Protein AF-0000000079571324 (afdb_homodimer)

Foldseek 3Di:
DLLLCVVLVNLLALAAEAEEEADPLRVLLLLLLLLLCVLVVWWEWEADDDDQADNQVRTDTSNHRDDPVLVVVLCVSSVVSQVCLQVVHSPDPPDDRDHQDPQLSVLSSNSVVCSVVVTNYYYYYFHQFAQPTSNLVHQHLEYEYAEHDDDPCVPQNGDRLSRLLRNLNNDAANHEYEYEDYDPSNVVNNVVSCVVRVYHYDYEPPQWYWPDWDADVQEIFTWIGENQGIAGRADANAFFPSSRSSNGSSLNRSVVVVVPSDHRDNVSSNVSRVPGDDQQHQDFLDVQVTEGGHADAALVSLLRSLVRCVRHADAPAEEEEEWAFQRYPLLSNLLSCQVRHQAYEQEFFPDPRTDDSVVSQVSNCVRNNPVRYHYDHDRVVSVVVRSCVQCPPPCSDHGYYYFYHHSRSSSRVCVVSVNPDDDPVVPDD/DLLLCVVLVNLLALAAEAEEEADPLRVLLLQLLLLLCVLVVWWEWEADDDDQADNQVRTDTSNHRDDPVLVVVLCVSSVVSQVCLQVVHSPDPPDDRDHQDPQLSVLSSNSVVCSVVVTNYYYYYFHQFAQPTSNLVHQHLEYEYAEHDDDPCVPQNGDRLSRLLRRLNNQAANHEYEYEDYDPSSVVNNVVSCVVRVYHYDYEPPQWYWPDWDADVQEIFTWIGENQGIAGGADANAFFPSSRSSNGSSLNRSVVVVVPSDHRDNVSSNVSRVPGDDQQHQDFLDVQVTEGGHADAALVSLLRSLVRCVRHADAPAEEEEEWAFPRYPLLSNLLSCQVRHQAYEFEHFPDPRTDDRVVSQVSNCVRNNPVRYHYDHDRVVSVVVRSCVQCPDPCSDGGYYYFYHHSRSSSRVCVVSVNPDDDPVVPDD

Solvent-accessible surface area (backbone atoms only — not comparable to full-atom values): 43738 Å² total; per-residue (Å²): 102,67,46,50,33,58,76,67,66,39,39,52,74,73,41,52,28,40,32,30,26,44,64,45,58,42,64,63,23,48,51,49,35,52,35,38,43,43,50,72,70,44,45,36,21,39,36,43,57,82,51,53,80,47,72,44,61,20,36,20,52,68,89,34,53,51,51,62,66,56,51,52,50,38,47,58,66,45,44,65,52,46,49,36,35,51,72,36,52,72,53,58,87,93,55,82,72,61,34,54,32,65,66,45,51,52,48,51,37,41,31,46,52,33,45,72,73,53,31,65,32,34,37,39,42,38,78,76,39,15,54,83,28,68,63,49,80,39,77,22,54,26,21,36,37,35,38,69,58,88,60,61,39,94,80,43,40,90,43,53,47,51,38,27,50,36,34,40,47,43,60,33,69,72,10,38,34,38,33,44,64,56,53,68,59,32,43,52,44,39,51,50,47,27,61,73,46,57,23,48,76,38,38,44,80,73,52,26,26,68,76,41,77,44,82,42,94,75,21,25,36,31,21,30,35,31,73,67,41,74,45,68,83,29,45,34,57,44,61,34,70,68,51,50,49,30,49,27,52,21,50,31,44,55,37,55,67,67,62,49,96,45,58,74,60,62,69,34,50,38,50,24,36,56,68,48,81,50,84,36,49,67,29,76,79,40,76,81,56,32,28,29,26,20,33,33,54,38,40,72,44,37,50,51,52,51,53,22,46,63,69,75,44,81,57,77,34,32,19,31,33,36,20,42,45,62,90,44,55,58,65,57,36,48,63,66,43,45,86,69,35,69,30,39,28,39,22,33,42,88,46,93,51,34,32,63,53,67,63,54,44,52,54,45,28,72,72,57,34,66,92,29,49,44,81,27,73,48,45,73,57,23,53,53,49,32,52,50,61,26,51,67,45,95,43,71,74,40,20,23,33,41,36,26,35,14,46,50,30,17,19,53,50,38,47,75,72,63,69,69,66,74,57,78,78,68,59,76,126,101,67,48,52,34,58,76,67,67,40,39,53,74,72,42,51,29,40,33,31,25,44,64,45,58,39,64,61,23,48,49,48,36,50,36,39,42,43,50,72,72,44,46,35,22,39,35,43,57,82,49,53,82,45,71,43,61,21,37,20,53,67,89,35,53,51,52,63,66,55,49,52,50,38,46,57,66,44,44,65,52,47,50,37,36,51,72,35,52,72,54,58,87,92,55,82,72,61,34,54,34,65,66,45,50,52,48,50,36,40,31,47,52,33,45,73,73,54,33,66,32,34,38,39,42,39,79,75,39,16,53,82,29,67,64,49,81,39,75,22,52,25,22,37,37,35,37,68,57,87,60,62,39,93,79,43,38,89,42,54,48,50,38,28,50,36,32,40,47,43,60,34,68,74,10,38,35,38,33,43,65,55,53,67,60,33,43,51,45,40,52,49,49,26,60,73,47,57,23,47,78,39,37,44,79,72,52,26,26,69,77,40,76,45,84,42,93,75,20,26,37,31,21,31,34,29,74,65,40,73,45,70,81,28,46,34,55,45,62,35,72,66,51,49,48,32,49,27,51,21,51,30,45,56,37,55,66,68,62,49,96,45,60,76,61,63,67,34,52,39,51,24,36,57,67,48,82,48,87,36,48,68,28,75,77,40,78,83,56,31,27,30,25,20,32,35,54,37,42,71,44,36,49,51,52,52,53,20,46,63,69,76,44,79,58,77,33,33,19,30,33,36,18,42,46,62,90,44,57,59,67,59,35,48,64,65,44,46,86,68,34,69,31,39,29,40,20,33,43,90,46,91,50,36,32,63,52,68,62,52,45,52,54,45,27,72,73,56,35,66,92,30,48,45,83,26,72,48,44,73,59,25,52,52,49,34,52,50,62,25,50,66,46,95,43,72,74,41,19,23,34,42,33,26,35,12,46,51,30,16,20,53,50,37,48,76,72,63,69,70,66,75,58,77,80,67,62,74,127

Secondary structure (DSSP, 8-state):
-HHHHHHTT-GGGSS-EEEEE-SSSHHHHHHHHHHHHHHTT--EEEE-SS-SS-GGGGEEETTEEPPHHHHHHHHHHHHHHHHHHHTTTTPPTTS---PPPHHHHHHHHHHHHHHHTT-SEEEEE-SS-STT-GGGGS--SEEEE----S--HHHH-SSHHHHHHHHGGG--TTPEEEE----HHHHHHHHHHHHHHTPEEEEBTTTBEEEEEEEETTEEEEEEE-SS-EEEEEEESS-SHHHHHHHHHHHHHHHHHH-SS-PPPHHHHHHHHHT---TTSSEEEEETTEEEE----SHHHHHHHHHHHHHH---SEEEEEE--BTTS-HHHHHHHHTTT-SEEEE---SSTTBPPHHHHHHHHHHHH-GGGEEE-SSHHHHHHHHHHHHHHSS--TTEEEEEESSHHHHHHHHHHTT--S--GGGS--/-HHHHHHTT-GGGSS-EEEEE-SSSHHHHHHHHHHHHHHTT--EEEE-SS-SS-GGGGEEETTEEPPHHHHHHHHHHHHHHHHHHHTTTTPPTTS---PPPHHHHHHHHHHHHHHHTT-SEEEEE-SS-STT-GGGGS--SEEEE----S--HHHH-SSHHHHHHHHGGG--TTPEEEE----HHHHHHHHHHHHHHTPEEEEBTTTBEEEEEEEETTEEEEEEE-SS-EEEEEEESS-SHHHHHHHHHHHHHHHHHH-SS-PPPHHHHHHHHHT---TTSSEEEEETTEEEE----SHHHHHHHHHHHHHH---SEEEEEE--BTTS-HHHHHHHHTTT-SEEEE---SSTTBPPHHHHHHHHHHHH-GGGEEE-SSHHHHHHHHHHHHHHSS--TTEEEEEESSHHHHHHHHHHTT--S--GGGS--

Sequence (858 aa):
MRALMDLMGEPQTTFPVVHITGTNGKSSTARMIDDLFRAMGLRTGRFTSPHLQNVRERICLDGKPIREERFVELYEEVAPYLQLVDDGIGIPEGQQVVPVSFFEALTAMAYAAFADAPVDVAIIEVGMGGAWDATNVADGTVAVVTPIAIDHASYLGDNIAAIAAEKAGIIKAGSTAILAAQEQEAAEVLLARCAEVGAVAAREGVEFGVVGRHVAVGGQQLSIQGLHARYDDLMLPAFGVHQAANAACAVAAVEAFFGEDRSLPEDAVREAFADMATPGRLEIVRTSPTTLIDSAHNPAGMRASLEAVQEAFDFSRLVGVVAFSTDKDIEGMIELLEPVLDEIVVSTNNSPRSRDIDRVARIAVEYFGPDRVTVEPVLPDAIETAVTLAEDQEHFSGAGVLITGSVYTAGDARLLFGLDKPKPWERDDMRALMDLMGEPQTTFPVVHITGTNGKSSTARMIDDLFRAMGLRTGRFTSPHLQNVRERICLDGKPIREERFVELYEEVAPYLQLVDDGIGIPEGQQVVPVSFFEALTAMAYAAFADAPVDVAIIEVGMGGAWDATNVADGTVAVVTPIAIDHASYLGDNIAAIAAEKAGIIKAGSTAILAAQEQEAAEVLLARCAEVGAVAAREGVEFGVVGRHVAVGGQQLSIQGLHARYDDLMLPAFGVHQAANAACAVAAVEAFFGEDRSLPEDAVREAFADMATPGRLEIVRTSPTTLIDSAHNPAGMRASLEAVQEAFDFSRLVGVVAFSTDKDIEGMIELLEPVLDEIVVSTNNSPRSRDIDRVARIAVEYFGPDRVTVEPVLPDAIETAVTLAEDQEHFSGAGVLITGSVYTAGDARLLFGLDKPKPWERDD

Structure (mmCIF, N/CA/C/O backbone):
data_AF-0000000079571324-model_v1
#
loop_
_entity.id
_entity.type
_entity.pdbx_description
1 polymer 'tetrahydrofolate synthase'
#
loop_
_atom_site.group_PDB
_atom_site.id
_atom_site.type_symbol
_atom_site.label_atom_id
_atom_site.label_alt_id
_atom_site.label_comp_id
_atom_site.label_asym_id
_atom_site.label_entity_id
_atom_site.label_seq_id
_atom_site.pdbx_PDB_ins_code
_atom_site.Cartn_x
_atom_site.Cartn_y
_atom_site.Cartn_z
_atom_site.occupancy
_atom_site.B_iso_or_equiv
_atom_site.auth_seq_id
_atom_site.auth_comp_id
_atom_site.auth_asym_id
_atom_site.auth_atom_id
_atom_site.pdbx_PDB_model_num
ATOM 1 N N . MET A 1 1 ? 9.039 2.248 -12.766 1 91.62 1 MET A N 1
ATOM 2 C CA . MET A 1 1 ? 9.672 1.255 -11.898 1 91.62 1 MET A CA 1
ATOM 3 C C . MET A 1 1 ? 11.172 1.497 -11.797 1 91.62 1 MET A C 1
ATOM 5 O O . MET A 1 1 ? 11.742 1.423 -10.703 1 91.62 1 MET A O 1
ATOM 9 N N . ARG A 1 2 ? 11.844 1.851 -12.906 1 91.62 2 ARG A N 1
ATOM 10 C CA . ARG A 1 2 ? 13.273 2.123 -12.875 1 91.62 2 ARG A CA 1
ATOM 11 C C . ARG A 1 2 ? 13.578 3.336 -12 1 91.62 2 ARG A C 1
ATOM 13 O O . ARG A 1 2 ? 14.539 3.324 -11.227 1 91.62 2 ARG A O 1
ATOM 20 N N . ALA A 1 3 ? 12.766 4.395 -12.172 1 91.94 3 ALA A N 1
ATOM 21 C CA . ALA A 1 3 ? 12.922 5.582 -11.336 1 91.94 3 ALA A CA 1
ATOM 22 C C . ALA A 1 3 ? 12.789 5.23 -9.859 1 91.94 3 ALA A C 1
ATOM 24 O O . ALA A 1 3 ? 13.547 5.719 -9.023 1 91.94 3 ALA A O 1
ATOM 25 N N . LEU A 1 4 ? 11.82 4.395 -9.578 1 94.19 4 LEU A N 1
ATOM 26 C CA . LEU A 1 4 ? 11.594 3.965 -8.203 1 94.19 4 LEU A CA 1
ATOM 27 C C . LEU A 1 4 ? 12.805 3.207 -7.668 1 94.19 4 LEU A C 1
ATOM 29 O O . LEU A 1 4 ? 13.266 3.473 -6.555 1 94.19 4 LEU A O 1
ATOM 33 N N . MET A 1 5 ? 13.383 2.279 -8.453 1 96.19 5 MET A N 1
ATOM 34 C CA . MET A 1 5 ? 14.547 1.504 -8.039 1 96.19 5 MET A CA 1
ATOM 35 C C . MET A 1 5 ? 15.758 2.41 -7.824 1 96.19 5 MET A C 1
ATOM 37 O O . MET A 1 5 ? 16.516 2.225 -6.871 1 96.19 5 MET A O 1
ATOM 41 N N . ASP A 1 6 ? 15.922 3.357 -8.734 1 94.44 6 ASP A N 1
ATOM 42 C CA . ASP A 1 6 ? 17.016 4.305 -8.609 1 94.44 6 ASP A CA 1
ATOM 43 C C . ASP A 1 6 ? 16.938 5.082 -7.297 1 94.44 6 ASP A C 1
ATOM 45 O O . ASP A 1 6 ? 17.922 5.211 -6.578 1 94.44 6 ASP A O 1
ATOM 49 N N . LEU A 1 7 ? 15.797 5.566 -7.035 1 91.94 7 LEU A N 1
ATOM 50 C CA . LEU A 1 7 ? 15.594 6.348 -5.824 1 91.94 7 LEU A CA 1
ATOM 51 C C . LEU A 1 7 ? 15.828 5.5 -4.578 1 91.94 7 LEU A C 1
ATOM 53 O O . LEU A 1 7 ? 16.281 6.004 -3.555 1 91.94 7 LEU A O 1
ATOM 57 N N . MET A 1 8 ? 15.562 4.176 -4.656 1 94.81 8 MET A N 1
ATOM 58 C CA . MET A 1 8 ? 15.656 3.279 -3.508 1 94.81 8 MET A CA 1
ATOM 59 C C . MET A 1 8 ? 17.047 2.688 -3.393 1 94.81 8 MET A C 1
ATOM 61 O O . MET A 1 8 ? 17.312 1.871 -2.508 1 94.81 8 MET A O 1
ATOM 65 N N . GLY A 1 9 ? 17.984 3.02 -4.266 1 95.31 9 GLY A N 1
ATOM 66 C CA . GLY A 1 9 ? 19.344 2.52 -4.219 1 95.31 9 GLY A CA 1
ATOM 67 C C . GLY A 1 9 ? 19.5 1.16 -4.871 1 95.31 9 GLY A C 1
ATOM 68 O O . GLY A 1 9 ? 20.344 0.362 -4.461 1 95.31 9 GLY A O 1
ATOM 69 N N . GLU A 1 10 ? 18.625 0.798 -5.738 1 97.31 10 GLU A N 1
ATOM 70 C CA . GLU A 1 10 ? 18.672 -0.39 -6.586 1 97.31 10 GLU A CA 1
ATOM 71 C C . GLU A 1 10 ? 18.781 -1.661 -5.746 1 97.31 10 GLU A C 1
ATOM 73 O O . GLU A 1 10 ? 19.672 -2.482 -5.973 1 97.31 10 GLU A O 1
ATOM 78 N N . PRO A 1 11 ? 17.828 -1.843 -4.871 1 97.69 11 PRO A N 1
ATOM 79 C CA . PRO A 1 11 ? 17.891 -3.025 -4.012 1 97.69 11 PRO A CA 1
ATOM 80 C C . PRO A 1 11 ? 17.891 -4.332 -4.805 1 97.69 11 PRO A C 1
ATOM 82 O O . PRO A 1 11 ? 18.453 -5.332 -4.359 1 97.69 11 PRO A O 1
ATOM 85 N N . GLN A 1 12 ? 17.312 -4.387 -5.98 1 97.5 12 GLN A N 1
ATOM 86 C CA . GLN A 1 12 ? 17.156 -5.602 -6.773 1 97.5 12 GLN A CA 1
ATOM 87 C C . GLN A 1 12 ? 18.5 -6.09 -7.297 1 97.5 12 GLN A C 1
ATOM 89 O O . GLN A 1 12 ? 18.609 -7.195 -7.832 1 97.5 12 GLN A O 1
ATOM 94 N N . THR A 1 13 ? 19.594 -5.277 -7.137 1 97.5 13 THR A N 1
ATOM 95 C CA . THR A 1 13 ? 20.906 -5.645 -7.676 1 97.5 13 THR A CA 1
ATOM 96 C C . THR A 1 13 ? 21.766 -6.301 -6.602 1 97.5 13 THR A C 1
ATOM 98 O O . THR A 1 13 ? 22.906 -6.676 -6.859 1 97.5 13 THR A O 1
ATOM 101 N N . THR A 1 14 ? 21.25 -6.5 -5.363 1 97.25 14 THR A N 1
ATOM 102 C CA . THR A 1 14 ? 22.078 -6.902 -4.234 1 97.25 14 THR A CA 1
ATOM 103 C C . THR A 1 14 ? 22.016 -8.414 -4.027 1 97.25 14 THR A C 1
ATOM 105 O O . THR A 1 14 ? 22.672 -8.945 -3.133 1 97.25 14 THR A O 1
ATOM 108 N N . PHE A 1 15 ? 21.297 -9.148 -4.797 1 97.94 15 PHE A N 1
ATOM 109 C CA . PHE A 1 15 ? 21.172 -10.602 -4.734 1 97.94 15 PHE A CA 1
ATOM 110 C C . PHE A 1 15 ? 20.953 -11.18 -6.125 1 97.94 15 PHE A C 1
ATOM 112 O O . PHE A 1 15 ? 20.406 -10.523 -7.004 1 97.94 15 PHE A O 1
ATOM 119 N N . PRO A 1 16 ? 21.406 -12.438 -6.312 1 97.94 16 PRO A N 1
ATOM 120 C CA . PRO A 1 16 ? 21.078 -13.094 -7.586 1 97.94 16 PRO A CA 1
ATOM 121 C C . PRO A 1 16 ? 19.609 -13.438 -7.719 1 97.94 16 PRO A C 1
ATOM 123 O O . PRO A 1 16 ? 18.922 -13.648 -6.711 1 97.94 16 PRO A O 1
ATOM 126 N N . VAL A 1 17 ? 19.141 -13.531 -8.992 1 98.69 17 VAL A N 1
ATOM 127 C CA . VAL A 1 17 ? 17.703 -13.68 -9.227 1 98.69 17 VAL A CA 1
ATOM 128 C C . VAL A 1 17 ? 17.453 -14.867 -10.148 1 98.69 17 VAL A C 1
ATOM 130 O O . VAL A 1 17 ? 18.156 -15.062 -11.133 1 98.69 17 VAL A O 1
ATOM 133 N N . VAL A 1 18 ? 16.562 -15.742 -9.75 1 98.88 18 VAL A N 1
ATOM 134 C CA . VAL A 1 18 ? 15.875 -16.656 -10.656 1 98.88 18 VAL A CA 1
ATOM 135 C C . VAL A 1 18 ? 14.523 -16.062 -11.055 1 98.88 18 VAL A C 1
ATOM 137 O O . VAL A 1 18 ? 13.641 -15.898 -10.203 1 98.88 18 VAL A O 1
ATOM 140 N N . HIS A 1 19 ? 14.391 -15.719 -12.289 1 98.88 19 HIS A N 1
ATOM 141 C CA . HIS A 1 19 ? 13.211 -15.023 -12.789 1 98.88 19 HIS A CA 1
ATOM 142 C C . HIS A 1 19 ? 12.289 -15.977 -13.547 1 98.88 19 HIS A C 1
ATOM 144 O O . HIS A 1 19 ? 12.75 -16.781 -14.367 1 98.88 19 HIS A O 1
ATOM 150 N N . ILE A 1 20 ? 10.977 -15.953 -13.234 1 98.88 20 ILE A N 1
ATOM 151 C CA . ILE A 1 20 ? 10.047 -16.953 -13.766 1 98.88 20 ILE A CA 1
ATOM 152 C C . ILE A 1 20 ? 8.898 -16.25 -14.484 1 98.88 20 ILE A C 1
ATOM 154 O O . ILE A 1 20 ? 8.281 -15.336 -13.938 1 98.88 20 ILE A O 1
ATOM 158 N N . THR A 1 21 ? 8.617 -16.625 -15.688 1 98.44 21 THR A N 1
ATOM 159 C CA . THR A 1 21 ? 7.449 -16.172 -16.438 1 98.44 21 THR A CA 1
ATOM 160 C C . THR A 1 21 ? 6.734 -17.344 -17.094 1 98.44 21 THR A C 1
ATOM 162 O O . THR A 1 21 ? 7.008 -18.5 -16.766 1 98.44 21 THR A O 1
ATOM 165 N N . GLY A 1 22 ? 5.727 -17.125 -17.906 1 97.12 22 GLY A N 1
ATOM 166 C CA . GLY A 1 22 ? 4.859 -18.125 -18.5 1 97.12 22 GLY A CA 1
ATOM 167 C C . GLY A 1 22 ? 3.383 -17.844 -18.297 1 97.12 22 GLY A C 1
ATOM 168 O O . GLY A 1 22 ? 3.023 -16.844 -17.641 1 97.12 22 GLY A O 1
ATOM 169 N N . THR A 1 23 ? 2.537 -18.641 -18.875 1 93.88 23 THR A N 1
ATOM 170 C CA . THR A 1 23 ? 1.099 -18.5 -18.688 1 93.88 23 THR A CA 1
ATOM 171 C C . THR A 1 23 ? 0.619 -19.312 -17.5 1 93.88 23 THR A C 1
ATOM 173 O O . THR A 1 23 ? -0.103 -18.812 -16.625 1 93.88 23 THR A O 1
ATOM 176 N N . ASN A 1 24 ? 0.998 -20.578 -17.406 1 93.5 24 ASN A N 1
ATOM 177 C CA . ASN A 1 24 ? 0.61 -21.469 -16.312 1 93.5 24 ASN A CA 1
ATOM 178 C C . ASN A 1 24 ? 1.828 -22.094 -15.656 1 93.5 24 ASN A C 1
ATOM 180 O O . ASN A 1 24 ? 2.854 -22.312 -16.297 1 93.5 24 ASN A O 1
ATOM 184 N N . GLY A 1 25 ? 1.757 -22.328 -14.375 1 96.19 25 GLY A N 1
ATOM 185 C CA . GLY A 1 25 ? 2.775 -23.094 -13.672 1 96.19 25 GLY A CA 1
ATOM 186 C C . GLY A 1 25 ? 3.814 -22.219 -13 1 96.19 25 GLY A C 1
ATOM 187 O O . GLY A 1 25 ? 4.703 -22.719 -12.305 1 96.19 25 GLY A O 1
ATOM 188 N N . LYS A 1 26 ? 3.73 -20.906 -13.133 1 97.12 26 LYS A N 1
ATOM 189 C CA . LYS A 1 26 ? 4.738 -19.984 -12.617 1 97.12 26 LYS A CA 1
ATOM 190 C C . LYS A 1 26 ? 4.867 -20.109 -11.102 1 97.12 26 LYS A C 1
ATOM 192 O O . LYS A 1 26 ? 5.961 -20.344 -10.578 1 97.12 26 LYS A O 1
ATOM 197 N N . SER A 1 27 ? 3.74 -19.984 -10.398 1 96.12 27 SER A N 1
ATOM 198 C CA . SER A 1 27 ? 3.764 -19.969 -8.945 1 96.12 27 SER A CA 1
ATOM 199 C C . SER A 1 27 ? 4.211 -21.328 -8.391 1 96.12 27 SER A C 1
ATOM 201 O O . SER A 1 27 ? 4.965 -21.391 -7.418 1 96.12 27 SER A O 1
ATOM 203 N N . SER A 1 28 ? 3.73 -22.469 -8.984 1 97 28 SER A N 1
ATOM 204 C CA . SER A 1 28 ? 4.148 -23.797 -8.562 1 97 28 SER A CA 1
ATOM 205 C C . SER A 1 28 ? 5.648 -24 -8.75 1 97 28 SER A C 1
ATOM 207 O O . SER A 1 28 ? 6.332 -24.484 -7.848 1 97 28 SER A O 1
ATOM 209 N N . THR A 1 29 ? 6.121 -23.578 -9.891 1 98.38 29 THR A N 1
ATOM 210 C CA . THR A 1 29 ? 7.551 -23.703 -10.164 1 98.38 29 THR A CA 1
ATOM 211 C C . THR A 1 29 ? 8.367 -22.844 -9.195 1 98.38 29 THR A C 1
ATOM 213 O O . THR A 1 29 ? 9.406 -23.281 -8.703 1 98.38 29 THR A O 1
ATOM 216 N N . ALA A 1 30 ? 7.914 -21.641 -8.953 1 98.44 30 ALA A N 1
ATOM 217 C CA . ALA A 1 30 ? 8.594 -20.75 -8.016 1 98.44 30 ALA A CA 1
ATOM 218 C C . ALA A 1 30 ? 8.703 -21.391 -6.637 1 98.44 30 ALA A C 1
ATOM 220 O O . ALA A 1 30 ? 9.758 -21.328 -6 1 98.44 30 ALA A O 1
ATOM 221 N N . ARG A 1 31 ? 7.641 -22.016 -6.164 1 97.56 31 ARG A N 1
ATOM 222 C CA . ARG A 1 31 ? 7.629 -22.656 -4.852 1 97.56 31 ARG A CA 1
ATOM 223 C C . ARG A 1 31 ? 8.586 -23.844 -4.812 1 97.56 31 ARG A C 1
ATOM 225 O O . ARG A 1 31 ? 9.273 -24.062 -3.814 1 97.56 31 ARG A O 1
ATOM 232 N N . MET A 1 32 ? 8.578 -24.594 -5.883 1 98.19 32 MET A N 1
ATOM 233 C CA . MET A 1 32 ? 9.469 -25.75 -5.945 1 98.19 32 MET A CA 1
ATOM 234 C C . MET A 1 32 ? 10.93 -25.312 -5.926 1 98.19 32 MET A C 1
ATOM 236 O O . MET A 1 32 ? 11.75 -25.906 -5.234 1 98.19 32 MET A O 1
ATOM 240 N N . ILE A 1 33 ? 11.227 -24.266 -6.68 1 98.62 33 ILE A N 1
ATOM 241 C CA . ILE A 1 33 ? 12.586 -23.734 -6.703 1 98.62 33 ILE A CA 1
ATOM 242 C C . ILE A 1 33 ? 12.969 -23.234 -5.309 1 98.62 33 ILE A C 1
ATOM 244 O O . ILE A 1 33 ? 14.078 -23.5 -4.836 1 98.62 33 ILE A O 1
ATOM 248 N N . ASP A 1 34 ? 12.039 -22.531 -4.66 1 98.5 34 ASP A N 1
ATOM 249 C CA . ASP A 1 34 ? 12.25 -22.031 -3.301 1 98.5 34 ASP A CA 1
ATOM 250 C C . ASP A 1 34 ? 12.578 -23.172 -2.346 1 98.5 34 ASP A C 1
ATOM 252 O O . ASP A 1 34 ? 13.555 -23.109 -1.598 1 98.5 34 ASP A O 1
ATOM 256 N N . ASP A 1 35 ? 11.828 -24.266 -2.398 1 98.19 35 ASP A N 1
ATOM 257 C CA . ASP A 1 35 ? 12.023 -25.422 -1.54 1 98.19 35 ASP A CA 1
ATOM 258 C C . ASP A 1 35 ? 13.383 -26.078 -1.799 1 98.19 35 ASP A C 1
ATOM 260 O O . ASP A 1 35 ? 14.078 -26.469 -0.86 1 98.19 35 ASP A O 1
ATOM 264 N N . LEU A 1 36 ? 13.727 -26.203 -3.02 1 98.12 36 LEU A N 1
ATOM 265 C CA . LEU A 1 36 ? 14.992 -26.828 -3.385 1 98.12 36 LEU A CA 1
ATOM 266 C C . LEU A 1 36 ? 16.172 -26.016 -2.848 1 98.12 36 LEU A C 1
ATOM 268 O O . LEU A 1 36 ? 17.078 -26.562 -2.234 1 98.12 36 LEU A O 1
ATOM 272 N N . PHE A 1 37 ? 16.141 -24.688 -3.076 1 98.31 37 PHE A N 1
ATOM 273 C CA . PHE A 1 37 ? 17.219 -23.844 -2.586 1 98.31 37 PHE A CA 1
ATOM 274 C C . PHE A 1 37 ? 17.344 -23.938 -1.07 1 98.31 37 PHE A C 1
ATOM 276 O O . PHE A 1 37 ? 18.453 -24.016 -0.537 1 98.31 37 PHE A O 1
ATOM 283 N N . ARG A 1 38 ? 16.234 -23.922 -0.374 1 97.81 38 ARG A N 1
ATOM 284 C CA . ARG A 1 38 ? 16.266 -24 1.083 1 97.81 38 ARG A CA 1
ATOM 285 C C . ARG A 1 38 ? 16.828 -25.328 1.549 1 97.81 38 ARG A C 1
ATOM 287 O O . ARG A 1 38 ? 17.578 -25.391 2.527 1 97.81 38 ARG A O 1
ATOM 294 N N . ALA A 1 39 ? 16.453 -26.375 0.853 1 97 39 ALA A N 1
ATOM 295 C CA . ALA A 1 39 ? 16.984 -27.688 1.177 1 97 39 ALA A CA 1
ATOM 296 C C . ALA A 1 39 ? 18.5 -27.734 0.979 1 97 39 ALA A C 1
ATOM 298 O O . ALA A 1 39 ? 19.188 -28.562 1.572 1 97 39 ALA A O 1
ATOM 299 N N . MET A 1 40 ? 19.016 -26.891 0.146 1 94.69 40 MET A N 1
ATOM 300 C CA . MET A 1 40 ? 20.453 -26.781 -0.089 1 94.69 40 MET A CA 1
ATOM 301 C C . MET A 1 40 ? 21.109 -25.844 0.916 1 94.69 40 MET A C 1
ATOM 303 O O . MET A 1 40 ? 22.312 -25.594 0.851 1 94.69 40 MET A O 1
ATOM 307 N N . GLY A 1 41 ? 20.375 -25.25 1.8 1 96 41 GLY A N 1
ATOM 308 C CA . GLY A 1 41 ? 20.906 -24.438 2.877 1 96 41 GLY A CA 1
ATOM 309 C C . GLY A 1 41 ? 20.984 -22.953 2.531 1 96 41 GLY A C 1
ATOM 310 O O . GLY A 1 41 ? 21.656 -22.188 3.223 1 96 41 GLY A O 1
ATOM 311 N N . LEU A 1 42 ? 20.297 -22.562 1.444 1 97.5 42 LEU A N 1
ATOM 312 C CA . LEU A 1 42 ? 20.344 -21.156 1.05 1 97.5 42 LEU A CA 1
ATOM 313 C C . LEU A 1 42 ? 19.188 -20.375 1.661 1 97.5 42 LEU A C 1
ATOM 315 O O . LEU A 1 42 ? 18.094 -20.922 1.851 1 97.5 42 LEU A O 1
ATOM 319 N N . ARG A 1 43 ? 19.406 -19.109 1.993 1 98.44 43 ARG A N 1
ATOM 320 C CA . ARG A 1 43 ? 18.359 -18.156 2.336 1 98.44 43 ARG A CA 1
ATOM 321 C C . ARG A 1 43 ? 17.641 -17.656 1.086 1 98.44 43 ARG A C 1
ATOM 323 O O . ARG A 1 43 ? 18.281 -17.203 0.137 1 98.44 43 ARG A O 1
ATOM 330 N N . THR A 1 44 ? 16.344 -17.766 1.119 1 98.69 44 THR A N 1
ATOM 331 C CA . THR A 1 44 ? 15.602 -17.469 -0.103 1 98.69 44 THR A CA 1
ATOM 332 C C . THR A 1 44 ? 14.633 -16.312 0.124 1 98.69 44 THR A C 1
ATOM 334 O O . THR A 1 44 ? 14.141 -16.109 1.238 1 98.69 44 THR A O 1
ATOM 337 N N . GLY A 1 45 ? 14.414 -15.453 -0.896 1 98.81 45 GLY A N 1
ATOM 338 C CA . GLY A 1 45 ? 13.281 -14.562 -1.066 1 98.81 45 GLY A CA 1
ATOM 339 C C . GLY A 1 45 ? 12.406 -14.922 -2.254 1 98.81 45 GLY A C 1
ATOM 340 O O . GLY A 1 45 ? 12.906 -15.07 -3.371 1 98.81 45 GLY A O 1
ATOM 341 N N . ARG A 1 46 ? 11.141 -15.086 -2.023 1 98.69 46 ARG A N 1
ATOM 342 C CA . ARG A 1 46 ? 10.242 -15.445 -3.117 1 98.69 46 ARG A CA 1
ATOM 343 C C . ARG A 1 46 ? 9.141 -14.406 -3.275 1 98.69 46 ARG A C 1
ATOM 345 O O . ARG A 1 46 ? 8.531 -13.984 -2.289 1 98.69 46 ARG A O 1
ATOM 352 N N . PHE A 1 47 ? 8.93 -13.938 -4.484 1 98.69 47 PHE A N 1
ATOM 353 C CA . PHE A 1 47 ? 7.836 -13.047 -4.848 1 98.69 47 PHE A CA 1
ATOM 354 C C . PHE A 1 47 ? 6.918 -13.703 -5.871 1 98.69 47 PHE A C 1
ATOM 356 O O . PHE A 1 47 ? 7.363 -14.094 -6.957 1 98.69 47 PHE A O 1
ATOM 363 N N . THR A 1 48 ? 5.645 -13.898 -5.52 1 97.06 48 THR A N 1
ATOM 364 C CA . THR A 1 48 ? 4.656 -14.492 -6.414 1 97.06 48 THR A CA 1
ATOM 365 C C . THR A 1 48 ? 3.398 -13.633 -6.48 1 97.06 48 THR A C 1
ATOM 367 O O . THR A 1 48 ? 3.207 -12.742 -5.652 1 97.06 48 THR A O 1
ATOM 370 N N . SER A 1 49 ? 2.623 -13.859 -7.535 1 92.75 49 SER A N 1
ATOM 371 C CA . SER A 1 49 ? 1.363 -13.148 -7.711 1 92.75 49 SER A CA 1
ATOM 372 C C . SER A 1 49 ? 0.426 -13.898 -8.648 1 92.75 49 SER A C 1
ATOM 374 O O . SER A 1 49 ? 0.878 -14.641 -9.523 1 92.75 49 SER A O 1
ATOM 376 N N . PRO A 1 50 ? -0.916 -13.805 -8.477 1 89.12 50 PRO A N 1
ATOM 377 C CA . PRO A 1 50 ? -1.562 -13.18 -7.324 1 89.12 50 PRO A CA 1
ATOM 378 C C . PRO A 1 50 ? -1.55 -14.07 -6.086 1 89.12 50 PRO A C 1
ATOM 380 O O . PRO A 1 50 ? -1.005 -15.18 -6.121 1 89.12 50 PRO A O 1
ATOM 383 N N . HIS A 1 51 ? -1.935 -13.57 -4.949 1 88.94 51 HIS A N 1
ATOM 384 C CA . HIS A 1 51 ? -2.041 -14.367 -3.73 1 88.94 51 HIS A CA 1
ATOM 385 C C . HIS A 1 51 ? -3.383 -15.086 -3.656 1 88.94 51 HIS A C 1
ATOM 387 O O . HIS A 1 51 ? -4.32 -14.742 -4.383 1 88.94 51 HIS A O 1
ATOM 393 N N . LEU A 1 52 ? -3.43 -16.109 -2.834 1 89.12 52 LEU A N 1
ATOM 394 C CA . LEU A 1 52 ? -4.656 -16.891 -2.652 1 89.12 52 LEU A CA 1
ATOM 395 C C . LEU A 1 52 ? -5.57 -16.219 -1.627 1 89.12 52 LEU A C 1
ATOM 397 O O . LEU A 1 52 ? -6.73 -15.93 -1.918 1 89.12 52 LEU A O 1
ATOM 401 N N . GLN A 1 53 ? -5.051 -15.898 -0.455 1 85.69 53 GLN A N 1
ATOM 402 C CA . GLN A 1 53 ? -5.902 -15.469 0.651 1 85.69 53 GLN A CA 1
ATOM 403 C C . GLN A 1 53 ? -5.418 -14.148 1.242 1 85.69 53 GLN A C 1
ATOM 405 O O . GLN A 1 53 ? -6.223 -13.328 1.687 1 85.69 53 GLN A O 1
ATOM 410 N N . ASN A 1 54 ? -4.09 -14.008 1.266 1 86.94 54 ASN A N 1
ATOM 411 C CA . ASN A 1 54 ? -3.482 -12.859 1.939 1 86.94 54 ASN A CA 1
ATOM 412 C C . ASN A 1 54 ? -2.33 -12.273 1.127 1 86.94 54 ASN A C 1
ATOM 414 O O . ASN A 1 54 ? -1.521 -13.023 0.57 1 86.94 54 ASN A O 1
ATOM 418 N N . VAL A 1 55 ? -2.256 -10.953 1.099 1 88.44 55 VAL A N 1
ATOM 419 C CA . VAL A 1 55 ? -1.278 -10.242 0.278 1 88.44 55 VAL A CA 1
ATOM 420 C C . VAL A 1 55 ? 0.135 -10.609 0.723 1 88.44 55 VAL A C 1
ATOM 422 O O . VAL A 1 55 ? 1.065 -10.617 -0.085 1 88.44 55 VAL A O 1
ATOM 425 N N . ARG A 1 56 ? 0.349 -10.984 1.978 1 91.56 56 ARG A N 1
ATOM 426 C CA . ARG A 1 56 ? 1.669 -11.305 2.51 1 91.56 56 ARG A CA 1
ATOM 427 C C . ARG A 1 56 ? 2.24 -12.555 1.842 1 91.56 56 ARG A C 1
ATOM 429 O O . ARG A 1 56 ? 3.455 -12.758 1.841 1 91.56 56 ARG A O 1
ATOM 436 N N . GLU A 1 57 ? 1.32 -13.375 1.207 1 93.31 57 GLU A N 1
ATOM 437 C CA . GLU A 1 57 ? 1.755 -14.578 0.505 1 93.31 57 GLU A CA 1
ATOM 438 C C . GLU A 1 57 ? 2.646 -14.234 -0.684 1 93.31 57 GLU A C 1
ATOM 440 O O . GLU A 1 57 ? 3.398 -15.078 -1.171 1 93.31 57 GLU A O 1
ATOM 445 N N . ARG A 1 58 ? 2.574 -12.961 -1.087 1 96 58 ARG A N 1
ATOM 446 C CA . ARG A 1 58 ? 3.314 -12.555 -2.277 1 96 58 ARG A CA 1
ATOM 447 C C . ARG A 1 58 ? 4.793 -12.352 -1.96 1 96 58 ARG A C 1
ATOM 449 O O . ARG A 1 58 ? 5.641 -12.414 -2.854 1 96 58 ARG A O 1
ATOM 456 N N . ILE A 1 59 ? 5.086 -12.016 -0.723 1 98.06 59 ILE A N 1
ATOM 457 C CA . ILE A 1 59 ? 6.457 -11.781 -0.298 1 98.06 59 ILE A CA 1
ATOM 458 C C . ILE A 1 59 ? 6.844 -12.781 0.791 1 98.06 59 ILE A C 1
ATOM 460 O O . ILE A 1 59 ? 6.414 -12.656 1.938 1 98.06 59 ILE A O 1
ATOM 464 N N . CYS A 1 60 ? 7.727 -13.742 0.472 1 98 60 CYS A N 1
ATOM 465 C CA . CYS A 1 60 ? 8.133 -14.789 1.401 1 98 60 CYS A CA 1
ATOM 466 C C . CYS A 1 60 ? 9.633 -14.75 1.647 1 98 60 CYS A C 1
ATOM 468 O O . CYS A 1 60 ? 10.414 -14.484 0.727 1 98 60 CYS A O 1
ATOM 470 N N . LEU A 1 61 ? 10.039 -14.883 2.881 1 98.25 61 LEU A N 1
ATOM 471 C CA . LEU A 1 61 ? 11.422 -15.109 3.285 1 98.25 61 LEU A CA 1
ATOM 472 C C . LEU A 1 61 ? 11.609 -16.516 3.854 1 98.25 61 LEU A C 1
ATOM 474 O O . LEU A 1 61 ? 10.891 -16.906 4.777 1 98.25 61 LEU A O 1
ATOM 478 N N . ASP A 1 62 ? 12.492 -17.266 3.277 1 97.75 62 ASP A N 1
ATOM 479 C CA . ASP A 1 62 ? 12.789 -18.641 3.699 1 97.75 62 ASP A CA 1
ATOM 480 C C . ASP A 1 62 ? 11.523 -19.484 3.734 1 97.75 62 ASP A C 1
ATOM 482 O O . ASP A 1 62 ? 11.281 -20.219 4.699 1 97.75 62 ASP A O 1
ATOM 486 N N . GLY A 1 63 ? 10.711 -19.297 2.709 1 96 63 GLY A N 1
ATOM 487 C CA . GLY A 1 63 ? 9.555 -20.156 2.492 1 96 63 GLY A CA 1
ATOM 488 C C . GLY A 1 63 ? 8.328 -19.719 3.258 1 96 63 GLY A C 1
ATOM 489 O O . GLY A 1 63 ? 7.246 -20.281 3.094 1 96 63 GLY A O 1
ATOM 490 N N . LYS A 1 64 ? 8.43 -18.625 4.02 1 95.81 64 LYS A N 1
ATOM 491 C CA . LYS A 1 64 ? 7.305 -18.172 4.84 1 95.81 64 LYS A CA 1
ATOM 492 C C . LYS A 1 64 ? 6.902 -16.75 4.48 1 95.81 64 LYS A C 1
ATOM 494 O O . LYS A 1 64 ? 7.762 -15.891 4.277 1 95.81 64 LYS A O 1
ATOM 499 N N . PRO A 1 65 ? 5.57 -16.516 4.359 1 95.56 65 PRO A N 1
ATOM 500 C CA . PRO A 1 65 ? 5.145 -15.133 4.16 1 95.56 65 PRO A CA 1
ATOM 501 C C . PRO A 1 65 ? 5.648 -14.195 5.254 1 95.56 65 PRO A C 1
ATOM 503 O O . PRO A 1 65 ? 5.715 -14.586 6.422 1 95.56 65 PRO A O 1
ATOM 506 N N . ILE A 1 66 ? 5.977 -13.008 4.887 1 95.25 66 ILE A N 1
ATOM 507 C CA . ILE A 1 66 ? 6.406 -12.039 5.887 1 95.25 66 ILE A CA 1
ATOM 508 C C . ILE A 1 66 ? 5.266 -11.766 6.863 1 95.25 66 ILE A C 1
ATOM 510 O O . ILE A 1 66 ? 4.094 -11.93 6.523 1 95.25 66 ILE A O 1
ATOM 514 N N . ARG A 1 67 ? 5.609 -11.305 8.148 1 92.5 67 ARG A N 1
ATOM 515 C CA . ARG A 1 67 ? 4.621 -10.969 9.164 1 92.5 67 ARG A CA 1
ATOM 516 C C . ARG A 1 67 ? 3.973 -9.617 8.875 1 92.5 67 ARG A C 1
ATOM 518 O O . ARG A 1 67 ? 4.504 -8.828 8.086 1 92.5 67 ARG A O 1
ATOM 525 N N . GLU A 1 68 ? 2.82 -9.43 9.484 1 88.31 68 GLU A N 1
ATOM 526 C CA . GLU A 1 68 ? 2.078 -8.188 9.281 1 88.31 68 GLU A CA 1
ATOM 527 C C . GLU A 1 68 ? 2.928 -6.973 9.641 1 88.31 68 GLU A C 1
ATOM 529 O O . GLU A 1 68 ? 2.939 -5.98 8.906 1 88.31 68 GLU A O 1
ATOM 534 N N . GLU A 1 69 ? 3.609 -7.004 10.781 1 88.94 69 GLU A N 1
ATOM 535 C CA . GLU A 1 69 ? 4.453 -5.898 11.219 1 88.94 69 GLU A CA 1
ATOM 536 C C . GLU A 1 69 ? 5.512 -5.562 10.172 1 88.94 69 GLU A C 1
ATOM 538 O O . GLU A 1 69 ? 5.762 -4.391 9.891 1 88.94 69 GLU A O 1
ATOM 543 N N . ARG A 1 70 ? 6.133 -6.664 9.609 1 92.69 70 ARG A N 1
ATOM 544 C CA . ARG A 1 70 ? 7.16 -6.453 8.594 1 92.69 70 ARG A CA 1
ATOM 545 C C . ARG A 1 70 ? 6.555 -5.871 7.32 1 92.69 70 ARG A C 1
ATOM 547 O O . ARG A 1 70 ? 7.188 -5.059 6.645 1 92.69 70 ARG A O 1
ATOM 554 N N . PHE A 1 71 ? 5.391 -6.297 7.027 1 92.75 71 PHE A N 1
ATOM 555 C CA . PHE A 1 71 ? 4.699 -5.742 5.871 1 92.75 71 PHE A CA 1
ATOM 556 C C . PHE A 1 71 ? 4.516 -4.234 6.023 1 92.75 71 PHE A C 1
ATOM 558 O O . PHE A 1 71 ? 4.797 -3.475 5.094 1 92.75 71 PHE A O 1
ATOM 565 N N . VAL A 1 72 ? 4.043 -3.766 7.156 1 89 72 VAL A N 1
ATOM 566 C CA . VAL A 1 72 ? 3.816 -2.352 7.426 1 89 72 VAL A CA 1
ATOM 567 C C . VAL A 1 72 ? 5.145 -1.598 7.395 1 89 72 VAL A C 1
ATOM 569 O O . VAL A 1 72 ? 5.23 -0.504 6.828 1 89 72 VAL A O 1
ATOM 572 N N . GLU A 1 73 ? 6.129 -2.199 7.977 1 90.56 73 GLU A N 1
ATOM 573 C CA . GLU A 1 73 ? 7.453 -1.594 7.969 1 90.56 73 GLU A CA 1
ATOM 574 C C . GLU A 1 73 ? 7.949 -1.374 6.539 1 90.56 73 GLU A C 1
ATOM 576 O O . GLU A 1 73 ? 8.516 -0.325 6.23 1 90.56 73 GLU A O 1
ATOM 581 N N . LEU A 1 74 ? 7.758 -2.434 5.754 1 93.44 74 LEU A N 1
ATOM 582 C CA . LEU A 1 74 ? 8.188 -2.344 4.359 1 93.44 74 LEU A CA 1
ATOM 583 C C . LEU A 1 74 ? 7.422 -1.251 3.625 1 93.44 74 LEU A C 1
ATOM 585 O O . LEU A 1 74 ? 8 -0.498 2.84 1 93.44 74 LEU A O 1
ATOM 589 N N . TYR A 1 75 ? 6.176 -1.222 3.875 1 90.94 75 TYR A N 1
ATOM 590 C CA . TYR A 1 75 ? 5.359 -0.18 3.262 1 90.94 75 TYR A CA 1
ATOM 591 C C . TYR A 1 75 ? 5.863 1.205 3.652 1 90.94 75 TYR A C 1
ATOM 593 O O . TYR A 1 75 ? 5.992 2.088 2.801 1 90.94 75 TYR A O 1
ATOM 601 N N . GLU A 1 76 ? 6.156 1.429 4.91 1 88.25 76 GLU A N 1
ATOM 602 C CA . GLU A 1 76 ? 6.664 2.697 5.422 1 88.25 76 GLU A CA 1
ATOM 603 C C . GLU A 1 76 ? 8.008 3.047 4.797 1 88.25 76 GLU A C 1
ATOM 605 O O . GLU A 1 76 ? 8.305 4.219 4.562 1 88.25 76 GLU A O 1
ATOM 610 N N . GLU A 1 77 ? 8.727 1.991 4.617 1 89.62 77 GLU A N 1
ATOM 611 C CA . GLU A 1 77 ? 10.047 2.172 4.016 1 89.62 77 GLU A CA 1
ATOM 612 C C . GLU A 1 77 ? 9.938 2.627 2.564 1 89.62 77 GLU A C 1
ATOM 614 O O . GLU A 1 77 ? 10.711 3.477 2.113 1 89.62 77 GLU A O 1
ATOM 619 N N . VAL A 1 78 ? 8.992 2.074 1.835 1 93.38 78 VAL A N 1
ATOM 620 C CA . VAL A 1 78 ? 8.891 2.293 0.396 1 93.38 78 VAL A CA 1
ATOM 621 C C . VAL A 1 78 ? 8.031 3.523 0.117 1 93.38 78 VAL A C 1
ATOM 623 O O . VAL A 1 78 ? 8.234 4.215 -0.884 1 93.38 78 VAL A O 1
ATOM 626 N N . ALA A 1 79 ? 7.18 3.883 1.008 1 89.44 79 ALA A N 1
ATOM 627 C CA . ALA A 1 79 ? 6.141 4.895 0.842 1 89.44 79 ALA A CA 1
ATOM 628 C C . ALA A 1 79 ? 6.738 6.23 0.409 1 89.44 79 ALA A C 1
ATOM 630 O O . ALA A 1 79 ? 6.254 6.855 -0.539 1 89.44 79 ALA A O 1
ATOM 631 N N . PRO A 1 80 ? 7.859 6.766 1.071 1 86.88 80 PRO A N 1
ATOM 632 C CA . PRO A 1 80 ? 8.406 8.062 0.661 1 86.88 80 PRO A CA 1
ATOM 633 C C . PRO A 1 80 ? 8.867 8.07 -0.793 1 86.88 80 PRO A C 1
ATOM 635 O O . PRO A 1 80 ? 8.773 9.102 -1.468 1 86.88 80 PRO A O 1
ATOM 638 N N . TYR A 1 81 ? 9.328 6.938 -1.266 1 91.62 81 TYR A N 1
ATOM 639 C CA . TYR A 1 81 ? 9.82 6.848 -2.637 1 91.62 81 TYR A CA 1
ATOM 640 C C . TYR A 1 81 ? 8.656 6.785 -3.625 1 91.62 81 TYR A C 1
ATOM 642 O O . TYR A 1 81 ? 8.758 7.312 -4.738 1 91.62 81 TYR A O 1
ATOM 650 N N . LEU A 1 82 ? 7.555 6.059 -3.229 1 90.88 82 LEU A N 1
ATOM 651 C CA . LEU A 1 82 ? 6.352 6.074 -4.051 1 90.88 82 LEU A CA 1
ATOM 652 C C . LEU A 1 82 ? 5.859 7.5 -4.27 1 90.88 82 LEU A C 1
ATOM 654 O O . LEU A 1 82 ? 5.531 7.883 -5.398 1 90.88 82 LEU A O 1
ATOM 658 N N . GLN A 1 83 ? 5.867 8.242 -3.189 1 84.69 83 GLN A N 1
ATOM 659 C CA . GLN A 1 83 ? 5.406 9.625 -3.248 1 84.69 83 GLN A CA 1
ATOM 660 C C . GLN A 1 83 ? 6.316 10.469 -4.141 1 84.69 83 GLN A C 1
ATOM 662 O O . GLN A 1 83 ? 5.84 11.328 -4.879 1 84.69 83 GLN A O 1
ATOM 667 N N . LEU A 1 84 ? 7.609 10.281 -4.098 1 86.5 84 LEU A N 1
ATOM 668 C CA . LEU A 1 84 ? 8.555 11.016 -4.926 1 86.5 84 LEU A CA 1
ATOM 669 C C . LEU A 1 84 ? 8.281 10.773 -6.406 1 86.5 84 LEU A C 1
ATOM 671 O O . LEU A 1 84 ? 8.242 11.727 -7.195 1 86.5 84 LEU A O 1
ATOM 675 N N . VAL A 1 85 ? 8.078 9.5 -6.715 1 88.81 85 VAL A N 1
ATOM 676 C CA . VAL A 1 85 ? 7.812 9.172 -8.109 1 88.81 85 VAL A CA 1
ATOM 677 C C . VAL A 1 85 ? 6.484 9.781 -8.547 1 88.81 85 VAL A C 1
ATOM 679 O O . VAL A 1 85 ? 6.375 10.32 -9.648 1 88.81 85 VAL A O 1
ATOM 682 N N . ASP A 1 86 ? 5.523 9.656 -7.684 1 85.06 86 ASP A N 1
ATOM 683 C CA . ASP A 1 86 ? 4.215 10.234 -7.98 1 85.06 86 ASP A CA 1
ATOM 684 C C . ASP A 1 86 ? 4.32 11.734 -8.227 1 85.06 86 ASP A C 1
ATOM 686 O O . ASP A 1 86 ? 3.541 12.305 -8.992 1 85.06 86 ASP A O 1
ATOM 690 N N . ASP A 1 87 ? 5.312 12.391 -7.535 1 80.81 87 ASP A N 1
ATOM 691 C CA . ASP A 1 87 ? 5.516 13.828 -7.668 1 80.81 87 ASP A CA 1
ATOM 692 C C . ASP A 1 87 ? 6.398 14.148 -8.867 1 80.81 87 ASP A C 1
ATOM 694 O O . ASP A 1 87 ? 6.707 15.312 -9.125 1 80.81 87 ASP A O 1
ATOM 698 N N . GLY A 1 88 ? 6.855 13.148 -9.523 1 83.56 88 GLY A N 1
ATOM 699 C CA . GLY A 1 88 ? 7.617 13.32 -10.75 1 83.56 88 GLY A CA 1
ATOM 700 C C . GLY A 1 88 ? 9.117 13.352 -10.523 1 83.56 88 GLY A C 1
ATOM 701 O O . GLY A 1 88 ? 9.883 13.586 -11.461 1 83.56 88 GLY A O 1
ATOM 702 N N . ILE A 1 89 ? 9.477 13.172 -9.281 1 80.94 89 ILE A N 1
ATOM 703 C CA . ILE A 1 89 ? 10.898 13.172 -8.984 1 80.94 89 ILE A CA 1
ATOM 704 C C . ILE A 1 89 ? 11.547 11.914 -9.547 1 80.94 89 ILE A C 1
ATOM 706 O O . ILE A 1 89 ? 11.055 10.805 -9.328 1 80.94 89 ILE A O 1
ATOM 710 N N . GLY A 1 90 ? 12.656 12.07 -10.234 1 80.88 90 GLY A N 1
ATOM 711 C CA . GLY A 1 90 ? 13.352 10.953 -10.852 1 80.88 90 GLY A CA 1
ATOM 712 C C . GLY A 1 90 ? 12.852 10.641 -12.25 1 80.88 90 GLY A C 1
ATOM 713 O O . GLY A 1 90 ? 13.414 9.781 -12.938 1 80.88 90 GLY A O 1
ATOM 714 N N . ILE A 1 91 ? 11.766 11.266 -12.617 1 85.69 91 ILE A N 1
ATOM 715 C CA . ILE A 1 91 ? 11.234 11.07 -13.961 1 85.69 91 ILE A CA 1
ATOM 716 C C . ILE A 1 91 ? 11.875 12.062 -14.922 1 85.69 91 ILE A C 1
ATOM 718 O O . ILE A 1 91 ? 11.859 13.273 -14.672 1 85.69 91 ILE A O 1
ATOM 722 N N . PRO A 1 92 ? 12.5 11.516 -15.953 1 81.12 92 PRO A N 1
ATOM 723 C CA . PRO A 1 92 ? 13.156 12.414 -16.906 1 81.12 92 PRO A CA 1
ATOM 724 C C . PRO A 1 92 ? 12.219 13.492 -17.453 1 81.12 92 PRO A C 1
ATOM 726 O O . PRO A 1 92 ? 11.016 13.25 -17.609 1 81.12 92 PRO A O 1
ATOM 729 N N . GLU A 1 93 ? 12.797 14.578 -17.766 1 81.25 93 GLU A N 1
ATOM 730 C CA . GLU A 1 93 ? 12.031 15.688 -18.328 1 81.25 93 GLU A CA 1
ATOM 731 C C . GLU A 1 93 ? 11.344 15.281 -19.625 1 81.25 93 GLU A C 1
ATOM 733 O O . GLU A 1 93 ? 11.93 14.586 -20.453 1 81.25 93 GLU A O 1
ATOM 738 N N . GLY A 1 94 ? 10.094 15.648 -19.797 1 79 94 GLY A N 1
ATOM 739 C CA . GLY A 1 94 ? 9.352 15.344 -21.016 1 79 94 GLY A CA 1
ATOM 740 C C . GLY A 1 94 ? 8.539 14.07 -20.906 1 79 94 GLY A C 1
ATOM 741 O O . GLY A 1 94 ? 7.648 13.82 -21.719 1 79 94 GLY A O 1
ATOM 742 N N . GLN A 1 95 ? 8.883 13.336 -19.859 1 81.75 95 GLN A N 1
ATOM 743 C CA . GLN A 1 95 ? 8.125 12.102 -19.703 1 81.75 95 GLN A CA 1
ATOM 744 C C . GLN A 1 95 ? 6.914 12.312 -18.797 1 81.75 95 GLN A C 1
ATOM 746 O O . GLN A 1 95 ? 6.965 13.109 -17.859 1 81.75 95 GLN A O 1
ATOM 751 N N . GLN A 1 96 ? 5.898 11.641 -19.172 1 81.56 96 GLN A N 1
ATOM 752 C CA . GLN A 1 96 ? 4.676 11.727 -18.375 1 81.56 96 GLN A CA 1
ATOM 753 C C . GLN A 1 96 ? 4.863 11.07 -17.016 1 81.56 96 GLN A C 1
ATOM 755 O O . GLN A 1 96 ? 5.438 9.992 -16.906 1 81.56 96 GLN A O 1
ATOM 760 N N . VAL A 1 97 ? 4.453 11.812 -16.016 1 83.69 97 VAL A N 1
ATOM 761 C CA . VAL A 1 97 ? 4.477 11.258 -14.664 1 83.69 97 VAL A CA 1
ATOM 762 C C . VAL A 1 97 ? 3.281 10.328 -14.469 1 83.69 97 VAL A C 1
ATOM 764 O O . VAL A 1 97 ? 2.131 10.742 -14.625 1 83.69 97 VAL A O 1
ATOM 767 N N . VAL A 1 98 ? 3.602 9.055 -14.281 1 86.12 98 VAL A N 1
ATOM 768 C CA . VAL A 1 98 ? 2.588 8.055 -13.992 1 86.12 98 VAL A CA 1
ATOM 769 C C . VAL A 1 98 ? 2.801 7.5 -12.578 1 86.12 98 VAL A C 1
ATOM 771 O O . VAL A 1 98 ? 3.918 7.121 -12.219 1 86.12 98 VAL A O 1
ATOM 774 N N . PRO A 1 99 ? 1.734 7.531 -11.812 1 89.38 99 PRO A N 1
ATOM 775 C CA . PRO A 1 99 ? 1.889 6.977 -10.469 1 89.38 99 PRO A CA 1
ATOM 776 C C . PRO A 1 99 ? 2.334 5.516 -10.477 1 89.38 99 PRO A C 1
ATOM 778 O O . PRO A 1 99 ? 2.123 4.809 -11.469 1 89.38 99 PRO A O 1
ATOM 781 N N . VAL A 1 100 ? 2.959 5.16 -9.383 1 91.06 100 VAL A N 1
ATOM 782 C CA . VAL A 1 100 ? 3.4 3.779 -9.219 1 91.06 100 VAL A CA 1
ATOM 783 C C . VAL A 1 100 ? 2.193 2.875 -8.977 1 91.06 100 VAL A C 1
ATOM 785 O O . VAL A 1 100 ? 1.362 3.154 -8.109 1 91.06 100 VAL A O 1
ATOM 788 N N . SER A 1 101 ? 2.074 1.821 -9.773 1 90 101 SER A N 1
ATOM 789 C CA . SER A 1 101 ? 0.934 0.919 -9.641 1 90 101 SER A CA 1
ATOM 790 C C . SER A 1 101 ? 1.044 0.066 -8.383 1 90 101 SER A C 1
ATOM 792 O O . SER A 1 101 ? 2.107 -0 -7.766 1 90 101 SER A O 1
ATOM 794 N N . PHE A 1 102 ? -0.071 -0.594 -8.055 1 87.75 102 PHE A N 1
ATOM 795 C CA . PHE A 1 102 ? -0.135 -1.521 -6.934 1 87.75 102 PHE A CA 1
ATOM 796 C C . PHE A 1 102 ? 0.913 -2.619 -7.078 1 87.75 102 PHE A C 1
ATOM 798 O O . PHE A 1 102 ? 1.63 -2.928 -6.125 1 87.75 102 PHE A O 1
ATOM 805 N N . PHE A 1 103 ? 1.016 -3.186 -8.219 1 92.56 103 PHE A N 1
ATOM 806 C CA . PHE A 1 103 ? 1.954 -4.273 -8.461 1 92.56 103 PHE A CA 1
ATOM 807 C C . PHE A 1 103 ? 3.393 -3.783 -8.352 1 92.56 103 PHE A C 1
ATOM 809 O O . PHE A 1 103 ? 4.25 -4.473 -7.801 1 92.56 103 PHE A O 1
ATOM 816 N N . GLU A 1 104 ? 3.645 -2.607 -8.875 1 94.81 104 GLU A N 1
ATOM 817 C CA . GLU A 1 104 ? 4.98 -2.023 -8.781 1 94.81 104 GLU A CA 1
ATOM 818 C C . GLU A 1 104 ? 5.375 -1.781 -7.328 1 94.81 104 GLU A C 1
ATOM 820 O O . GLU A 1 104 ? 6.52 -2.023 -6.941 1 94.81 104 GLU A O 1
ATOM 825 N N . ALA A 1 105 ? 4.395 -1.261 -6.594 1 94.31 105 ALA A N 1
ATOM 826 C CA . ALA A 1 105 ? 4.672 -1 -5.184 1 94.31 105 ALA A CA 1
ATOM 827 C C . ALA A 1 105 ? 5.016 -2.289 -4.445 1 94.31 105 ALA A C 1
ATOM 829 O O . ALA A 1 105 ? 5.973 -2.328 -3.668 1 94.31 105 ALA A O 1
ATOM 830 N N . LEU A 1 106 ? 4.258 -3.383 -4.672 1 95.69 106 LEU A N 1
ATOM 831 C CA . LEU A 1 106 ? 4.523 -4.664 -4.023 1 95.69 106 LEU A CA 1
ATOM 832 C C . LEU A 1 106 ? 5.863 -5.234 -4.48 1 95.69 106 LEU A C 1
ATOM 834 O O . LEU A 1 106 ? 6.586 -5.836 -3.686 1 95.69 106 LEU A O 1
ATOM 838 N N . THR A 1 107 ? 6.148 -5.07 -5.742 1 97.88 107 THR A N 1
ATOM 839 C CA . THR A 1 107 ? 7.43 -5.523 -6.277 1 97.88 107 THR A CA 1
ATOM 840 C C . THR A 1 107 ? 8.586 -4.812 -5.582 1 97.88 107 THR A C 1
ATOM 842 O O . THR A 1 107 ? 9.562 -5.449 -5.18 1 97.88 107 THR A O 1
ATOM 845 N N . ALA A 1 108 ? 8.43 -3.494 -5.41 1 97.94 108 ALA A N 1
ATOM 846 C CA . ALA A 1 108 ? 9.453 -2.715 -4.711 1 97.94 108 ALA A CA 1
ATOM 847 C C . ALA A 1 108 ? 9.609 -3.18 -3.268 1 97.94 108 ALA A C 1
ATOM 849 O O . ALA A 1 108 ? 10.727 -3.285 -2.76 1 97.94 108 ALA A O 1
ATOM 850 N N . MET A 1 109 ? 8.492 -3.408 -2.617 1 97.56 109 MET A N 1
ATOM 851 C CA . MET A 1 109 ? 8.523 -3.91 -1.247 1 97.56 109 MET A CA 1
ATOM 852 C C . MET A 1 109 ? 9.266 -5.242 -1.176 1 97.56 109 MET A C 1
ATOM 854 O O . MET A 1 109 ? 10.047 -5.473 -0.252 1 97.56 109 MET A O 1
ATOM 858 N N . ALA A 1 110 ? 9.016 -6.133 -2.123 1 98.62 110 ALA A N 1
ATOM 859 C CA . ALA A 1 110 ? 9.688 -7.43 -2.15 1 98.62 110 ALA A CA 1
ATOM 860 C C . ALA A 1 110 ? 11.195 -7.266 -2.295 1 98.62 110 ALA A C 1
ATOM 862 O O . ALA A 1 110 ? 11.969 -7.875 -1.548 1 98.62 110 ALA A O 1
ATOM 863 N N . TYR A 1 111 ? 11.641 -6.461 -3.246 1 98.62 111 TYR A N 1
ATOM 864 C CA . TYR A 1 111 ? 13.062 -6.25 -3.457 1 98.62 111 TYR A CA 1
ATOM 865 C C . TYR A 1 111 ? 13.719 -5.645 -2.219 1 98.62 111 TYR A C 1
ATOM 867 O O . TYR A 1 111 ? 14.836 -6.02 -1.852 1 98.62 111 TYR A O 1
ATOM 875 N N . ALA A 1 112 ? 12.984 -4.695 -1.551 1 98.12 112 ALA A N 1
ATOM 876 C CA . ALA A 1 112 ? 13.492 -4.125 -0.308 1 98.12 112 ALA A CA 1
ATOM 877 C C . ALA A 1 112 ? 13.625 -5.195 0.772 1 98.12 112 ALA A C 1
ATOM 879 O O . ALA A 1 112 ? 14.641 -5.25 1.477 1 98.12 112 ALA A O 1
ATOM 880 N N . ALA A 1 113 ? 12.602 -6.031 0.941 1 98.44 113 ALA A N 1
ATOM 881 C CA . ALA A 1 113 ? 12.609 -7.094 1.94 1 98.44 113 ALA A CA 1
ATOM 882 C C . ALA A 1 113 ? 13.797 -8.031 1.733 1 98.44 113 ALA A C 1
ATOM 884 O O . ALA A 1 113 ? 14.461 -8.43 2.697 1 98.44 113 ALA A O 1
ATOM 885 N N . PHE A 1 114 ? 14.055 -8.398 0.501 1 98.69 114 PHE A N 1
ATOM 886 C CA . PHE A 1 114 ? 15.094 -9.367 0.184 1 98.69 114 PHE A CA 1
ATOM 887 C C . PHE A 1 114 ? 16.484 -8.766 0.397 1 98.69 114 PHE A C 1
ATOM 889 O O . PHE A 1 114 ? 17.422 -9.461 0.792 1 98.69 114 PHE A O 1
ATOM 896 N N . ALA A 1 115 ? 16.625 -7.504 0.106 1 97.75 115 ALA A N 1
ATOM 897 C CA . ALA A 1 115 ? 17.891 -6.809 0.333 1 97.75 115 ALA A CA 1
ATOM 898 C C . ALA A 1 115 ? 18.172 -6.652 1.825 1 97.75 115 ALA A C 1
ATOM 900 O O . ALA A 1 115 ? 19.312 -6.797 2.268 1 97.75 115 ALA A O 1
ATOM 901 N N . ASP A 1 116 ? 17.141 -6.328 2.639 1 95.81 116 ASP A N 1
ATOM 902 C CA . ASP A 1 116 ? 17.266 -6.125 4.078 1 95.81 116 ASP A CA 1
ATOM 903 C C . ASP A 1 116 ? 17.703 -7.414 4.777 1 95.81 116 ASP A C 1
ATOM 905 O O . ASP A 1 116 ? 18.484 -7.383 5.723 1 95.81 116 ASP A O 1
ATOM 909 N N . ALA A 1 117 ? 17.141 -8.539 4.531 1 91.06 117 ALA A N 1
ATOM 910 C CA . ALA A 1 117 ? 17.391 -9.852 5.117 1 91.06 117 ALA A CA 1
ATOM 911 C C . ALA A 1 117 ? 18.609 -10.516 4.477 1 91.06 117 ALA A C 1
ATOM 913 O O . ALA A 1 117 ? 19.219 -11.398 5.07 1 91.06 117 ALA A O 1
ATOM 914 N N . PRO A 1 118 ? 19.297 -9.977 3.814 1 91.44 118 PRO A N 1
ATOM 915 C CA . PRO A 1 118 ? 19.922 -10.297 2.531 1 91.44 118 PRO A CA 1
ATOM 916 C C . PRO A 1 118 ? 19.781 -11.766 2.154 1 91.44 118 PRO A C 1
ATOM 918 O O . PRO A 1 118 ? 20.328 -12.641 2.832 1 91.44 118 PRO A O 1
ATOM 921 N N . VAL A 1 119 ? 19.094 -12.117 1.248 1 98 119 VAL A N 1
ATOM 922 C CA . VAL A 1 119 ? 18.859 -13.477 0.772 1 98 119 VAL A CA 1
ATOM 923 C C . VAL A 1 119 ? 20.016 -13.906 -0.14 1 98 119 VAL A C 1
ATOM 925 O O . VAL A 1 119 ? 20.688 -13.062 -0.723 1 98 119 VAL A O 1
ATOM 928 N N . ASP A 1 120 ? 20.25 -15.219 -0.193 1 98.38 120 ASP A N 1
ATOM 929 C CA . ASP A 1 120 ? 21.25 -15.773 -1.098 1 98.38 120 ASP A CA 1
ATOM 930 C C . ASP A 1 120 ? 20.734 -15.805 -2.535 1 98.38 120 ASP A C 1
ATOM 932 O O . ASP A 1 120 ? 21.516 -15.781 -3.482 1 98.38 120 ASP A O 1
ATOM 936 N N . VAL A 1 121 ? 19.438 -15.859 -2.68 1 98.69 121 VAL A N 1
ATOM 937 C CA . VAL A 1 121 ? 18.812 -15.914 -3.996 1 98.69 121 VAL A CA 1
ATOM 938 C C . VAL A 1 121 ? 17.359 -15.445 -3.902 1 98.69 121 VAL A C 1
ATOM 940 O O . VAL A 1 121 ? 16.672 -15.766 -2.939 1 98.69 121 VAL A O 1
ATOM 943 N N . ALA A 1 122 ? 16.922 -14.633 -4.848 1 98.88 122 ALA A N 1
ATOM 944 C CA . ALA A 1 122 ? 15.523 -14.227 -4.977 1 98.88 122 ALA A CA 1
ATOM 945 C C . ALA A 1 122 ? 14.844 -14.969 -6.121 1 98.88 122 ALA A C 1
ATOM 947 O O . ALA A 1 122 ? 15.391 -15.062 -7.227 1 98.88 122 ALA A O 1
ATOM 948 N N . ILE A 1 123 ? 13.734 -15.602 -5.832 1 98.94 123 ILE A N 1
ATOM 949 C CA . ILE A 1 123 ? 12.883 -16.25 -6.828 1 98.94 123 ILE A CA 1
ATOM 950 C C . ILE A 1 123 ? 11.703 -15.344 -7.168 1 98.94 123 ILE A C 1
ATOM 952 O O . ILE A 1 123 ? 10.797 -15.156 -6.352 1 98.94 123 ILE A O 1
ATOM 956 N N . ILE A 1 124 ? 11.664 -14.812 -8.406 1 98.88 124 ILE A N 1
ATOM 957 C CA . ILE A 1 124 ? 10.75 -13.727 -8.742 1 98.88 124 ILE A CA 1
ATOM 958 C C . ILE A 1 124 ? 9.812 -14.172 -9.859 1 98.88 124 ILE A C 1
ATOM 960 O O . ILE A 1 124 ? 10.25 -14.453 -10.977 1 98.88 124 ILE A O 1
ATOM 964 N N . GLU A 1 125 ? 8.562 -14.227 -9.562 1 98.56 125 GLU A N 1
ATOM 965 C CA . GLU A 1 125 ? 7.531 -14.477 -10.57 1 98.56 125 GLU A CA 1
ATOM 966 C C . GLU A 1 125 ? 7.047 -13.172 -11.195 1 98.56 125 GLU A C 1
ATOM 968 O O . GLU A 1 125 ? 6.703 -12.227 -10.484 1 98.56 125 GLU A O 1
ATOM 973 N N . VAL A 1 126 ? 7.031 -13.188 -12.492 1 97.5 126 VAL A N 1
ATOM 974 C CA . VAL A 1 126 ? 6.453 -12.031 -13.18 1 97.5 126 VAL A CA 1
ATOM 975 C C . VAL A 1 126 ? 4.965 -11.938 -12.859 1 97.5 126 VAL A C 1
ATOM 977 O O . VAL A 1 126 ? 4.32 -12.945 -12.555 1 97.5 126 VAL A O 1
ATOM 980 N N . GLY A 1 127 ? 4.414 -10.789 -12.945 1 92.38 127 GLY A N 1
ATOM 981 C CA . GLY A 1 127 ? 2.975 -10.617 -12.82 1 92.38 127 GLY A CA 1
ATOM 982 C C . GLY A 1 127 ? 2.215 -11.047 -14.062 1 92.38 127 GLY A C 1
ATOM 983 O O . GLY A 1 127 ? 1.365 -11.938 -14 1 92.38 127 GLY A O 1
ATOM 984 N N . MET A 1 128 ? 2.412 -10.586 -15.219 1 85.81 128 MET A N 1
ATOM 985 C CA . MET A 1 128 ? 1.685 -10.938 -16.438 1 85.81 128 MET A CA 1
ATOM 986 C C . MET A 1 128 ? 2.637 -11.07 -17.625 1 85.81 128 MET A C 1
ATOM 988 O O . MET A 1 128 ? 2.547 -12.031 -18.391 1 85.81 128 MET A O 1
ATOM 992 N N . GLY A 1 129 ? 3.553 -10.32 -17.781 1 88.5 129 GLY A N 1
ATOM 993 C CA . GLY A 1 129 ? 4.391 -10.273 -18.969 1 88.5 129 GLY A CA 1
ATOM 994 C C . GLY A 1 129 ? 5.82 -10.695 -18.703 1 88.5 129 GLY A C 1
ATOM 995 O O . GLY A 1 129 ? 6.066 -11.773 -18.172 1 88.5 129 GLY A O 1
ATOM 996 N N . GLY A 1 130 ? 6.637 -9.922 -19.25 1 93.75 130 GLY A N 1
ATOM 997 C CA . GLY A 1 130 ? 8.062 -10.172 -19.156 1 93.75 130 GLY A CA 1
ATOM 998 C C . GLY A 1 130 ? 8.906 -8.938 -19.422 1 93.75 130 GLY A C 1
ATOM 999 O O . GLY A 1 130 ? 9.312 -8.25 -18.484 1 93.75 130 GLY A O 1
ATOM 1000 N N . ALA A 1 131 ? 8.836 -8.438 -20.625 1 93.56 131 ALA A N 1
ATOM 1001 C CA . ALA A 1 131 ? 9.688 -7.324 -21.031 1 93.56 131 ALA A CA 1
ATOM 1002 C C . ALA A 1 131 ? 9.32 -6.051 -20.281 1 93.56 131 ALA A C 1
ATOM 1004 O O . ALA A 1 131 ? 10.203 -5.328 -19.812 1 93.56 131 ALA A O 1
ATOM 1005 N N . TRP A 1 132 ? 8.078 -5.766 -20.078 1 90 132 TRP A N 1
ATOM 1006 C CA . TRP A 1 132 ? 7.66 -4.516 -19.453 1 90 132 TRP A CA 1
ATOM 1007 C C . TRP A 1 132 ? 7.156 -4.766 -18.031 1 90 132 TRP A C 1
ATOM 1009 O O . TRP A 1 132 ? 6.629 -3.855 -17.391 1 90 132 TRP A O 1
ATOM 1019 N N . ASP A 1 133 ? 7.27 -5.98 -17.641 1 94.69 133 ASP A N 1
ATOM 1020 C CA . ASP A 1 133 ? 6.816 -6.305 -16.297 1 94.69 133 ASP A CA 1
ATOM 1021 C C . ASP A 1 133 ? 7.641 -5.562 -15.242 1 94.69 133 ASP A C 1
ATOM 1023 O O . ASP A 1 133 ? 8.859 -5.434 -15.375 1 94.69 133 ASP A O 1
ATOM 1027 N N . ALA A 1 134 ? 6.988 -5.125 -14.18 1 95.69 134 ALA A N 1
ATOM 1028 C CA . ALA A 1 134 ? 7.641 -4.371 -13.109 1 95.69 134 ALA A CA 1
ATOM 1029 C C . ALA A 1 134 ? 8.812 -5.156 -12.516 1 95.69 134 ALA A C 1
ATOM 1031 O O . ALA A 1 134 ? 9.789 -4.566 -12.047 1 95.69 134 ALA A O 1
ATOM 1032 N N . THR A 1 135 ? 8.773 -6.504 -12.508 1 98.12 135 THR A N 1
ATOM 1033 C CA . THR A 1 135 ? 9.805 -7.336 -11.906 1 98.12 135 THR A CA 1
ATOM 1034 C C . THR A 1 135 ? 11.062 -7.348 -12.766 1 98.12 135 THR A C 1
ATOM 1036 O O . THR A 1 135 ? 12.141 -7.727 -12.297 1 98.12 135 THR A O 1
ATOM 1039 N N . ASN A 1 136 ? 10.953 -6.949 -13.984 1 98.19 136 ASN A N 1
ATOM 1040 C CA . ASN A 1 136 ? 12.031 -7.117 -14.961 1 98.19 136 ASN A CA 1
ATOM 1041 C C . ASN A 1 136 ? 13.078 -6.02 -14.828 1 98.19 136 ASN A C 1
ATOM 1043 O O . ASN A 1 136 ? 13.961 -5.895 -15.688 1 98.19 136 ASN A O 1
ATOM 1047 N N . VAL A 1 137 ? 12.992 -5.246 -13.812 1 97.25 137 VAL A N 1
ATOM 1048 C CA . VAL A 1 137 ? 14.07 -4.324 -13.469 1 97.25 137 VAL A CA 1
ATOM 1049 C C . VAL A 1 137 ? 15.234 -5.098 -12.859 1 97.25 137 VAL A C 1
ATOM 1051 O O . VAL A 1 137 ? 16.344 -4.57 -12.734 1 97.25 137 VAL A O 1
ATOM 1054 N N . ALA A 1 138 ? 15.016 -6.32 -12.398 1 97.19 138 ALA A N 1
ATOM 1055 C CA . ALA A 1 138 ? 16.078 -7.223 -11.953 1 97.19 138 ALA A CA 1
ATOM 1056 C C . ALA A 1 138 ? 16.594 -8.07 -13.109 1 97.19 138 ALA A C 1
ATOM 1058 O O . ALA A 1 138 ? 15.828 -8.445 -14.008 1 97.19 138 ALA A O 1
ATOM 1059 N N . ASP A 1 139 ? 17.828 -8.367 -13.039 1 96.62 139 ASP A N 1
ATOM 1060 C CA . ASP A 1 139 ? 18.438 -9.227 -14.055 1 96.62 139 ASP A CA 1
ATOM 1061 C C . ASP A 1 139 ? 18.672 -10.641 -13.516 1 96.62 139 ASP A C 1
ATOM 1063 O O . ASP A 1 139 ? 19.609 -10.859 -12.75 1 96.62 139 ASP A O 1
ATOM 1067 N N . GLY A 1 140 ? 17.875 -11.539 -14.039 1 97.69 140 GLY A N 1
ATOM 1068 C CA . GLY A 1 140 ? 18 -12.922 -13.594 1 97.69 140 GLY A CA 1
ATOM 1069 C C . GLY A 1 140 ? 19.203 -13.633 -14.195 1 97.69 140 GLY A C 1
ATOM 1070 O O . GLY A 1 140 ? 19.5 -13.469 -15.383 1 97.69 140 GLY A O 1
ATOM 1071 N N . THR A 1 141 ? 19.922 -14.398 -13.359 1 97.88 141 THR A N 1
ATOM 1072 C CA . THR A 1 141 ? 20.969 -15.266 -13.875 1 97.88 141 THR A CA 1
ATOM 1073 C C . THR A 1 141 ? 20.375 -16.531 -14.5 1 97.88 141 THR A C 1
ATOM 1075 O O . THR A 1 141 ? 21.016 -17.172 -15.328 1 97.88 141 THR A O 1
ATOM 1078 N N . VAL A 1 142 ? 19.25 -16.875 -14.016 1 98.75 142 VAL A N 1
ATOM 1079 C CA . VAL A 1 142 ? 18.453 -17.953 -14.586 1 98.75 142 VAL A CA 1
ATOM 1080 C C . VAL A 1 142 ? 17.047 -17.453 -14.922 1 98.75 142 VAL A C 1
ATOM 1082 O O . VAL A 1 142 ? 16.406 -16.781 -14.109 1 98.75 142 VAL A O 1
ATOM 1085 N N . ALA A 1 143 ? 16.578 -17.688 -16.109 1 98.88 143 ALA A N 1
ATOM 1086 C CA . ALA A 1 143 ? 15.227 -17.375 -16.531 1 98.88 143 ALA A CA 1
ATOM 1087 C C . ALA A 1 143 ? 14.43 -18.641 -16.812 1 98.88 143 ALA A C 1
ATOM 1089 O O . ALA A 1 143 ? 14.836 -19.484 -17.625 1 98.88 143 ALA A O 1
ATOM 1090 N N . VAL A 1 144 ? 13.328 -18.797 -16.109 1 98.94 144 VAL A N 1
ATOM 1091 C CA . VAL A 1 144 ? 12.469 -19.953 -16.312 1 98.94 144 VAL A CA 1
ATOM 1092 C C . VAL A 1 144 ? 11.203 -19.531 -17.062 1 98.94 144 VAL A C 1
ATOM 1094 O O . VAL A 1 144 ? 10.508 -18.609 -16.641 1 98.94 144 VAL A O 1
ATOM 1097 N N . VAL A 1 145 ? 10.945 -20.172 -18.172 1 98.88 145 VAL A N 1
ATOM 1098 C CA . VAL A 1 145 ? 9.727 -19.891 -18.922 1 98.88 145 VAL A CA 1
ATOM 1099 C C . VAL A 1 145 ? 8.828 -21.141 -18.938 1 98.88 145 VAL A C 1
ATOM 1101 O O . VAL A 1 145 ? 9.094 -22.094 -19.672 1 98.88 145 VAL A O 1
ATOM 1104 N N . THR A 1 146 ? 7.793 -21.094 -18.125 1 98.56 146 THR A N 1
ATOM 1105 C CA . THR A 1 146 ? 6.805 -22.172 -18.109 1 98.56 146 THR A CA 1
ATOM 1106 C C . THR A 1 146 ? 5.93 -22.125 -19.359 1 98.56 146 THR A C 1
ATOM 1108 O O . THR A 1 146 ? 6.074 -21.219 -20.188 1 98.56 146 THR A O 1
ATOM 1111 N N . PRO A 1 147 ? 5.039 -23.078 -19.531 1 97.12 147 PRO A N 1
ATOM 1112 C CA . PRO A 1 147 ? 4.281 -23.141 -20.781 1 97.12 147 PRO A CA 1
ATOM 1113 C C . PRO A 1 147 ? 3.523 -21.844 -21.078 1 97.12 147 PRO A C 1
ATOM 1115 O O . PRO A 1 147 ? 2.943 -21.25 -20.172 1 97.12 147 PRO A O 1
ATOM 1118 N N . ILE A 1 148 ? 3.59 -21.438 -22.391 1 96.38 148 ILE A N 1
ATOM 1119 C CA . ILE A 1 148 ? 2.938 -20.219 -22.844 1 96.38 148 ILE A CA 1
ATOM 1120 C C . ILE A 1 148 ? 1.653 -20.578 -23.594 1 96.38 148 ILE A C 1
ATOM 1122 O O . ILE A 1 148 ? 1.659 -21.438 -24.469 1 96.38 148 ILE A O 1
ATOM 1126 N N . ALA A 1 149 ? 0.574 -20.016 -23.172 1 93.44 149 ALA A N 1
ATOM 1127 C CA . ALA A 1 149 ? -0.744 -20.125 -23.781 1 93.44 149 ALA A CA 1
ATOM 1128 C C . ALA A 1 149 ? -1.435 -18.766 -23.859 1 93.44 149 ALA A C 1
ATOM 1130 O O . ALA A 1 149 ? -0.88 -17.766 -23.406 1 93.44 149 ALA A O 1
ATOM 1131 N N . ILE A 1 150 ? -2.57 -18.781 -24.531 1 88 150 ILE A N 1
ATOM 1132 C CA . ILE A 1 150 ? -3.316 -17.531 -24.641 1 88 150 ILE A CA 1
ATOM 1133 C C . ILE A 1 150 ? -3.951 -17.188 -23.297 1 88 150 ILE A C 1
ATOM 1135 O O . ILE A 1 150 ? -4.645 -18.016 -22.703 1 88 150 ILE A O 1
ATOM 1139 N N . ASP A 1 151 ? -3.633 -16.078 -22.781 1 84.88 151 ASP A N 1
ATOM 1140 C CA . ASP A 1 151 ? -4.176 -15.445 -21.594 1 84.88 151 ASP A CA 1
ATOM 1141 C C . ASP A 1 151 ? -3.887 -13.945 -21.578 1 84.88 151 ASP A C 1
ATOM 1143 O O . ASP A 1 151 ? -2.957 -13.484 -22.25 1 84.88 151 ASP A O 1
ATOM 1147 N N . HIS A 1 152 ? -4.672 -13.172 -20.984 1 76.25 152 HIS A N 1
ATOM 1148 C CA . HIS A 1 152 ? -4.496 -11.727 -20.906 1 76.25 152 HIS A CA 1
ATOM 1149 C C . HIS A 1 152 ? -4.352 -11.102 -22.281 1 76.25 152 HIS A C 1
ATOM 1151 O O . HIS A 1 152 ? -3.436 -10.312 -22.531 1 76.25 152 HIS A O 1
ATOM 1157 N N . ALA A 1 153 ? -5.164 -11.5 -23.109 1 75.62 153 ALA A N 1
ATOM 1158 C CA . ALA A 1 153 ? -5.031 -11.141 -24.531 1 75.62 153 ALA A CA 1
ATOM 1159 C C . ALA A 1 153 ? -5.109 -9.625 -24.703 1 75.62 153 ALA A C 1
ATOM 1161 O O . ALA A 1 153 ? -4.457 -9.07 -25.594 1 75.62 153 ALA A O 1
ATOM 1162 N N . SER A 1 154 ? -5.848 -8.953 -23.875 1 75.88 154 SER A N 1
ATOM 1163 C CA . SER A 1 154 ? -5.996 -7.508 -23.984 1 75.88 154 SER A CA 1
ATOM 1164 C C . SER A 1 154 ? -4.684 -6.789 -23.703 1 75.88 154 SER A C 1
ATOM 1166 O O . SER A 1 154 ? -4.461 -5.676 -24.188 1 75.88 154 SER A O 1
ATOM 1168 N N . TYR A 1 155 ? -3.797 -7.453 -23.016 1 75.88 155 TYR A N 1
ATOM 1169 C CA . TYR A 1 155 ? -2.525 -6.844 -22.641 1 75.88 155 TYR A CA 1
ATOM 1170 C C . TYR A 1 155 ? -1.391 -7.379 -23.5 1 75.88 155 TYR A C 1
ATOM 1172 O O . TYR A 1 155 ? -0.506 -6.621 -23.906 1 75.88 155 TYR A O 1
ATOM 1180 N N . LEU A 1 156 ? -1.461 -8.68 -23.781 1 82.06 156 LEU A N 1
ATOM 1181 C CA . LEU A 1 156 ? -0.276 -9.344 -24.297 1 82.06 156 LEU A CA 1
ATOM 1182 C C . LEU A 1 156 ? -0.446 -9.664 -25.781 1 82.06 156 LEU A C 1
ATOM 1184 O O . LEU A 1 156 ? 0.527 -9.984 -26.469 1 82.06 156 LEU A O 1
ATOM 1188 N N . GLY A 1 157 ? -1.607 -9.484 -26.266 1 79.94 157 GLY A N 1
ATOM 1189 C CA . GLY A 1 157 ? -1.901 -9.875 -27.641 1 79.94 157 GLY A CA 1
ATOM 1190 C C . GLY A 1 157 ? -2.723 -11.148 -27.719 1 79.94 157 GLY A C 1
ATOM 1191 O O . GLY A 1 157 ? -2.916 -11.844 -26.719 1 79.94 157 GLY A O 1
ATOM 1192 N N . ASP A 1 158 ? -3.117 -11.445 -28.969 1 85.69 158 ASP A N 1
ATOM 1193 C CA . ASP A 1 158 ? -4.094 -12.516 -29.141 1 85.69 158 ASP A CA 1
ATOM 1194 C C 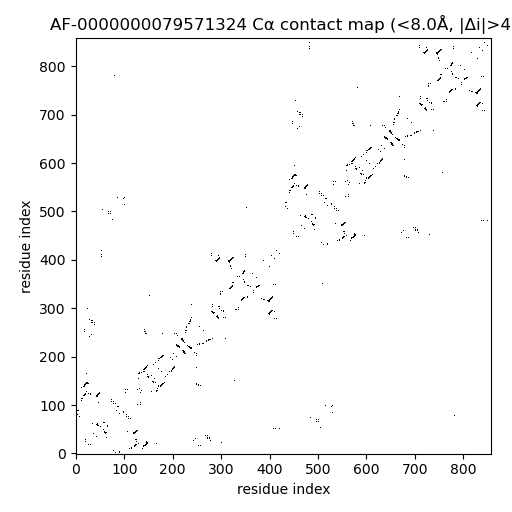. ASP A 1 158 ? -3.473 -13.719 -29.844 1 85.69 158 ASP A C 1
ATOM 1196 O O . ASP A 1 158 ? -4.188 -14.539 -30.422 1 85.69 158 ASP A O 1
ATOM 1200 N N . ASN A 1 159 ? -2.143 -13.688 -29.797 1 91.62 159 ASN A N 1
ATOM 1201 C CA . ASN A 1 159 ? -1.495 -14.867 -30.375 1 91.62 159 ASN A CA 1
ATOM 1202 C C . ASN A 1 159 ? -0.278 -15.281 -29.547 1 91.62 159 ASN A C 1
ATOM 1204 O O . ASN A 1 159 ? 0.324 -14.461 -28.859 1 91.62 159 ASN A O 1
ATOM 1208 N N . ILE A 1 160 ? 0.084 -16.531 -29.766 1 94.25 160 ILE A N 1
ATOM 1209 C CA . ILE A 1 160 ? 1.087 -17.188 -28.938 1 94.25 160 ILE A CA 1
ATOM 1210 C C . ILE A 1 160 ? 2.449 -16.547 -29.156 1 94.25 160 ILE A C 1
ATOM 1212 O O . ILE A 1 160 ? 3.207 -16.344 -28.203 1 94.25 160 ILE A O 1
ATOM 1216 N N . ALA A 1 161 ? 2.785 -16.188 -30.375 1 94.88 161 ALA A N 1
ATOM 1217 C CA . ALA A 1 161 ? 4.086 -15.602 -30.688 1 94.88 161 ALA A CA 1
ATOM 1218 C C . ALA A 1 161 ? 4.262 -14.25 -30 1 94.88 161 ALA A C 1
ATOM 1220 O O . ALA A 1 161 ? 5.34 -13.953 -29.484 1 94.88 161 ALA A O 1
ATOM 1221 N N . ALA A 1 162 ? 3.195 -13.438 -30.047 1 93.81 162 ALA A N 1
ATOM 1222 C CA . ALA A 1 162 ? 3.24 -12.125 -29.406 1 93.81 162 ALA A CA 1
ATOM 1223 C C . ALA A 1 162 ? 3.406 -12.266 -27.891 1 93.81 162 ALA A C 1
ATOM 1225 O O . ALA A 1 162 ? 4.176 -11.523 -27.281 1 93.81 162 ALA A O 1
ATOM 1226 N N . ILE A 1 163 ? 2.688 -13.18 -27.328 1 95 163 ILE A N 1
ATOM 1227 C CA . ILE A 1 163 ? 2.773 -13.422 -25.891 1 95 163 ILE A CA 1
ATOM 1228 C C . ILE A 1 163 ? 4.172 -13.922 -25.547 1 95 163 ILE A C 1
ATOM 1230 O O . ILE A 1 163 ? 4.773 -13.461 -24.562 1 95 163 ILE A O 1
ATOM 1234 N N . ALA A 1 164 ? 4.707 -14.828 -26.375 1 97.12 164 ALA A N 1
ATOM 1235 C CA . ALA A 1 164 ? 6.047 -15.367 -26.141 1 97.12 164 ALA A CA 1
ATOM 1236 C C . ALA A 1 164 ? 7.102 -14.266 -26.234 1 97.12 164 ALA A C 1
ATOM 1238 O O . ALA A 1 164 ? 8.07 -14.266 -25.469 1 97.12 164 ALA A O 1
ATOM 1239 N N . ALA A 1 165 ? 6.938 -13.359 -27.141 1 96.5 165 ALA A N 1
ATOM 1240 C CA . ALA A 1 165 ? 7.891 -12.266 -27.312 1 96.5 165 ALA A CA 1
ATOM 1241 C C . ALA A 1 165 ? 7.945 -11.391 -26.062 1 96.5 165 ALA A C 1
ATOM 1243 O O . ALA A 1 165 ? 9.023 -10.977 -25.625 1 96.5 165 ALA A O 1
ATOM 1244 N N . GLU A 1 166 ? 6.773 -11.07 -25.578 1 96.25 166 GLU A N 1
ATOM 1245 C CA . GLU A 1 166 ? 6.711 -10.289 -24.344 1 96.25 166 GLU A CA 1
ATOM 1246 C C . GLU A 1 166 ? 7.379 -11.031 -23.188 1 96.25 166 GLU A C 1
ATOM 1248 O O . GLU A 1 166 ? 8.188 -10.453 -22.469 1 96.25 166 GLU A O 1
ATOM 1253 N N . LYS A 1 167 ? 7.07 -12.312 -23.031 1 97.75 167 LYS A N 1
ATOM 1254 C CA . LYS A 1 167 ? 7.586 -13.109 -21.922 1 97.75 167 LYS A CA 1
ATOM 1255 C C . LYS A 1 167 ? 9.078 -13.367 -22.062 1 97.75 167 LYS A C 1
ATOM 1257 O O . LYS A 1 167 ? 9.789 -13.523 -21.078 1 97.75 167 LYS A O 1
ATOM 1262 N N . ALA A 1 168 ? 9.609 -13.359 -23.266 1 98.31 168 ALA A N 1
ATOM 1263 C CA . ALA A 1 168 ? 11.023 -13.602 -23.547 1 98.31 168 ALA A CA 1
ATOM 1264 C C . ALA A 1 168 ? 11.898 -12.484 -22.984 1 98.31 168 ALA A C 1
ATOM 1266 O O . ALA A 1 168 ? 13.109 -12.656 -22.844 1 98.31 168 ALA A O 1
ATOM 1267 N N . GLY A 1 169 ? 11.297 -11.406 -22.656 1 97.81 169 GLY A N 1
ATOM 1268 C CA . GLY A 1 169 ? 12.016 -10.234 -22.188 1 97.81 169 GLY A CA 1
ATOM 1269 C C . GLY A 1 169 ? 12.773 -10.484 -20.891 1 97.81 169 GLY A C 1
ATOM 1270 O O . GLY A 1 169 ? 13.68 -9.727 -20.547 1 97.81 169 GLY A O 1
ATOM 1271 N N . ILE A 1 170 ? 12.453 -11.562 -20.141 1 98.5 170 ILE A N 1
ATOM 1272 C CA . ILE A 1 170 ? 13.133 -11.781 -18.875 1 98.5 170 ILE A CA 1
ATOM 1273 C C . ILE A 1 170 ? 14.461 -12.5 -19.109 1 98.5 170 ILE A C 1
ATOM 1275 O O . ILE A 1 170 ? 15.289 -12.609 -18.203 1 98.5 170 ILE A O 1
ATOM 1279 N N . ILE A 1 171 ? 14.664 -13.039 -20.344 1 98.75 171 ILE A N 1
ATOM 1280 C CA . ILE A 1 171 ? 15.922 -13.695 -20.688 1 98.75 171 ILE A CA 1
ATOM 1281 C C . ILE A 1 171 ? 17 -12.648 -20.922 1 98.75 171 ILE A C 1
ATOM 1283 O O . ILE A 1 171 ? 16.938 -11.875 -21.891 1 98.75 171 ILE A O 1
ATOM 1287 N N . LYS A 1 172 ? 17.953 -12.672 -20.062 1 98.31 172 LYS A N 1
ATOM 1288 C CA . LYS A 1 172 ? 18.984 -11.641 -20.062 1 98.31 172 LYS A CA 1
ATOM 1289 C C . LYS A 1 172 ? 20.297 -12.172 -20.656 1 98.31 172 LYS A C 1
ATOM 1291 O O . LYS A 1 172 ? 20.469 -13.383 -20.812 1 98.31 172 LYS A O 1
ATOM 1296 N N . ALA A 1 173 ? 21.219 -11.203 -20.969 1 97.31 173 ALA A N 1
ATOM 1297 C CA . ALA A 1 173 ? 22.531 -11.555 -21.484 1 97.31 173 ALA A CA 1
ATOM 1298 C C . ALA A 1 173 ? 23.312 -12.375 -20.469 1 97.31 173 ALA A C 1
ATOM 1300 O O . ALA A 1 173 ? 23.422 -12 -19.297 1 97.31 173 ALA A O 1
ATOM 1301 N N . GLY A 1 174 ? 23.828 -13.516 -20.938 1 93.62 174 GLY A N 1
ATOM 1302 C CA . GLY A 1 174 ? 24.688 -14.336 -20.094 1 93.62 174 GLY A CA 1
ATOM 1303 C C . GLY A 1 174 ? 23.906 -15.242 -19.156 1 93.62 174 GLY A C 1
ATOM 1304 O O . GLY A 1 174 ? 24.484 -16 -18.375 1 93.62 174 GLY A O 1
ATOM 1305 N N . SER A 1 175 ? 22.578 -15.188 -19.219 1 97.62 175 SER A N 1
ATOM 1306 C CA . SER A 1 175 ? 21.766 -16.016 -18.328 1 97.62 175 SER A CA 1
ATOM 1307 C C . SER A 1 175 ? 21.547 -17.406 -18.922 1 97.62 175 SER A C 1
ATOM 1309 O O . SER A 1 175 ? 21.953 -17.672 -20.062 1 97.62 175 SER A O 1
ATOM 1311 N N . THR A 1 176 ? 21.062 -18.312 -18.141 1 98.31 176 THR A N 1
ATOM 1312 C CA . THR A 1 176 ? 20.562 -19.594 -18.609 1 98.31 176 THR A CA 1
ATOM 1313 C C . THR A 1 176 ? 19.031 -19.609 -18.641 1 98.31 176 THR A C 1
ATOM 1315 O O . THR A 1 176 ? 18.391 -19.312 -17.625 1 98.31 176 THR A O 1
ATOM 1318 N N . ALA A 1 177 ? 18.531 -19.906 -19.797 1 98.81 177 ALA A N 1
ATOM 1319 C CA . ALA A 1 177 ? 17.078 -20 -19.938 1 98.81 177 ALA A CA 1
ATOM 1320 C C . ALA A 1 177 ? 16.594 -21.438 -19.828 1 98.81 177 ALA A C 1
ATOM 1322 O O . ALA A 1 177 ? 17.031 -22.312 -20.609 1 98.81 177 ALA A O 1
ATOM 1323 N N . ILE A 1 178 ? 15.812 -21.719 -18.828 1 98.94 178 ILE A N 1
ATOM 1324 C CA . ILE A 1 178 ? 15.148 -23 -18.656 1 98.94 178 ILE A CA 1
ATOM 1325 C C . ILE A 1 178 ? 13.766 -22.953 -19.297 1 98.94 178 ILE A C 1
ATOM 1327 O O . ILE A 1 178 ? 12.867 -22.281 -18.797 1 98.94 178 ILE A O 1
ATOM 1331 N N . LEU A 1 179 ? 13.594 -23.641 -20.406 1 98.88 179 LEU A N 1
ATOM 1332 C CA . LEU A 1 179 ? 12.375 -23.547 -21.203 1 98.88 179 LEU A CA 1
ATOM 1333 C C . LEU A 1 179 ? 11.547 -24.828 -21.094 1 98.88 179 LEU A C 1
ATOM 1335 O O . LEU A 1 179 ? 11.977 -25.891 -21.547 1 98.88 179 LEU A O 1
ATOM 1339 N N . ALA A 1 180 ? 10.383 -24.734 -20.484 1 98.75 180 ALA A N 1
ATOM 1340 C CA . ALA A 1 180 ? 9.445 -25.859 -20.484 1 98.75 180 ALA A CA 1
ATOM 1341 C C . ALA A 1 180 ? 9.023 -26.219 -21.891 1 98.75 180 ALA A C 1
ATOM 1343 O O . ALA A 1 180 ? 9.328 -25.5 -22.844 1 98.75 180 ALA A O 1
ATOM 1344 N N . ALA A 1 181 ? 8.375 -27.359 -22.016 1 97.5 181 ALA A N 1
ATOM 1345 C CA . ALA A 1 181 ? 7.816 -27.719 -23.312 1 97.5 181 ALA A CA 1
ATOM 1346 C C . ALA A 1 181 ? 6.859 -26.641 -23.828 1 97.5 181 ALA A C 1
ATOM 1348 O O . ALA A 1 181 ? 5.984 -26.188 -23.094 1 97.5 181 ALA A O 1
ATOM 1349 N N . GLN A 1 182 ? 7.121 -26.219 -25.094 1 97.56 182 GLN A N 1
ATOM 1350 C CA . GLN A 1 182 ? 6.363 -25.125 -25.688 1 97.56 182 GLN A CA 1
ATOM 1351 C C . GLN A 1 182 ? 5.742 -25.547 -27.016 1 97.56 182 GLN A C 1
ATOM 1353 O O . GLN A 1 182 ? 6.246 -26.453 -27.688 1 97.56 182 GLN A O 1
ATOM 1358 N N . GLU A 1 183 ? 4.652 -24.844 -27.312 1 95.12 183 GLU A N 1
ATOM 1359 C CA . GLU A 1 183 ? 4.262 -24.891 -28.719 1 95.12 183 GLU A CA 1
ATOM 1360 C C . GLU A 1 183 ? 5.355 -24.328 -29.625 1 95.12 183 GLU A C 1
ATOM 1362 O O . GLU A 1 183 ? 6.156 -23.5 -29.188 1 95.12 183 GLU A O 1
ATOM 1367 N N . GLN A 1 184 ? 5.281 -24.75 -30.844 1 96.44 184 GLN A N 1
ATOM 1368 C CA . GLN A 1 184 ? 6.352 -24.422 -31.781 1 96.44 184 GLN A CA 1
ATOM 1369 C C . GLN A 1 184 ? 6.527 -22.922 -31.906 1 96.44 184 GLN A C 1
ATOM 1371 O O . GLN A 1 184 ? 7.652 -22.406 -31.906 1 96.44 184 GLN A O 1
ATOM 1376 N N . GLU A 1 185 ? 5.43 -22.203 -32 1 96.75 185 GLU A N 1
ATOM 1377 C CA . GLU A 1 185 ? 5.48 -20.75 -32.188 1 96.75 185 GLU A CA 1
ATOM 1378 C C . GLU A 1 185 ? 6.18 -20.078 -31.016 1 96.75 185 GLU A C 1
ATOM 1380 O O . GLU A 1 185 ? 6.961 -19.141 -31.203 1 96.75 185 GLU A O 1
ATOM 1385 N N . ALA A 1 186 ? 5.918 -20.531 -29.859 1 97.69 186 ALA A N 1
ATOM 1386 C CA . ALA A 1 186 ? 6.531 -19.969 -28.672 1 97.69 186 ALA A CA 1
ATOM 1387 C C . ALA A 1 186 ? 8 -20.359 -28.562 1 97.69 186 ALA A C 1
ATOM 1389 O O . ALA A 1 186 ? 8.852 -19.531 -28.234 1 97.69 186 ALA A O 1
ATOM 1390 N N . ALA A 1 187 ? 8.305 -21.625 -28.875 1 98.12 187 ALA A N 1
ATOM 1391 C CA . ALA A 1 187 ? 9.672 -22.141 -28.781 1 98.12 187 ALA A CA 1
ATOM 1392 C C . ALA A 1 187 ? 10.609 -21.344 -29.703 1 98.12 187 ALA A C 1
ATOM 1394 O O . ALA A 1 187 ? 11.734 -21.031 -29.312 1 98.12 187 ALA A O 1
ATOM 1395 N N . GLU A 1 188 ? 10.117 -21.062 -30.828 1 98.19 188 GLU A N 1
ATOM 1396 C CA . GLU A 1 188 ? 10.93 -20.344 -31.812 1 98.19 188 GLU A CA 1
ATOM 1397 C C . GLU A 1 188 ? 11.289 -18.953 -31.312 1 98.19 188 GLU A C 1
ATOM 1399 O O . GLU A 1 188 ? 12.438 -18.516 -31.438 1 98.19 188 GLU A O 1
ATOM 1404 N N . VAL A 1 189 ? 10.266 -18.297 -30.797 1 98.25 189 VAL A N 1
ATOM 1405 C CA . VAL A 1 189 ? 10.469 -16.938 -30.297 1 98.25 189 VAL A CA 1
ATOM 1406 C C . VAL A 1 189 ? 11.461 -16.953 -29.141 1 98.25 189 VAL A C 1
ATOM 1408 O O . VAL A 1 189 ? 12.359 -16.125 -29.062 1 98.25 189 VAL A O 1
ATOM 1411 N N . LEU A 1 190 ? 11.312 -17.906 -28.234 1 98.69 190 LEU A N 1
ATOM 1412 C CA . LEU A 1 190 ? 12.148 -17.984 -27.047 1 98.69 190 LEU A CA 1
ATOM 1413 C C . LEU A 1 190 ? 13.594 -18.312 -27.422 1 98.69 190 LEU A C 1
ATOM 1415 O O . LEU A 1 190 ? 14.531 -17.719 -26.891 1 98.69 190 LEU A O 1
ATOM 1419 N N . LEU A 1 191 ? 13.781 -19.219 -28.328 1 98.56 191 LEU A N 1
ATOM 1420 C CA . LEU A 1 191 ? 15.117 -19.609 -28.766 1 98.56 191 LEU A CA 1
ATOM 1421 C C . LEU A 1 191 ? 15.797 -18.484 -29.516 1 98.56 191 LEU A C 1
ATOM 1423 O O . LEU A 1 191 ? 17.016 -18.281 -29.391 1 98.56 191 LEU A O 1
ATOM 1427 N N . ALA A 1 192 ? 15.016 -17.797 -30.312 1 98.56 192 ALA A N 1
ATOM 1428 C CA . ALA A 1 192 ? 15.562 -16.625 -31 1 98.56 192 ALA A CA 1
ATOM 1429 C C . ALA A 1 192 ? 16.078 -15.594 -30.016 1 98.56 192 ALA A C 1
ATOM 1431 O O . ALA A 1 192 ? 17.109 -14.969 -30.234 1 98.56 192 ALA A O 1
ATOM 1432 N N . ARG A 1 193 ? 15.305 -15.367 -28.984 1 98.44 193 ARG A N 1
ATOM 1433 C CA . ARG A 1 193 ? 15.719 -14.438 -27.953 1 98.44 193 ARG A CA 1
ATOM 1434 C C . ARG A 1 193 ? 17.016 -14.891 -27.281 1 98.44 193 ARG A C 1
ATOM 1436 O O . ARG A 1 193 ? 17.906 -14.078 -27.031 1 98.44 193 ARG A O 1
ATOM 1443 N N . CYS A 1 194 ? 17.141 -16.172 -26.922 1 98.56 194 CYS A N 1
ATOM 1444 C CA . CYS A 1 194 ? 18.359 -16.719 -26.328 1 98.56 194 CYS A CA 1
ATOM 1445 C C . CYS A 1 194 ? 19.562 -16.438 -27.234 1 98.56 194 CYS A C 1
ATOM 1447 O O . CYS A 1 194 ? 20.609 -16 -26.75 1 98.56 194 CYS A O 1
ATOM 1449 N N . ALA A 1 195 ? 19.375 -16.656 -28.453 1 98 195 ALA A N 1
ATOM 1450 C CA . ALA A 1 195 ? 20.453 -16.438 -29.406 1 98 195 ALA A CA 1
ATOM 1451 C C . ALA A 1 195 ? 20.828 -14.953 -29.484 1 98 195 ALA A C 1
ATOM 1453 O O . ALA A 1 195 ? 22.016 -14.602 -29.547 1 98 195 ALA A O 1
ATOM 1454 N N . GLU A 1 196 ? 19.844 -14.156 -29.547 1 98 196 GLU A N 1
ATOM 1455 C CA . GLU A 1 196 ? 20.016 -12.711 -29.656 1 98 196 GLU A CA 1
ATOM 1456 C C . GLU A 1 196 ? 20.859 -12.164 -28.5 1 98 196 GLU A C 1
ATOM 1458 O O . GLU A 1 196 ? 21.734 -11.312 -28.719 1 98 196 GLU A O 1
ATOM 1463 N N . VAL A 1 197 ? 20.656 -12.648 -27.281 1 97.69 197 VAL A N 1
ATOM 1464 C CA . VAL A 1 197 ? 21.281 -12.023 -26.125 1 97.69 197 VAL A CA 1
ATOM 1465 C C . VAL A 1 197 ? 22.469 -12.875 -25.656 1 97.69 197 VAL A C 1
ATOM 1467 O O . VAL A 1 197 ? 23.203 -12.492 -24.75 1 97.69 197 VAL A O 1
ATOM 1470 N N . GLY A 1 198 ? 22.672 -14.047 -26.219 1 97.69 198 GLY A N 1
ATOM 1471 C CA . GLY A 1 198 ? 23.766 -14.93 -25.859 1 97.69 198 GLY A CA 1
ATOM 1472 C C . GLY A 1 198 ? 23.484 -15.75 -24.625 1 97.69 198 GLY A C 1
ATOM 1473 O O . GLY A 1 198 ? 24.406 -16.062 -23.859 1 97.69 198 GLY A O 1
ATOM 1474 N N . ALA A 1 199 ? 22.234 -16.031 -24.344 1 98.12 199 ALA A N 1
ATOM 1475 C CA . ALA A 1 199 ? 21.859 -16.891 -23.219 1 98.12 199 ALA A CA 1
ATOM 1476 C C . ALA A 1 199 ? 21.922 -18.359 -23.609 1 98.12 199 ALA A C 1
ATOM 1478 O O . ALA A 1 199 ? 21.75 -18.703 -24.781 1 98.12 199 ALA A O 1
ATOM 1479 N N . VAL A 1 200 ? 22.203 -19.172 -22.672 1 97.5 200 VAL A N 1
ATOM 1480 C CA . VAL A 1 200 ? 22.172 -20.625 -22.875 1 97.5 200 VAL A CA 1
ATOM 1481 C C . VAL A 1 200 ? 20.766 -21.156 -22.688 1 97.5 200 VAL A C 1
ATOM 1483 O O . VAL A 1 200 ? 20.109 -20.844 -21.688 1 97.5 200 VAL A O 1
ATOM 1486 N N . ALA A 1 201 ? 20.297 -21.922 -23.656 1 98.56 201 ALA A N 1
ATOM 1487 C CA . ALA A 1 201 ? 18.953 -22.484 -23.562 1 98.56 201 ALA A CA 1
ATOM 1488 C C . ALA A 1 201 ? 18.984 -23.953 -23.141 1 98.56 201 ALA A C 1
ATOM 1490 O O . ALA A 1 201 ? 19.797 -24.734 -23.672 1 98.56 201 ALA A O 1
ATOM 1491 N N . ALA A 1 202 ? 18.25 -24.312 -22.172 1 98.56 202 ALA A N 1
ATOM 1492 C CA . ALA A 1 202 ? 17.953 -25.703 -21.812 1 98.56 202 ALA A CA 1
ATOM 1493 C C . ALA A 1 202 ? 16.469 -26.016 -21.984 1 98.56 202 ALA A C 1
ATOM 1495 O O . ALA A 1 202 ? 15.633 -25.438 -21.297 1 98.56 202 ALA A O 1
ATOM 1496 N N . ARG A 1 203 ? 16.203 -26.906 -22.828 1 98.5 203 ARG A N 1
ATOM 1497 C CA . ARG A 1 203 ? 14.82 -27.203 -23.203 1 98.5 203 ARG A CA 1
ATOM 1498 C C . ARG A 1 203 ? 14.344 -28.5 -22.562 1 98.5 203 ARG A C 1
ATOM 1500 O O . ARG A 1 203 ? 15.078 -29.5 -22.516 1 98.5 203 ARG A O 1
ATOM 1507 N N . GLU A 1 204 ? 13.148 -28.375 -22.062 1 98.69 204 GLU A N 1
ATOM 1508 C CA . GLU A 1 204 ? 12.516 -29.594 -21.562 1 98.69 204 GLU A CA 1
ATOM 1509 C C . GLU A 1 204 ? 12.367 -30.625 -22.688 1 98.69 204 GLU A C 1
ATOM 1511 O O . GLU A 1 204 ? 11.93 -30.297 -23.781 1 98.69 204 GLU A O 1
ATOM 1516 N N . GLY A 1 205 ? 12.664 -31.906 -22.375 1 97.69 205 GLY A N 1
ATOM 1517 C CA . GLY A 1 205 ? 12.594 -32.969 -23.344 1 97.69 205 GLY A CA 1
ATOM 1518 C C . GLY A 1 205 ? 13.883 -33.156 -24.141 1 97.69 205 GLY A C 1
ATOM 1519 O O . GLY A 1 205 ? 14.047 -34.156 -24.844 1 97.69 205 GLY A O 1
ATOM 1520 N N . VAL A 1 206 ? 14.797 -32.188 -24.047 1 97.62 206 VAL A N 1
ATOM 1521 C CA . VAL A 1 206 ? 16.078 -32.25 -24.734 1 97.62 206 VAL A CA 1
ATOM 1522 C C . VAL A 1 206 ? 17.219 -32.281 -23.703 1 97.62 206 VAL A C 1
ATOM 1524 O O . VAL A 1 206 ? 17.766 -33.375 -23.406 1 97.62 206 VAL A O 1
ATOM 1527 N N . GLU A 1 207 ? 17.422 -31.172 -23.016 1 97.5 207 GLU A N 1
ATOM 1528 C CA . GLU A 1 207 ? 18.516 -31.094 -22.062 1 97.5 207 GLU A CA 1
ATOM 1529 C C . GLU A 1 207 ? 18.094 -31.609 -20.688 1 97.5 207 GLU A C 1
ATOM 1531 O O . GLU A 1 207 ? 18.938 -32.031 -19.891 1 97.5 207 GLU A O 1
ATOM 1536 N N . PHE A 1 208 ? 16.844 -31.531 -20.359 1 98.44 208 PHE A N 1
ATOM 1537 C CA . PHE A 1 208 ? 16.312 -32 -19.094 1 98.44 208 PHE A CA 1
ATOM 1538 C C . PHE A 1 208 ? 14.875 -32.469 -19.234 1 98.44 208 PHE A C 1
ATOM 1540 O O . PHE A 1 208 ? 14.273 -32.281 -20.297 1 98.44 208 PHE A O 1
ATOM 1547 N N . GLY A 1 209 ? 14.305 -33.125 -18.156 1 98.69 209 GLY A N 1
ATOM 1548 C CA . GLY A 1 209 ? 12.898 -33.5 -18.234 1 98.69 209 GLY A CA 1
ATOM 1549 C C . GLY A 1 209 ? 12.531 -34.625 -17.297 1 98.69 209 GLY A C 1
ATOM 1550 O O . GLY A 1 209 ? 13.391 -35.156 -16.594 1 98.69 209 GLY A O 1
ATOM 1551 N N . VAL A 1 210 ? 11.234 -34.938 -17.312 1 98.75 210 VAL A N 1
ATOM 1552 C CA . VAL A 1 210 ? 10.719 -36.094 -16.578 1 98.75 210 VAL A CA 1
ATOM 1553 C C . VAL A 1 210 ? 10.992 -37.375 -17.375 1 98.75 210 VAL A C 1
ATOM 1555 O O . VAL A 1 210 ? 10.602 -37.469 -18.531 1 98.75 210 VAL A O 1
ATOM 1558 N N . VAL A 1 211 ? 11.633 -38.344 -16.734 1 98.5 211 VAL A N 1
ATOM 1559 C CA . VAL A 1 211 ? 11.984 -39.531 -17.469 1 98.5 211 VAL A CA 1
ATOM 1560 C C . VAL A 1 211 ? 11.203 -40.719 -16.906 1 98.5 211 VAL A C 1
ATOM 1562 O O . VAL A 1 211 ? 11.195 -41.812 -17.5 1 98.5 211 VAL A O 1
ATOM 1565 N N . GLY A 1 212 ? 10.555 -40.562 -15.789 1 98.38 212 GLY A N 1
ATOM 1566 C CA . GLY A 1 212 ? 9.664 -41.531 -15.172 1 98.38 212 GLY A CA 1
ATOM 1567 C C . GLY A 1 212 ? 8.594 -40.875 -14.312 1 98.38 212 GLY A C 1
ATOM 1568 O O . GLY A 1 212 ? 8.867 -39.906 -13.594 1 98.38 212 GLY A O 1
ATOM 1569 N N . ARG A 1 213 ? 7.418 -41.375 -14.438 1 98 213 ARG A N 1
ATOM 1570 C CA . ARG A 1 213 ? 6.309 -40.844 -13.656 1 98 213 ARG A CA 1
ATOM 1571 C C . ARG A 1 213 ? 5.223 -41.875 -13.438 1 98 213 ARG A C 1
ATOM 1573 O O . ARG A 1 213 ? 4.812 -42.562 -14.383 1 98 213 ARG A O 1
ATOM 1580 N N . HIS A 1 214 ? 4.809 -42.031 -12.258 1 96.88 214 HIS A N 1
ATOM 1581 C CA . HIS A 1 214 ? 3.627 -42.844 -11.969 1 96.88 214 HIS A CA 1
ATOM 1582 C C . HIS A 1 214 ? 2.785 -42.188 -10.867 1 96.88 214 HIS A C 1
ATOM 1584 O O . HIS A 1 214 ? 3.326 -41.594 -9.938 1 96.88 214 HIS A O 1
ATOM 1590 N N . VAL A 1 215 ? 1.522 -42.312 -11.023 1 95.94 215 VAL A N 1
ATOM 1591 C CA . VAL A 1 215 ? 0.598 -41.812 -10.016 1 95.94 215 VAL A CA 1
ATOM 1592 C C . VAL A 1 215 ? 0.747 -42.594 -8.719 1 95.94 215 VAL A C 1
ATOM 1594 O O . VAL A 1 215 ? 0.887 -43.844 -8.75 1 95.94 215 VAL A O 1
ATOM 1597 N N . ALA A 1 216 ? 0.866 -41.938 -7.656 1 93.06 216 ALA A N 1
ATOM 1598 C CA . ALA A 1 216 ? 0.959 -42.562 -6.336 1 93.06 216 ALA A CA 1
ATOM 1599 C C . ALA A 1 216 ? -0.076 -41.969 -5.383 1 93.06 216 ALA A C 1
ATOM 1601 O O . ALA A 1 216 ? -0.754 -41 -5.715 1 93.06 216 ALA A O 1
ATOM 1602 N N . VAL A 1 217 ? -0.182 -42.625 -4.207 1 88.88 217 VAL A N 1
ATOM 1603 C CA . VAL A 1 217 ? -1.112 -42.125 -3.191 1 88.88 217 VAL A CA 1
ATOM 1604 C C . VAL A 1 217 ? -0.688 -40.75 -2.719 1 88.88 217 VAL A C 1
ATOM 1606 O O . VAL A 1 217 ? 0.449 -40.562 -2.283 1 88.88 217 VAL A O 1
ATOM 1609 N N . GLY A 1 218 ? -1.538 -39.875 -2.949 1 90.62 218 GLY A N 1
ATOM 1610 C CA . GLY A 1 218 ? -1.275 -38.531 -2.443 1 90.62 218 GLY A CA 1
ATOM 1611 C C . GLY A 1 218 ? -0.492 -37.688 -3.414 1 90.62 218 GLY A C 1
ATOM 1612 O O . GLY A 1 218 ? -0.143 -36.531 -3.1 1 90.62 218 GLY A O 1
ATOM 1613 N N . GLY A 1 219 ? -0.191 -38.281 -4.57 1 96 219 GLY A N 1
ATOM 1614 C CA . GLY A 1 219 ? 0.552 -37.531 -5.555 1 96 219 GLY A CA 1
ATOM 1615 C C . GLY A 1 219 ? 1.122 -38.375 -6.672 1 96 219 GLY A C 1
ATOM 1616 O O . GLY A 1 219 ? 0.386 -39.094 -7.344 1 96 219 GLY A O 1
ATOM 1617 N N . GLN A 1 220 ? 2.453 -38.219 -6.801 1 97.62 220 GLN A N 1
ATOM 1618 C CA . GLN A 1 220 ? 3.102 -38.969 -7.871 1 97.62 220 GLN A CA 1
ATOM 1619 C C . GLN A 1 220 ? 4.578 -39.188 -7.566 1 97.62 220 GLN A C 1
ATOM 1621 O O . GLN A 1 220 ? 5.18 -38.469 -6.781 1 97.62 220 GLN A O 1
ATOM 1626 N N . GLN A 1 221 ? 5.098 -40.25 -8.078 1 98.12 221 GLN A N 1
ATOM 1627 C CA . GLN A 1 221 ? 6.516 -40.594 -8.008 1 98.12 221 GLN A CA 1
ATOM 1628 C C . GLN A 1 221 ? 7.219 -40.281 -9.328 1 98.12 221 GLN A C 1
ATOM 1630 O O . GLN A 1 221 ? 6.754 -40.688 -10.398 1 98.12 221 GLN A O 1
ATOM 1635 N N . LEU A 1 222 ? 8.32 -39.594 -9.188 1 98.5 222 LEU A N 1
ATOM 1636 C CA . LEU A 1 222 ? 8.953 -39.094 -10.398 1 98.5 222 LEU A CA 1
ATOM 1637 C C . LEU A 1 222 ? 10.414 -39.531 -10.484 1 98.5 222 LEU A C 1
ATOM 1639 O O . LEU A 1 222 ? 11.047 -39.781 -9.461 1 98.5 222 LEU A O 1
ATOM 1643 N N . SER A 1 223 ? 10.891 -39.688 -11.641 1 98.69 223 SER A N 1
ATOM 1644 C CA . SER A 1 223 ? 12.305 -39.656 -12.016 1 98.69 223 SER A CA 1
ATOM 1645 C C . SER A 1 223 ? 12.578 -38.5 -12.977 1 98.69 223 SER A C 1
ATOM 1647 O O . SER A 1 223 ? 11.914 -38.375 -14.008 1 98.69 223 SER A O 1
ATOM 1649 N N . ILE A 1 224 ? 13.539 -37.625 -12.562 1 98.69 224 ILE A N 1
ATOM 1650 C CA . ILE A 1 224 ? 13.805 -36.406 -13.32 1 98.69 224 ILE A CA 1
ATOM 1651 C C . ILE A 1 224 ? 15.258 -36.406 -13.797 1 98.69 224 ILE A C 1
ATOM 1653 O O . ILE A 1 224 ? 16.172 -36.656 -13.008 1 98.69 224 ILE A O 1
ATOM 1657 N N . GLN A 1 225 ? 15.438 -36.281 -15.109 1 98.5 225 GLN A N 1
ATOM 1658 C CA . GLN A 1 225 ? 16.75 -35.938 -15.641 1 98.5 225 GLN A CA 1
ATOM 1659 C C . GLN A 1 225 ? 17 -34.438 -15.539 1 98.5 225 GLN A C 1
ATOM 1661 O O . GLN A 1 225 ? 16.344 -33.656 -16.219 1 98.5 225 GLN A O 1
ATOM 1666 N N . GLY A 1 226 ? 17.922 -34.094 -14.641 1 97.62 226 GLY A N 1
ATOM 1667 C CA . GLY A 1 226 ? 18.344 -32.719 -14.594 1 97.62 226 GLY A CA 1
ATOM 1668 C C . GLY A 1 226 ? 19.375 -32.375 -15.648 1 97.62 226 GLY A C 1
ATOM 1669 O O . GLY A 1 226 ? 19.547 -33.094 -16.625 1 97.62 226 GLY A O 1
ATOM 1670 N N . LEU A 1 227 ? 19.922 -31.125 -15.508 1 97.38 227 LEU A N 1
ATOM 1671 C CA . LEU A 1 227 ? 20.953 -30.719 -16.453 1 97.38 227 LEU A CA 1
ATOM 1672 C C . LEU A 1 227 ? 22.219 -31.531 -16.281 1 97.38 227 LEU A C 1
ATOM 1674 O O . LEU A 1 227 ? 22.953 -31.781 -17.234 1 97.38 227 LEU A O 1
ATOM 1678 N N . HIS A 1 228 ? 22.422 -31.938 -14.977 1 95.62 228 HIS A N 1
ATOM 1679 C CA . HIS A 1 228 ? 23.719 -32.5 -14.68 1 95.62 228 HIS A CA 1
ATOM 1680 C C . HIS A 1 228 ? 23.594 -33.938 -14.141 1 95.62 228 HIS A C 1
ATOM 1682 O O . HIS A 1 228 ? 24.547 -34.719 -14.164 1 95.62 228 HIS A O 1
ATOM 1688 N N . ALA A 1 229 ? 22.453 -34.219 -13.633 1 96.12 229 ALA A N 1
ATOM 1689 C CA . ALA A 1 229 ? 22.281 -35.531 -13.031 1 96.12 229 ALA A CA 1
ATOM 1690 C C . ALA A 1 229 ? 20.828 -36 -13.133 1 96.12 229 ALA A C 1
ATOM 1692 O O . ALA A 1 229 ? 19.938 -35.188 -13.43 1 96.12 229 ALA A O 1
ATOM 1693 N N . ARG A 1 230 ? 20.688 -37.25 -12.891 1 97.38 230 ARG A N 1
ATOM 1694 C CA . ARG A 1 230 ? 19.359 -37.844 -12.797 1 97.38 230 ARG A CA 1
ATOM 1695 C C . ARG A 1 230 ? 18.953 -38.062 -11.344 1 97.38 230 ARG A C 1
ATOM 1697 O O . ARG A 1 230 ? 19.781 -38.438 -10.516 1 97.38 230 ARG A O 1
ATOM 1704 N N . TYR A 1 231 ? 17.75 -37.781 -11.016 1 98.25 231 TYR A N 1
ATOM 1705 C CA . TYR A 1 231 ? 17.188 -37.969 -9.68 1 98.25 231 TYR A CA 1
ATOM 1706 C C . TYR A 1 231 ? 16 -38.906 -9.711 1 98.25 231 TYR A C 1
ATOM 1708 O O . TYR A 1 231 ? 14.977 -38.625 -10.32 1 98.25 231 TYR A O 1
ATOM 1716 N N . ASP A 1 232 ? 16.156 -39.969 -8.977 1 97.44 232 ASP A N 1
ATOM 1717 C CA . ASP A 1 232 ? 15.133 -41 -9.023 1 97.44 232 ASP A CA 1
ATOM 1718 C C . ASP A 1 232 ? 14.336 -41.062 -7.727 1 97.44 232 ASP A C 1
ATOM 1720 O O . ASP A 1 232 ? 14.766 -40.5 -6.703 1 97.44 232 ASP A O 1
ATOM 1724 N N . ASP A 1 233 ? 13.094 -41.656 -7.852 1 96.06 233 ASP A N 1
ATOM 1725 C CA . ASP A 1 233 ? 12.242 -41.969 -6.707 1 96.06 233 ASP A CA 1
ATOM 1726 C C . ASP A 1 233 ? 11.906 -40.688 -5.91 1 96.06 233 ASP A C 1
ATOM 1728 O O . ASP A 1 233 ? 12.086 -40.656 -4.691 1 96.06 233 ASP A O 1
ATOM 1732 N N . LEU A 1 234 ? 11.547 -39.688 -6.664 1 98 234 LEU A N 1
ATOM 1733 C CA . LEU A 1 234 ? 11.125 -38.438 -6.031 1 98 234 LEU A CA 1
ATOM 1734 C C . LEU A 1 234 ? 9.617 -38.438 -5.793 1 98 234 LEU A C 1
ATOM 1736 O O . LEU A 1 234 ? 8.836 -38.5 -6.742 1 98 234 LEU A O 1
ATOM 1740 N N . MET A 1 235 ? 9.211 -38.406 -4.543 1 97.75 235 MET A N 1
ATOM 1741 C CA . MET A 1 235 ? 7.793 -38.219 -4.227 1 97.75 235 MET A CA 1
ATOM 1742 C C . MET A 1 235 ? 7.383 -36.75 -4.348 1 97.75 235 MET A C 1
ATOM 1744 O O . MET A 1 235 ? 8.023 -35.875 -3.762 1 97.75 235 MET A O 1
ATOM 1748 N N . LEU A 1 236 ? 6.422 -36.438 -5.172 1 97.62 236 LEU A N 1
ATOM 1749 C CA . LEU A 1 236 ? 5.832 -35.125 -5.309 1 97.62 236 LEU A CA 1
ATOM 1750 C C . LEU A 1 236 ? 4.367 -35.125 -4.883 1 97.62 236 LEU A C 1
ATOM 1752 O O . LEU A 1 236 ? 3.525 -35.719 -5.551 1 97.62 236 LEU A O 1
ATOM 1756 N N . PRO A 1 237 ? 4.035 -34.469 -3.775 1 97.19 237 PRO A N 1
ATOM 1757 C CA . PRO A 1 237 ? 2.641 -34.406 -3.326 1 97.19 237 PRO A CA 1
ATOM 1758 C C . PRO A 1 237 ? 1.794 -33.438 -4.137 1 97.19 237 PRO A C 1
ATOM 1760 O O . PRO A 1 237 ? 1.187 -32.531 -3.57 1 97.19 237 PRO A O 1
ATOM 1763 N N . ALA A 1 238 ? 1.737 -33.625 -5.375 1 97.12 238 ALA A N 1
ATOM 1764 C CA . ALA A 1 238 ? 0.962 -32.875 -6.363 1 97.12 238 ALA A CA 1
ATOM 1765 C C . ALA A 1 238 ? 0.523 -33.781 -7.512 1 97.12 238 ALA A C 1
ATOM 1767 O O . ALA A 1 238 ? 1.172 -34.781 -7.797 1 97.12 238 ALA A O 1
ATOM 1768 N N . PHE A 1 239 ? -0.556 -33.438 -8.102 1 97.06 239 PHE A N 1
ATOM 1769 C CA . PHE A 1 239 ? -1.14 -34.281 -9.125 1 97.06 239 PHE A CA 1
ATOM 1770 C C . PHE A 1 239 ? -0.936 -33.688 -10.508 1 97.06 239 PHE A C 1
ATOM 1772 O O . PHE A 1 239 ? -0.982 -32.469 -10.68 1 97.06 239 PHE A O 1
ATOM 1779 N N . GLY A 1 240 ? -0.787 -34.594 -11.492 1 97.31 240 GLY A N 1
ATOM 1780 C CA . GLY A 1 240 ? -0.859 -34.219 -12.891 1 97.31 240 GLY A CA 1
ATOM 1781 C C . GLY A 1 240 ? 0.5 -34.125 -13.555 1 97.31 240 GLY A C 1
ATOM 1782 O O . GLY A 1 240 ? 1.499 -33.812 -12.906 1 97.31 240 GLY A O 1
ATOM 1783 N N . VAL A 1 241 ? 0.516 -34.344 -14.836 1 97.69 241 VAL A N 1
ATOM 1784 C CA . VAL A 1 241 ? 1.714 -34.281 -15.664 1 97.69 241 VAL A CA 1
ATOM 1785 C C . VAL A 1 241 ? 2.322 -32.875 -15.609 1 97.69 241 VAL A C 1
ATOM 1787 O O . VAL A 1 241 ? 3.547 -32.75 -15.648 1 97.69 241 VAL A O 1
ATOM 1790 N N . HIS A 1 242 ? 1.446 -31.875 -15.531 1 97.38 242 HIS A N 1
ATOM 1791 C CA . HIS A 1 242 ? 1.936 -30.5 -15.539 1 97.38 242 HIS A CA 1
ATOM 1792 C C . HIS A 1 242 ? 2.771 -30.203 -14.297 1 97.38 242 HIS A C 1
ATOM 1794 O O . HIS A 1 242 ? 3.756 -29.469 -14.359 1 97.38 242 HIS A O 1
ATOM 1800 N N . GLN A 1 243 ? 2.416 -30.766 -13.148 1 98.12 243 GLN A N 1
ATOM 1801 C CA . GLN A 1 243 ? 3.195 -30.547 -11.93 1 98.12 243 GLN A CA 1
ATOM 1802 C C . GLN A 1 243 ? 4.535 -31.266 -12 1 98.12 243 GLN A C 1
ATOM 1804 O O . GLN A 1 243 ? 5.531 -30.797 -11.445 1 98.12 243 GLN A O 1
ATOM 1809 N N . ALA A 1 244 ? 4.562 -32.438 -12.625 1 98.44 244 ALA A N 1
ATOM 1810 C CA . ALA A 1 244 ? 5.828 -33.125 -12.883 1 98.44 244 ALA A CA 1
ATOM 1811 C C . ALA A 1 244 ? 6.746 -32.281 -13.75 1 98.44 244 ALA A C 1
ATOM 1813 O O . ALA A 1 244 ? 7.949 -32.188 -13.5 1 98.44 244 ALA A O 1
ATOM 1814 N N . ALA A 1 245 ? 6.176 -31.703 -14.758 1 98.44 245 ALA A N 1
ATOM 1815 C CA . ALA A 1 245 ? 6.934 -30.812 -15.641 1 98.44 245 ALA A CA 1
ATOM 1816 C C . ALA A 1 245 ? 7.477 -29.609 -14.875 1 98.44 245 ALA A C 1
ATOM 1818 O O . ALA A 1 245 ? 8.617 -29.188 -15.094 1 98.44 245 ALA A O 1
ATOM 1819 N N . ASN A 1 246 ? 6.621 -29 -14.016 1 98.5 246 ASN A N 1
ATOM 1820 C CA . ASN A 1 246 ? 7.074 -27.906 -13.164 1 98.5 246 ASN A CA 1
ATOM 1821 C C . ASN A 1 246 ? 8.266 -28.312 -12.305 1 98.5 246 ASN A C 1
ATOM 1823 O O . ASN A 1 246 ? 9.211 -27.547 -12.125 1 98.5 246 ASN A O 1
ATOM 1827 N N . ALA A 1 247 ? 8.18 -29.516 -11.773 1 98.62 247 ALA A N 1
ATOM 1828 C CA . ALA A 1 247 ? 9.258 -30.031 -10.945 1 98.62 247 ALA A CA 1
ATOM 1829 C C . ALA A 1 247 ? 10.555 -30.172 -11.734 1 98.62 247 ALA A C 1
ATOM 1831 O O . ALA A 1 247 ? 11.633 -29.844 -11.234 1 98.62 247 ALA A O 1
ATOM 1832 N N . ALA A 1 248 ? 10.461 -30.703 -12.914 1 98.81 248 ALA A N 1
ATOM 1833 C CA . ALA A 1 248 ? 11.641 -30.844 -13.773 1 98.81 248 ALA A CA 1
ATOM 1834 C C . ALA A 1 248 ? 12.258 -29.469 -14.055 1 98.81 248 ALA A C 1
ATOM 1836 O O . ALA A 1 248 ? 13.484 -29.328 -14.016 1 98.81 248 ALA A O 1
ATOM 1837 N N . CYS A 1 249 ? 11.43 -28.484 -14.383 1 98.81 249 CYS A N 1
ATOM 1838 C CA . CYS A 1 249 ? 11.906 -27.125 -14.594 1 98.81 249 CYS A CA 1
ATOM 1839 C C . CYS A 1 249 ? 12.617 -26.594 -13.359 1 98.81 249 CYS A C 1
ATOM 1841 O O . CYS A 1 249 ? 13.648 -25.922 -13.469 1 98.81 249 CYS A O 1
ATOM 1843 N N . ALA A 1 250 ? 12.047 -26.891 -12.203 1 98.81 250 ALA A N 1
ATOM 1844 C CA . ALA A 1 250 ? 12.617 -26.406 -10.945 1 98.81 250 ALA A CA 1
ATOM 1845 C C . ALA A 1 250 ? 14.008 -27 -10.719 1 98.81 250 ALA A C 1
ATOM 1847 O O . ALA A 1 250 ? 14.945 -26.281 -10.375 1 98.81 250 ALA A O 1
ATOM 1848 N N . VAL A 1 251 ? 14.156 -28.281 -10.93 1 98.5 251 VAL A N 1
ATOM 1849 C CA . VAL A 1 251 ? 15.438 -28.953 -10.75 1 98.5 251 VAL A CA 1
ATOM 1850 C C . VAL A 1 251 ? 16.469 -28.359 -11.703 1 98.5 251 VAL A C 1
ATOM 1852 O O . VAL A 1 251 ? 17.578 -28.016 -11.289 1 98.5 251 VAL A O 1
ATOM 1855 N N . ALA A 1 252 ? 16.078 -28.219 -12.938 1 98.5 252 ALA A N 1
ATOM 1856 C CA . ALA A 1 252 ? 16.984 -27.672 -13.945 1 98.5 252 ALA A CA 1
ATOM 1857 C C . ALA A 1 252 ? 17.406 -26.25 -13.586 1 98.5 252 ALA A C 1
ATOM 1859 O O . ALA A 1 252 ? 18.562 -25.875 -13.766 1 98.5 252 ALA A O 1
ATOM 1860 N N . ALA A 1 253 ? 16.469 -25.438 -13.148 1 98.69 253 ALA A N 1
ATOM 1861 C CA . ALA A 1 253 ? 16.75 -24.047 -12.789 1 98.69 253 ALA A CA 1
ATOM 1862 C C . ALA A 1 253 ? 17.766 -23.969 -11.656 1 98.69 253 ALA A C 1
ATOM 1864 O O . ALA A 1 253 ? 18.688 -23.156 -11.703 1 98.69 253 ALA A O 1
ATOM 1865 N N . VAL A 1 254 ? 17.547 -24.797 -10.633 1 98.25 254 VAL A N 1
ATOM 1866 C CA . VAL A 1 254 ? 18.438 -24.766 -9.477 1 98.25 254 VAL A CA 1
ATOM 1867 C C . VAL A 1 254 ? 19.828 -25.266 -9.875 1 98.25 254 VAL A C 1
ATOM 1869 O O . VAL A 1 254 ? 20.844 -24.703 -9.445 1 98.25 254 VAL A O 1
ATOM 1872 N N . GLU A 1 255 ? 19.922 -26.281 -10.703 1 98 255 GLU A N 1
ATOM 1873 C CA . GLU A 1 255 ? 21.219 -26.75 -11.219 1 98 255 GLU A CA 1
ATOM 1874 C C . GLU A 1 255 ? 21.922 -25.641 -12 1 98 255 GLU A C 1
ATOM 1876 O O . GLU A 1 255 ? 23.125 -25.406 -11.82 1 98 255 GLU A O 1
ATOM 1881 N N . ALA A 1 256 ? 21.125 -25 -12.852 1 97.69 256 ALA A N 1
ATOM 1882 C CA . ALA A 1 256 ? 21.688 -23.922 -13.664 1 97.69 256 ALA A CA 1
ATOM 1883 C C . ALA A 1 256 ? 22.234 -22.797 -12.781 1 97.69 256 ALA A C 1
ATOM 1885 O O . ALA A 1 256 ? 23.25 -22.188 -13.109 1 97.69 256 ALA A O 1
ATOM 1886 N N . PHE A 1 257 ? 21.578 -22.516 -11.742 1 97.31 257 PHE A N 1
ATOM 1887 C CA . PHE A 1 257 ? 21.969 -21.453 -10.82 1 97.31 257 PHE A CA 1
ATOM 1888 C C . PHE A 1 257 ? 23.344 -21.734 -10.234 1 97.31 257 PHE A C 1
ATOM 1890 O O . PHE A 1 257 ? 24.172 -20.828 -10.117 1 97.31 257 PHE A O 1
ATOM 1897 N N . PHE A 1 258 ? 23.562 -22.953 -9.891 1 94.44 258 PHE A N 1
ATOM 1898 C CA . PHE A 1 258 ? 24.844 -23.328 -9.281 1 94.44 258 PHE A CA 1
ATOM 1899 C C . PHE A 1 258 ? 25.938 -23.438 -10.336 1 94.44 258 PHE A C 1
ATOM 1901 O O . PHE A 1 258 ? 27.125 -23.312 -10.031 1 94.44 258 PHE A O 1
ATOM 1908 N N . GLY A 1 259 ? 25.547 -2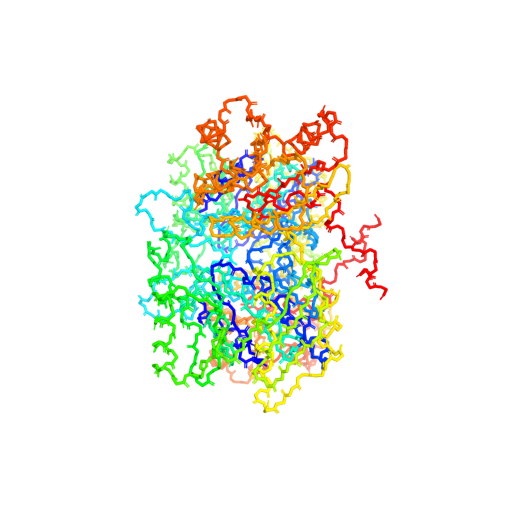3.406 -11.742 1 85.31 259 GLY A N 1
ATOM 1909 C CA . GLY A 1 259 ? 26.438 -23.328 -12.883 1 85.31 259 GLY A CA 1
ATOM 1910 C C . GLY A 1 259 ? 27.359 -24.531 -13.016 1 85.31 259 GLY A C 1
ATOM 1911 O O . GLY A 1 259 ? 27.641 -24.969 -14.133 1 85.31 259 GLY A O 1
ATOM 1912 N N . GLU A 1 260 ? 27.984 -24.891 -11.891 1 74.75 260 GLU A N 1
ATOM 1913 C CA . GLU A 1 260 ? 29.031 -25.906 -11.961 1 74.75 260 GLU A CA 1
ATOM 1914 C C . GLU A 1 260 ? 28.438 -27.281 -12.281 1 74.75 260 GLU A C 1
ATOM 1916 O O . GLU A 1 260 ? 27.234 -27.484 -12.172 1 74.75 260 GLU A O 1
ATOM 1921 N N . ASP A 1 261 ? 29.094 -27.969 -13.305 1 73.75 261 ASP A N 1
ATOM 1922 C CA . ASP A 1 261 ? 28.719 -29.359 -13.562 1 73.75 261 ASP A CA 1
ATOM 1923 C C . ASP A 1 261 ? 28.531 -30.125 -12.258 1 73.75 261 ASP A C 1
ATOM 1925 O O . ASP A 1 261 ? 29.141 -31.188 -12.062 1 73.75 261 ASP A O 1
ATOM 1929 N N . ARG A 1 262 ? 27.75 -29.312 -11.406 1 79.25 262 ARG A N 1
ATOM 1930 C CA . ARG A 1 262 ? 27.516 -29.938 -10.109 1 79.25 262 ARG A CA 1
ATOM 1931 C C . ARG A 1 262 ? 26.078 -30.422 -9.984 1 79.25 262 ARG A C 1
ATOM 1933 O O . ARG A 1 262 ? 25.141 -29.672 -10.289 1 79.25 262 ARG A O 1
ATOM 1940 N N . SER A 1 263 ? 26 -31.641 -9.688 1 88.06 263 SER A N 1
ATOM 1941 C CA . SER A 1 263 ? 24.688 -32.219 -9.352 1 88.06 263 SER A CA 1
ATOM 1942 C C . SER A 1 263 ? 24.234 -31.766 -7.969 1 88.06 263 SER A C 1
ATOM 1944 O O . SER A 1 263 ? 25.047 -31.328 -7.148 1 88.06 263 SER A O 1
ATOM 1946 N N . LEU A 1 264 ? 22.922 -31.688 -7.828 1 95.94 264 LEU A N 1
ATOM 1947 C CA . LEU A 1 264 ? 22.359 -31.391 -6.516 1 95.94 264 LEU A CA 1
ATOM 1948 C C . LEU A 1 264 ? 22.406 -32.625 -5.609 1 95.94 264 LEU A C 1
ATOM 1950 O O . LEU A 1 264 ? 22.359 -33.75 -6.09 1 95.94 264 LEU A O 1
ATOM 1954 N N . PRO A 1 265 ? 22.656 -32.406 -4.324 1 95.69 265 PRO A N 1
ATOM 1955 C CA . PRO A 1 265 ? 22.562 -33.562 -3.428 1 95.69 265 PRO A CA 1
ATOM 1956 C C . PRO A 1 265 ? 21.219 -34.281 -3.496 1 95.69 265 PRO A C 1
ATOM 1958 O O . PRO A 1 265 ? 20.188 -33.656 -3.215 1 95.69 265 PRO A O 1
ATOM 1961 N N . GLU A 1 266 ? 21.203 -35.5 -3.807 1 96.12 266 GLU A N 1
ATOM 1962 C CA . GLU A 1 266 ? 19.984 -36.25 -4.047 1 96.12 266 GLU A CA 1
ATOM 1963 C C . GLU A 1 266 ? 19.062 -36.219 -2.832 1 96.12 266 GLU A C 1
ATOM 1965 O O . GLU A 1 266 ? 17.844 -36.094 -2.977 1 96.12 266 GLU A O 1
ATOM 1970 N N . ASP A 1 267 ? 19.625 -36.344 -1.679 1 96.19 267 ASP A N 1
ATOM 1971 C CA . ASP A 1 267 ? 18.828 -36.344 -0.457 1 96.19 267 ASP A CA 1
ATOM 1972 C C . ASP A 1 267 ? 18.109 -35 -0.263 1 96.19 267 ASP A C 1
ATOM 1974 O O . ASP A 1 267 ? 16.969 -34.969 0.195 1 96.19 267 ASP A O 1
ATOM 1978 N N . ALA A 1 268 ? 18.812 -33.969 -0.624 1 95.69 268 ALA A N 1
ATOM 1979 C CA . ALA A 1 268 ? 18.219 -32.656 -0.499 1 95.69 268 ALA A CA 1
ATOM 1980 C C . ALA A 1 268 ? 17.078 -32.469 -1.492 1 95.69 268 ALA A C 1
ATOM 1982 O O . ALA A 1 268 ? 16.062 -31.859 -1.163 1 95.69 268 ALA A O 1
ATOM 1983 N N . VAL A 1 269 ? 17.25 -32.969 -2.666 1 97.81 269 VAL A N 1
ATOM 1984 C CA . VAL A 1 269 ? 16.203 -32.906 -3.678 1 97.81 269 VAL A CA 1
ATOM 1985 C C . VAL A 1 269 ? 14.984 -33.688 -3.213 1 97.81 269 VAL A C 1
ATOM 1987 O O . VAL A 1 269 ? 13.852 -33.188 -3.303 1 97.81 269 VAL A O 1
ATOM 1990 N N . ARG A 1 270 ? 15.188 -34.875 -2.723 1 97.31 270 ARG A N 1
ATOM 1991 C CA . ARG A 1 270 ? 14.109 -35.719 -2.24 1 97.31 270 ARG A CA 1
ATOM 1992 C C . ARG A 1 270 ? 13.352 -35.062 -1.096 1 97.31 270 ARG A C 1
ATOM 1994 O O . ARG A 1 270 ? 12.117 -35.062 -1.072 1 97.31 270 ARG A O 1
ATOM 2001 N N . GLU A 1 271 ? 14.086 -34.531 -0.24 1 95.81 271 GLU A N 1
ATOM 2002 C CA . GLU A 1 271 ? 13.484 -33.844 0.909 1 95.81 271 GLU A CA 1
ATOM 2003 C C . GLU A 1 271 ? 12.664 -32.656 0.474 1 95.81 271 GLU A C 1
ATOM 2005 O O . GLU A 1 271 ? 11.547 -32.438 0.954 1 95.81 271 GLU A O 1
ATOM 2010 N N . ALA A 1 272 ? 13.219 -31.859 -0.384 1 97.31 272 ALA A N 1
ATOM 2011 C CA . ALA A 1 272 ? 12.547 -30.656 -0.864 1 97.31 272 ALA A CA 1
ATOM 2012 C C . ALA A 1 272 ? 11.195 -31 -1.494 1 97.31 272 ALA A C 1
ATOM 2014 O O . ALA A 1 272 ? 10.188 -30.344 -1.207 1 97.31 272 ALA A O 1
ATOM 2015 N N . PHE A 1 273 ? 11.18 -31.984 -2.312 1 97.25 273 PHE A N 1
ATOM 2016 C CA . PHE A 1 273 ? 9.953 -32.312 -3.029 1 97.25 273 PHE A CA 1
ATOM 2017 C C . PHE A 1 273 ? 8.945 -33 -2.096 1 97.25 273 PHE A C 1
ATOM 2019 O O . PHE A 1 273 ? 7.75 -32.719 -2.178 1 97.25 273 PHE A O 1
ATOM 2026 N N . ALA A 1 274 ? 9.414 -33.781 -1.179 1 94.88 274 ALA A N 1
ATOM 2027 C CA . ALA A 1 274 ? 8.523 -34.5 -0.273 1 94.88 274 ALA A CA 1
ATOM 2028 C C . ALA A 1 274 ? 7.758 -33.531 0.622 1 94.88 274 ALA A C 1
ATOM 2030 O O . ALA A 1 274 ? 6.609 -33.812 0.99 1 94.88 274 ALA A O 1
ATOM 2031 N N . ASP A 1 275 ? 8.32 -32.406 0.873 1 91.38 275 ASP A N 1
ATOM 2032 C CA . ASP A 1 275 ? 7.75 -31.469 1.829 1 91.38 275 ASP A CA 1
ATOM 2033 C C . ASP A 1 275 ? 7.012 -30.344 1.114 1 91.38 275 ASP A C 1
ATOM 2035 O O . ASP A 1 275 ? 6.488 -29.422 1.757 1 91.38 275 ASP A O 1
ATOM 2039 N N . MET A 1 276 ? 6.852 -30.453 -0.133 1 93 276 MET A N 1
ATOM 2040 C CA . MET A 1 276 ? 6.305 -29.359 -0.917 1 93 276 MET A CA 1
ATOM 2041 C C . MET A 1 276 ? 4.812 -29.188 -0.654 1 93 276 MET A C 1
ATOM 2043 O O . MET A 1 276 ? 4.082 -30.172 -0.546 1 93 276 MET A O 1
ATOM 2047 N N . ALA A 1 277 ? 4.406 -27.891 -0.497 1 88.62 277 ALA A N 1
ATOM 2048 C CA . ALA A 1 277 ? 2.99 -27.547 -0.38 1 88.62 277 ALA A CA 1
ATOM 2049 C C . ALA A 1 277 ? 2.457 -26.969 -1.685 1 88.62 277 ALA A C 1
ATOM 2051 O O . ALA A 1 277 ? 3.146 -26.188 -2.35 1 88.62 277 ALA A O 1
ATOM 2052 N N . THR A 1 278 ? 1.309 -27.406 -2.041 1 88.62 278 THR A N 1
ATOM 2053 C CA . THR A 1 278 ? 0.7 -26.922 -3.275 1 88.62 278 THR A CA 1
ATOM 2054 C C . THR A 1 278 ? -0.695 -26.375 -3.008 1 88.62 278 THR A C 1
ATOM 2056 O O . THR A 1 278 ? -1.684 -26.875 -3.547 1 88.62 278 THR A O 1
ATOM 2059 N N . PRO A 1 279 ? -0.809 -25.281 -2.287 1 93.56 279 PRO A N 1
ATOM 2060 C CA . PRO A 1 279 ? -2.133 -24.719 -2.014 1 93.56 279 PRO A CA 1
ATOM 2061 C C . PRO A 1 279 ? -2.873 -24.312 -3.285 1 93.56 279 PRO A C 1
ATOM 2063 O O . PRO A 1 279 ? -2.299 -23.656 -4.156 1 93.56 279 PRO A O 1
ATOM 2066 N N . GLY A 1 280 ? -4.086 -24.781 -3.355 1 95.94 280 GLY A N 1
ATOM 2067 C CA . GLY A 1 280 ? -4.953 -24.391 -4.457 1 95.94 280 GLY A CA 1
ATOM 2068 C C . GLY A 1 280 ? -4.621 -25.109 -5.754 1 95.94 280 GLY A C 1
ATOM 2069 O O . GLY A 1 280 ? -5.043 -24.672 -6.828 1 95.94 280 GLY A O 1
ATOM 2070 N N . ARG A 1 281 ? -3.777 -26.094 -5.711 1 96.94 281 ARG A N 1
ATOM 2071 C CA . ARG A 1 281 ? -3.473 -26.922 -6.863 1 96.94 281 ARG A CA 1
ATOM 2072 C C . ARG A 1 281 ? -3.969 -28.359 -6.652 1 96.94 281 ARG A C 1
ATOM 2074 O O . ARG A 1 281 ? -3.211 -29.219 -6.211 1 96.94 281 ARG A O 1
ATOM 2081 N N . LEU A 1 282 ? -5.191 -28.562 -7.09 1 97.38 282 LEU A N 1
ATOM 2082 C CA . LEU A 1 282 ? -5.883 -29.828 -6.801 1 97.38 282 LEU A CA 1
ATOM 2083 C C . LEU A 1 282 ? -5.637 -30.266 -5.359 1 97.38 282 LEU A C 1
ATOM 2085 O O . LEU A 1 282 ? -5.234 -31.391 -5.113 1 97.38 282 LEU A O 1
ATOM 2089 N N . GLU A 1 283 ? -5.789 -29.328 -4.5 1 96.31 283 GLU A N 1
ATOM 2090 C CA . GLU A 1 283 ? -5.598 -29.531 -3.068 1 96.31 283 GLU A CA 1
ATOM 2091 C C . GLU A 1 283 ? -6.773 -30.297 -2.455 1 96.31 283 GLU A C 1
ATOM 2093 O O . GLU A 1 283 ? -7.918 -29.844 -2.533 1 96.31 283 GLU A O 1
ATOM 2098 N N . ILE A 1 284 ? -6.516 -31.453 -1.87 1 95.75 284 ILE A N 1
ATOM 2099 C CA . ILE A 1 284 ? -7.562 -32.219 -1.199 1 95.75 284 ILE A CA 1
ATOM 2100 C C . ILE A 1 284 ? -7.883 -31.578 0.148 1 95.75 284 ILE A C 1
ATOM 2102 O O . ILE A 1 284 ? -7.016 -31.469 1.015 1 95.75 284 ILE A O 1
ATOM 2106 N N . VAL A 1 285 ? -9.133 -31.156 0.294 1 96.06 285 VAL A N 1
ATOM 2107 C CA . VAL A 1 285 ? -9.461 -30.438 1.523 1 96.06 285 VAL A CA 1
ATOM 2108 C C . VAL A 1 285 ? -10.484 -31.25 2.33 1 96.06 285 VAL A C 1
ATOM 2110 O O . VAL A 1 285 ? -10.773 -30.922 3.48 1 96.06 285 VAL A O 1
ATOM 2113 N N . ARG A 1 286 ? -11.039 -32.219 1.763 1 93.81 286 ARG A N 1
ATOM 2114 C CA . ARG A 1 286 ? -11.984 -33.156 2.393 1 93.81 286 ARG A CA 1
ATOM 2115 C C . ARG A 1 286 ? -11.898 -34.531 1.755 1 93.81 286 ARG A C 1
ATOM 2117 O O . ARG A 1 286 ? -11.695 -34.656 0.546 1 93.81 286 ARG A O 1
ATOM 2124 N N . THR A 1 287 ? -12.133 -35.625 2.537 1 91.38 287 THR A N 1
ATOM 2125 C CA . THR A 1 287 ? -11.969 -36.969 2.012 1 91.38 287 THR A CA 1
ATOM 2126 C C . THR A 1 287 ? -13.32 -37.562 1.646 1 91.38 287 THR A C 1
ATOM 2128 O O . THR A 1 287 ? -13.391 -38.469 0.814 1 91.38 287 THR A O 1
ATOM 2131 N N . SER A 1 288 ? -14.406 -37.156 2.234 1 89.94 288 SER A N 1
ATOM 2132 C CA . SER A 1 288 ? -15.719 -37.719 1.932 1 89.94 288 SER A CA 1
ATOM 2133 C C . SER A 1 288 ? -16.797 -36.625 1.926 1 89.94 288 SER A C 1
ATOM 2135 O O . SER A 1 288 ? -17.203 -36.156 2.982 1 89.94 288 SER A O 1
ATOM 2137 N N . PRO A 1 289 ? -17.328 -36.531 0.829 1 93.88 289 PRO A N 1
ATOM 2138 C CA . PRO A 1 289 ? -16.734 -36.812 -0.476 1 93.88 289 PRO A CA 1
ATOM 2139 C C . PRO A 1 289 ? -15.391 -36.125 -0.681 1 93.88 289 PRO A C 1
ATOM 2141 O O . PRO A 1 289 ? -15.125 -35.094 -0.063 1 93.88 289 PRO A O 1
ATOM 2144 N N . THR A 1 290 ? -14.57 -36.719 -1.5 1 94.94 290 THR A N 1
ATOM 2145 C CA . THR A 1 290 ? -13.297 -36.094 -1.814 1 94.94 290 THR A CA 1
ATOM 2146 C C . THR A 1 290 ? -13.516 -34.719 -2.424 1 94.94 290 THR A C 1
ATOM 2148 O O . THR A 1 290 ? -14.234 -34.562 -3.418 1 94.94 290 THR A O 1
ATOM 2151 N N . THR A 1 291 ? -13.055 -33.656 -1.815 1 97.31 291 THR A N 1
ATOM 2152 C CA . THR A 1 291 ? -13.211 -32.281 -2.273 1 97.31 291 THR A CA 1
ATOM 2153 C C . THR A 1 291 ? -11.859 -31.672 -2.656 1 97.31 291 THR A C 1
ATOM 2155 O O . THR A 1 291 ? -10.938 -31.656 -1.847 1 97.31 291 THR A O 1
ATOM 2158 N N . LEU A 1 292 ? -11.789 -31.219 -3.906 1 98.06 292 LEU A N 1
ATOM 2159 C CA . LEU A 1 292 ? -10.562 -30.656 -4.457 1 98.06 292 LEU A CA 1
ATOM 2160 C C . LEU A 1 292 ? -10.719 -29.156 -4.711 1 98.06 292 LEU A C 1
ATOM 2162 O O . LEU A 1 292 ? -11.781 -28.703 -5.156 1 98.06 292 LEU A O 1
ATOM 2166 N N . ILE A 1 293 ? -9.711 -28.406 -4.383 1 98.31 293 ILE A N 1
ATOM 2167 C CA . ILE A 1 293 ? -9.617 -27 -4.723 1 98.31 293 ILE A CA 1
ATOM 2168 C C . ILE A 1 293 ? -8.523 -26.781 -5.766 1 98.31 293 ILE A C 1
ATOM 2170 O O . ILE A 1 293 ? -7.395 -27.25 -5.594 1 98.31 293 ILE A O 1
ATOM 2174 N N . ASP A 1 294 ? -8.852 -26.125 -6.836 1 98.38 294 ASP A N 1
ATOM 2175 C CA . ASP A 1 294 ? -7.871 -25.844 -7.883 1 98.38 294 ASP A CA 1
ATOM 2176 C C . ASP A 1 294 ? -8.016 -24.406 -8.391 1 98.38 294 ASP A C 1
ATOM 2178 O O . ASP A 1 294 ? -9.133 -23.906 -8.555 1 98.38 294 ASP A O 1
ATOM 2182 N N . SER A 1 295 ? -6.895 -23.75 -8.758 1 96.88 295 SER A N 1
ATOM 2183 C CA . SER A 1 295 ? -6.879 -22.328 -9.094 1 96.88 295 SER A CA 1
ATOM 2184 C C . SER A 1 295 ? -6.891 -22.125 -10.602 1 96.88 295 SER A C 1
ATOM 2186 O O . SER A 1 295 ? -6.648 -21 -11.078 1 96.88 295 SER A O 1
ATOM 2188 N N . ALA A 1 296 ? -7.125 -23.125 -11.359 1 96.75 296 ALA A N 1
ATOM 2189 C CA . ALA A 1 296 ? -7.172 -22.953 -12.812 1 96.75 296 ALA A CA 1
ATOM 2190 C C . ALA A 1 296 ? -8.094 -21.797 -13.195 1 96.75 296 ALA A C 1
ATOM 2192 O O . ALA A 1 296 ? -9.203 -21.688 -12.664 1 96.75 296 ALA A O 1
ATOM 2193 N N . HIS A 1 297 ? -7.586 -20.953 -14.125 1 93.69 297 HIS A N 1
ATOM 2194 C CA . HIS A 1 297 ? -8.359 -19.75 -14.43 1 93.69 297 HIS A CA 1
ATOM 2195 C C . HIS A 1 297 ? -8.258 -19.391 -15.906 1 93.69 297 HIS A C 1
ATOM 2197 O O . HIS A 1 297 ? -8.555 -18.25 -16.297 1 93.69 297 HIS A O 1
ATOM 2203 N N . ASN A 1 298 ? -7.789 -20.203 -16.734 1 93.31 298 ASN A N 1
ATOM 2204 C CA . ASN A 1 298 ? -7.824 -20.156 -18.203 1 93.31 298 ASN A CA 1
ATOM 2205 C C . ASN A 1 298 ? -7.973 -21.547 -18.812 1 93.31 298 ASN A C 1
ATOM 2207 O O . ASN A 1 298 ? -7.793 -22.547 -18.125 1 93.31 298 ASN A O 1
ATOM 2211 N N . PRO A 1 299 ? -8.273 -21.641 -20.031 1 95.31 299 PRO A N 1
ATOM 2212 C CA . PRO A 1 299 ? -8.57 -22.953 -20.625 1 95.31 299 PRO A CA 1
ATOM 2213 C C . PRO A 1 299 ? -7.379 -23.906 -20.562 1 95.31 299 PRO A C 1
ATOM 2215 O O . PRO A 1 299 ? -7.551 -25.094 -20.266 1 95.31 299 PRO A O 1
ATOM 2218 N N . ALA A 1 300 ? -6.203 -23.391 -20.812 1 94.56 300 ALA A N 1
ATOM 2219 C CA . ALA A 1 300 ? -5.027 -24.266 -20.781 1 94.56 300 ALA A CA 1
ATOM 2220 C C . ALA A 1 300 ? -4.816 -24.828 -19.375 1 94.56 300 ALA A C 1
ATOM 2222 O O . ALA A 1 300 ? -4.555 -26.031 -19.219 1 94.56 300 ALA A O 1
ATOM 2223 N N . GLY A 1 301 ? -4.895 -24 -18.375 1 95.88 301 GLY A N 1
ATOM 2224 C CA . GLY A 1 301 ? -4.781 -24.453 -17 1 95.88 301 GLY A CA 1
ATOM 2225 C C . GLY A 1 301 ? -5.891 -25.406 -16.594 1 95.88 301 GLY A C 1
ATOM 2226 O O . GLY A 1 301 ? -5.645 -26.391 -15.891 1 95.88 301 GLY A O 1
ATOM 2227 N N . MET A 1 302 ? -7.105 -25.109 -17.047 1 97.56 302 MET A N 1
ATOM 2228 C CA . MET A 1 302 ? -8.25 -25.969 -16.75 1 97.56 302 MET A CA 1
ATOM 2229 C C . MET A 1 302 ? -8.078 -27.344 -17.359 1 97.56 302 MET A C 1
ATOM 2231 O O . MET A 1 302 ? -8.359 -28.359 -16.703 1 97.56 302 MET A O 1
ATOM 2235 N N . ARG A 1 303 ? -7.625 -27.391 -18.547 1 97.69 303 ARG A N 1
ATOM 2236 C CA . ARG A 1 303 ? -7.375 -28.656 -19.203 1 97.69 303 ARG A CA 1
ATOM 2237 C C . ARG A 1 303 ? -6.379 -29.5 -18.422 1 97.69 303 ARG A C 1
ATOM 2239 O O . ARG A 1 303 ? -6.605 -30.688 -18.188 1 97.69 303 ARG A O 1
ATOM 2246 N N . ALA A 1 304 ? -5.305 -28.844 -18.047 1 96.81 304 ALA A N 1
ATOM 2247 C CA . ALA A 1 304 ? -4.277 -29.547 -17.281 1 96.81 304 ALA A CA 1
ATOM 2248 C C . ALA A 1 304 ? -4.852 -30.094 -15.969 1 96.81 304 ALA A C 1
ATOM 2250 O O . ALA A 1 304 ? -4.562 -31.234 -15.586 1 96.81 304 ALA A O 1
ATOM 2251 N N . SER A 1 305 ? -5.656 -29.312 -15.281 1 97.62 305 SER A N 1
ATOM 2252 C CA . SER A 1 305 ? -6.262 -29.719 -14.023 1 97.62 305 SER A CA 1
ATOM 2253 C C . SER A 1 305 ? -7.223 -30.891 -14.211 1 97.62 305 SER A C 1
ATOM 2255 O O . SER A 1 305 ? -7.207 -31.844 -13.438 1 97.62 305 SER A O 1
ATOM 2257 N N . LEU A 1 306 ? -8.023 -30.828 -15.234 1 98.31 306 LEU A N 1
ATOM 2258 C CA . LEU A 1 306 ? -9.016 -31.859 -15.484 1 98.31 306 LEU A CA 1
ATOM 2259 C C . LEU A 1 306 ? -8.352 -33.188 -15.891 1 98.31 306 LEU A C 1
ATOM 2261 O O . LEU A 1 306 ? -8.781 -34.25 -15.477 1 98.31 306 LEU A O 1
ATOM 2265 N N . GLU A 1 307 ? -7.332 -33.094 -16.688 1 98 307 GLU A N 1
ATOM 2266 C CA . GLU A 1 307 ? -6.566 -34.281 -17.031 1 98 307 GLU A CA 1
ATOM 2267 C C . GLU A 1 307 ? -5.969 -34.938 -15.789 1 98 307 GLU A C 1
ATOM 2269 O O . GLU A 1 307 ? -5.969 -36.156 -15.664 1 98 307 GLU A O 1
ATOM 2274 N N . ALA A 1 308 ? -5.496 -34.094 -14.922 1 97.75 308 ALA A N 1
ATOM 2275 C CA . ALA A 1 308 ? -4.914 -34.594 -13.68 1 97.75 308 ALA A CA 1
ATOM 2276 C C . ALA A 1 308 ? -5.973 -35.281 -12.812 1 97.75 308 ALA A C 1
ATOM 2278 O O . ALA A 1 308 ? -5.711 -36.312 -12.203 1 97.75 308 ALA A O 1
ATOM 2279 N N . VAL A 1 309 ? -7.148 -34.688 -12.727 1 97.56 309 VAL A N 1
ATOM 2280 C CA . VAL A 1 309 ? -8.25 -35.25 -11.953 1 97.56 309 VAL A CA 1
ATOM 2281 C C . VAL A 1 309 ? -8.625 -36.625 -12.508 1 97.56 309 VAL A C 1
ATOM 2283 O O . VAL A 1 309 ? -8.758 -37.562 -11.758 1 97.56 309 VAL A O 1
ATOM 2286 N N . GLN A 1 310 ? -8.727 -36.719 -13.789 1 96.88 310 GLN A N 1
ATOM 2287 C CA . GLN A 1 310 ? -9.141 -37.969 -14.438 1 96.88 310 GLN A CA 1
ATOM 2288 C C . GLN A 1 310 ? -8.078 -39.062 -14.289 1 96.88 310 GLN A C 1
ATOM 2290 O O . GLN A 1 310 ? -8.406 -40.25 -14.227 1 96.88 310 GLN A O 1
ATOM 2295 N N . GLU A 1 311 ? -6.902 -38.625 -14.195 1 96.62 311 GLU A N 1
ATOM 2296 C CA . GLU A 1 311 ? -5.797 -39.562 -14.062 1 96.62 311 GLU A CA 1
ATOM 2297 C C . GLU A 1 311 ? -5.68 -40.062 -12.625 1 96.62 311 GLU A C 1
ATOM 2299 O O . GLU A 1 311 ? -5.457 -41.25 -12.406 1 96.62 311 GLU A O 1
ATOM 2304 N N . ALA A 1 312 ? -5.852 -39.219 -11.688 1 95.81 312 ALA A N 1
ATOM 2305 C CA . ALA A 1 312 ? -5.465 -39.5 -10.305 1 95.81 312 ALA A CA 1
ATOM 2306 C C . ALA A 1 312 ? -6.656 -40 -9.492 1 95.81 312 ALA A C 1
ATOM 2308 O O . ALA A 1 312 ? -6.484 -40.656 -8.453 1 95.81 312 ALA A O 1
ATOM 2309 N N . PHE A 1 313 ? -7.848 -39.719 -9.977 1 94.12 313 PHE A N 1
ATOM 2310 C CA . PHE A 1 313 ? -9.039 -40.062 -9.211 1 94.12 313 PHE A CA 1
ATOM 2311 C C . PHE A 1 313 ? -10.023 -40.844 -10.055 1 94.12 313 PHE A C 1
ATOM 2313 O O . PHE A 1 313 ? -10.117 -40.656 -11.266 1 94.12 313 PHE A O 1
ATOM 2320 N N . ASP A 1 314 ? -10.648 -41.781 -9.422 1 92.38 314 ASP A N 1
ATOM 2321 C CA . ASP A 1 314 ? -11.695 -42.562 -10.062 1 92.38 314 ASP A CA 1
ATOM 2322 C C . ASP A 1 314 ? -13.062 -42.219 -9.484 1 92.38 314 ASP A C 1
ATOM 2324 O O . ASP A 1 314 ? -13.727 -43.094 -8.898 1 92.38 314 ASP A O 1
ATOM 2328 N N . PHE A 1 315 ? -13.5 -41.094 -9.836 1 93.56 315 PHE A N 1
ATOM 2329 C CA . PHE A 1 315 ? -14.781 -40.625 -9.305 1 93.56 315 PHE A CA 1
ATOM 2330 C C . PHE A 1 315 ? -15.938 -41.281 -10.062 1 93.56 315 PHE A C 1
ATOM 2332 O O . PHE A 1 315 ? -15.969 -41.25 -11.297 1 93.56 315 PHE A O 1
ATOM 2339 N N . SER A 1 316 ? -16.828 -41.844 -9.336 1 92.38 316 SER A N 1
ATOM 2340 C CA . SER A 1 316 ? -18.078 -42.312 -9.938 1 92.38 316 SER A CA 1
ATOM 2341 C C . SER A 1 316 ? -19 -41.156 -10.273 1 92.38 316 SER A C 1
ATOM 2343 O O . SER A 1 316 ? -19.812 -41.25 -11.188 1 92.38 316 SER A O 1
ATOM 2345 N N . ARG A 1 317 ? -18.844 -40.125 -9.523 1 94.81 317 ARG A N 1
ATOM 2346 C CA . ARG A 1 317 ? -19.594 -38.875 -9.703 1 94.81 317 ARG A CA 1
ATOM 2347 C C . ARG A 1 317 ? -18.75 -37.656 -9.297 1 94.81 317 ARG A C 1
ATOM 2349 O O . ARG A 1 317 ? -18.094 -37.688 -8.25 1 94.81 317 ARG A O 1
ATOM 2356 N N . LEU A 1 318 ? -18.703 -36.688 -10.148 1 97.25 318 LEU A N 1
ATOM 2357 C CA . LEU A 1 318 ? -17.938 -35.5 -9.859 1 97.25 318 LEU A CA 1
ATOM 2358 C C . LEU A 1 318 ? -18.781 -34.25 -10.07 1 97.25 318 LEU A C 1
ATOM 2360 O O . LEU A 1 318 ? -19.328 -34.031 -11.156 1 97.25 318 LEU A O 1
ATOM 2364 N N . VAL A 1 319 ? -18.969 -33.438 -9.008 1 98.25 319 VAL A N 1
ATOM 2365 C CA . VAL A 1 319 ? -19.719 -32.188 -9.078 1 98.25 319 VAL A CA 1
ATOM 2366 C C . VAL A 1 319 ? -18.75 -31 -9.023 1 98.25 319 VAL A C 1
ATOM 2368 O O . VAL A 1 319 ? -17.844 -30.969 -8.195 1 98.25 319 VAL A O 1
ATOM 2371 N N . GLY A 1 320 ? -18.938 -30.062 -9.922 1 98.69 320 GLY A N 1
ATOM 2372 C CA . GLY A 1 320 ? -18.094 -28.875 -9.945 1 98.69 320 GLY A CA 1
ATOM 2373 C C . GLY A 1 320 ? -18.734 -27.672 -9.289 1 98.69 320 GLY A C 1
ATOM 2374 O O . GLY A 1 320 ? -19.938 -27.453 -9.43 1 98.69 320 GLY A O 1
ATOM 2375 N N . VAL A 1 321 ? -17.984 -26.938 -8.523 1 98.75 321 VAL A N 1
ATOM 2376 C CA . VAL A 1 321 ? -18.328 -25.594 -8.062 1 98.75 321 VAL A CA 1
ATOM 2377 C C . VAL A 1 321 ? -17.438 -24.562 -8.742 1 98.75 321 VAL A C 1
ATOM 2379 O O . VAL A 1 321 ? -16.219 -24.594 -8.594 1 98.75 321 VAL A O 1
ATOM 2382 N N . VAL A 1 322 ? -18.094 -23.609 -9.469 1 98.38 322 VAL A N 1
ATOM 2383 C CA . VAL A 1 322 ? -17.266 -22.703 -10.25 1 98.38 322 VAL A CA 1
ATOM 2384 C C . VAL A 1 322 ? -17.656 -21.25 -9.961 1 98.38 322 VAL A C 1
ATOM 2386 O O . VAL A 1 322 ? -18.828 -20.953 -9.766 1 98.38 322 VAL A O 1
ATOM 2389 N N . ALA A 1 323 ? -16.688 -20.391 -9.828 1 96.81 323 ALA A N 1
ATOM 2390 C CA . ALA A 1 323 ? -16.781 -18.938 -9.844 1 96.81 323 ALA A CA 1
ATOM 2391 C C . ALA A 1 323 ? -15.609 -18.328 -10.617 1 96.81 323 ALA A C 1
ATOM 2393 O O . ALA A 1 323 ? -14.445 -18.578 -10.297 1 96.81 323 ALA A O 1
ATOM 2394 N N . PHE A 1 324 ? -15.914 -17.578 -11.68 1 95.25 324 PHE A N 1
ATOM 2395 C CA . PHE A 1 324 ? -14.898 -17.094 -12.609 1 95.25 324 PHE A CA 1
ATOM 2396 C C . PHE A 1 324 ? -14.68 -15.594 -12.461 1 95.25 324 PHE A C 1
ATOM 2398 O O . PHE A 1 324 ? -15.516 -14.898 -11.883 1 95.25 324 PHE A O 1
ATOM 2405 N N . SER A 1 325 ? -13.562 -15.195 -12.953 1 88.62 325 SER A N 1
ATOM 2406 C CA . SER A 1 325 ? -13.297 -13.766 -13.062 1 88.62 325 SER A CA 1
ATOM 2407 C C . SER A 1 325 ? -13.781 -13.219 -14.406 1 88.62 325 SER A C 1
ATOM 2409 O O . SER A 1 325 ? -13.734 -13.922 -15.422 1 88.62 325 SER A O 1
ATOM 2411 N N . THR A 1 326 ? -14.219 -11.953 -14.445 1 79.31 326 THR A N 1
ATOM 2412 C CA . THR A 1 326 ? -14.883 -11.336 -15.586 1 79.31 326 THR A CA 1
ATOM 2413 C C . THR A 1 326 ? -13.93 -11.227 -16.781 1 79.31 326 THR A C 1
ATOM 2415 O O . THR A 1 326 ? -14.367 -11.227 -17.922 1 79.31 326 THR A O 1
ATOM 2418 N N . ASP A 1 327 ? -12.695 -11.234 -16.609 1 78.62 327 ASP A N 1
ATOM 2419 C CA . ASP A 1 327 ? -11.742 -10.938 -17.672 1 78.62 327 ASP A CA 1
ATOM 2420 C C . ASP A 1 327 ? -11.148 -12.219 -18.266 1 78.62 327 ASP A C 1
ATOM 2422 O O . ASP A 1 327 ? -10.18 -12.164 -19.016 1 78.62 327 ASP A O 1
ATOM 2426 N N . LYS A 1 328 ? -11.82 -13.383 -18.016 1 87.69 328 LYS A N 1
ATOM 2427 C CA . LYS A 1 328 ? -11.25 -14.648 -18.453 1 87.69 328 LYS A CA 1
ATOM 2428 C C . LYS A 1 328 ? -12.148 -15.32 -19.484 1 87.69 328 LYS A C 1
ATOM 2430 O O . LYS A 1 328 ? -13.25 -14.844 -19.766 1 87.69 328 LYS A O 1
ATOM 2435 N N . ASP A 1 329 ? -11.609 -16.328 -20.188 1 90.75 329 ASP A N 1
ATOM 2436 C CA . ASP A 1 329 ? -12.352 -17.125 -21.172 1 90.75 329 ASP A CA 1
ATOM 2437 C C . ASP A 1 329 ? -13.242 -18.156 -20.469 1 90.75 329 ASP A C 1
ATOM 2439 O O . ASP A 1 329 ? -12.945 -19.344 -20.484 1 90.75 329 ASP A O 1
ATOM 2443 N N . ILE A 1 330 ? -14.375 -17.656 -20.031 1 94.75 330 ILE A N 1
ATOM 2444 C CA . ILE A 1 330 ? -15.289 -18.453 -19.219 1 94.75 330 ILE A CA 1
ATOM 2445 C C . ILE A 1 330 ? -15.875 -19.594 -20.062 1 94.75 330 ILE A C 1
ATOM 2447 O O . ILE A 1 330 ? -15.945 -20.734 -19.609 1 94.75 330 ILE A O 1
ATOM 2451 N N . GLU A 1 331 ? -16.281 -19.297 -21.266 1 95.81 331 GLU A N 1
ATOM 2452 C CA . GLU A 1 331 ? -16.859 -20.297 -22.156 1 95.81 331 GLU A CA 1
ATOM 2453 C C . GLU A 1 331 ? -15.875 -21.422 -22.438 1 95.81 331 GLU A C 1
ATOM 2455 O O . GLU A 1 331 ? -16.234 -22.594 -22.391 1 95.81 331 GLU A O 1
ATOM 2460 N N . GLY A 1 332 ? -14.609 -21.031 -22.734 1 96.38 332 GLY A N 1
ATOM 2461 C CA . GLY A 1 332 ? -13.586 -22.031 -22.984 1 96.38 332 GLY A CA 1
ATOM 2462 C C . GLY A 1 332 ? -13.359 -22.953 -21.797 1 96.38 332 GLY A C 1
ATOM 2463 O O . GLY A 1 332 ? -13.125 -24.156 -21.969 1 96.38 332 GLY A O 1
ATOM 2464 N N . MET A 1 333 ? -13.484 -22.484 -20.609 1 97.25 333 MET A N 1
ATOM 2465 C CA . MET A 1 333 ? -13.273 -23.281 -19.406 1 97.25 333 MET A CA 1
ATOM 2466 C C . MET A 1 333 ? -14.477 -24.188 -19.141 1 97.25 333 MET A C 1
ATOM 2468 O O . MET A 1 333 ? -14.32 -25.359 -18.828 1 97.25 333 MET A O 1
ATOM 2472 N N . ILE A 1 334 ? -15.664 -23.672 -19.359 1 98 334 ILE A N 1
ATOM 2473 C CA . ILE A 1 334 ? -16.875 -24.438 -19.125 1 98 334 ILE A CA 1
ATOM 2474 C C . ILE A 1 334 ? -16.969 -25.578 -20.141 1 98 334 ILE A C 1
ATOM 2476 O O . ILE A 1 334 ? -17.375 -26.703 -19.797 1 98 334 ILE A O 1
ATOM 2480 N N . GLU A 1 335 ? -16.609 -25.328 -21.359 1 98.19 335 GLU A N 1
ATOM 2481 C CA . GLU A 1 335 ? -16.594 -26.344 -22.391 1 98.19 335 GLU A CA 1
ATOM 2482 C C . GLU A 1 335 ? -15.719 -27.531 -21.969 1 98.19 335 GLU A C 1
ATOM 2484 O O . GLU A 1 335 ? -16.062 -28.688 -22.25 1 98.19 335 GLU A O 1
ATOM 2489 N N . LEU A 1 336 ? -14.586 -27.25 -21.344 1 98.25 336 LEU A N 1
ATOM 2490 C CA . LEU A 1 336 ? -13.664 -28.297 -20.906 1 98.25 336 LEU A CA 1
ATOM 2491 C C . LEU A 1 336 ? -14.219 -29.031 -19.703 1 98.25 336 LEU A C 1
ATOM 2493 O O . LEU A 1 336 ? -13.953 -30.234 -19.516 1 98.25 336 LEU A O 1
ATOM 2497 N N . LEU A 1 337 ? -15 -28.359 -18.859 1 98.56 337 LEU A N 1
ATOM 2498 C CA . LEU A 1 337 ? -15.539 -28.938 -17.625 1 98.56 337 LEU A CA 1
ATOM 2499 C C . LEU A 1 337 ? -16.688 -29.891 -17.938 1 98.56 337 LEU A C 1
ATOM 2501 O O . LEU A 1 337 ? -16.891 -30.875 -17.203 1 98.56 337 LEU A O 1
ATOM 2505 N N . GLU A 1 338 ? -17.438 -29.703 -18.953 1 98.38 338 GLU A N 1
ATOM 2506 C CA . GLU A 1 338 ? -18.703 -30.359 -19.219 1 98.38 338 GLU A CA 1
ATOM 2507 C C . GLU A 1 338 ? -18.547 -31.875 -19.344 1 98.38 338 GLU A C 1
ATOM 2509 O O . GLU A 1 338 ? -19.281 -32.625 -18.719 1 98.38 338 GLU A O 1
ATOM 2514 N N . PRO A 1 339 ? -17.562 -32.344 -20.094 1 97.81 339 PRO A N 1
ATOM 2515 C CA . PRO A 1 339 ? -17.469 -33.812 -20.266 1 97.81 339 PRO A CA 1
ATOM 2516 C C . PRO A 1 339 ? -16.969 -34.5 -19 1 97.81 339 PRO A C 1
ATOM 2518 O O . PRO A 1 339 ? -17.062 -35.75 -18.891 1 97.81 339 PRO A O 1
ATOM 2521 N N . VAL A 1 340 ? -16.438 -33.781 -18.047 1 97.81 340 VAL A N 1
ATOM 2522 C CA . VAL A 1 340 ? -15.789 -34.375 -16.891 1 97.81 340 VAL A CA 1
ATOM 2523 C C . VAL A 1 340 ? -16.734 -34.344 -15.695 1 97.81 340 VAL A C 1
ATOM 2525 O O . VAL A 1 340 ? -16.781 -35.281 -14.898 1 97.81 340 VAL A O 1
ATOM 2528 N N . LEU A 1 341 ? -17.547 -33.312 -15.578 1 98.19 341 LEU A N 1
ATOM 2529 C CA . LEU A 1 341 ? -18.422 -33.125 -14.43 1 98.19 341 LEU A CA 1
ATOM 2530 C C . LEU A 1 341 ? -19.812 -33.719 -14.703 1 98.19 341 LEU A C 1
ATOM 2532 O O . LEU A 1 341 ? -20.328 -33.562 -15.812 1 98.19 341 LEU A O 1
ATOM 2536 N N . ASP A 1 342 ? -20.344 -34.312 -13.711 1 97.25 342 ASP A N 1
ATOM 2537 C CA . ASP A 1 342 ? -21.734 -34.75 -13.805 1 97.25 342 ASP A CA 1
ATOM 2538 C C . ASP A 1 342 ? -22.703 -33.594 -13.648 1 97.25 342 ASP A C 1
ATOM 2540 O O . ASP A 1 342 ? -23.75 -33.562 -14.297 1 97.25 342 ASP A O 1
ATOM 2544 N N . GLU A 1 343 ? -22.375 -32.719 -12.766 1 97.94 343 GLU A N 1
ATOM 2545 C CA . GLU A 1 343 ? -23.125 -31.484 -12.508 1 97.94 343 GLU A CA 1
ATOM 2546 C C . GLU A 1 343 ? -22.203 -30.312 -12.164 1 97.94 343 GLU A C 1
ATOM 2548 O O . GLU A 1 343 ? -21.047 -30.531 -11.789 1 97.94 343 GLU A O 1
ATOM 2553 N N . ILE A 1 344 ? -22.781 -29.156 -12.367 1 98.69 344 ILE A N 1
ATOM 2554 C CA . ILE A 1 344 ? -22 -27.953 -12.094 1 98.69 344 ILE A CA 1
ATOM 2555 C C . ILE A 1 344 ? -22.828 -26.969 -11.258 1 98.69 344 ILE A C 1
ATOM 2557 O O . ILE A 1 344 ? -24.016 -26.797 -11.5 1 98.69 344 ILE A O 1
ATOM 2561 N N . VAL A 1 345 ? -22.234 -26.484 -10.203 1 98.75 345 VAL A N 1
ATOM 2562 C CA . VAL A 1 345 ? -22.828 -25.422 -9.391 1 98.75 345 VAL A CA 1
ATOM 2563 C C . VAL A 1 345 ? -22.141 -24.094 -9.68 1 98.75 345 VAL A C 1
ATOM 2565 O O . VAL A 1 345 ? -20.938 -23.953 -9.422 1 98.75 345 VAL A O 1
ATOM 2568 N N . VAL A 1 346 ? -22.859 -23.125 -10.219 1 98.25 346 VAL A N 1
ATOM 2569 C CA . VAL A 1 346 ? -22.344 -21.812 -10.555 1 98.25 346 VAL A CA 1
ATOM 2570 C C . VAL A 1 346 ? -22.5 -20.875 -9.359 1 98.25 346 VAL A C 1
ATOM 2572 O O . VAL A 1 346 ? -23.594 -20.781 -8.789 1 98.25 346 VAL A O 1
ATOM 2575 N N . SER A 1 347 ? -21.406 -20.25 -8.984 1 97.81 347 SER A N 1
ATOM 2576 C CA . SER A 1 347 ? -21.422 -19.375 -7.82 1 97.81 347 SER A CA 1
ATOM 2577 C C . SER A 1 347 ? -20.609 -18.109 -8.078 1 97.81 347 SER A C 1
ATOM 2579 O O . SER A 1 347 ? -20.328 -17.766 -9.234 1 97.81 347 SER A O 1
ATOM 2581 N N . THR A 1 348 ? -20.406 -17.281 -7.059 1 94.44 348 THR A N 1
ATOM 2582 C CA . THR A 1 348 ? -19.531 -16.109 -7.07 1 94.44 348 THR A CA 1
ATOM 2583 C C . THR A 1 348 ? -18.469 -16.219 -5.977 1 94.44 348 THR A C 1
ATOM 2585 O O . THR A 1 348 ? -18.594 -17.031 -5.062 1 94.44 348 THR A O 1
ATOM 2588 N N . ASN A 1 349 ? -17.359 -15.602 -6.258 1 91.62 349 ASN A N 1
ATOM 2589 C CA . ASN A 1 349 ? -16.359 -15.477 -5.199 1 91.62 349 ASN A CA 1
ATOM 2590 C C . ASN A 1 349 ? -16.328 -14.07 -4.617 1 91.62 349 ASN A C 1
ATOM 2592 O O . ASN A 1 349 ? -17.172 -13.234 -4.953 1 91.62 349 ASN A O 1
ATOM 2596 N N . ASN A 1 350 ? -15.406 -13.828 -3.67 1 82.12 350 ASN A N 1
ATOM 2597 C CA . ASN A 1 350 ? -15.406 -12.57 -2.936 1 82.12 350 ASN A CA 1
ATOM 2598 C C . ASN A 1 350 ? -14.594 -11.5 -3.664 1 82.12 350 ASN A C 1
ATOM 2600 O O . ASN A 1 350 ? -14.477 -10.367 -3.184 1 82.12 350 ASN A O 1
ATOM 2604 N N . SER A 1 351 ? -14.172 -11.812 -4.789 1 82 351 SER A N 1
ATOM 2605 C CA . SER A 1 351 ? -13.406 -10.836 -5.555 1 82 351 SER A CA 1
ATOM 2606 C C . SER A 1 351 ? -14.328 -9.891 -6.316 1 82 351 SER A C 1
ATOM 2608 O O . SER A 1 351 ? -15.359 -10.305 -6.852 1 82 351 SER A O 1
ATOM 2610 N N . PRO A 1 352 ? -13.938 -8.578 -6.328 1 77.5 352 PRO A N 1
ATOM 2611 C CA . PRO A 1 352 ? -14.719 -7.668 -7.168 1 77.5 352 PRO A CA 1
ATOM 2612 C C . PRO A 1 352 ? -14.648 -8.023 -8.648 1 77.5 352 PRO A C 1
ATOM 2614 O O . PRO A 1 352 ? -15.422 -7.504 -9.453 1 77.5 352 PRO A O 1
ATOM 2617 N N . ARG A 1 353 ? -13.789 -8.945 -8.953 1 71.94 353 ARG A N 1
ATOM 2618 C CA . ARG A 1 353 ? -13.648 -9.406 -10.328 1 71.94 353 ARG A CA 1
ATOM 2619 C C . ARG A 1 353 ? -14.648 -10.523 -10.633 1 71.94 353 ARG A C 1
ATOM 2621 O O . ARG A 1 353 ? -14.766 -10.953 -11.781 1 71.94 353 ARG A O 1
ATOM 2628 N N . SER A 1 354 ? -15.289 -10.883 -9.531 1 75.62 354 SER A N 1
ATOM 2629 C CA . SER A 1 354 ? -16.188 -12.008 -9.758 1 75.62 354 SER A CA 1
ATOM 2630 C C . SER A 1 354 ? -17.266 -11.656 -10.789 1 75.62 354 SER A C 1
ATOM 2632 O O . SER A 1 354 ? -17.891 -10.594 -10.703 1 75.62 354 SER A O 1
ATOM 2634 N N . ARG A 1 355 ? -17.328 -12.414 -11.82 1 69.56 355 ARG A N 1
ATOM 2635 C CA . ARG A 1 355 ? -18.25 -12.219 -12.938 1 69.56 355 ARG A CA 1
ATOM 2636 C C . ARG A 1 355 ? -19.688 -12.312 -12.469 1 69.56 355 ARG A C 1
ATOM 2638 O O . ARG A 1 355 ? -19.984 -12.922 -11.438 1 69.56 355 ARG A O 1
ATOM 2645 N N . ASP A 1 356 ? -20.344 -11.742 -13.344 1 81.5 356 ASP A N 1
ATOM 2646 C CA . ASP A 1 356 ? -21.797 -11.789 -13.172 1 81.5 356 ASP A CA 1
ATOM 2647 C C . ASP A 1 356 ? -22.312 -13.219 -13.219 1 81.5 356 ASP A C 1
ATOM 2649 O O . ASP A 1 356 ? -22.172 -13.906 -14.242 1 81.5 356 ASP A O 1
ATOM 2653 N N . ILE A 1 357 ? -22.938 -13.695 -12.305 1 91.5 357 ILE A N 1
ATOM 2654 C CA . ILE A 1 357 ? -23.359 -15.07 -12.078 1 91.5 357 ILE A CA 1
ATOM 2655 C C . ILE A 1 357 ? -24.391 -15.477 -13.133 1 91.5 357 ILE A C 1
ATOM 2657 O O . ILE A 1 357 ? -24.422 -16.625 -13.578 1 91.5 357 ILE A O 1
ATOM 2661 N N . ASP A 1 358 ? -25.172 -14.539 -13.633 1 92.94 358 ASP A N 1
ATOM 2662 C CA . ASP A 1 358 ? -26.203 -14.852 -14.625 1 92.94 358 ASP A CA 1
ATOM 2663 C C . ASP A 1 358 ? -25.578 -15.219 -15.969 1 92.94 358 ASP A C 1
ATOM 2665 O O . ASP A 1 358 ? -26.047 -16.141 -16.641 1 92.94 358 ASP A O 1
ATOM 2669 N N . ARG A 1 359 ? -24.578 -14.5 -16.312 1 92.5 359 ARG A N 1
ATOM 2670 C CA . ARG A 1 359 ? -23.859 -14.797 -17.562 1 92.5 359 ARG A CA 1
ATOM 2671 C C . ARG A 1 359 ? -23.203 -16.172 -17.5 1 92.5 359 ARG A C 1
ATOM 2673 O O . ARG A 1 359 ? -23.281 -16.938 -18.453 1 92.5 359 ARG A O 1
ATOM 2680 N N . VAL A 1 360 ? -22.578 -16.484 -16.422 1 95.69 360 VAL A N 1
ATOM 2681 C CA . VAL A 1 360 ? -21.906 -17.766 -16.266 1 95.69 360 VAL A CA 1
ATOM 2682 C C . VAL A 1 360 ? -22.922 -18.891 -16.312 1 95.69 360 VAL A C 1
ATOM 2684 O O . VAL A 1 360 ? -22.688 -19.922 -16.938 1 95.69 360 VAL A O 1
ATOM 2687 N N . ALA A 1 361 ? -24.062 -18.672 -15.656 1 96.94 361 ALA A N 1
ATOM 2688 C CA . ALA A 1 361 ? -25.125 -19.672 -15.625 1 96.94 361 ALA A CA 1
ATOM 2689 C C . ALA A 1 361 ? -25.656 -19.953 -17.031 1 96.94 361 ALA A C 1
ATOM 2691 O O . ALA A 1 361 ? -25.922 -21.109 -17.375 1 96.94 361 ALA A O 1
ATOM 2692 N N . ARG A 1 362 ? -25.828 -18.922 -17.797 1 97 362 ARG A N 1
ATOM 2693 C CA . ARG A 1 362 ? -26.328 -19.078 -19.156 1 97 362 ARG A CA 1
ATOM 2694 C C . ARG A 1 362 ? -25.375 -19.938 -19.984 1 97 362 ARG A C 1
ATOM 2696 O O . ARG A 1 362 ? -25.812 -20.844 -20.703 1 97 362 ARG A O 1
ATOM 2703 N N . ILE A 1 363 ? -24.109 -19.656 -19.906 1 97.06 363 ILE A N 1
ATOM 2704 C CA . ILE A 1 363 ? -23.094 -20.422 -20.641 1 97.06 363 ILE A CA 1
ATOM 2705 C C . ILE A 1 363 ? -23.109 -21.875 -20.156 1 97.06 363 ILE A C 1
ATOM 2707 O O . ILE A 1 363 ? -23.062 -22.797 -20.984 1 97.06 363 ILE A O 1
ATOM 2711 N N . ALA A 1 364 ? -23.188 -22.047 -18.828 1 98.12 364 ALA A N 1
ATOM 2712 C CA . ALA A 1 364 ? -23.188 -23.391 -18.266 1 98.12 364 ALA A CA 1
ATOM 2713 C C . ALA A 1 364 ? -24.391 -24.188 -18.781 1 98.12 364 ALA A C 1
ATOM 2715 O O . ALA A 1 364 ? -24.25 -25.375 -19.109 1 98.12 364 ALA A O 1
ATOM 2716 N N . VAL A 1 365 ? -25.547 -23.594 -18.828 1 98.44 365 VAL A N 1
ATOM 2717 C CA . VAL A 1 365 ? -26.766 -24.266 -19.281 1 98.44 365 VAL A CA 1
ATOM 2718 C C . VAL A 1 365 ? -26.609 -24.672 -20.75 1 98.44 365 VAL A C 1
ATOM 2720 O O . VAL A 1 365 ? -27.094 -25.734 -21.156 1 98.44 365 VAL A O 1
ATOM 2723 N N . GLU A 1 366 ? -26.016 -23.828 -21.484 1 98.19 366 GLU A N 1
ATOM 2724 C CA . GLU A 1 366 ? -25.812 -24.109 -22.891 1 98.19 366 GLU A CA 1
ATOM 2725 C C . GLU A 1 366 ? -25 -25.391 -23.078 1 98.19 366 GLU A C 1
ATOM 2727 O O . GLU A 1 366 ? -25.234 -26.156 -24.016 1 98.19 366 GLU A O 1
ATOM 2732 N N . TYR A 1 367 ? -24.062 -25.609 -22.25 1 98 367 TYR A N 1
ATOM 2733 C CA . TYR A 1 367 ? -23.172 -26.75 -22.422 1 98 367 TYR A CA 1
ATOM 2734 C C . TYR A 1 367 ? -23.672 -27.969 -21.641 1 98 367 TYR A C 1
ATOM 2736 O O . TYR A 1 367 ? -23.641 -29.094 -22.141 1 98 367 TYR A O 1
ATOM 2744 N N . PHE A 1 368 ? -24.156 -27.781 -20.422 1 98.12 368 PHE A N 1
ATOM 2745 C CA . PHE A 1 368 ? -24.516 -28.859 -19.516 1 98.12 368 PHE A CA 1
ATOM 2746 C C . PHE A 1 368 ? -25.984 -29.234 -19.672 1 98.12 368 PHE A C 1
ATOM 2748 O O . PHE A 1 368 ? -26.391 -30.344 -19.297 1 98.12 368 PHE A O 1
ATOM 2755 N N . GLY A 1 369 ? -26.844 -28.375 -20.203 1 97.62 369 GLY A N 1
ATOM 2756 C CA . GLY A 1 369 ? -28.281 -28.5 -20.062 1 97.62 369 GLY A CA 1
ATOM 2757 C C . GLY A 1 369 ? -28.797 -28.031 -18.703 1 97.62 369 GLY A C 1
ATOM 2758 O O . GLY A 1 369 ? -28.062 -28.062 -17.719 1 97.62 369 GLY A O 1
ATOM 2759 N N . PRO A 1 370 ? -29.969 -27.547 -18.625 1 97.25 370 PRO A N 1
ATOM 2760 C CA . PRO A 1 370 ? -30.516 -26.938 -17.406 1 97.25 370 PRO A CA 1
ATOM 2761 C C . PRO A 1 370 ? -30.578 -27.922 -16.234 1 97.25 370 PRO A C 1
ATOM 2763 O O . PRO A 1 370 ? -30.469 -27.5 -15.07 1 97.25 370 PRO A O 1
ATOM 2766 N N . ASP A 1 371 ? -30.688 -29.219 -16.469 1 97.06 371 ASP A N 1
ATOM 2767 C CA . ASP A 1 371 ? -30.891 -30.219 -15.422 1 97.06 371 ASP A CA 1
ATOM 2768 C C . ASP A 1 371 ? -29.594 -30.484 -14.672 1 97.06 371 ASP A C 1
ATOM 2770 O O . ASP A 1 371 ? -29.594 -31.047 -13.578 1 97.06 371 ASP A O 1
ATOM 2774 N N . ARG A 1 372 ? -28.422 -30.094 -15.195 1 98.12 372 ARG A N 1
ATOM 2775 C CA . ARG A 1 372 ? -27.125 -30.375 -14.594 1 98.12 372 ARG A CA 1
ATOM 2776 C C . ARG A 1 372 ? -26.484 -29.109 -14.031 1 98.12 372 ARG A C 1
ATOM 2778 O O . ARG A 1 372 ? -25.312 -29.125 -13.641 1 98.12 372 ARG A O 1
ATOM 2785 N N . VAL A 1 373 ? -27.281 -27.984 -14.078 1 98.62 373 VAL A N 1
ATOM 2786 C CA . VAL A 1 373 ? -26.75 -26.703 -13.625 1 98.62 373 VAL A CA 1
ATOM 2787 C C . VAL A 1 373 ? -27.547 -26.219 -12.414 1 98.62 373 VAL A C 1
ATOM 2789 O O . VAL A 1 373 ? -28.781 -26.172 -12.453 1 98.62 373 VAL A O 1
ATOM 2792 N N . THR A 1 374 ? -26.891 -25.953 -11.352 1 98.44 374 THR A N 1
ATOM 2793 C CA . THR A 1 374 ? -27.453 -25.297 -10.18 1 98.44 374 THR A CA 1
ATOM 2794 C C . THR A 1 374 ? -26.766 -23.953 -9.93 1 98.44 374 THR A C 1
ATOM 2796 O O . THR A 1 374 ? -25.547 -23.844 -10.07 1 98.44 374 THR A O 1
ATOM 2799 N N . VAL A 1 375 ? -27.547 -22.953 -9.609 1 98.12 375 VAL A N 1
ATOM 2800 C CA . VAL A 1 375 ? -27 -21.625 -9.344 1 98.12 375 VAL A CA 1
ATOM 2801 C C . VAL A 1 37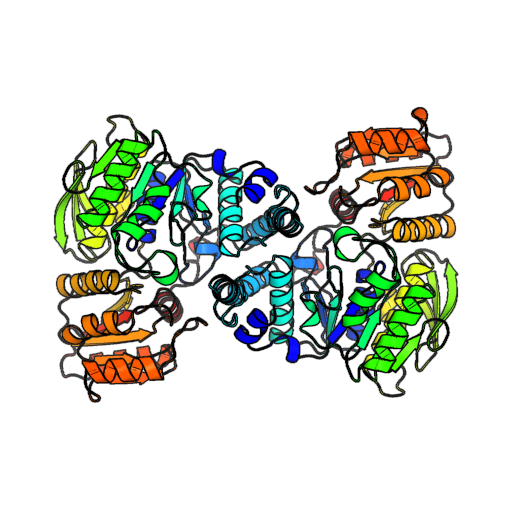5 ? -27.125 -21.312 -7.848 1 98.12 375 VAL A C 1
ATOM 2803 O O . VAL A 1 375 ? -28.203 -21.391 -7.273 1 98.12 375 VAL A O 1
ATOM 2806 N N . GLU A 1 376 ? -26.016 -21.141 -7.211 1 97.75 376 GLU A N 1
ATOM 2807 C CA . GLU A 1 376 ? -25.922 -20.719 -5.816 1 97.75 376 GLU A CA 1
ATOM 2808 C C . GLU A 1 376 ? -25 -19.516 -5.664 1 97.75 376 GLU A C 1
ATOM 2810 O O . GLU A 1 376 ? -23.781 -19.656 -5.609 1 97.75 376 GLU A O 1
ATOM 2815 N N . PRO A 1 377 ? -25.547 -18.328 -5.414 1 94.94 377 PRO A N 1
ATOM 2816 C CA . PRO A 1 377 ? -24.75 -17.094 -5.434 1 94.94 377 PRO A CA 1
ATOM 2817 C C . PRO A 1 377 ? -23.734 -17.031 -4.293 1 94.94 377 PRO A C 1
ATOM 2819 O O . PRO A 1 377 ? -22.734 -16.328 -4.391 1 94.94 377 PRO A O 1
ATOM 2822 N N . VAL A 1 378 ? -24.016 -17.719 -3.219 1 95.12 378 VAL A N 1
ATOM 2823 C CA . VAL A 1 378 ? -23.141 -17.688 -2.051 1 95.12 378 VAL A CA 1
ATOM 2824 C C . VAL A 1 378 ? -22.266 -18.953 -2.035 1 95.12 378 VAL A C 1
ATOM 2826 O O . VAL A 1 378 ? -22.781 -20.062 -1.968 1 95.12 378 VAL A O 1
ATOM 2829 N N . LEU A 1 379 ? -20.953 -18.766 -2.041 1 96.25 379 LEU A N 1
ATOM 2830 C CA . LEU A 1 379 ? -20 -19.844 -2.273 1 96.25 379 LEU A CA 1
ATOM 2831 C C . LEU A 1 379 ? -20.156 -20.938 -1.217 1 96.25 379 LEU A C 1
ATOM 2833 O O . LEU A 1 379 ? -20.141 -22.125 -1.54 1 96.25 379 LEU A O 1
ATOM 2837 N N . PRO A 1 380 ? -20.266 -20.562 0.093 1 96.25 380 PRO A N 1
ATOM 2838 C CA . PRO A 1 380 ? -20.453 -21.641 1.076 1 96.25 380 PRO A CA 1
ATOM 2839 C C . PRO A 1 380 ? -21.688 -22.5 0.77 1 96.25 380 PRO A C 1
ATOM 2841 O O . PRO A 1 380 ? -21.625 -23.734 0.902 1 96.25 380 PRO A O 1
ATOM 2844 N N . ASP A 1 381 ? -22.75 -21.875 0.349 1 97.44 381 ASP A N 1
ATOM 2845 C CA . ASP A 1 381 ? -23.953 -22.609 -0.013 1 97.44 381 ASP A CA 1
ATOM 2846 C C . ASP A 1 381 ? -23.734 -23.469 -1.259 1 97.44 381 ASP A C 1
ATOM 2848 O O . ASP A 1 381 ? -24.25 -24.562 -1.365 1 97.44 381 ASP A O 1
ATOM 2852 N N . ALA A 1 382 ? -22.984 -22.891 -2.189 1 98.38 382 ALA A N 1
ATOM 2853 C CA . ALA A 1 382 ? -22.656 -23.625 -3.412 1 98.38 382 ALA A CA 1
ATOM 2854 C C . ALA A 1 382 ? -21.891 -24.891 -3.098 1 98.38 382 ALA A C 1
ATOM 2856 O O . ALA A 1 382 ? -22.141 -25.953 -3.691 1 98.38 382 ALA A O 1
ATOM 2857 N N . ILE A 1 383 ? -20.938 -24.812 -2.223 1 98.06 383 ILE A N 1
ATOM 2858 C CA . ILE A 1 383 ? -20.109 -25.953 -1.838 1 98.06 383 ILE A CA 1
ATOM 2859 C C . ILE A 1 383 ? -20.984 -27 -1.145 1 98.06 383 ILE A C 1
ATOM 2861 O O . ILE A 1 383 ? -20.875 -28.188 -1.432 1 98.06 383 ILE A O 1
ATOM 2865 N N . GLU A 1 384 ? -21.891 -26.531 -0.227 1 97.38 384 GLU A N 1
ATOM 2866 C CA . GLU A 1 384 ? -22.797 -27.453 0.447 1 97.38 384 GLU A CA 1
ATOM 2867 C C . GLU A 1 384 ? -23.719 -28.156 -0.552 1 97.38 384 GLU A C 1
ATOM 2869 O O . GLU A 1 384 ? -23.953 -29.359 -0.44 1 97.38 384 GLU A O 1
ATOM 2874 N N . THR A 1 385 ? -24.219 -27.391 -1.451 1 97.94 385 THR A N 1
ATOM 2875 C CA . THR A 1 385 ? -25.078 -27.953 -2.498 1 97.94 385 THR A CA 1
ATOM 2876 C C . THR A 1 385 ? -24.312 -29.016 -3.297 1 97.94 385 THR A C 1
ATOM 2878 O O . THR A 1 385 ? -24.859 -30.078 -3.584 1 97.94 385 THR A O 1
ATOM 2881 N N . ALA A 1 386 ? -23.094 -28.734 -3.682 1 98.06 386 ALA A N 1
ATOM 2882 C CA . ALA A 1 386 ? -22.281 -29.672 -4.465 1 98.06 386 ALA A CA 1
ATOM 2883 C C . ALA A 1 386 ? -22.031 -30.969 -3.693 1 98.06 386 ALA A C 1
ATOM 2885 O O . ALA A 1 386 ? -22.062 -32.062 -4.27 1 98.06 386 ALA A O 1
ATOM 2886 N N . VAL A 1 387 ? -21.781 -30.812 -2.42 1 95.5 387 VAL A N 1
ATOM 2887 C CA . VAL A 1 387 ? -21.547 -31.969 -1.569 1 95.5 387 VAL A CA 1
ATOM 2888 C C . VAL A 1 387 ? -22.797 -32.844 -1.529 1 95.5 387 VAL A C 1
ATOM 2890 O O . VAL A 1 387 ? -22.719 -34.062 -1.631 1 95.5 387 VAL A O 1
ATOM 2893 N N . THR A 1 388 ? -23.953 -32.188 -1.369 1 95.06 388 THR A N 1
ATOM 2894 C CA . THR A 1 388 ? -25.219 -32.906 -1.342 1 95.06 388 THR A CA 1
ATOM 2895 C C . THR A 1 388 ? -25.469 -33.625 -2.668 1 95.06 388 THR A C 1
ATOM 2897 O O . THR A 1 388 ? -25.875 -34.781 -2.686 1 95.06 388 THR A O 1
ATOM 2900 N N . LEU A 1 389 ? -25.188 -32.969 -3.74 1 94.94 389 LEU A N 1
ATOM 2901 C CA . LEU A 1 389 ? -25.375 -33.531 -5.074 1 94.94 389 LEU A CA 1
ATOM 2902 C C . LEU A 1 389 ? -24.453 -34.719 -5.293 1 94.94 389 LEU A C 1
ATOM 2904 O O . LEU A 1 389 ? -24.828 -35.688 -5.953 1 94.94 389 LEU A O 1
ATOM 2908 N N . ALA A 1 390 ? -23.234 -34.594 -4.797 1 93.62 390 ALA A N 1
ATOM 2909 C CA . ALA A 1 390 ? -22.25 -35.656 -4.957 1 93.62 390 ALA A CA 1
ATOM 2910 C C . ALA A 1 390 ? -22.656 -36.906 -4.191 1 93.62 390 ALA A C 1
ATOM 2912 O O . ALA A 1 390 ? -22.406 -38.031 -4.645 1 93.62 390 ALA A O 1
ATOM 2913 N N . GLU A 1 391 ? -23.328 -36.75 -3.029 1 87.69 391 GLU A N 1
ATOM 2914 C CA . GLU A 1 391 ? -23.688 -37.875 -2.162 1 87.69 391 GLU A CA 1
ATOM 2915 C C . GLU A 1 391 ? -25.016 -38.5 -2.578 1 87.69 391 GLU A C 1
ATOM 2917 O O . GLU A 1 391 ? -25.359 -39.594 -2.141 1 87.69 391 GLU A O 1
ATOM 2922 N N . ASP A 1 392 ? -25.953 -37.781 -3.074 1 74.44 392 ASP A N 1
ATOM 2923 C CA . ASP A 1 392 ? -27.312 -38.219 -3.383 1 74.44 392 ASP A CA 1
ATOM 2924 C C . ASP A 1 392 ? -27.297 -39.5 -4.211 1 74.44 392 ASP A C 1
ATOM 2926 O O . ASP A 1 392 ? -28.219 -40.312 -4.141 1 74.44 392 ASP A O 1
ATOM 2930 N N . GLN A 1 393 ? -26.406 -39.594 -4.957 1 59.72 393 GLN A N 1
ATOM 2931 C CA . GLN A 1 393 ? -26.562 -40.812 -5.75 1 59.72 393 GLN A CA 1
ATOM 2932 C C . GLN A 1 393 ? -26 -42.031 -5.027 1 59.72 393 GLN A C 1
ATOM 2934 O O . GLN A 1 393 ? -25.172 -41.906 -4.125 1 59.72 393 GLN A O 1
ATOM 2939 N N . GLU A 1 394 ? -26.781 -43.188 -5.031 1 54.69 394 GLU A N 1
ATOM 2940 C CA . GLU A 1 394 ? -26.516 -44.5 -4.473 1 54.69 394 GLU A CA 1
ATOM 2941 C C . GLU A 1 394 ? -25.016 -44.812 -4.422 1 54.69 394 GLU A C 1
ATOM 2943 O O . GLU A 1 394 ? -24.609 -45.844 -3.943 1 54.69 394 GLU A O 1
ATOM 2948 N N . HIS A 1 395 ? -24.266 -43.844 -4.926 1 52.78 395 HIS A N 1
ATOM 2949 C CA . HIS A 1 395 ? -22.859 -44.188 -5.082 1 52.78 395 HIS A CA 1
ATOM 2950 C C . HIS A 1 395 ? -22.031 -43.594 -3.941 1 52.78 395 HIS A C 1
ATOM 2952 O O . HIS A 1 395 ? -21.438 -42.531 -4.086 1 52.78 395 HIS A O 1
ATOM 2958 N N . PHE A 1 396 ? -22.359 -44.062 -2.781 1 53.31 396 PHE A N 1
ATOM 2959 C CA . PHE A 1 396 ? -21.656 -43.531 -1.611 1 53.31 396 PHE A CA 1
ATOM 2960 C C . PHE A 1 396 ? -20.156 -43.594 -1.817 1 53.31 396 PHE A C 1
ATOM 2962 O O . PHE A 1 396 ? -19.422 -42.719 -1.319 1 53.31 396 PHE A O 1
ATOM 2969 N N . SER A 1 397 ? -19.719 -44.625 -2.549 1 62.66 397 SER A N 1
ATOM 2970 C CA . SER A 1 397 ? -18.281 -44.812 -2.662 1 62.66 397 SER A CA 1
ATOM 2971 C C . SER A 1 397 ? -17.734 -44.188 -3.932 1 62.66 397 SER A C 1
ATOM 2973 O O . SER A 1 397 ? -18.375 -44.219 -4.984 1 62.66 397 SER A O 1
ATOM 2975 N N . GLY A 1 398 ? -16.953 -42.938 -3.895 1 85.25 398 GLY A N 1
ATOM 2976 C CA . GLY A 1 398 ? -16.188 -42.469 -5.039 1 85.25 398 GLY A CA 1
ATOM 2977 C C . GLY A 1 398 ? -16.656 -41.125 -5.555 1 85.25 398 GLY A C 1
ATOM 2978 O O . GLY A 1 398 ? -16.359 -40.75 -6.695 1 85.25 398 GLY A O 1
ATOM 2979 N N . ALA A 1 399 ? -17.531 -40.469 -4.816 1 91.88 399 ALA A N 1
ATOM 2980 C CA . ALA A 1 399 ? -17.984 -39.156 -5.25 1 91.88 399 ALA A CA 1
ATOM 2981 C C . ALA A 1 399 ? -16.953 -38.062 -4.934 1 91.88 399 ALA A C 1
ATOM 2983 O O . ALA A 1 399 ? -16.172 -38.219 -3.992 1 91.88 399 ALA A O 1
ATOM 2984 N N . GLY A 1 400 ? -16.938 -37.062 -5.781 1 96.19 400 GLY A N 1
ATOM 2985 C CA . GLY A 1 400 ? -15.992 -35.969 -5.59 1 96.19 400 GLY A CA 1
ATOM 2986 C C . GLY A 1 400 ? -16.594 -34.594 -5.875 1 96.19 400 GLY A C 1
ATOM 2987 O O . GLY A 1 400 ? -17.656 -34.5 -6.492 1 96.19 400 GLY A O 1
ATOM 2988 N N . VAL A 1 401 ? -16.047 -33.562 -5.324 1 98.19 401 VAL A N 1
ATOM 2989 C CA . VAL A 1 401 ? -16.359 -32.156 -5.594 1 98.19 401 VAL A CA 1
ATOM 2990 C C . VAL A 1 401 ? -15.102 -31.422 -6.051 1 98.19 401 VAL A C 1
ATOM 2992 O O . VAL A 1 401 ? -14.031 -31.562 -5.457 1 98.19 401 VAL A O 1
ATOM 2995 N N . LEU A 1 402 ? -15.156 -30.719 -7.145 1 98.75 402 LEU A N 1
ATOM 2996 C CA . LEU A 1 402 ? -14.062 -29.891 -7.641 1 98.75 402 LEU A CA 1
ATOM 2997 C C . LEU A 1 402 ? -14.43 -28.406 -7.574 1 98.75 402 LEU A C 1
ATOM 2999 O O . LEU A 1 402 ? -15.367 -27.969 -8.25 1 98.75 402 LEU A O 1
ATOM 3003 N N . ILE A 1 403 ? -13.789 -27.656 -6.727 1 98.75 403 ILE A N 1
ATOM 3004 C CA . ILE A 1 403 ? -13.969 -26.203 -6.625 1 98.75 403 ILE A CA 1
ATOM 3005 C C . ILE A 1 403 ? -12.891 -25.5 -7.438 1 98.75 403 ILE A C 1
ATOM 3007 O O . ILE A 1 403 ? -11.695 -25.641 -7.156 1 98.75 403 ILE A O 1
ATOM 3011 N N . THR A 1 404 ? -13.266 -24.734 -8.461 1 98.44 404 THR A N 1
ATOM 3012 C CA . THR A 1 404 ? -12.281 -24.156 -9.367 1 98.44 404 THR A CA 1
ATOM 3013 C C . THR A 1 404 ? -12.859 -22.938 -10.094 1 98.44 404 THR A C 1
ATOM 3015 O O . THR A 1 404 ? -13.953 -22.469 -9.758 1 98.44 404 THR A O 1
ATOM 3018 N N . GLY A 1 405 ? -12.078 -22.312 -10.953 1 96.62 405 GLY A N 1
ATOM 3019 C CA . GLY A 1 405 ? -12.57 -21.219 -11.789 1 96.62 405 GLY A CA 1
ATOM 3020 C C . GLY A 1 405 ? -11.711 -19.969 -11.711 1 96.62 405 GLY A C 1
ATOM 3021 O O . GLY A 1 405 ? -11.68 -19.172 -12.648 1 96.62 405 GLY A O 1
ATOM 3022 N N . SER A 1 406 ? -11.133 -19.734 -10.594 1 94.56 406 SER A N 1
ATOM 3023 C CA . SER A 1 406 ? -10.219 -18.609 -10.43 1 94.56 406 SER A CA 1
ATOM 3024 C C . SER A 1 406 ? -9.336 -18.797 -9.195 1 94.56 406 SER A C 1
ATOM 3026 O O . SER A 1 406 ? -9.641 -19.625 -8.328 1 94.56 406 SER A O 1
ATOM 3028 N N . VAL A 1 407 ? -8.219 -18.016 -9.172 1 92.88 407 VAL A N 1
ATOM 3029 C CA . VAL A 1 407 ? -7.363 -18 -7.992 1 92.88 407 VAL A CA 1
ATOM 3030 C C . VAL A 1 407 ? -8.156 -17.516 -6.785 1 92.88 407 VAL A C 1
ATOM 3032 O O . VAL A 1 407 ? -7.98 -18.016 -5.672 1 92.88 407 VAL A O 1
ATOM 3035 N N . TYR A 1 408 ? -9.133 -16.641 -7.016 1 92.19 408 TYR A N 1
ATOM 3036 C CA . TYR A 1 408 ? -9.953 -16.078 -5.945 1 92.19 408 TYR A CA 1
ATOM 3037 C C . TYR A 1 408 ? -10.938 -17.125 -5.422 1 92.19 408 TYR A C 1
ATOM 3039 O O . TYR A 1 408 ? -11.195 -17.188 -4.219 1 92.19 408 TYR A O 1
ATOM 3047 N N . THR A 1 409 ? -11.477 -17.891 -6.312 1 96 409 THR A N 1
ATOM 3048 C CA . THR A 1 409 ? -12.367 -18.984 -5.918 1 96 409 THR A CA 1
ATOM 3049 C C . THR A 1 409 ? -11.625 -19.984 -5.039 1 96 409 THR A C 1
ATOM 3051 O O . THR A 1 409 ? -12.148 -20.422 -4.012 1 96 409 THR A O 1
ATOM 3054 N N . ALA A 1 410 ? -10.422 -20.297 -5.48 1 96.75 410 ALA A N 1
ATOM 3055 C CA . ALA A 1 410 ? -9.602 -21.219 -4.703 1 96.75 410 ALA A CA 1
ATOM 3056 C C . ALA A 1 410 ? -9.305 -20.656 -3.316 1 96.75 410 ALA A C 1
ATOM 3058 O O . ALA A 1 410 ? -9.398 -21.359 -2.312 1 96.75 410 ALA A O 1
ATOM 3059 N N . GLY A 1 411 ? -8.93 -19.406 -3.283 1 94.38 411 GLY A N 1
ATOM 3060 C CA . GLY A 1 411 ? -8.648 -18.766 -2.008 1 94.38 411 GLY A CA 1
ATOM 3061 C C . GLY A 1 411 ? -9.844 -18.75 -1.075 1 94.38 411 GLY A C 1
ATOM 3062 O O . GLY A 1 411 ? -9.727 -19.094 0.101 1 94.38 411 GLY A O 1
ATOM 3063 N N . ASP A 1 412 ? -10.984 -18.344 -1.579 1 94.12 412 ASP A N 1
ATOM 3064 C CA . ASP A 1 412 ? -12.211 -18.297 -0.783 1 94.12 412 ASP A CA 1
ATOM 3065 C C . ASP A 1 412 ? -12.57 -19.688 -0.254 1 94.12 412 ASP A C 1
ATOM 3067 O O . ASP A 1 412 ? -12.961 -19.844 0.906 1 94.12 412 ASP A O 1
ATOM 3071 N N . ALA A 1 413 ? -12.453 -20.641 -1.104 1 96.94 413 ALA A N 1
ATOM 3072 C CA . ALA A 1 413 ? -12.766 -22.016 -0.704 1 96.94 413 ALA A CA 1
ATOM 3073 C C . ALA A 1 413 ? -11.836 -22.484 0.412 1 96.94 413 ALA A C 1
ATOM 3075 O O . ALA A 1 413 ? -12.281 -23.109 1.375 1 96.94 413 ALA A O 1
ATOM 3076 N N . ARG A 1 414 ? -10.562 -22.234 0.303 1 95.75 414 ARG A N 1
ATOM 3077 C CA . ARG A 1 414 ? -9.602 -22.609 1.332 1 95.75 414 ARG A CA 1
ATOM 3078 C C . ARG A 1 414 ? -9.984 -22.016 2.686 1 95.75 414 ARG A C 1
ATOM 3080 O O . ARG A 1 414 ? -9.898 -22.703 3.711 1 95.75 414 ARG A O 1
ATOM 3087 N N . LEU A 1 415 ? -10.367 -20.75 2.613 1 91.31 415 LEU A N 1
ATOM 3088 C CA . LEU A 1 415 ? -10.805 -20.094 3.844 1 91.31 415 LEU A CA 1
ATOM 3089 C C . LEU A 1 415 ? -11.984 -20.844 4.465 1 91.31 415 LEU A C 1
ATOM 3091 O O . LEU A 1 415 ? -12.047 -21 5.684 1 91.31 415 LEU A O 1
ATOM 3095 N N . LEU A 1 416 ? -12.906 -21.234 3.668 1 92.44 416 LEU A N 1
ATOM 3096 C CA . LEU A 1 416 ? -14.125 -21.891 4.121 1 92.44 416 LEU A CA 1
ATOM 3097 C C . LEU A 1 416 ? -13.812 -23.266 4.707 1 92.44 416 LEU A C 1
ATOM 3099 O O . LEU A 1 416 ? -14.547 -23.766 5.559 1 92.44 416 LEU A O 1
ATOM 3103 N N . PHE A 1 417 ? -12.727 -23.844 4.32 1 94.5 417 PHE A N 1
ATOM 3104 C CA . PHE A 1 417 ? -12.336 -25.156 4.84 1 94.5 417 PHE A CA 1
ATOM 3105 C C . PHE A 1 417 ? -11.328 -25 5.973 1 94.5 417 PHE A C 1
ATOM 3107 O O . PHE A 1 417 ? -10.727 -25.984 6.406 1 94.5 417 PHE A O 1
ATOM 3114 N N . GLY A 1 418 ? -11.023 -23.719 6.422 1 88.38 418 GLY A N 1
ATOM 3115 C CA . GLY A 1 418 ? -10.219 -23.453 7.598 1 88.38 418 GLY A CA 1
ATOM 3116 C C . GLY A 1 418 ? -8.727 -23.484 7.32 1 88.38 418 GLY A C 1
ATOM 3117 O O . GLY A 1 418 ? -7.926 -23.734 8.227 1 88.38 418 GLY A O 1
ATOM 3118 N N . LEU A 1 419 ? -8.312 -23.375 6.109 1 82 419 LEU A N 1
ATOM 3119 C CA . LEU A 1 419 ? -6.906 -23.516 5.734 1 82 419 LEU A CA 1
ATOM 3120 C C . LEU A 1 419 ? -6.207 -22.156 5.73 1 82 419 LEU A C 1
ATOM 3122 O O . LEU A 1 419 ? -5.105 -22.016 5.195 1 82 419 LEU A O 1
ATOM 3126 N N . ASP A 1 420 ? -6.719 -20.969 6.199 1 65.31 420 ASP A N 1
ATOM 3127 C CA . ASP A 1 420 ? -6.09 -19.656 6.273 1 65.31 420 ASP A CA 1
ATOM 3128 C C . ASP A 1 420 ? -5.176 -19.547 7.496 1 65.31 420 ASP A C 1
ATOM 3130 O O . ASP A 1 420 ? -4.395 -18.594 7.613 1 65.31 420 ASP A O 1
ATOM 3134 N N . LYS A 1 421 ? -5.57 -20.172 8.75 1 52.25 421 LYS A N 1
ATOM 3135 C CA . LYS A 1 421 ? -4.93 -19.906 10.039 1 52.25 421 LYS A CA 1
ATOM 3136 C C . LYS A 1 421 ? -3.471 -20.344 10.031 1 52.25 421 LYS A C 1
ATOM 3138 O O . LYS A 1 421 ? -3.162 -21.469 9.617 1 52.25 421 LYS A O 1
ATOM 3143 N N . PRO A 1 422 ? -2.535 -19.25 10.273 1 46.22 422 PRO A N 1
ATOM 3144 C CA . PRO A 1 422 ? -1.188 -19.75 10.562 1 46.22 422 PRO A CA 1
ATOM 3145 C C . PRO A 1 422 ? -1.194 -20.984 11.469 1 46.22 422 PRO A C 1
ATOM 3147 O O . PRO A 1 422 ? -2.068 -21.109 12.328 1 46.22 422 PRO A O 1
ATOM 3150 N N . LYS A 1 423 ? -0.621 -21.953 11.055 1 39.81 423 LYS A N 1
ATOM 3151 C CA . LYS A 1 423 ? -0.455 -23.031 12.031 1 39.81 423 LYS A CA 1
ATOM 3152 C C . LYS A 1 423 ? 0.093 -22.484 13.352 1 39.81 423 LYS A C 1
ATOM 3154 O O . LYS A 1 423 ? 0.87 -21.516 13.359 1 39.81 423 LYS A O 1
ATOM 3159 N N . PRO A 1 424 ? -0.503 -22.891 14.555 1 35.44 424 PRO A N 1
ATOM 3160 C CA . PRO A 1 424 ? 0.041 -22.562 15.875 1 35.44 424 PRO A CA 1
ATOM 3161 C C . PRO A 1 424 ? 1.566 -22.5 15.891 1 35.44 424 PRO A C 1
ATOM 3163 O O . PRO A 1 424 ? 2.156 -21.797 16.703 1 35.44 424 PRO A O 1
ATOM 3166 N N . TRP A 1 425 ? 2.215 -23.344 15.172 1 36.78 425 TRP A N 1
ATOM 3167 C CA . TRP A 1 425 ? 3.654 -23.469 15.375 1 36.78 425 TRP A CA 1
ATOM 3168 C C . TRP A 1 425 ? 4.398 -22.281 14.766 1 36.78 425 TRP A C 1
ATOM 3170 O O . TRP A 1 425 ? 5.625 -22.203 14.859 1 36.78 425 TRP A O 1
ATOM 3180 N N . GLU A 1 426 ? 3.783 -21.578 13.93 1 34.84 426 GLU A N 1
ATOM 3181 C CA . GLU A 1 426 ? 4.57 -20.469 13.383 1 34.84 426 GLU A CA 1
ATOM 3182 C C . GLU A 1 426 ? 4.469 -19.234 14.273 1 34.84 426 GLU A C 1
ATOM 3184 O O . GLU A 1 426 ? 4.969 -18.172 13.914 1 34.84 426 GLU A O 1
ATOM 3189 N N . ARG A 1 427 ? 3.648 -19.125 15.18 1 36.91 427 ARG A N 1
ATOM 3190 C CA . ARG A 1 427 ? 3.809 -18.141 16.234 1 36.91 427 ARG A CA 1
ATOM 3191 C C . ARG A 1 427 ? 5.16 -18.281 16.922 1 36.91 427 ARG A C 1
ATOM 3193 O O . ARG A 1 427 ? 5.438 -19.312 17.531 1 36.91 427 ARG A O 1
ATOM 3200 N N . ASP A 1 428 ? 6.262 -17.875 16.297 1 31.22 428 ASP A N 1
ATOM 3201 C CA . ASP A 1 428 ? 7.535 -17.922 17 1 31.22 428 ASP A CA 1
ATOM 3202 C C . ASP A 1 428 ? 7.348 -17.609 18.484 1 31.22 428 ASP A C 1
ATOM 3204 O O . ASP A 1 428 ? 6.691 -16.625 18.844 1 31.22 428 ASP A O 1
ATOM 3208 N N . ASP A 1 429 ? 7.523 -18.547 19.375 1 28.77 429 ASP A N 1
ATOM 3209 C CA . ASP A 1 429 ? 8.125 -18.297 20.688 1 28.77 429 ASP A CA 1
ATOM 3210 C C . ASP A 1 429 ? 9.305 -17.328 20.578 1 28.77 429 ASP A C 1
ATOM 3212 O O . ASP A 1 429 ? 10.109 -17.438 19.656 1 28.77 429 ASP A O 1
ATOM 3216 N N . MET B 1 1 ? -9.766 8.18 -8.938 1 91.56 1 MET B N 1
ATOM 3217 C CA . MET B 1 1 ? -10.281 8.086 -7.57 1 91.56 1 MET B CA 1
ATOM 3218 C C . MET B 1 1 ? -11.781 7.789 -7.578 1 91.56 1 MET B C 1
ATOM 3220 O O . MET B 1 1 ? -12.258 6.957 -6.805 1 91.56 1 MET B O 1
ATOM 3224 N N . ARG B 1 2 ? -12.555 8.422 -8.477 1 91.62 2 ARG B N 1
ATOM 3225 C CA . ARG B 1 2 ? -13.984 8.164 -8.555 1 91.62 2 ARG B CA 1
ATOM 3226 C C . ARG B 1 2 ? -14.258 6.715 -8.938 1 91.62 2 ARG B C 1
ATOM 3228 O O . ARG B 1 2 ? -15.148 6.074 -8.375 1 91.62 2 ARG B O 1
ATOM 3235 N N . ALA B 1 3 ? -13.508 6.234 -9.945 1 92 3 ALA B N 1
ATOM 3236 C CA . ALA B 1 3 ? -13.641 4.84 -10.352 1 92 3 ALA B CA 1
ATOM 3237 C C . ALA B 1 3 ? -13.375 3.902 -9.172 1 92 3 ALA B C 1
ATOM 3239 O O . ALA B 1 3 ? -14.086 2.912 -8.984 1 92 3 ALA B O 1
ATOM 3240 N N . LEU B 1 4 ? -12.352 4.227 -8.43 1 94.25 4 LEU B N 1
ATOM 3241 C CA . LEU B 1 4 ? -12 3.422 -7.266 1 94.25 4 LEU B CA 1
ATOM 3242 C C . LEU B 1 4 ? -13.133 3.422 -6.242 1 94.25 4 LEU B C 1
ATOM 3244 O O . LEU B 1 4 ? -13.508 2.367 -5.727 1 94.25 4 LEU B O 1
ATOM 3248 N N . MET B 1 5 ? -13.734 4.594 -5.949 1 96.19 5 MET B N 1
ATOM 3249 C CA . MET B 1 5 ? -14.836 4.707 -4.996 1 96.19 5 MET B CA 1
ATOM 3250 C C . MET B 1 5 ? -16.062 3.93 -5.477 1 96.19 5 MET B C 1
ATOM 3252 O O . MET B 1 5 ? -16.719 3.264 -4.684 1 96.19 5 MET B O 1
ATOM 3256 N N . ASP B 1 6 ? -16.328 4.043 -6.766 1 94.44 6 ASP B N 1
ATOM 3257 C CA . ASP B 1 6 ? -17.453 3.318 -7.34 1 94.44 6 ASP B CA 1
ATOM 3258 C C . ASP B 1 6 ? -17.297 1.812 -7.152 1 94.44 6 ASP B C 1
ATOM 3260 O O . ASP B 1 6 ? -18.219 1.126 -6.734 1 94.44 6 ASP B O 1
ATOM 3264 N N . LEU B 1 7 ? -16.156 1.354 -7.465 1 92 7 LEU B N 1
ATOM 3265 C CA . LEU B 1 7 ? -15.883 -0.075 -7.355 1 92 7 LEU B CA 1
ATOM 3266 C C . LEU B 1 7 ? -15.984 -0.537 -5.906 1 92 7 LEU B C 1
ATOM 3268 O O . LEU B 1 7 ? -16.375 -1.674 -5.637 1 92 7 LEU B O 1
ATOM 3272 N N . MET B 1 8 ? -15.672 0.351 -4.938 1 94.88 8 MET B N 1
ATOM 3273 C CA . MET B 1 8 ? -15.633 -0.003 -3.521 1 94.88 8 MET B CA 1
ATOM 3274 C C . MET B 1 8 ? -17 0.217 -2.873 1 94.88 8 MET B C 1
ATOM 3276 O O . MET B 1 8 ? -17.156 0.014 -1.668 1 94.88 8 MET B O 1
ATOM 3280 N N . GLY B 1 9 ? -18 0.667 -3.598 1 95.38 9 GLY B N 1
ATOM 3281 C CA . GLY B 1 9 ? -19.344 0.888 -3.064 1 95.38 9 GLY B CA 1
ATOM 3282 C C . GLY B 1 9 ? -19.5 2.236 -2.387 1 95.38 9 GLY B C 1
ATOM 3283 O O . GLY B 1 9 ? -20.281 2.375 -1.439 1 95.38 9 GLY B O 1
ATOM 3284 N N . GLU B 1 10 ? -18.672 3.172 -2.695 1 97.31 10 GLU B N 1
ATOM 3285 C CA . GLU B 1 10 ? -18.734 4.57 -2.279 1 97.31 10 GLU B CA 1
ATOM 3286 C C . GLU B 1 10 ? -18.734 4.695 -0.759 1 97.31 10 GLU B C 1
ATOM 3288 O O . GLU B 1 10 ? -19.594 5.348 -0.179 1 97.31 10 GLU B O 1
ATOM 3293 N N . PRO B 1 11 ? -17.703 4.152 -0.158 1 97.62 11 PRO B N 1
ATOM 3294 C CA . PRO B 1 11 ? -17.656 4.207 1.306 1 97.62 11 PRO B CA 1
ATOM 3295 C C . PRO B 1 11 ? -17.656 5.633 1.845 1 97.62 11 PRO B C 1
ATOM 3297 O O . PRO B 1 11 ? -18.141 5.879 2.951 1 97.62 11 PRO B O 1
ATOM 3300 N N . GLN B 1 12 ? -17.188 6.613 1.114 1 97.56 12 GLN B N 1
ATOM 3301 C CA . GLN B 1 12 ? -17.047 7.992 1.57 1 97.56 12 GLN B CA 1
ATOM 3302 C C . GLN B 1 12 ? -18.406 8.648 1.744 1 97.56 12 GLN B C 1
ATOM 3304 O O . GLN B 1 12 ? -18.516 9.75 2.291 1 97.56 12 GLN B O 1
ATOM 3309 N N . THR B 1 13 ? -19.516 7.984 1.295 1 97.44 13 THR B N 1
ATOM 3310 C CA . THR B 1 13 ? -20.844 8.578 1.36 1 97.44 13 THR B CA 1
ATOM 3311 C C . THR B 1 13 ? -21.578 8.109 2.607 1 97.44 13 THR B C 1
ATOM 3313 O O . THR B 1 13 ? -22.734 8.5 2.838 1 97.44 13 THR B O 1
ATOM 3316 N N . THR B 1 14 ? -20.953 7.285 3.475 1 97.19 14 THR B N 1
ATOM 3317 C CA . THR B 1 14 ? -21.672 6.613 4.551 1 97.19 14 THR B CA 1
ATOM 3318 C C . THR B 1 14 ? -21.531 7.387 5.859 1 97.19 14 THR B C 1
ATOM 3320 O O . THR B 1 14 ? -22.094 6.992 6.883 1 97.19 14 THR B O 1
ATOM 3323 N N . PHE B 1 15 ? -20.859 8.469 5.906 1 97.94 15 PHE B N 1
ATOM 3324 C CA . PHE B 1 15 ? -20.672 9.328 7.074 1 97.94 15 PHE B CA 1
ATOM 3325 C C . PHE B 1 15 ? -20.547 10.789 6.66 1 97.94 15 PHE B C 1
ATOM 3327 O O . PHE B 1 15 ? -20.094 11.086 5.555 1 97.94 15 PHE B O 1
ATOM 3334 N N . PRO B 1 16 ? -20.953 11.695 7.574 1 97.88 16 PRO B N 1
ATOM 3335 C CA . PRO B 1 16 ? -20.719 13.109 7.277 1 97.88 16 PRO B CA 1
ATOM 3336 C C . PRO B 1 16 ? -19.234 13.477 7.344 1 97.88 16 PRO B C 1
ATOM 3338 O O . PRO B 1 16 ? -18.469 12.844 8.062 1 97.88 16 PRO B O 1
ATOM 3341 N N . VAL B 1 17 ? -18.875 14.555 6.602 1 98.69 17 VAL B N 1
ATOM 3342 C CA . VAL B 1 17 ? -17.453 14.883 6.453 1 98.69 17 VAL B CA 1
ATOM 3343 C C . VAL B 1 17 ? -17.234 16.359 6.805 1 98.69 17 VAL B C 1
ATOM 3345 O O . VAL B 1 17 ? -18.016 17.219 6.41 1 98.69 17 VAL B O 1
ATOM 3348 N N . VAL B 1 18 ? -16.281 16.625 7.664 1 98.88 18 VAL B N 1
ATOM 3349 C CA . VAL B 1 18 ? -15.633 17.922 7.77 1 98.88 18 VAL B CA 1
ATOM 3350 C C . VAL B 1 18 ? -14.344 17.922 6.957 1 98.88 18 VAL B C 1
ATOM 3352 O O . VAL B 1 18 ? -13.398 17.188 7.27 1 98.88 18 VAL B O 1
ATOM 3355 N N . HIS B 1 19 ? -14.328 18.688 5.91 1 98.88 19 HIS B N 1
ATOM 3356 C CA . HIS B 1 19 ? -13.219 18.688 4.961 1 98.88 19 HIS B CA 1
ATOM 3357 C C . HIS B 1 19 ? -12.328 19.906 5.168 1 98.88 19 HIS B C 1
ATOM 3359 O O . HIS B 1 19 ? -12.828 21.031 5.336 1 98.88 19 HIS B O 1
ATOM 3365 N N . ILE B 1 20 ? -10.992 19.719 5.227 1 98.81 20 ILE B N 1
ATOM 3366 C CA . ILE B 1 20 ? -10.078 20.781 5.605 1 98.81 20 ILE B CA 1
ATOM 3367 C C . ILE B 1 20 ? -9.016 20.969 4.523 1 98.81 20 ILE B C 1
ATOM 3369 O O . ILE B 1 20 ? -8.391 20 4.09 1 98.81 20 ILE B O 1
ATOM 3373 N N . THR B 1 21 ? -8.82 22.141 4.059 1 98.44 21 THR B N 1
ATOM 3374 C CA . THR B 1 21 ? -7.734 22.484 3.152 1 98.44 21 THR B CA 1
ATOM 3375 C C . THR B 1 21 ? -7.027 23.766 3.617 1 98.44 21 THR B C 1
ATOM 3377 O O . THR B 1 21 ? -7.234 24.219 4.746 1 98.44 21 THR B O 1
ATOM 3380 N N . GLY B 1 22 ? -6.102 24.312 2.854 1 97.12 22 GLY B N 1
ATOM 3381 C CA . GLY B 1 22 ? -5.246 25.438 3.203 1 97.12 22 GLY B CA 1
ATOM 3382 C C . GLY B 1 22 ? -3.77 25.156 2.994 1 97.12 22 GLY B C 1
ATOM 3383 O O . GLY B 1 22 ? -3.396 24.047 2.586 1 97.12 22 GLY B O 1
ATOM 3384 N N . THR B 1 23 ? -2.945 26.141 3.201 1 93.88 23 THR B N 1
ATOM 3385 C CA . THR B 1 23 ? -1.503 25.953 3.078 1 93.88 23 THR B CA 1
ATOM 3386 C C . THR B 1 23 ? -0.893 25.547 4.414 1 93.88 23 THR B C 1
ATOM 3388 O O . THR B 1 23 ? -0.124 24.594 4.484 1 93.88 23 THR B O 1
ATOM 3391 N N . ASN B 1 24 ? -1.21 26.234 5.488 1 93.31 24 ASN B N 1
ATOM 3392 C CA . ASN B 1 24 ? -0.702 25.938 6.824 1 93.31 24 ASN B CA 1
ATOM 3393 C C . ASN B 1 24 ? -1.837 25.766 7.828 1 93.31 24 ASN B C 1
ATOM 3395 O O . ASN B 1 24 ? -2.906 26.359 7.672 1 93.31 24 ASN B O 1
ATOM 3399 N N . GLY B 1 25 ? -1.651 24.922 8.789 1 96.12 25 GLY B N 1
ATOM 3400 C CA . GLY B 1 25 ? -2.58 24.797 9.906 1 96.12 25 GLY B CA 1
ATOM 3401 C C . GLY B 1 25 ? -3.592 23.688 9.719 1 96.12 25 GLY B C 1
ATOM 3402 O O . GLY B 1 25 ? -4.398 23.406 10.609 1 96.12 25 GLY B O 1
ATOM 3403 N N . LYS B 1 26 ? -3.578 22.969 8.594 1 97.06 26 LYS B N 1
ATOM 3404 C CA . LYS B 1 26 ? -4.578 21.953 8.266 1 97.06 26 LYS B CA 1
ATOM 3405 C C . LYS B 1 26 ? -4.578 20.844 9.305 1 97.06 26 LYS B C 1
ATOM 3407 O O . LYS B 1 26 ? -5.613 20.531 9.898 1 97.06 26 LYS B O 1
ATOM 3412 N N . SER B 1 27 ? -3.4 20.25 9.547 1 96.19 27 SER B N 1
ATOM 3413 C CA . SER B 1 27 ? -3.305 19.109 10.438 1 96.19 27 SER B CA 1
ATOM 3414 C C . SER B 1 27 ? -3.65 19.484 11.875 1 96.19 27 SER B C 1
ATOM 3416 O O . SER B 1 27 ? -4.324 18.734 12.578 1 96.19 27 SER B O 1
ATOM 3418 N N . SER B 1 28 ? -3.17 20.688 12.367 1 97.06 28 SER B N 1
ATOM 3419 C CA . SER B 1 28 ? -3.498 21.156 13.711 1 97.06 28 SER B CA 1
ATOM 3420 C C . SER B 1 28 ? -5 21.375 13.867 1 97.06 28 SER B C 1
ATOM 3422 O O . SER B 1 28 ? -5.59 20.938 14.867 1 97.06 28 SER B O 1
ATOM 3424 N N . THR B 1 29 ? -5.594 22 12.883 1 98.44 29 THR B N 1
ATOM 3425 C CA . THR B 1 29 ? -7.035 22.234 12.922 1 98.44 29 THR B CA 1
ATOM 3426 C C . THR B 1 29 ? -7.801 20.906 12.914 1 98.44 29 THR B C 1
ATOM 3428 O O . THR B 1 29 ? -8.781 20.75 13.641 1 98.44 29 THR B O 1
ATOM 3431 N N . ALA B 1 30 ? -7.371 19.969 12.07 1 98.44 30 ALA B N 1
ATOM 3432 C CA . ALA B 1 30 ? -8.008 18.656 12.008 1 98.44 30 ALA B CA 1
ATOM 3433 C C . ALA B 1 30 ? -7.977 17.969 13.367 1 98.44 30 ALA B C 1
ATOM 3435 O O . ALA B 1 30 ? -8.977 17.391 13.797 1 98.44 30 ALA B O 1
ATOM 3436 N N . ARG B 1 31 ? -6.867 18.031 14.055 1 97.56 31 ARG B N 1
ATOM 3437 C CA . ARG B 1 31 ? -6.723 17.406 15.359 1 97.56 31 ARG B CA 1
ATOM 3438 C C . ARG B 1 31 ? -7.621 18.062 16.391 1 97.56 31 ARG B C 1
ATOM 3440 O O . ARG B 1 31 ? -8.219 17.391 17.234 1 97.56 31 ARG B O 1
ATOM 3447 N N . MET B 1 32 ? -7.66 19.375 16.344 1 98.19 32 MET B N 1
ATOM 3448 C CA . MET B 1 32 ? -8.508 20.094 17.281 1 98.19 32 MET B CA 1
ATOM 3449 C C . MET B 1 32 ? -9.977 19.75 17.062 1 98.19 32 MET B C 1
ATOM 3451 O O . MET B 1 32 ? -10.719 19.547 18.031 1 98.19 32 MET B O 1
ATOM 3455 N N . ILE B 1 33 ? -10.383 19.688 15.812 1 98.62 33 ILE B N 1
ATOM 3456 C CA . ILE B 1 33 ? -11.758 19.328 15.484 1 98.62 33 ILE B CA 1
ATOM 3457 C C . ILE B 1 33 ? -12.047 17.906 15.984 1 98.62 33 ILE B C 1
ATOM 3459 O O . ILE B 1 33 ? -13.102 17.656 16.578 1 98.62 33 ILE B O 1
ATOM 3463 N N . ASP B 1 34 ? -11.094 17 15.742 1 98.5 34 ASP B N 1
ATOM 3464 C CA . ASP B 1 34 ? -11.211 15.617 16.203 1 98.5 34 ASP B CA 1
ATOM 3465 C C . ASP B 1 34 ? -11.414 15.562 17.719 1 98.5 34 ASP B C 1
ATOM 3467 O O . ASP B 1 34 ? -12.328 14.891 18.203 1 98.5 34 ASP B O 1
ATOM 3471 N N . ASP B 1 35 ? -10.633 16.297 18.469 1 98.19 35 ASP B N 1
ATOM 3472 C CA . ASP B 1 35 ? -10.711 16.344 19.938 1 98.19 35 ASP B CA 1
ATOM 3473 C C . ASP B 1 35 ? -12.062 16.891 20.391 1 98.19 35 ASP B C 1
ATOM 3475 O O . ASP B 1 35 ? -12.656 16.375 21.344 1 98.19 35 ASP B O 1
ATOM 3479 N N . LEU B 1 36 ? -12.492 17.922 19.781 1 98.12 36 LEU B N 1
ATOM 3480 C CA . LEU B 1 36 ? -13.766 18.531 20.141 1 98.12 36 LEU B CA 1
ATOM 3481 C C . LEU B 1 36 ? -14.922 17.562 19.922 1 98.12 36 LEU B C 1
ATOM 3483 O O . LEU B 1 36 ? -15.766 17.391 20.812 1 98.12 36 LEU B O 1
ATOM 3487 N N . PHE B 1 37 ? -14.969 16.922 18.734 1 98.25 37 PHE B N 1
ATOM 3488 C CA . PHE B 1 37 ? -16.047 15.969 18.469 1 98.25 37 PHE B CA 1
ATOM 3489 C C . PHE B 1 37 ? -16.031 14.836 19.484 1 98.25 37 PHE B C 1
ATOM 3491 O O . PHE B 1 37 ? -17.094 14.422 19.969 1 98.25 37 PHE B O 1
ATOM 3498 N N . ARG B 1 38 ? -14.867 14.328 19.812 1 97.81 38 ARG B N 1
ATOM 3499 C CA . ARG B 1 38 ? -14.773 13.227 20.766 1 97.81 38 ARG B CA 1
ATOM 3500 C C . ARG B 1 38 ? -15.25 13.664 22.141 1 97.81 38 ARG B C 1
ATOM 3502 O O . ARG B 1 38 ? -15.914 12.898 22.844 1 97.81 38 ARG B O 1
ATOM 3509 N N . ALA B 1 39 ? -14.891 14.875 22.5 1 97 39 ALA B N 1
ATOM 3510 C CA . ALA B 1 39 ? -15.344 15.406 23.781 1 97 39 ALA B CA 1
ATOM 3511 C C . ALA B 1 39 ? -16.875 15.531 23.812 1 97 39 ALA B C 1
ATOM 3513 O O . ALA B 1 39 ? -17.469 15.547 24.891 1 97 39 ALA B O 1
ATOM 3514 N N . MET B 1 40 ? -17.484 15.633 22.672 1 94.69 40 MET B N 1
ATOM 3515 C CA . MET B 1 40 ? -18.938 15.703 22.578 1 94.69 40 MET B CA 1
ATOM 3516 C C . MET B 1 40 ? -19.547 14.305 22.5 1 94.69 40 MET B C 1
ATOM 3518 O O . MET B 1 40 ? -20.75 14.156 22.375 1 94.69 40 MET B O 1
ATOM 3522 N N . GLY B 1 41 ? -18.766 13.273 22.516 1 95.94 41 GLY B N 1
ATOM 3523 C CA . GLY B 1 41 ? -19.25 11.906 22.578 1 95.94 41 GLY B CA 1
ATOM 3524 C C . GLY B 1 41 ? -19.406 11.258 21.219 1 95.94 41 GLY B C 1
ATOM 3525 O O . GLY B 1 41 ? -20.047 10.211 21.094 1 95.94 41 GLY B O 1
ATOM 3526 N N . LEU B 1 42 ? -18.812 11.883 20.188 1 97.5 42 LEU B N 1
ATOM 3527 C CA . LEU B 1 42 ? -18.953 11.328 18.844 1 97.5 42 LEU B CA 1
ATOM 3528 C C . LEU B 1 42 ? -17.781 10.406 18.516 1 97.5 42 LEU B C 1
ATOM 3530 O O . LEU B 1 42 ? -16.656 10.633 18.969 1 97.5 42 LEU B O 1
ATOM 3534 N N . ARG B 1 43 ? -18.031 9.367 17.75 1 98.44 43 ARG B N 1
ATOM 3535 C CA . ARG B 1 43 ? -16.984 8.555 17.125 1 98.44 43 ARG B CA 1
ATOM 3536 C C . ARG B 1 43 ? -16.406 9.258 15.906 1 98.44 43 ARG B C 1
ATOM 3538 O O . ARG B 1 43 ? -17.141 9.695 15.023 1 98.44 43 ARG B O 1
ATOM 3545 N N . THR B 1 44 ? -15.102 9.344 15.906 1 98.75 44 THR B N 1
ATOM 3546 C CA . THR B 1 44 ? -14.477 10.148 14.852 1 98.75 44 THR B CA 1
ATOM 3547 C C . THR B 1 44 ? -13.539 9.289 14.008 1 98.75 44 THR B C 1
ATOM 3549 O O . THR B 1 44 ? -12.977 8.312 14.5 1 98.75 44 THR B O 1
ATOM 3552 N N . GLY B 1 45 ? -13.438 9.562 12.695 1 98.81 45 GLY B N 1
ATOM 3553 C CA . GLY B 1 45 ? -12.359 9.188 11.797 1 98.81 45 GLY B CA 1
ATOM 3554 C C . GLY B 1 45 ? -11.57 10.383 11.281 1 98.81 45 GLY B C 1
ATOM 3555 O O . GLY B 1 45 ? -12.148 11.336 10.758 1 98.81 45 GLY B O 1
ATOM 3556 N N . ARG B 1 46 ? -10.289 10.367 11.453 1 98.69 46 ARG B N 1
ATOM 3557 C CA . ARG B 1 46 ? -9.469 11.477 10.984 1 98.69 46 ARG B CA 1
ATOM 3558 C C . ARG B 1 46 ? -8.422 11.008 9.984 1 98.69 46 ARG B C 1
ATOM 3560 O O . ARG B 1 46 ? -7.754 9.992 10.211 1 98.69 46 ARG B O 1
ATOM 3567 N N . PHE B 1 47 ? -8.328 11.672 8.852 1 98.69 47 PHE B N 1
ATOM 3568 C CA . PHE B 1 47 ? -7.301 11.453 7.836 1 98.69 47 PHE B CA 1
ATOM 3569 C C . PHE B 1 47 ? -6.441 12.695 7.652 1 98.69 47 PHE B C 1
ATOM 3571 O O . PHE B 1 47 ? -6.957 13.766 7.328 1 98.69 47 PHE B O 1
ATOM 3578 N N . THR B 1 48 ? -5.141 12.594 7.914 1 97.06 48 THR B N 1
ATOM 3579 C CA . THR B 1 48 ? -4.207 13.703 7.75 1 97.06 48 THR B CA 1
ATOM 3580 C C . THR B 1 48 ? -2.992 13.273 6.93 1 97.06 48 THR B C 1
ATOM 3582 O O . THR B 1 48 ? -2.777 12.078 6.711 1 97.06 48 THR B O 1
ATOM 3585 N N . SER B 1 49 ? -2.285 14.273 6.398 1 92.75 49 SER B N 1
ATOM 3586 C CA . SER B 1 49 ? -1.075 14.016 5.625 1 92.75 49 SER B CA 1
ATOM 3587 C C . SER B 1 49 ? -0.183 15.25 5.57 1 92.75 49 SER B C 1
ATOM 3589 O O . SER B 1 49 ? -0.672 16.375 5.648 1 92.75 49 SER B O 1
ATOM 3591 N N . PRO B 1 50 ? 1.17 15.117 5.5 1 89.12 50 PRO B N 1
ATOM 3592 C CA . PRO B 1 50 ? 1.875 13.844 5.664 1 89.12 50 PRO B CA 1
ATOM 3593 C C . PRO B 1 50 ? 1.999 13.422 7.125 1 89.12 50 PRO B C 1
ATOM 3595 O O . PRO B 1 50 ? 1.495 14.109 8.016 1 89.12 50 PRO B O 1
ATOM 3598 N N . HIS B 1 51 ? 2.469 12.25 7.402 1 89 51 HIS B N 1
ATOM 3599 C CA . HIS B 1 51 ? 2.703 11.789 8.766 1 89 51 HIS B CA 1
ATOM 3600 C C . HIS B 1 51 ? 4.074 12.227 9.266 1 89 51 HIS B C 1
ATOM 3602 O O . HIS B 1 51 ? 4.934 12.625 8.477 1 89 51 HIS B O 1
ATOM 3608 N N . LEU B 1 52 ? 4.227 12.203 10.578 1 89.31 52 LEU B N 1
ATOM 3609 C CA . LEU B 1 52 ? 5.492 12.586 11.195 1 89.31 52 LEU B CA 1
ATOM 3610 C C . LEU B 1 52 ? 6.453 11.406 11.234 1 89.31 52 LEU B C 1
ATOM 3612 O O . LEU B 1 52 ? 7.582 11.508 10.742 1 89.31 52 LEU B O 1
ATOM 3616 N N . GLN B 1 53 ? 6.02 10.273 11.742 1 85.94 53 GLN B N 1
ATOM 3617 C CA . GLN B 1 53 ? 6.938 9.172 12.023 1 85.94 53 GLN B CA 1
ATOM 3618 C C . GLN B 1 53 ? 6.453 7.871 11.383 1 85.94 53 GLN B C 1
ATOM 3620 O O . GLN B 1 53 ? 7.258 7.047 10.953 1 85.94 53 GLN B O 1
ATOM 3625 N N . ASN B 1 54 ? 5.117 7.715 11.391 1 87 54 ASN B N 1
ATOM 3626 C CA . ASN B 1 54 ? 4.523 6.453 10.953 1 87 54 ASN B CA 1
ATOM 3627 C C . ASN B 1 54 ? 3.285 6.688 10.094 1 87 54 ASN B C 1
ATOM 3629 O O . ASN B 1 54 ? 2.465 7.555 10.391 1 87 54 ASN B O 1
ATOM 3633 N N . VAL B 1 55 ? 3.158 5.887 9.039 1 88.5 55 VAL B N 1
ATOM 3634 C CA . VAL B 1 55 ? 2.092 6.055 8.055 1 88.5 55 VAL B CA 1
ATOM 3635 C C . VAL B 1 55 ? 0.734 5.879 8.734 1 88.5 55 VAL B C 1
ATOM 3637 O O . VAL B 1 55 ? -0.259 6.477 8.312 1 88.5 55 VAL B O 1
ATOM 3640 N N . ARG B 1 56 ? 0.632 5.113 9.805 1 91.69 56 ARG B N 1
ATOM 3641 C CA . ARG B 1 56 ? -0.625 4.844 10.5 1 91.69 56 ARG B CA 1
ATOM 3642 C C . ARG B 1 56 ? -1.196 6.117 11.109 1 91.69 56 ARG B C 1
ATOM 3644 O O . ARG B 1 56 ? -2.398 6.203 11.375 1 91.69 56 ARG B O 1
ATOM 3651 N N . GLU B 1 57 ? -0.303 7.16 11.297 1 93.38 57 GLU B N 1
ATOM 3652 C CA . GLU B 1 57 ? -0.743 8.438 11.844 1 93.38 57 GLU B CA 1
ATOM 3653 C C . GLU B 1 57 ? -1.741 9.125 10.914 1 93.38 57 GLU B C 1
ATOM 3655 O O . GLU B 1 57 ? -2.494 10 11.344 1 93.38 57 GLU B O 1
ATOM 3660 N N . ARG B 1 58 ? -1.746 8.656 9.664 1 96.06 58 ARG B N 1
ATOM 3661 C CA . ARG B 1 58 ? -2.592 9.312 8.68 1 96.06 58 ARG B CA 1
ATOM 3662 C C . ARG B 1 58 ? -4.047 8.883 8.828 1 96.06 58 ARG B C 1
ATOM 3664 O O . ARG B 1 58 ? -4.957 9.586 8.391 1 96.06 58 ARG B O 1
ATOM 3671 N N . ILE B 1 59 ? -4.258 7.688 9.344 1 98.06 59 ILE B N 1
ATOM 3672 C CA . ILE B 1 59 ? -5.602 7.152 9.531 1 98.06 59 ILE B CA 1
ATOM 3673 C C . ILE B 1 59 ? -5.859 6.898 11.016 1 98.06 59 ILE B C 1
ATOM 3675 O O . ILE B 1 59 ? -5.348 5.934 11.586 1 98.06 59 ILE B O 1
ATOM 3679 N N . CYS B 1 60 ? -6.73 7.711 11.641 1 98 60 CYS B N 1
ATOM 3680 C CA . CYS B 1 60 ? -7.016 7.609 13.07 1 98 60 CYS B CA 1
ATOM 3681 C C . CYS B 1 60 ? -8.492 7.332 13.312 1 98 60 CYS B C 1
ATOM 3683 O O . CYS B 1 60 ? -9.352 7.863 12.602 1 98 60 CYS B O 1
ATOM 3685 N N . LEU B 1 61 ? -8.805 6.438 14.211 1 98.31 61 LEU B N 1
ATOM 3686 C CA . LEU B 1 61 ? -10.133 6.199 14.742 1 98.31 61 LEU B CA 1
ATOM 3687 C C . LEU B 1 61 ? -10.219 6.613 16.203 1 98.31 61 LEU B C 1
ATOM 3689 O O . LEU B 1 61 ? -9.406 6.168 17.031 1 98.31 61 LEU B O 1
ATOM 3693 N N . ASP B 1 62 ? -11.109 7.508 16.531 1 97.81 62 ASP B N 1
ATOM 3694 C CA . ASP B 1 62 ? -11.32 8.016 17.875 1 97.81 62 ASP B CA 1
ATOM 3695 C C . ASP B 1 62 ? -10.016 8.562 18.469 1 97.81 62 ASP B C 1
ATOM 3697 O O . ASP B 1 62 ? -9.672 8.266 19.609 1 97.81 62 ASP B O 1
ATOM 3701 N N . GLY B 1 63 ? -9.289 9.273 17.609 1 96.06 63 GLY B N 1
ATOM 3702 C CA . GLY B 1 63 ? -8.125 10.023 18.062 1 96.06 63 GLY B CA 1
ATOM 3703 C C . GLY B 1 63 ? -6.859 9.195 18.078 1 96.06 63 GLY B C 1
ATOM 3704 O O . GLY B 1 63 ? -5.773 9.719 18.344 1 96.06 63 GLY B O 1
ATOM 3705 N N . LYS B 1 64 ? -6.941 7.914 17.703 1 95.88 64 LYS B N 1
ATOM 3706 C CA . LYS B 1 64 ? -5.773 7.039 17.766 1 95.88 64 LYS B CA 1
ATOM 3707 C C . LYS B 1 64 ? -5.457 6.449 16.391 1 95.88 64 LYS B C 1
ATOM 3709 O O . LYS B 1 64 ? -6.363 6.047 15.664 1 95.88 64 LYS B O 1
ATOM 3714 N N . PRO B 1 65 ? -4.148 6.449 16.031 1 95.62 65 PRO B N 1
ATOM 3715 C CA . PRO B 1 65 ? -3.795 5.766 14.789 1 95.62 65 PRO B CA 1
ATOM 3716 C C . PRO B 1 65 ? -4.25 4.305 14.766 1 95.62 65 PRO B C 1
ATOM 3718 O O . PRO B 1 65 ? -4.207 3.627 15.797 1 95.62 65 PRO B O 1
ATOM 3721 N N . ILE B 1 66 ? -4.656 3.857 13.641 1 95.25 66 ILE B N 1
ATOM 3722 C CA . ILE B 1 66 ? -5.043 2.457 13.523 1 95.25 66 ILE B CA 1
ATOM 3723 C C . ILE B 1 66 ? -3.838 1.562 13.812 1 95.25 66 ILE B C 1
ATOM 3725 O O . ILE B 1 66 ? -2.691 1.979 13.641 1 95.25 66 ILE B O 1
ATOM 3729 N N . ARG B 1 67 ? -4.09 0.269 14.258 1 92.5 67 ARG B N 1
ATOM 3730 C CA . ARG B 1 67 ? -3.039 -0.702 14.539 1 92.5 67 ARG B CA 1
ATOM 3731 C C . ARG B 1 67 ? -2.469 -1.278 13.25 1 92.5 67 ARG B C 1
ATOM 3733 O O . ARG B 1 67 ? -3.09 -1.175 12.188 1 92.5 67 ARG B O 1
ATOM 3740 N N . GLU B 1 68 ? -1.288 -1.839 13.391 1 88.31 68 GLU B N 1
ATOM 3741 C CA . GLU B 1 68 ? -0.611 -2.418 12.234 1 88.31 68 GLU B CA 1
ATOM 3742 C C . GLU B 1 68 ? -1.476 -3.484 11.562 1 88.31 68 GLU B C 1
ATOM 3744 O O . GLU B 1 68 ? -1.587 -3.521 10.336 1 88.31 68 GLU B O 1
ATOM 3749 N N . GLU B 1 69 ? -2.059 -4.387 12.344 1 88.94 69 GLU B N 1
ATOM 3750 C CA . GLU B 1 69 ? -2.904 -5.449 11.805 1 88.94 69 GLU B CA 1
ATOM 3751 C C . GLU B 1 69 ? -4.059 -4.879 10.992 1 88.94 69 GLU B C 1
ATOM 3753 O O . GLU B 1 69 ? -4.371 -5.383 9.914 1 88.94 69 GLU B O 1
ATOM 3758 N N . ARG B 1 70 ? -4.676 -3.785 11.562 1 92.69 70 ARG B N 1
ATOM 3759 C CA . ARG B 1 70 ? -5.789 -3.16 10.852 1 92.69 70 ARG B CA 1
ATOM 3760 C C . ARG B 1 70 ? -5.316 -2.492 9.57 1 92.69 70 ARG B C 1
ATOM 3762 O O . ARG B 1 70 ? -6.035 -2.488 8.562 1 92.69 70 ARG B O 1
ATOM 3769 N N . PHE B 1 71 ? -4.164 -1.945 9.625 1 92.75 71 PHE B N 1
ATOM 3770 C CA . PHE B 1 71 ? -3.592 -1.353 8.422 1 92.75 71 PHE B CA 1
ATOM 3771 C C . PHE B 1 71 ? -3.459 -2.393 7.32 1 92.75 71 PHE B C 1
ATOM 3773 O O . PHE B 1 71 ? -3.844 -2.143 6.176 1 92.75 71 PHE B O 1
ATOM 3780 N N . VAL B 1 72 ? -2.914 -3.549 7.617 1 89 72 VAL B N 1
ATOM 3781 C CA . VAL B 1 72 ? -2.721 -4.625 6.648 1 89 72 VAL B CA 1
ATOM 3782 C C . VAL B 1 72 ? -4.074 -5.121 6.148 1 89 72 VAL B C 1
ATOM 3784 O O . VAL B 1 72 ? -4.25 -5.355 4.949 1 89 72 VAL B O 1
ATOM 3787 N N . GLU B 1 73 ? -4.984 -5.246 7.055 1 90.75 73 GLU B N 1
ATOM 3788 C CA . GLU B 1 73 ? -6.332 -5.664 6.676 1 90.75 73 GLU B CA 1
ATOM 3789 C C . GLU B 1 73 ? -6.949 -4.699 5.668 1 90.75 73 GLU B C 1
ATOM 3791 O O . GLU B 1 73 ? -7.578 -5.125 4.699 1 90.75 73 GLU B O 1
ATOM 3796 N N . LEU B 1 74 ? -6.781 -3.426 6 1 93.5 74 LEU B N 1
ATOM 3797 C CA . LEU B 1 74 ? -7.328 -2.406 5.113 1 93.5 74 LEU B CA 1
ATOM 3798 C C . LEU B 1 74 ? -6.668 -2.473 3.738 1 93.5 74 LEU B C 1
ATOM 3800 O O . LEU B 1 74 ? -7.344 -2.346 2.715 1 93.5 74 LEU B O 1
ATOM 3804 N N . TYR B 1 75 ? -5.402 -2.637 3.77 1 91 75 TYR B N 1
ATOM 3805 C CA . TYR B 1 75 ? -4.68 -2.764 2.506 1 91 75 TYR B CA 1
ATOM 3806 C C . TYR B 1 75 ? -5.203 -3.947 1.7 1 91 75 TYR B C 1
ATOM 3808 O O . TYR B 1 75 ? -5.434 -3.83 0.494 1 91 75 TYR B O 1
ATOM 3816 N N . GLU B 1 76 ? -5.398 -5.082 2.324 1 88.38 76 GLU B N 1
ATOM 3817 C CA . GLU B 1 76 ? -5.914 -6.289 1.685 1 88.38 76 GLU B CA 1
ATOM 3818 C C . GLU B 1 76 ? -7.32 -6.066 1.137 1 88.38 76 GLU B C 1
ATOM 3820 O O . GLU B 1 76 ? -7.68 -6.617 0.093 1 88.38 76 GLU B O 1
ATOM 3825 N N . GLU B 1 77 ? -8.016 -5.305 1.91 1 89.69 77 GLU B N 1
ATOM 3826 C CA . GLU B 1 77 ? -9.383 -5.004 1.508 1 89.69 77 GLU B CA 1
ATOM 3827 C C . GLU B 1 77 ? -9.414 -4.141 0.25 1 89.69 77 GLU B C 1
ATOM 3829 O O . GLU B 1 77 ? -10.25 -4.34 -0.629 1 89.69 77 GLU B O 1
ATOM 3834 N N . VAL B 1 78 ? -8.516 -3.186 0.165 1 93.38 78 VAL B N 1
ATOM 3835 C CA . VAL B 1 78 ? -8.539 -2.188 -0.899 1 93.38 78 VAL B CA 1
ATOM 3836 C C . VAL B 1 78 ? -7.758 -2.699 -2.107 1 93.38 78 VAL B C 1
ATOM 3838 O O . VAL B 1 78 ? -8.07 -2.346 -3.248 1 93.38 78 VAL B O 1
ATOM 3841 N N . ALA B 1 79 ? -6.855 -3.596 -1.92 1 89.56 79 ALA B N 1
ATOM 3842 C CA . ALA B 1 79 ? -5.875 -4.055 -2.9 1 89.56 79 ALA B CA 1
ATOM 3843 C C . ALA B 1 79 ? -6.562 -4.559 -4.168 1 89.56 79 ALA B C 1
ATOM 3845 O O . ALA B 1 79 ? -6.184 -4.184 -5.277 1 89.56 79 ALA B O 1
ATOM 3846 N N . PRO B 1 80 ? -7.645 -5.445 -4.094 1 86.88 80 PRO B N 1
ATOM 3847 C CA . PRO B 1 80 ? -8.273 -5.945 -5.316 1 86.88 80 PRO B CA 1
ATOM 3848 C C . PRO B 1 80 ? -8.852 -4.828 -6.18 1 86.88 80 PRO B C 1
ATOM 3850 O O . PRO B 1 80 ? -8.859 -4.934 -7.41 1 86.88 80 PRO B O 1
ATOM 3853 N N . TYR B 1 81 ? -9.297 -3.777 -5.535 1 91.62 81 TYR B N 1
ATOM 3854 C CA . TYR B 1 81 ? -9.891 -2.664 -6.266 1 91.62 81 TYR B CA 1
ATOM 3855 C C . TYR B 1 81 ? -8.812 -1.808 -6.922 1 91.62 81 TYR B C 1
ATOM 3857 O O . TYR B 1 81 ? -9.023 -1.264 -8.008 1 91.62 81 TYR B O 1
ATOM 3865 N N . LEU B 1 82 ? -7.656 -1.628 -6.199 1 90.94 82 LEU B N 1
ATOM 3866 C CA . LEU B 1 82 ? -6.523 -0.947 -6.816 1 90.94 82 LEU B CA 1
ATOM 3867 C C . LEU B 1 82 ? -6.113 -1.639 -8.109 1 90.94 82 LEU B C 1
ATOM 3869 O O . LEU B 1 82 ? -5.895 -0.978 -9.133 1 90.94 82 LEU B O 1
ATOM 3873 N N . GLN B 1 83 ? -6.062 -2.941 -8.023 1 84.75 83 GLN B N 1
ATOM 3874 C CA . GLN B 1 83 ? -5.672 -3.734 -9.188 1 84.75 83 GLN B CA 1
ATOM 3875 C C . GLN B 1 83 ? -6.684 -3.588 -10.32 1 84.75 83 GLN B C 1
ATOM 3877 O O . GLN B 1 83 ? -6.305 -3.52 -11.492 1 84.75 83 GLN B O 1
ATOM 3882 N N . LEU B 1 84 ? -7.961 -3.553 -10.039 1 86.56 84 LEU B N 1
ATOM 3883 C CA . LEU B 1 84 ? -9 -3.387 -11.047 1 86.56 84 LEU B CA 1
ATOM 3884 C C . LEU B 1 84 ? -8.836 -2.068 -11.797 1 86.56 84 LEU B C 1
ATOM 3886 O O . LEU B 1 84 ? -8.898 -2.033 -13.023 1 86.56 84 LEU B O 1
ATOM 3890 N N . VAL B 1 85 ? -8.602 -1.032 -10.992 1 88.88 85 VAL B N 1
ATOM 3891 C CA . VAL B 1 85 ? -8.438 0.279 -11.617 1 88.88 85 VAL B CA 1
ATOM 3892 C C . VAL B 1 85 ? -7.176 0.291 -12.477 1 88.88 85 VAL B C 1
ATOM 3894 O O . VAL B 1 85 ? -7.18 0.827 -13.586 1 88.88 85 VAL B O 1
ATOM 3897 N N . ASP B 1 86 ? -6.141 -0.275 -11.93 1 85.19 86 ASP B N 1
ATOM 3898 C CA . ASP B 1 86 ? -4.887 -0.348 -12.672 1 85.19 86 ASP B CA 1
ATOM 3899 C C . ASP B 1 86 ? -5.074 -1.094 -13.992 1 85.19 86 ASP B C 1
ATOM 3901 O O . ASP B 1 86 ? -4.383 -0.813 -14.969 1 85.19 86 ASP B O 1
ATOM 3905 N N . ASP B 1 87 ? -6.031 -2.066 -13.992 1 80.88 87 ASP B N 1
ATOM 3906 C CA . ASP B 1 87 ? -6.301 -2.865 -15.18 1 80.88 87 ASP B CA 1
ATOM 3907 C C . ASP B 1 87 ? -7.293 -2.156 -16.109 1 80.88 87 ASP B C 1
ATOM 3909 O O . ASP B 1 87 ? -7.672 -2.693 -17.141 1 80.88 87 ASP B O 1
ATOM 3913 N N . GLY B 1 88 ? -7.766 -1.042 -15.688 1 83.88 88 GLY B N 1
ATOM 3914 C CA . GLY B 1 88 ? -8.633 -0.214 -16.516 1 83.88 88 GLY B CA 1
ATOM 3915 C C . GLY B 1 88 ? -10.109 -0.471 -16.281 1 83.88 88 GLY B C 1
ATOM 3916 O O . GLY B 1 88 ? -10.961 0.085 -16.969 1 83.88 88 GLY B O 1
ATOM 3917 N N . ILE B 1 89 ? -10.352 -1.344 -15.344 1 81 89 ILE B N 1
ATOM 3918 C CA . ILE B 1 89 ? -11.75 -1.634 -15.047 1 81 89 ILE B CA 1
ATOM 3919 C C . ILE B 1 89 ? -12.383 -0.437 -14.344 1 81 89 ILE B C 1
ATOM 3921 O O . ILE B 1 89 ? -11.828 0.093 -13.383 1 81 89 ILE B O 1
ATOM 3925 N N . GLY B 1 90 ? -13.547 -0.034 -14.805 1 81.06 90 GLY B N 1
ATOM 3926 C CA . GLY B 1 90 ? -14.25 1.113 -14.242 1 81.06 90 GLY B CA 1
ATOM 3927 C C . GLY B 1 90 ? -13.852 2.426 -14.891 1 81.06 90 GLY B C 1
ATOM 3928 O O . GLY B 1 90 ? -14.43 3.473 -14.594 1 81.06 90 GLY B O 1
ATOM 3929 N N . ILE B 1 91 ? -12.828 2.367 -15.703 1 85.69 91 ILE B N 1
ATOM 3930 C CA . ILE B 1 91 ? -12.391 3.564 -16.422 1 85.69 91 ILE B CA 1
ATOM 3931 C C . ILE B 1 91 ? -13.156 3.682 -17.734 1 85.69 91 ILE B C 1
ATOM 3933 O O . ILE B 1 91 ? -13.172 2.742 -18.531 1 85.69 91 ILE B O 1
ATOM 3937 N N . PRO B 1 92 ? -13.836 4.82 -17.875 1 81 92 PRO B N 1
ATOM 3938 C CA . PRO B 1 92 ? -14.602 4.992 -19.109 1 81 92 PRO B CA 1
ATOM 3939 C C . PRO B 1 92 ? -13.758 4.781 -20.359 1 81 92 PRO B C 1
ATOM 3941 O O . PRO B 1 92 ? -12.57 5.102 -20.375 1 81 92 PRO B O 1
ATOM 3944 N N . GLU B 1 93 ? -14.414 4.32 -21.375 1 81.25 93 GLU B N 1
ATOM 3945 C CA . GLU B 1 93 ? -13.742 4.102 -22.641 1 81.25 93 GLU B CA 1
ATOM 3946 C C . GLU B 1 93 ? -13.141 5.398 -23.188 1 81.25 93 GLU B C 1
ATOM 3948 O O . GLU B 1 93 ? -13.766 6.457 -23.094 1 81.25 93 GLU B O 1
ATOM 3953 N N . GLY B 1 94 ? -11.938 5.367 -23.688 1 79.06 94 GLY B N 1
ATOM 3954 C CA . GLY B 1 94 ? -11.281 6.531 -24.25 1 79.06 94 GLY B CA 1
ATOM 3955 C C . GLY B 1 94 ? -10.406 7.27 -23.266 1 79.06 94 GLY B C 1
ATOM 3956 O O . GLY B 1 94 ? -9.578 8.102 -23.641 1 79.06 94 GLY B O 1
ATOM 3957 N N . GLN B 1 95 ? -10.633 6.891 -22.016 1 81.69 95 GLN B N 1
ATOM 3958 C CA . GLN B 1 95 ? -9.812 7.555 -21.016 1 81.69 95 GLN B CA 1
ATOM 3959 C C . GLN B 1 95 ? -8.539 6.758 -20.734 1 81.69 95 GLN B C 1
ATOM 3961 O O . GLN B 1 95 ? -8.547 5.527 -20.766 1 81.69 95 GLN B O 1
ATOM 3966 N N . GLN B 1 96 ? -7.531 7.504 -20.516 1 81.62 96 GLN B N 1
ATOM 3967 C CA . GLN B 1 96 ? -6.258 6.871 -20.203 1 81.62 96 GLN B CA 1
ATOM 3968 C C . GLN B 1 96 ? -6.305 6.199 -18.828 1 81.62 96 GLN B C 1
ATOM 3970 O O . GLN B 1 96 ? -6.82 6.773 -17.875 1 81.62 96 GLN B O 1
ATOM 3975 N N . VAL B 1 97 ? -5.848 4.969 -18.828 1 83.81 97 VAL B N 1
ATOM 3976 C CA . VAL B 1 97 ? -5.738 4.254 -17.562 1 83.81 97 VAL B CA 1
ATOM 3977 C C . VAL B 1 97 ? -4.492 4.723 -16.812 1 83.81 97 VAL B C 1
ATOM 3979 O O . VAL B 1 97 ? -3.377 4.637 -17.328 1 83.81 97 VAL B O 1
ATOM 3982 N N . VAL B 1 98 ? -4.742 5.348 -15.664 1 86.25 98 VAL B N 1
ATOM 3983 C CA . VAL B 1 98 ? -3.664 5.777 -14.781 1 86.25 98 VAL B CA 1
ATOM 3984 C C . VAL B 1 98 ? -3.74 5.008 -13.461 1 86.25 98 VAL B C 1
ATOM 3986 O O . VAL B 1 98 ? -4.809 4.906 -12.852 1 86.25 98 VAL B O 1
ATOM 3989 N N . PRO B 1 99 ? -2.613 4.434 -13.102 1 89.44 99 PRO B N 1
ATOM 3990 C CA . PRO B 1 99 ? -2.635 3.713 -11.828 1 89.44 99 PRO B CA 1
ATOM 3991 C C . PRO B 1 99 ? -3.025 4.605 -10.656 1 89.44 99 PRO B C 1
ATOM 3993 O O . PRO B 1 99 ? -2.867 5.828 -10.727 1 89.44 99 PRO B O 1
ATOM 3996 N N . VAL B 1 100 ? -3.543 3.943 -9.656 1 91.12 100 VAL B N 1
ATOM 3997 C CA . VAL B 1 100 ? -3.916 4.648 -8.438 1 91.12 100 VAL B CA 1
ATOM 3998 C C . VAL B 1 100 ? -2.66 5.07 -7.676 1 91.12 100 VAL B C 1
ATOM 4000 O O . VAL B 1 100 ? -1.775 4.25 -7.422 1 91.12 100 VAL B O 1
ATOM 4003 N N . SER B 1 101 ? -2.561 6.348 -7.336 1 90 101 SER B N 1
ATOM 4004 C CA . SER B 1 101 ? -1.38 6.848 -6.641 1 90 101 SER B CA 1
ATOM 4005 C C . SER B 1 101 ? -1.355 6.379 -5.188 1 90 101 SER B C 1
ATOM 4007 O O . SER B 1 101 ? -2.361 5.891 -4.672 1 90 101 SER B O 1
ATOM 4009 N N . PHE B 1 102 ? -0.195 6.574 -4.559 1 87.44 102 PHE B N 1
ATOM 4010 C CA . PHE B 1 102 ? -0.006 6.27 -3.146 1 87.44 102 PHE B CA 1
ATOM 4011 C C . PHE B 1 102 ? -1.018 7.02 -2.291 1 87.44 102 PHE B C 1
ATOM 4013 O O . PHE B 1 102 ? -1.643 6.438 -1.403 1 87.44 102 PHE B O 1
ATOM 4020 N N . PHE B 1 103 ? -1.186 8.258 -2.537 1 92.5 103 PHE B N 1
ATOM 4021 C CA . PHE B 1 103 ? -2.096 9.086 -1.755 1 92.5 103 PHE B CA 1
ATOM 4022 C C . PHE B 1 103 ? -3.539 8.648 -1.961 1 92.5 103 PHE B C 1
ATOM 4024 O O . PHE B 1 103 ? -4.324 8.609 -1.01 1 92.5 103 PHE B O 1
ATOM 4031 N N . GLU B 1 104 ? -3.879 8.32 -3.182 1 94.81 104 GLU B N 1
ATOM 4032 C CA . GLU B 1 104 ? -5.223 7.836 -3.473 1 94.81 104 GLU B CA 1
ATOM 4033 C C . GLU B 1 104 ? -5.508 6.527 -2.738 1 94.81 104 GLU B C 1
ATOM 4035 O O . GLU B 1 104 ? -6.605 6.332 -2.215 1 94.81 104 GLU B O 1
ATOM 4040 N N . ALA B 1 105 ? -4.496 5.668 -2.773 1 94.38 105 ALA B N 1
ATOM 4041 C CA . ALA B 1 105 ? -4.664 4.387 -2.088 1 94.38 105 ALA B CA 1
ATOM 4042 C C . ALA B 1 105 ? -4.895 4.594 -0.594 1 94.38 105 ALA B C 1
ATOM 4044 O O . ALA B 1 105 ? -5.781 3.967 -0.006 1 94.38 105 ALA B O 1
ATOM 4045 N N . LEU B 1 106 ? -4.113 5.473 0.061 1 95.69 106 LEU B N 1
ATOM 4046 C CA . LEU B 1 106 ? -4.273 5.746 1.485 1 95.69 106 LEU B CA 1
ATOM 4047 C C . LEU B 1 106 ? -5.617 6.406 1.766 1 95.69 106 LEU B C 1
ATOM 4049 O O . LEU B 1 106 ? -6.25 6.129 2.787 1 95.69 106 LEU B O 1
ATOM 4053 N N . THR B 1 107 ? -6.02 7.285 0.885 1 97.88 107 THR B N 1
ATOM 4054 C CA . THR B 1 107 ? -7.316 7.934 1.019 1 97.88 107 THR B CA 1
ATOM 4055 C C . THR B 1 107 ? -8.445 6.902 0.985 1 97.88 107 THR B C 1
ATOM 4057 O O . THR B 1 107 ? -9.359 6.945 1.81 1 97.88 107 THR B O 1
ATOM 4060 N N . ALA B 1 108 ? -8.32 5.957 0.042 1 97.94 108 ALA B N 1
ATOM 4061 C CA . ALA B 1 108 ? -9.312 4.891 -0.058 1 97.94 108 ALA B CA 1
ATOM 4062 C C . ALA B 1 108 ? -9.336 4.039 1.207 1 97.94 108 ALA B C 1
ATOM 4064 O O . ALA B 1 108 ? -10.398 3.656 1.692 1 97.94 108 ALA B O 1
ATOM 4065 N N . MET B 1 109 ? -8.156 3.709 1.691 1 97.56 109 MET B N 1
ATOM 4066 C CA . MET B 1 109 ? -8.062 2.943 2.932 1 97.56 109 MET B CA 1
ATOM 4067 C C . MET B 1 109 ? -8.734 3.682 4.082 1 97.56 109 MET B C 1
ATOM 4069 O O . MET B 1 109 ? -9.43 3.07 4.895 1 97.56 109 MET B O 1
ATOM 4073 N N . ALA B 1 110 ? -8.539 4.988 4.18 1 98.69 110 ALA B N 1
ATOM 4074 C CA . ALA B 1 110 ? -9.156 5.785 5.234 1 98.69 110 ALA B CA 1
ATOM 4075 C C . ALA B 1 110 ? -10.672 5.738 5.145 1 98.69 110 ALA B C 1
ATOM 4077 O O . ALA B 1 110 ? -11.359 5.496 6.141 1 98.69 110 ALA B O 1
ATOM 4078 N N . TYR B 1 111 ? -11.219 5.965 3.963 1 98.62 111 TYR B N 1
ATOM 4079 C CA . TYR B 1 111 ? -12.664 5.945 3.787 1 98.62 111 TYR B CA 1
ATOM 4080 C C . TYR B 1 111 ? -13.242 4.57 4.125 1 98.62 111 TYR B C 1
ATOM 4082 O O . TYR B 1 111 ? -14.305 4.473 4.734 1 98.62 111 TYR B O 1
ATOM 4090 N N . ALA B 1 112 ? -12.492 3.496 3.727 1 98.12 112 ALA B N 1
ATOM 4091 C CA . ALA B 1 112 ? -12.922 2.148 4.086 1 98.12 112 ALA B CA 1
ATOM 4092 C C . ALA B 1 112 ? -12.922 1.956 5.598 1 98.12 112 ALA B C 1
ATOM 4094 O O . ALA B 1 112 ? -13.867 1.396 6.16 1 98.12 112 ALA B O 1
ATOM 4095 N N . ALA B 1 113 ? -11.859 2.377 6.273 1 98.44 113 ALA B N 1
ATOM 4096 C CA . ALA B 1 113 ? -11.742 2.252 7.723 1 98.44 113 ALA B CA 1
ATOM 4097 C C . ALA B 1 113 ? -12.906 2.947 8.43 1 98.44 113 ALA B C 1
ATOM 4099 O O . ALA B 1 113 ? -13.469 2.408 9.383 1 98.44 113 ALA B O 1
ATOM 4100 N N . PHE B 1 114 ? -13.234 4.137 7.984 1 98.69 114 PHE B N 1
ATOM 4101 C CA . PHE B 1 114 ? -14.258 4.945 8.633 1 98.69 114 PHE B CA 1
ATOM 4102 C C . PHE B 1 114 ? -15.648 4.352 8.398 1 98.69 114 PHE B C 1
ATOM 4104 O O . PHE B 1 114 ? -16.516 4.441 9.266 1 98.69 114 PHE B O 1
ATOM 4111 N N . ALA B 1 115 ? -15.875 3.789 7.246 1 97.75 115 ALA B N 1
ATOM 4112 C CA . ALA B 1 115 ? -17.141 3.131 6.941 1 97.75 115 ALA B CA 1
ATOM 4113 C C . ALA B 1 115 ? -17.297 1.854 7.762 1 97.75 115 ALA B C 1
ATOM 4115 O O . ALA B 1 115 ? -18.406 1.553 8.242 1 97.75 115 ALA B O 1
ATOM 4116 N N . ASP B 1 116 ? -16.219 1.056 7.922 1 95.81 116 ASP B N 1
ATOM 4117 C CA . ASP B 1 116 ? -16.25 -0.205 8.656 1 95.81 116 ASP B CA 1
ATOM 4118 C C . ASP B 1 116 ? -16.562 0.027 10.133 1 95.81 116 ASP B C 1
ATOM 4120 O O . ASP B 1 116 ? -17.281 -0.765 10.758 1 95.81 116 ASP B O 1
ATOM 4124 N N . ALA B 1 117 ? -15.969 0.937 10.828 1 90.94 117 ALA B N 1
ATOM 4125 C CA . ALA B 1 117 ? -16.125 1.278 12.234 1 90.94 117 ALA B CA 1
ATOM 4126 C C . ALA B 1 117 ? -17.375 2.141 12.453 1 90.94 117 ALA B C 1
ATOM 4128 O O . ALA B 1 117 ? -17.922 2.186 13.562 1 90.94 117 ALA B O 1
ATOM 4129 N N . PRO B 1 118 ? -18.094 2.316 11.633 1 91.19 118 PRO B N 1
ATOM 4130 C CA . PRO B 1 118 ? -18.859 3.484 11.18 1 91.19 118 PRO B CA 1
ATOM 4131 C C . PRO B 1 118 ? -18.688 4.691 12.094 1 91.19 118 PRO B C 1
ATOM 4133 O O . PRO B 1 118 ? -19.156 4.676 13.234 1 91.19 118 PRO B O 1
ATOM 4136 N N . VAL B 1 119 ? -18.047 5.648 11.766 1 98 119 VAL B N 1
ATOM 4137 C CA . VAL B 1 119 ? -17.812 6.871 12.523 1 98 119 VAL B CA 1
ATOM 4138 C C . VAL B 1 119 ? -19 7.809 12.391 1 98 119 VAL B C 1
ATOM 4140 O O . VAL B 1 119 ? -19.766 7.719 11.422 1 98 119 VAL B O 1
ATOM 4143 N N . ASP B 1 120 ? -19.203 8.648 13.406 1 98.38 120 ASP B N 1
ATOM 4144 C CA . ASP B 1 120 ? -20.25 9.664 13.367 1 98.38 120 ASP B CA 1
ATOM 4145 C C . ASP B 1 120 ? -19.844 10.836 12.477 1 98.38 120 ASP B C 1
ATOM 4147 O O . ASP B 1 120 ? -20.703 11.539 11.938 1 98.38 120 ASP B O 1
ATOM 4151 N N . VAL B 1 121 ? -18.578 11.023 12.32 1 98.69 121 VAL B N 1
ATOM 4152 C CA . VAL B 1 121 ? -18.047 12.125 11.508 1 98.69 121 VAL B CA 1
ATOM 4153 C C . VAL B 1 121 ? -16.625 11.812 11.078 1 98.69 121 VAL B C 1
ATOM 4155 O O . VAL B 1 121 ? -15.828 11.281 11.859 1 98.69 121 VAL B O 1
ATOM 4158 N N . ALA B 1 122 ? -16.281 12.062 9.82 1 98.88 122 ALA B N 1
ATOM 4159 C CA . ALA B 1 122 ? -14.922 11.969 9.312 1 98.88 122 ALA B CA 1
ATOM 4160 C C . ALA B 1 122 ? -14.305 13.359 9.133 1 98.88 122 ALA B C 1
ATOM 4162 O O . ALA B 1 122 ? -14.93 14.258 8.57 1 98.88 122 ALA B O 1
ATOM 4163 N N . ILE B 1 123 ? -13.148 13.578 9.727 1 98.94 123 ILE B N 1
ATOM 4164 C CA . ILE B 1 123 ? -12.359 14.789 9.555 1 98.94 123 ILE B CA 1
ATOM 4165 C C . ILE B 1 123 ? -11.25 14.547 8.531 1 98.94 123 ILE B C 1
ATOM 4167 O O . ILE B 1 123 ? -10.289 13.82 8.812 1 98.94 123 ILE B O 1
ATOM 4171 N N . ILE B 1 124 ? -11.328 15.18 7.355 1 98.88 124 ILE B N 1
ATOM 4172 C CA . ILE B 1 124 ? -10.492 14.812 6.223 1 98.88 124 ILE B CA 1
ATOM 4173 C C . ILE B 1 124 ? -9.625 16 5.805 1 98.88 124 ILE B C 1
ATOM 4175 O O . ILE B 1 124 ? -10.148 17.031 5.375 1 98.88 124 ILE B O 1
ATOM 4179 N N . GLU B 1 125 ? -8.359 15.859 5.934 1 98.56 125 GLU B N 1
ATOM 4180 C CA . GLU B 1 125 ? -7.406 16.844 5.426 1 98.56 125 GLU B CA 1
ATOM 4181 C C . GLU B 1 125 ? -7.027 16.547 3.977 1 98.56 125 GLU B C 1
ATOM 4183 O O . GLU B 1 125 ? -6.664 15.422 3.643 1 98.56 125 GLU B O 1
ATOM 4188 N N . VAL B 1 126 ? -7.113 17.578 3.193 1 97.5 126 VAL B N 1
ATOM 4189 C CA . VAL B 1 126 ? -6.637 17.422 1.822 1 97.5 126 VAL B CA 1
ATOM 4190 C C . VAL B 1 126 ? -5.133 17.172 1.819 1 97.5 126 VAL B C 1
ATOM 4192 O O . VAL B 1 126 ? -4.426 17.578 2.744 1 97.5 126 VAL B O 1
ATOM 4195 N N . GLY B 1 127 ? -4.637 16.547 0.815 1 92.44 127 GLY B N 1
ATOM 4196 C CA . GLY B 1 127 ? -3.201 16.391 0.634 1 92.44 127 GLY B CA 1
ATOM 4197 C C . GLY B 1 127 ? -2.529 17.672 0.149 1 92.44 127 GLY B C 1
ATOM 4198 O O . GLY B 1 127 ? -1.636 18.203 0.813 1 92.44 127 GLY B O 1
ATOM 4199 N N . MET B 1 128 ? -2.844 18.312 -0.9 1 85.75 128 MET B N 1
ATOM 4200 C CA . MET B 1 128 ? -2.207 19.516 -1.424 1 85.75 128 MET B CA 1
ATOM 4201 C C . MET B 1 128 ? -3.248 20.484 -1.967 1 85.75 128 MET B C 1
ATOM 4203 O O . MET B 1 128 ? -3.186 21.688 -1.692 1 85.75 128 MET B O 1
ATOM 4207 N N . GLY B 1 129 ? -4.195 20.109 -2.582 1 88.69 129 GLY B N 1
ATOM 4208 C CA . GLY B 1 129 ? -5.129 20.984 -3.281 1 88.69 129 GLY B CA 1
ATOM 4209 C C . GLY B 1 129 ? -6.52 20.984 -2.672 1 88.69 129 GLY B C 1
ATOM 4210 O O . GLY B 1 129 ? -6.676 21.219 -1.471 1 88.69 129 GLY B O 1
ATOM 4211 N N . GLY B 1 130 ? -7.398 20.875 -3.533 1 93.81 130 GLY B N 1
ATOM 4212 C CA . GLY B 1 130 ? -8.805 20.891 -3.162 1 93.81 130 GLY B CA 1
ATOM 4213 C C . GLY B 1 130 ? -9.711 20.312 -4.227 1 93.81 130 GLY B C 1
ATOM 4214 O O . GLY B 1 130 ? -10.07 19.125 -4.16 1 93.81 130 GLY B O 1
ATOM 4215 N N . ALA B 1 131 ? -9.758 20.953 -5.375 1 93.56 131 ALA B N 1
ATOM 4216 C CA . ALA B 1 131 ? -10.68 20.562 -6.43 1 93.56 131 ALA B CA 1
ATOM 4217 C C . ALA B 1 131 ? -10.312 19.188 -6.996 1 93.56 131 ALA B C 1
ATOM 4219 O O . ALA B 1 131 ? -11.18 18.344 -7.203 1 93.56 131 ALA B O 1
ATOM 4220 N N . TRP B 1 132 ? -9.078 18.906 -7.199 1 90.06 132 TRP B N 1
ATOM 4221 C CA . TRP B 1 132 ? -8.664 17.656 -7.828 1 90.06 132 TRP B CA 1
ATOM 4222 C C . TRP B 1 132 ? -8.039 16.719 -6.805 1 90.06 132 TRP B C 1
ATOM 4224 O O . TRP B 1 132 ? -7.504 15.664 -7.168 1 90.06 132 TRP B O 1
ATOM 4234 N N . ASP B 1 133 ? -8.062 17.156 -5.605 1 94.75 133 ASP B N 1
ATOM 4235 C CA . ASP B 1 133 ? -7.488 16.312 -4.562 1 94.75 133 ASP B CA 1
ATOM 4236 C C . ASP B 1 133 ? -8.25 15 -4.434 1 94.75 133 ASP B C 1
ATOM 4238 O O . ASP B 1 133 ? -9.484 14.977 -4.516 1 94.75 133 ASP B O 1
ATOM 4242 N N . ALA B 1 134 ? -7.547 13.914 -4.176 1 95.75 134 ALA B N 1
ATOM 4243 C CA . ALA B 1 134 ? -8.141 12.586 -4.059 1 95.75 134 ALA B CA 1
ATOM 4244 C C . ALA B 1 134 ? -9.219 12.562 -2.984 1 95.75 134 ALA B C 1
ATOM 4246 O O . ALA B 1 134 ? -10.18 11.789 -3.078 1 95.75 134 ALA B O 1
ATOM 4247 N N . THR B 1 135 ? -9.125 13.383 -1.922 1 98.12 135 THR B N 1
ATOM 4248 C CA . THR B 1 135 ? -10.07 13.383 -0.812 1 98.12 135 THR B CA 1
ATOM 4249 C C . THR B 1 135 ? -11.391 14.016 -1.228 1 98.12 135 THR B C 1
ATOM 4251 O O . THR B 1 135 ? -12.406 13.836 -0.554 1 98.12 135 THR B O 1
ATOM 4254 N N . ASN B 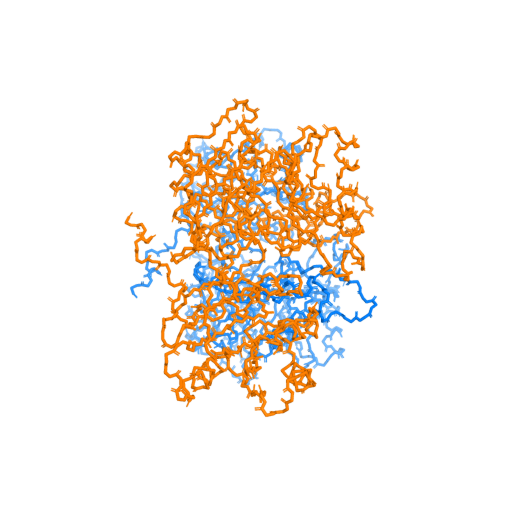1 136 ? -11.391 14.727 -2.295 1 98.25 136 ASN B N 1
ATOM 4255 C CA . ASN B 1 136 ? -12.531 15.555 -2.67 1 98.25 136 ASN B CA 1
ATOM 4256 C C . ASN B 1 136 ? -13.617 14.742 -3.361 1 98.25 136 ASN B C 1
ATOM 4258 O O . ASN B 1 136 ? -14.586 15.297 -3.891 1 98.25 136 ASN B O 1
ATOM 4262 N N . VAL B 1 137 ? -13.484 13.469 -3.363 1 97.31 137 VAL B N 1
ATOM 4263 C CA . VAL B 1 137 ? -14.562 12.586 -3.793 1 97.31 137 VAL B CA 1
ATOM 4264 C C . VAL B 1 137 ? -15.648 12.539 -2.717 1 97.31 137 VAL B C 1
ATOM 4266 O O . VAL B 1 137 ? -16.766 12.078 -2.971 1 97.31 137 VAL B O 1
ATOM 4269 N N . ALA B 1 138 ? -15.336 12.938 -1.496 1 97.19 138 ALA B N 1
ATOM 4270 C CA . ALA B 1 138 ? -16.328 13.094 -0.429 1 97.19 138 ALA B CA 1
ATOM 4271 C C . ALA B 1 138 ? -16.906 14.508 -0.428 1 97.19 138 ALA B C 1
ATOM 4273 O O . ALA B 1 138 ? -16.203 15.469 -0.747 1 97.19 138 ALA B O 1
ATOM 4274 N N . ASP B 1 139 ? -18.109 14.594 -0.037 1 96.62 139 ASP B N 1
ATOM 4275 C CA . ASP B 1 139 ? -18.766 15.898 0.062 1 96.62 139 ASP B CA 1
ATOM 4276 C C . ASP B 1 139 ? -18.906 16.344 1.519 1 96.62 139 ASP B C 1
ATOM 4278 O O . ASP B 1 139 ? -19.766 15.844 2.242 1 96.62 139 ASP B O 1
ATOM 4282 N N . GLY B 1 140 ? -18.109 17.328 1.835 1 97.69 140 GLY B N 1
ATOM 4283 C CA . GLY B 1 140 ? -18.156 17.828 3.201 1 97.69 140 GLY B CA 1
ATOM 4284 C C . GLY B 1 140 ? -19.359 18.703 3.49 1 97.69 140 GLY B C 1
ATOM 4285 O O . GLY B 1 140 ? -19.75 19.516 2.654 1 97.69 140 GLY B O 1
ATOM 4286 N N . THR B 1 141 ? -19.969 18.5 4.656 1 97.81 141 THR B N 1
ATOM 4287 C CA . THR B 1 141 ? -21.031 19.391 5.102 1 97.81 141 THR B CA 1
ATOM 4288 C C . THR B 1 141 ? -20.438 20.688 5.668 1 97.81 141 THR B C 1
ATOM 4290 O O . THR B 1 141 ? -21.125 21.719 5.719 1 97.81 141 THR B O 1
ATOM 4293 N N . VAL B 1 142 ? -19.266 20.562 6.148 1 98.75 142 VAL B N 1
ATOM 4294 C CA . VAL B 1 142 ? -18.469 21.719 6.586 1 98.75 142 VAL B CA 1
ATOM 4295 C C . VAL B 1 142 ? -17.125 21.719 5.867 1 98.75 142 VAL B C 1
ATOM 4297 O O . VAL B 1 142 ? -16.453 20.688 5.785 1 98.75 142 VAL B O 1
ATOM 4300 N N . ALA B 1 143 ? -16.75 22.812 5.285 1 98.88 143 ALA B N 1
ATOM 4301 C CA . ALA B 1 143 ? -15.438 23 4.664 1 98.88 143 ALA B CA 1
ATOM 4302 C C . ALA B 1 143 ? -14.617 24.047 5.43 1 98.88 143 ALA B C 1
ATOM 4304 O O . ALA B 1 143 ? -15.062 25.172 5.621 1 98.88 143 ALA B O 1
ATOM 4305 N N . VAL B 1 144 ? -13.461 23.641 5.887 1 98.94 144 VAL B N 1
ATOM 4306 C CA . VAL B 1 144 ? -12.57 24.547 6.602 1 98.94 144 VAL B CA 1
ATOM 4307 C C . VAL B 1 144 ? -11.391 24.938 5.711 1 98.94 144 VAL B C 1
ATOM 4309 O O . VAL B 1 144 ? -10.703 24.062 5.18 1 98.94 144 VAL B O 1
ATOM 4312 N N . VAL B 1 145 ? -11.188 26.203 5.52 1 98.88 145 VAL B N 1
ATOM 4313 C CA . VAL B 1 145 ? -10.047 26.672 4.742 1 98.88 145 VAL B CA 1
ATOM 4314 C C . VAL B 1 145 ? -9.109 27.469 5.637 1 98.88 145 VAL B C 1
ATOM 4316 O O . VAL B 1 145 ? -9.383 28.625 5.957 1 98.88 145 VAL B O 1
ATOM 4319 N N . THR B 1 146 ? -8.016 26.859 6.012 1 98.56 146 THR B N 1
ATOM 4320 C CA . THR B 1 146 ? -6.988 27.547 6.785 1 98.56 146 THR B CA 1
ATOM 4321 C C . THR B 1 146 ? -6.219 28.531 5.906 1 98.56 146 THR B C 1
ATOM 4323 O O . THR B 1 146 ? -6.469 28.625 4.703 1 98.56 146 THR B O 1
ATOM 4326 N N . PRO B 1 147 ? -5.309 29.312 6.48 1 97.06 147 PRO B N 1
ATOM 4327 C CA . PRO B 1 147 ? -4.656 30.359 5.695 1 97.06 147 PRO B CA 1
ATOM 4328 C C . PRO B 1 147 ? -3.977 29.812 4.438 1 97.06 147 PRO B C 1
ATOM 4330 O O . PRO B 1 147 ? -3.35 28.75 4.477 1 97.06 147 PRO B O 1
ATOM 4333 N N . ILE B 1 148 ? -4.164 30.578 3.316 1 96.38 148 ILE B N 1
ATOM 4334 C CA . ILE B 1 148 ? -3.6 30.219 2.02 1 96.38 148 ILE B CA 1
ATOM 4335 C C . ILE B 1 148 ? -2.369 31.078 1.733 1 96.38 148 ILE B C 1
ATOM 4337 O O . ILE B 1 148 ? -2.41 32.312 1.871 1 96.38 148 ILE B O 1
ATOM 4341 N N . ALA B 1 149 ? -1.277 30.438 1.483 1 93.38 149 ALA B N 1
ATOM 4342 C CA . ALA B 1 149 ? -0.01 31.047 1.084 1 93.38 149 ALA B CA 1
ATOM 4343 C C . ALA B 1 149 ? 0.618 30.297 -0.082 1 93.38 149 ALA B C 1
ATOM 4345 O O . ALA B 1 149 ? 0.071 29.297 -0.544 1 93.38 149 ALA B O 1
ATOM 4346 N N . ILE B 1 150 ? 1.686 30.875 -0.578 1 87.94 150 ILE B N 1
ATOM 4347 C CA . ILE B 1 150 ? 2.369 30.219 -1.69 1 87.94 150 ILE B CA 1
ATOM 4348 C C . ILE B 1 150 ? 3.1 28.984 -1.19 1 87.94 150 ILE B C 1
ATOM 4350 O O . ILE B 1 150 ? 3.879 29.047 -0.238 1 87.94 150 ILE B O 1
ATOM 4354 N N . ASP B 1 151 ? 2.777 27.875 -1.725 1 84.75 151 ASP B N 1
ATOM 4355 C CA . ASP B 1 151 ? 3.395 26.562 -1.532 1 84.75 151 ASP B CA 1
ATOM 4356 C C . ASP B 1 151 ? 3.043 25.625 -2.678 1 84.75 151 ASP B C 1
ATOM 4358 O O . ASP B 1 151 ? 2.047 25.828 -3.375 1 84.75 151 ASP B O 1
ATOM 4362 N N . HIS B 1 152 ? 3.842 24.719 -2.994 1 76.19 152 HIS B N 1
ATOM 4363 C CA . HIS B 1 152 ? 3.619 23.75 -4.059 1 76.19 152 HIS B CA 1
ATOM 4364 C C . HIS B 1 152 ? 3.336 24.438 -5.387 1 76.19 152 HIS B C 1
ATOM 4366 O O . HIS B 1 152 ? 2.373 24.094 -6.078 1 76.19 152 HIS B O 1
ATOM 4372 N N . ALA B 1 153 ? 4.094 25.359 -5.648 1 75.69 153 ALA B N 1
ATOM 4373 C CA . ALA B 1 153 ? 3.83 26.234 -6.789 1 75.69 153 ALA B CA 1
ATOM 4374 C C . ALA B 1 153 ? 3.828 25.453 -8.094 1 75.69 153 ALA B C 1
ATOM 4376 O O . ALA B 1 153 ? 3.086 25.766 -9.023 1 75.69 153 ALA B O 1
ATOM 4377 N N . SER B 1 154 ? 4.602 24.406 -8.172 1 76 154 SER B N 1
ATOM 4378 C CA . SER B 1 154 ? 4.68 23.609 -9.391 1 76 154 SER B CA 1
ATOM 4379 C C . SER B 1 154 ? 3.361 22.891 -9.664 1 76 154 SER B C 1
ATOM 4381 O O . SER B 1 154 ? 3.051 22.578 -10.812 1 76 154 SER B O 1
ATOM 4383 N N . TYR B 1 155 ? 2.572 22.719 -8.641 1 75.88 155 TYR B N 1
ATOM 4384 C CA . TYR B 1 155 ? 1.31 22 -8.781 1 75.88 155 TYR B CA 1
ATOM 4385 C C . TYR B 1 155 ? 0.132 22.969 -8.805 1 75.88 155 TYR B C 1
ATOM 4387 O O . TYR B 1 155 ? -0.814 22.781 -9.57 1 75.88 155 TYR B O 1
ATOM 4395 N N . LEU B 1 156 ? 0.234 24 -7.957 1 82.19 156 LEU B N 1
ATOM 4396 C CA . LEU B 1 156 ? -0.962 24.781 -7.664 1 82.19 156 LEU B CA 1
ATOM 4397 C C . LEU B 1 156 ? -0.9 26.141 -8.344 1 82.19 156 LEU B C 1
ATOM 4399 O O . LEU B 1 156 ? -1.911 26.844 -8.43 1 82.19 156 LEU B O 1
ATOM 4403 N N . GLY B 1 157 ? 0.219 26.453 -8.859 1 80.06 157 GLY B N 1
ATOM 4404 C CA . GLY B 1 157 ? 0.417 27.781 -9.414 1 80.06 157 GLY B CA 1
ATOM 4405 C C . GLY B 1 157 ? 1.278 28.672 -8.539 1 80.06 157 GLY B C 1
ATOM 4406 O O . GLY B 1 157 ? 1.58 28.328 -7.398 1 80.06 157 GLY B O 1
ATOM 4407 N N . ASP B 1 158 ? 1.578 29.844 -9.109 1 85.62 158 ASP B N 1
ATOM 4408 C CA . ASP B 1 158 ? 2.578 30.672 -8.453 1 85.62 158 ASP B CA 1
ATOM 4409 C C . ASP B 1 158 ? 1.952 31.953 -7.895 1 85.62 158 ASP B C 1
ATOM 4411 O O . ASP B 1 158 ? 2.65 32.938 -7.66 1 85.62 158 ASP B O 1
ATOM 4415 N N . ASN B 1 159 ? 0.636 31.844 -7.777 1 91.62 159 ASN B N 1
ATOM 4416 C CA . ASN B 1 159 ? -0.006 33 -7.145 1 91.62 159 ASN B CA 1
ATOM 4417 C C . ASN B 1 159 ? -1.135 32.562 -6.211 1 91.62 159 ASN B C 1
ATOM 4419 O O . ASN B 1 159 ? -1.715 31.484 -6.391 1 91.62 159 ASN B O 1
ATOM 4423 N N . ILE B 1 160 ? -1.471 33.469 -5.352 1 94.19 160 ILE B N 1
ATOM 4424 C CA . ILE B 1 160 ? -2.377 33.188 -4.242 1 94.19 160 ILE B CA 1
ATOM 4425 C C . ILE B 1 160 ? -3.777 32.906 -4.781 1 94.19 160 ILE B C 1
ATOM 4427 O O . ILE B 1 160 ? -4.465 32 -4.293 1 94.19 160 ILE B O 1
ATOM 4431 N N . ALA B 1 161 ? -4.223 33.625 -5.773 1 94.94 161 ALA B N 1
ATOM 4432 C CA . ALA B 1 161 ? -5.562 33.469 -6.324 1 94.94 161 ALA B CA 1
ATOM 4433 C C . ALA B 1 161 ? -5.738 32.094 -6.941 1 94.94 161 ALA B C 1
ATOM 4435 O O . ALA B 1 161 ? -6.785 31.453 -6.77 1 94.94 161 ALA B O 1
ATOM 4436 N N . ALA B 1 162 ? -4.715 31.672 -7.703 1 93.88 162 ALA B N 1
ATOM 4437 C CA . ALA B 1 162 ? -4.762 30.359 -8.328 1 93.88 162 ALA B CA 1
ATOM 4438 C C . ALA B 1 162 ? -4.797 29.25 -7.281 1 93.88 162 ALA B C 1
ATOM 4440 O O . ALA B 1 162 ? -5.539 28.266 -7.422 1 93.88 162 ALA B O 1
ATOM 4441 N N . ILE B 1 163 ? -4 29.391 -6.277 1 95.06 163 ILE B N 1
ATOM 4442 C CA . ILE B 1 163 ? -3.959 28.422 -5.195 1 95.06 163 ILE B CA 1
ATOM 4443 C C . ILE B 1 163 ? -5.301 28.391 -4.473 1 95.06 163 ILE B C 1
ATOM 4445 O O . ILE B 1 163 ? -5.836 27.312 -4.184 1 95.06 163 ILE B O 1
ATOM 4449 N N . ALA B 1 164 ? -5.863 29.578 -4.223 1 97.12 164 ALA B N 1
ATOM 4450 C CA . ALA B 1 164 ? -7.156 29.688 -3.551 1 97.12 164 ALA B CA 1
ATOM 4451 C C . ALA B 1 164 ? -8.258 29.031 -4.379 1 97.12 164 ALA B C 1
ATOM 4453 O O . ALA B 1 164 ? -9.156 28.391 -3.83 1 97.12 164 ALA B O 1
ATOM 4454 N N . ALA B 1 165 ? -8.203 29.188 -5.664 1 96.5 165 ALA B N 1
ATOM 4455 C CA . ALA B 1 165 ? -9.211 28.609 -6.547 1 96.5 165 ALA B CA 1
ATOM 4456 C C . ALA B 1 165 ? -9.195 27.078 -6.461 1 96.5 165 ALA B C 1
ATOM 4458 O O . ALA B 1 165 ? -10.25 26.438 -6.43 1 96.5 165 ALA B O 1
ATOM 4459 N N . GLU B 1 166 ? -8 26.562 -6.516 1 96.25 166 GLU B N 1
ATOM 4460 C CA . GLU B 1 166 ? -7.875 25.109 -6.371 1 96.25 166 GLU B CA 1
ATOM 4461 C C . GLU B 1 166 ? -8.422 24.641 -5.023 1 96.25 166 GLU B C 1
ATOM 4463 O O . GLU B 1 166 ? -9.188 23.688 -4.961 1 96.25 166 GLU B O 1
ATOM 4468 N N . LYS B 1 167 ? -8.039 25.312 -3.945 1 97.81 167 LYS B N 1
ATOM 4469 C CA . LYS B 1 167 ? -8.43 24.922 -2.596 1 97.81 167 LYS B CA 1
ATOM 4470 C C . LYS B 1 167 ? -9.93 25.125 -2.373 1 97.81 167 LYS B C 1
ATOM 4472 O O . LYS B 1 167 ? -10.547 24.422 -1.583 1 97.81 167 LYS B O 1
ATOM 4477 N N . ALA B 1 168 ? -10.555 26.047 -3.064 1 98.31 168 ALA B N 1
ATOM 4478 C CA . ALA B 1 168 ? -11.977 26.359 -2.932 1 98.31 168 ALA B CA 1
ATOM 4479 C C . ALA B 1 168 ? -12.844 25.188 -3.393 1 98.31 168 ALA B C 1
ATOM 4481 O O . ALA B 1 168 ? -14.031 25.125 -3.07 1 98.31 168 ALA B O 1
ATOM 4482 N N . GLY B 1 169 ? -12.258 24.281 -4.09 1 97.81 169 GLY B N 1
ATOM 4483 C CA . GLY B 1 169 ? -12.977 23.172 -4.668 1 97.81 169 GLY B CA 1
ATOM 4484 C C . GLY B 1 169 ? -13.625 22.266 -3.623 1 97.81 169 GLY B C 1
ATOM 4485 O O . GLY B 1 169 ? -14.523 21.484 -3.936 1 97.81 169 GLY B O 1
ATOM 4486 N N . ILE B 1 170 ? -13.211 22.359 -2.346 1 98.5 170 ILE B N 1
ATOM 4487 C CA . ILE B 1 170 ? -13.773 21.469 -1.341 1 98.5 170 ILE B CA 1
ATOM 4488 C C . ILE B 1 170 ? -15.086 22.047 -0.814 1 98.5 170 ILE B C 1
ATOM 4490 O O . ILE B 1 170 ? -15.836 21.375 -0.106 1 98.5 170 ILE B O 1
ATOM 4494 N N . ILE B 1 171 ? -15.367 23.344 -1.126 1 98.75 171 ILE B N 1
ATOM 4495 C CA . ILE B 1 171 ? -16.625 23.969 -0.717 1 98.75 171 ILE B CA 1
ATOM 4496 C C . ILE B 1 171 ? -17.766 23.453 -1.594 1 98.75 171 ILE B C 1
ATOM 4498 O O . ILE B 1 171 ? -17.812 23.734 -2.793 1 98.75 171 ILE B O 1
ATOM 4502 N N . LYS B 1 172 ? -18.656 22.766 -0.972 1 98.31 172 LYS B N 1
ATOM 4503 C CA . LYS B 1 172 ? -19.719 22.078 -1.698 1 98.31 172 LYS B CA 1
ATOM 4504 C C . LYS B 1 172 ? -21.047 22.828 -1.542 1 98.31 172 LYS B C 1
ATOM 4506 O O . LYS B 1 172 ? -21.188 23.688 -0.669 1 98.31 172 LYS B O 1
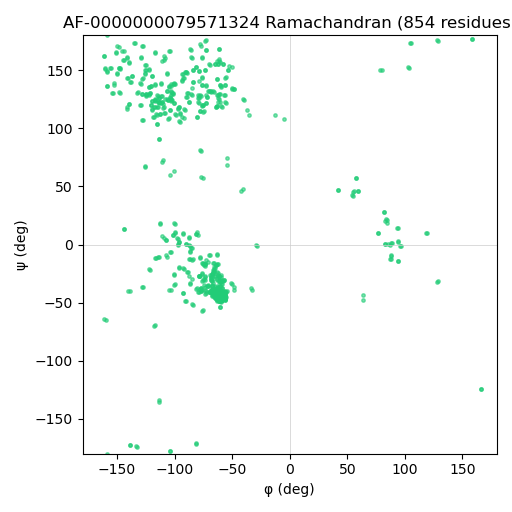ATOM 4511 N N . ALA B 1 173 ? -22.016 22.438 -2.406 1 97.31 173 ALA B N 1
ATOM 4512 C CA . ALA B 1 173 ? -23.359 23.016 -2.336 1 97.31 173 ALA B CA 1
ATOM 4513 C C . ALA B 1 173 ? -24.031 22.688 -1.005 1 97.31 173 ALA B C 1
ATOM 4515 O O . ALA B 1 173 ? -24.047 21.531 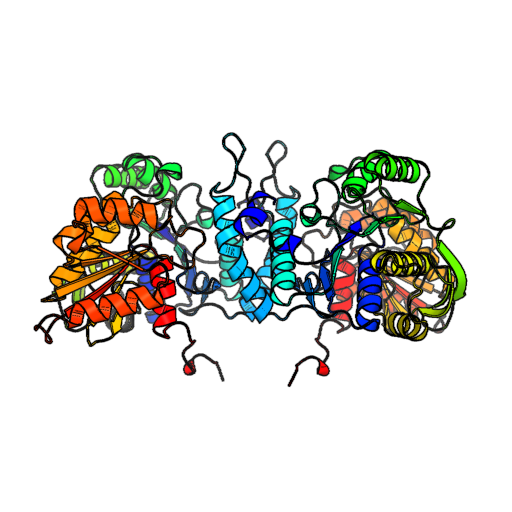-0.582 1 97.31 173 ALA B O 1
ATOM 4516 N N . GLY B 1 174 ? -24.531 23.719 -0.355 1 93.5 174 GLY B N 1
ATOM 4517 C CA . GLY B 1 174 ? -25.266 23.531 0.879 1 93.5 174 GLY B CA 1
ATOM 4518 C C . GLY B 1 174 ? -24.375 23.391 2.1 1 93.5 174 GLY B C 1
ATOM 4519 O O . GLY B 1 174 ? -24.875 23.234 3.217 1 93.5 174 GLY B O 1
ATOM 4520 N N . SER B 1 175 ? -23.078 23.469 1.911 1 97.62 175 SER B N 1
ATOM 4521 C CA . SER B 1 175 ? -22.156 23.312 3.037 1 97.62 175 SER B CA 1
ATOM 4522 C C . SER B 1 175 ? -21.938 24.656 3.742 1 97.62 175 SER B C 1
ATOM 4524 O O . SER B 1 175 ? -22.406 25.688 3.283 1 97.62 175 SER B O 1
ATOM 4526 N N . THR B 1 176 ? -21.344 24.625 4.891 1 98.31 176 THR B N 1
ATOM 4527 C CA . THR B 1 176 ? -20.844 25.797 5.582 1 98.31 176 THR B CA 1
ATOM 4528 C C . THR B 1 176 ? -19.312 25.891 5.445 1 98.31 176 THR B C 1
ATOM 4530 O O . THR B 1 176 ? -18.609 24.953 5.773 1 98.31 176 THR B O 1
ATOM 4533 N N . ALA B 1 177 ? -18.891 27 4.93 1 98.81 177 ALA B N 1
ATOM 4534 C CA . ALA B 1 177 ? -17.453 27.234 4.789 1 98.81 177 ALA B CA 1
ATOM 4535 C C . ALA B 1 177 ? -16.922 28.062 5.957 1 98.81 177 ALA B C 1
ATOM 4537 O O . ALA B 1 177 ? -17.375 29.188 6.195 1 98.81 177 ALA B O 1
ATOM 4538 N N . ILE B 1 178 ? -16.031 27.484 6.719 1 98.94 178 ILE B N 1
ATOM 4539 C CA . ILE B 1 178 ? -15.312 28.172 7.777 1 98.94 178 ILE B CA 1
ATOM 4540 C C . ILE B 1 178 ? -13.984 28.703 7.234 1 98.94 178 ILE B C 1
ATOM 4542 O O . ILE B 1 178 ? -13.078 27.922 6.941 1 98.94 178 ILE B O 1
ATOM 4546 N N . LEU B 1 179 ? -13.875 30 7.09 1 98.88 179 LEU B N 1
ATOM 4547 C CA . LEU B 1 179 ? -12.734 30.625 6.43 1 98.88 179 LEU B CA 1
ATOM 4548 C C . LEU B 1 179 ? -11.852 31.344 7.438 1 98.88 179 LEU B C 1
ATOM 4550 O O . LEU B 1 179 ? -12.273 32.344 8.031 1 98.88 179 LEU B O 1
ATOM 4554 N N . ALA B 1 180 ? -10.648 30.859 7.641 1 98.75 180 ALA B N 1
ATOM 4555 C CA . ALA B 1 180 ? -9.672 31.578 8.445 1 98.75 180 ALA B CA 1
ATOM 4556 C C . ALA B 1 180 ? -9.352 32.938 7.82 1 98.75 180 ALA B C 1
ATOM 4558 O O . ALA B 1 180 ? -9.766 33.219 6.691 1 98.75 180 ALA B O 1
ATOM 4559 N N . ALA B 1 181 ? -8.672 33.75 8.586 1 97.5 181 ALA B N 1
ATOM 4560 C CA . ALA B 1 181 ? -8.203 35.031 8.031 1 97.5 181 ALA B CA 1
ATOM 4561 C C . ALA B 1 181 ? -7.34 34.812 6.797 1 97.5 181 ALA B C 1
ATOM 4563 O O . ALA B 1 181 ? -6.43 33.969 6.809 1 97.5 181 ALA B O 1
ATOM 4564 N N . GLN B 1 182 ? -7.707 35.531 5.703 1 97.56 182 GLN B N 1
ATOM 4565 C CA . GLN B 1 182 ? -7.039 35.344 4.414 1 97.56 182 GLN B CA 1
ATOM 4566 C C . GLN B 1 182 ? -6.516 36.688 3.883 1 97.56 182 GLN B C 1
ATOM 4568 O O . GLN B 1 182 ? -7.035 37.75 4.23 1 97.56 182 GLN B O 1
ATOM 4573 N N . GLU B 1 183 ? -5.492 36.531 3.057 1 95.06 183 GLU B N 1
ATOM 4574 C CA . GLU B 1 183 ? -5.215 37.688 2.207 1 95.06 183 GLU B CA 1
ATOM 4575 C C . GLU B 1 183 ? -6.398 38 1.297 1 95.06 183 GLU B C 1
ATOM 4577 O O . GLU B 1 183 ? -7.191 37.125 0.976 1 95.06 183 GLU B O 1
ATOM 4582 N N . GLN B 1 184 ? -6.414 39.219 0.872 1 96.31 184 GLN B N 1
ATOM 4583 C CA . GLN B 1 184 ? -7.566 39.719 0.124 1 96.31 184 GLN B CA 1
ATOM 4584 C C . GLN B 1 184 ? -7.812 38.875 -1.124 1 96.31 184 GLN B C 1
ATOM 4586 O O . GLN B 1 184 ? -8.953 38.5 -1.426 1 96.31 184 GLN B O 1
ATOM 4591 N N . GLU B 1 185 ? -6.762 38.531 -1.839 1 96.75 185 GLU B N 1
ATOM 4592 C CA . GLU B 1 185 ? -6.883 37.781 -3.082 1 96.75 185 GLU B CA 1
ATOM 4593 C C . GLU B 1 185 ? -7.508 36.406 -2.834 1 96.75 185 GLU B C 1
ATOM 4595 O O . GLU B 1 185 ? -8.336 35.969 -3.621 1 96.75 185 GLU B O 1
ATOM 4600 N N . ALA B 1 186 ? -7.137 35.812 -1.791 1 97.62 186 ALA B N 1
ATOM 4601 C CA . ALA B 1 186 ? -7.672 34.5 -1.451 1 97.62 186 ALA B CA 1
ATOM 4602 C C . ALA B 1 186 ? -9.109 34.594 -0.958 1 97.62 186 ALA B C 1
ATOM 4604 O O . ALA B 1 186 ? -9.961 33.781 -1.334 1 97.62 186 ALA B O 1
ATOM 4605 N N . ALA B 1 187 ? -9.383 35.594 -0.123 1 98.12 187 ALA B N 1
ATOM 4606 C CA . ALA B 1 187 ? -10.719 35.812 0.439 1 98.12 187 ALA B CA 1
ATOM 4607 C C . ALA B 1 187 ? -11.75 36 -0.665 1 98.12 187 ALA B C 1
ATOM 4609 O O . ALA B 1 187 ? -12.859 35.438 -0.592 1 98.12 187 ALA B O 1
ATOM 4610 N N . GLU B 1 188 ? -11.367 36.719 -1.631 1 98.19 188 GLU B N 1
ATOM 4611 C CA . GLU B 1 188 ? -12.281 37.031 -2.729 1 98.19 188 GLU B CA 1
ATOM 4612 C C . GLU B 1 188 ? -12.656 35.75 -3.492 1 98.19 188 GLU B C 1
ATOM 4614 O O . GLU B 1 188 ? -13.828 35.531 -3.811 1 98.19 188 GLU B O 1
ATOM 4619 N N . VAL B 1 189 ? -11.633 34.969 -3.777 1 98.25 189 VAL B N 1
ATOM 4620 C CA . VAL B 1 189 ? -11.844 33.75 -4.52 1 98.25 189 VAL B CA 1
ATOM 4621 C C . VAL B 1 189 ? -12.734 32.812 -3.705 1 98.25 189 VAL B C 1
ATOM 4623 O O . VAL B 1 189 ? -13.664 32.188 -4.242 1 98.25 189 VAL B O 1
ATOM 4626 N N . LEU B 1 190 ? -12.477 32.688 -2.426 1 98.69 190 LEU B N 1
ATOM 4627 C CA . LEU B 1 190 ? -13.211 31.766 -1.561 1 98.69 190 LEU B CA 1
ATOM 4628 C C . LEU B 1 190 ? -14.672 32.219 -1.417 1 98.69 190 LEU B C 1
ATOM 4630 O O . LEU B 1 190 ? -15.578 31.375 -1.48 1 98.69 190 LEU B O 1
ATOM 4634 N N . LEU B 1 191 ? -14.891 33.469 -1.238 1 98.56 191 LEU B N 1
ATOM 4635 C CA . LEU B 1 191 ? -16.25 34 -1.084 1 98.56 191 LEU B CA 1
ATOM 4636 C C . LEU B 1 191 ? -17.031 33.875 -2.385 1 98.56 191 LEU B C 1
ATOM 4638 O O . LEU B 1 191 ? -18.234 33.594 -2.365 1 98.56 191 LEU B O 1
ATOM 4642 N N . ALA B 1 192 ? -16.344 34.094 -3.471 1 98.56 192 ALA B N 1
ATOM 4643 C CA . ALA B 1 192 ? -17 33.906 -4.766 1 98.56 192 ALA B CA 1
ATOM 4644 C C . ALA B 1 192 ? -17.453 32.469 -4.93 1 98.56 192 ALA B C 1
ATOM 4646 O O . ALA B 1 192 ? -18.531 32.219 -5.473 1 98.56 192 ALA B O 1
ATOM 4647 N N . ARG B 1 193 ? -16.609 31.547 -4.543 1 98.44 193 ARG B N 1
ATOM 4648 C CA . ARG B 1 193 ? -16.984 30.141 -4.605 1 98.44 193 ARG B CA 1
ATOM 4649 C C . ARG B 1 193 ? -18.188 29.844 -3.732 1 98.44 193 ARG B C 1
ATOM 4651 O O . ARG B 1 193 ? -19.094 29.109 -4.137 1 98.44 193 ARG B O 1
ATOM 4658 N N . CYS B 1 194 ? -18.234 30.359 -2.494 1 98.56 194 CYS B N 1
ATOM 4659 C CA . CYS B 1 194 ? -19.375 30.172 -1.608 1 98.56 194 CYS B CA 1
ATOM 4660 C C . CYS B 1 194 ? -20.656 30.656 -2.273 1 98.56 194 CYS B C 1
ATOM 4662 O O . CYS B 1 194 ? -21.688 29.969 -2.236 1 98.56 194 CYS B O 1
ATOM 4664 N N . ALA B 1 195 ? -20.578 31.75 -2.869 1 98 195 ALA B N 1
ATOM 4665 C CA . ALA B 1 195 ? -21.734 32.312 -3.549 1 98 195 ALA B CA 1
ATOM 4666 C C . ALA B 1 195 ? -22.172 31.453 -4.723 1 98 195 ALA B C 1
ATOM 4668 O O . ALA B 1 195 ? -23.375 31.25 -4.941 1 98 195 ALA B O 1
ATOM 4669 N N . GLU B 1 196 ? -21.234 31.047 -5.465 1 98 196 GLU B N 1
ATOM 4670 C CA . GLU B 1 196 ? -21.469 30.234 -6.652 1 98 196 GLU B CA 1
ATOM 4671 C C . GLU B 1 196 ? -22.234 28.953 -6.305 1 98 196 GLU B C 1
ATOM 4673 O O . GLU B 1 196 ? -23.156 28.562 -7.031 1 98 196 GLU B O 1
ATOM 4678 N N . VAL B 1 197 ? -21.906 28.312 -5.199 1 97.62 197 VAL B N 1
ATOM 4679 C CA . VAL B 1 197 ? -22.469 26.984 -4.922 1 97.62 197 VAL B CA 1
ATOM 4680 C C . VAL B 1 197 ? -23.578 27.109 -3.867 1 97.62 197 VAL B C 1
ATOM 4682 O O . VAL B 1 197 ? -24.234 26.125 -3.543 1 97.62 197 VAL B O 1
ATOM 4685 N N . GLY B 1 198 ? -23.781 28.266 -3.281 1 97.62 198 GLY B N 1
ATOM 4686 C CA . GLY B 1 198 ? -24.812 28.484 -2.275 1 97.62 198 GLY B CA 1
ATOM 4687 C C . GLY B 1 198 ? -24.391 28.031 -0.889 1 97.62 198 GLY B C 1
ATOM 4688 O O . GLY B 1 198 ? -25.234 27.594 -0.099 1 97.62 198 GLY B O 1
ATOM 4689 N N . ALA B 1 199 ? -23.125 28.047 -0.615 1 98.06 199 ALA B N 1
ATOM 4690 C CA . ALA B 1 199 ? -22.609 27.703 0.711 1 98.06 199 ALA B CA 1
ATOM 4691 C C . ALA B 1 199 ? -22.656 28.922 1.639 1 98.06 199 ALA B C 1
ATOM 4693 O O . ALA B 1 199 ? -22.547 30.062 1.183 1 98.06 199 ALA B O 1
ATOM 4694 N N . VAL B 1 200 ? -22.812 28.688 2.891 1 97.5 200 VAL B N 1
ATOM 4695 C CA . VAL B 1 200 ? -22.75 29.734 3.898 1 97.5 200 VAL B CA 1
ATOM 4696 C C . VAL B 1 200 ? -21.297 29.969 4.316 1 97.5 200 VAL B C 1
ATOM 4698 O O . VAL B 1 200 ? -20.578 29.016 4.637 1 97.5 200 VAL B O 1
ATOM 4701 N N . ALA B 1 201 ? -20.891 31.219 4.301 1 98.56 201 ALA B N 1
ATOM 4702 C CA . ALA B 1 201 ? -19.516 31.547 4.68 1 98.56 201 ALA B CA 1
ATOM 4703 C C . ALA B 1 201 ? -19.469 32.125 6.09 1 98.56 201 ALA B C 1
ATOM 4705 O O . ALA B 1 201 ? -20.281 32.969 6.449 1 98.56 201 ALA B O 1
ATOM 4706 N N . ALA B 1 202 ? -18.641 31.609 6.918 1 98.56 202 ALA B N 1
ATOM 4707 C CA . ALA B 1 202 ? -18.266 32.188 8.195 1 98.56 202 ALA B CA 1
ATOM 4708 C C . ALA B 1 202 ? -16.797 32.594 8.219 1 98.56 202 ALA B C 1
ATOM 4710 O O . ALA B 1 202 ? -15.914 31.719 8.102 1 98.56 202 ALA B O 1
ATOM 4711 N N . ARG B 1 203 ? -16.547 33.812 8.391 1 98.56 203 ARG B N 1
ATOM 4712 C CA . ARG B 1 203 ? -15.195 34.344 8.281 1 98.56 203 ARG B CA 1
ATOM 4713 C C . ARG B 1 203 ? -14.617 34.656 9.656 1 98.56 203 ARG B C 1
ATOM 4715 O O . ARG B 1 203 ? -15.305 35.188 10.516 1 98.56 203 ARG B O 1
ATOM 4722 N N . GLU B 1 204 ? -13.391 34.25 9.75 1 98.69 204 GLU B N 1
ATOM 4723 C CA . GLU B 1 204 ? -12.672 34.625 10.953 1 98.69 204 GLU B CA 1
ATOM 4724 C C . GLU B 1 204 ? -12.578 36.156 11.07 1 98.69 204 GLU B C 1
ATOM 4726 O O . GLU B 1 204 ? -12.25 36.844 10.094 1 98.69 204 GLU B O 1
ATOM 4731 N N . GLY B 1 205 ? -12.789 36.688 12.297 1 97.62 205 GLY B N 1
ATOM 4732 C CA . GLY B 1 205 ? -12.75 38.125 12.531 1 97.62 205 GLY B CA 1
ATOM 4733 C C . GLY B 1 205 ? -14.086 38.781 12.289 1 97.62 205 GLY B C 1
ATOM 4734 O O . GLY B 1 205 ? -14.273 39.969 12.641 1 97.62 205 GLY B O 1
ATOM 4735 N N . VAL B 1 206 ? -15.031 38.094 11.68 1 97.56 206 VAL B N 1
ATOM 4736 C CA . VAL B 1 206 ? -16.359 38.625 11.422 1 97.56 206 VAL B CA 1
ATOM 4737 C C . VAL B 1 206 ? -17.406 37.781 12.172 1 97.56 206 VAL B C 1
ATOM 4739 O O . VAL B 1 206 ? -17.891 38.188 13.227 1 97.56 206 VAL B O 1
ATOM 4742 N N . GLU B 1 207 ? -17.609 36.531 11.711 1 97.5 207 GLU B N 1
ATOM 4743 C CA . GLU B 1 207 ? -18.625 35.688 12.32 1 97.5 207 GLU B CA 1
ATOM 4744 C C . GLU B 1 207 ? -18.078 34.969 13.539 1 97.5 207 GLU B C 1
ATOM 4746 O O . GLU B 1 207 ? -18.828 34.562 14.422 1 97.5 207 GLU B O 1
ATOM 4751 N N . PHE B 1 208 ? -16.812 34.688 13.57 1 98.44 208 PHE B N 1
ATOM 4752 C CA . PHE B 1 208 ? -16.156 34 14.68 1 98.44 208 PHE B CA 1
ATOM 4753 C C . PHE B 1 208 ? -14.711 34.469 14.836 1 98.44 208 PHE B C 1
ATOM 4755 O O . PHE B 1 208 ? -14.203 35.219 14 1 98.44 208 PHE B O 1
ATOM 4762 N N . GLY B 1 209 ? -14.031 34.062 15.969 1 98.69 209 GLY B N 1
ATOM 4763 C CA . GLY B 1 209 ? -12.625 34.406 16.109 1 98.69 209 GLY B CA 1
ATOM 4764 C C . GLY B 1 209 ? -12.141 34.375 17.547 1 98.69 209 GLY B C 1
ATOM 4765 O O . GLY B 1 209 ? -12.914 34.125 18.453 1 98.69 209 GLY B O 1
ATOM 4766 N N . VAL B 1 210 ? -10.844 34.625 17.656 1 98.69 210 VAL B N 1
ATOM 4767 C CA . VAL B 1 210 ? -10.219 34.781 18.969 1 98.69 210 VAL B CA 1
ATOM 4768 C C . VAL B 1 210 ? -10.5 36.188 19.516 1 98.69 210 VAL B C 1
ATOM 4770 O O . VAL B 1 210 ? -10.195 37.188 18.859 1 98.69 210 VAL B O 1
ATOM 4773 N N . VAL B 1 211 ? -11.039 36.25 20.703 1 98.5 211 VAL B N 1
ATOM 4774 C CA . VAL B 1 211 ? -11.398 37.562 21.234 1 98.5 211 VAL B CA 1
ATOM 4775 C C . VAL B 1 211 ? -10.531 37.906 22.453 1 98.5 211 VAL B C 1
ATOM 4777 O O . VAL B 1 211 ? -10.523 39.031 22.938 1 98.5 211 VAL B O 1
ATOM 4780 N N . GLY B 1 212 ? -9.812 36.938 22.938 1 98.38 212 GLY B N 1
ATOM 4781 C CA . GLY B 1 212 ? -8.828 37.094 24 1 98.38 212 GLY B CA 1
ATOM 4782 C C . GLY B 1 212 ? -7.719 36.062 23.938 1 98.38 212 GLY B C 1
ATOM 4783 O O . GLY B 1 212 ? -7.973 34.875 23.641 1 98.38 212 GLY B O 1
ATOM 4784 N N . ARG B 1 213 ? -6.539 36.5 24.172 1 98 213 ARG B N 1
ATOM 4785 C CA . ARG B 1 213 ? -5.391 35.594 24.125 1 98 213 ARG B CA 1
ATOM 4786 C C . ARG B 1 213 ? -4.254 36.125 25 1 98 213 ARG B C 1
ATOM 4788 O O . ARG B 1 213 ? -3.896 37.281 24.922 1 98 213 ARG B O 1
ATOM 4795 N N . HIS B 1 214 ? -3.74 35.312 25.812 1 96.88 214 HIS B N 1
ATOM 4796 C CA . HIS B 1 214 ? -2.506 35.625 26.516 1 96.88 214 HIS B CA 1
ATOM 4797 C C . HIS B 1 214 ? -1.604 34.406 26.641 1 96.88 214 HIS B C 1
ATOM 4799 O O . HIS B 1 214 ? -2.092 33.281 26.781 1 96.88 214 HIS B O 1
ATOM 4805 N N . VAL B 1 215 ? -0.354 34.625 26.547 1 96 215 VAL B N 1
ATOM 4806 C CA . VAL B 1 215 ? 0.628 33.562 26.688 1 96 215 VAL B CA 1
ATOM 4807 C C . VAL B 1 215 ? 0.615 33.031 28.109 1 96 215 VAL B C 1
ATOM 4809 O O . VAL B 1 215 ? 0.518 33.812 29.062 1 96 215 VAL B O 1
ATOM 4812 N N . ALA B 1 216 ? 0.573 31.797 28.266 1 93.19 216 ALA B N 1
ATOM 4813 C CA . ALA B 1 216 ? 0.61 31.141 29.562 1 93.19 216 ALA B CA 1
ATOM 4814 C C . ALA B 1 216 ? 1.69 30.062 29.594 1 93.19 216 ALA B C 1
ATOM 4816 O O . ALA B 1 216 ? 2.303 29.75 28.578 1 93.19 216 ALA B O 1
ATOM 4817 N N . VAL B 1 217 ? 1.911 29.547 30.828 1 88.81 217 VAL B N 1
ATOM 4818 C CA . VAL B 1 217 ? 2.898 28.484 30.984 1 88.81 217 VAL B CA 1
ATOM 4819 C C . VAL B 1 217 ? 2.457 27.234 30.219 1 88.81 217 VAL B C 1
ATOM 4821 O O . VAL B 1 217 ? 1.35 26.734 30.438 1 88.81 217 VAL B O 1
ATOM 4824 N N . GLY B 1 218 ? 3.248 26.906 29.328 1 90.5 218 GLY B N 1
ATOM 4825 C CA . GLY B 1 218 ? 2.975 25.672 28.594 1 90.5 218 GLY B CA 1
ATOM 4826 C C . GLY B 1 218 ? 2.084 25.875 27.391 1 90.5 218 GLY B C 1
ATOM 4827 O O . GLY B 1 218 ? 1.717 24.906 26.719 1 90.5 218 GLY B O 1
ATOM 4828 N N . GLY B 1 219 ? 1.715 27.141 27.188 1 96.06 219 GLY B N 1
ATOM 4829 C CA . GLY B 1 219 ? 0.865 27.422 26.047 1 96.06 219 GLY B CA 1
ATOM 4830 C C . GLY B 1 219 ? 0.241 28.797 26.078 1 96.06 219 GLY B C 1
ATOM 4831 O O . GLY B 1 219 ? 0.948 29.797 26.172 1 96.06 219 GLY B O 1
ATOM 4832 N N . GLN B 1 220 ? -1.099 28.75 25.984 1 97.56 220 GLN B N 1
ATOM 4833 C CA . GLN B 1 220 ? -1.802 30.031 25.969 1 97.56 220 GLN B CA 1
ATOM 4834 C C . GLN B 1 220 ? -3.24 29.875 26.453 1 97.56 220 GLN B C 1
ATOM 4836 O O . GLN B 1 220 ? -3.803 28.781 26.391 1 97.56 220 GLN B O 1
ATOM 4841 N N . GLN B 1 221 ? -3.754 30.906 27 1 98.12 221 GLN B N 1
ATOM 4842 C CA . GLN B 1 221 ? -5.148 31.016 27.422 1 98.12 221 GLN B CA 1
ATOM 4843 C C . GLN B 1 221 ? -5.965 31.828 26.438 1 98.12 221 GLN B C 1
ATOM 4845 O O . GLN B 1 221 ? -5.57 32.938 26.047 1 98.12 221 GLN B O 1
ATOM 4850 N N . LEU B 1 222 ? -7.09 31.25 26.078 1 98.5 222 LEU B N 1
ATOM 4851 C CA . LEU B 1 222 ? -7.84 31.859 25 1 98.5 222 LEU B CA 1
ATOM 4852 C C . LEU B 1 222 ? -9.273 32.156 25.422 1 98.5 222 LEU B C 1
ATOM 4854 O O . LEU B 1 222 ? -9.82 31.484 26.297 1 98.5 222 LEU B O 1
ATOM 4858 N N . SER B 1 223 ? -9.844 33.156 24.859 1 98.69 223 SER B N 1
ATOM 4859 C CA . SER B 1 223 ? -11.281 33.344 24.703 1 98.69 223 SER B CA 1
ATOM 4860 C C . SER B 1 223 ? -11.672 33.375 23.219 1 98.69 223 SER B C 1
ATOM 4862 O O . SER B 1 223 ? -11.109 34.125 22.438 1 98.69 223 SER B O 1
ATOM 4864 N N . ILE B 1 224 ? -12.633 32.469 22.875 1 98.69 224 ILE B N 1
ATOM 4865 C CA . ILE B 1 224 ? -13.008 32.312 21.484 1 98.69 224 ILE B CA 1
ATOM 4866 C C . ILE B 1 224 ? -14.492 32.625 21.297 1 98.69 224 ILE B C 1
ATOM 4868 O O . ILE B 1 224 ? -15.336 32.094 22.047 1 98.69 224 ILE B O 1
ATOM 4872 N N . GLN B 1 225 ? -14.781 33.562 20.422 1 98.5 225 GLN B N 1
ATOM 4873 C CA . GLN B 1 225 ? -16.156 33.719 19.922 1 98.5 225 GLN B CA 1
ATOM 4874 C C . GLN B 1 225 ? -16.453 32.719 18.828 1 98.5 225 GLN B C 1
ATOM 4876 O O . GLN B 1 225 ? -15.891 32.781 17.734 1 98.5 225 GLN B O 1
ATOM 4881 N N . GLY B 1 226 ? -17.312 31.766 19.188 1 97.56 226 GLY B N 1
ATOM 4882 C CA . GLY B 1 226 ? -17.781 30.844 18.156 1 97.56 226 GLY B CA 1
ATOM 4883 C C . GLY B 1 226 ? -18.906 31.422 17.328 1 97.56 226 GLY B C 1
ATOM 4884 O O . GLY B 1 226 ? -19.125 32.625 17.312 1 97.56 226 GLY B O 1
ATOM 4885 N N . LEU B 1 227 ? -19.5 30.516 16.5 1 97.38 227 LEU B N 1
ATOM 4886 C CA . LEU B 1 227 ? -20.625 30.969 15.672 1 97.38 227 LEU B CA 1
ATOM 4887 C C . LEU B 1 227 ? -21.844 31.281 16.531 1 97.38 227 LEU B C 1
ATOM 4889 O O . LEU B 1 227 ? -22.641 32.156 16.188 1 97.38 227 LEU B O 1
ATOM 4893 N N . HIS B 1 228 ? -21.891 30.5 17.656 1 95.62 228 HIS B N 1
ATOM 4894 C CA . HIS B 1 228 ? -23.156 30.578 18.406 1 95.62 228 HIS B CA 1
ATOM 4895 C C . HIS B 1 228 ? -22.922 31.031 19.844 1 95.62 228 HIS B C 1
ATOM 4897 O O . HIS B 1 228 ? -23.844 31.484 20.5 1 95.62 228 HIS B O 1
ATOM 4903 N N . ALA B 1 229 ? -21.734 30.859 20.281 1 96.12 229 ALA B N 1
ATOM 4904 C CA . ALA B 1 229 ? -21.453 31.203 21.672 1 96.12 229 ALA B CA 1
ATOM 4905 C C . ALA B 1 229 ? -20 31.625 21.844 1 96.12 229 ALA B C 1
ATOM 4907 O O . ALA B 1 229 ? -19.172 31.406 20.969 1 96.12 229 ALA B O 1
ATOM 4908 N N . ARG B 1 230 ? -19.797 32.219 22.969 1 97.38 230 ARG B N 1
ATOM 4909 C CA . ARG B 1 230 ? -18.438 32.562 23.391 1 97.38 230 ARG B CA 1
ATOM 4910 C C . ARG B 1 230 ? -17.906 31.562 24.406 1 97.38 230 ARG B C 1
ATOM 4912 O O . ARG B 1 230 ? -18.641 31.125 25.297 1 97.38 230 ARG B O 1
ATOM 4919 N N . TYR B 1 231 ? -16.703 31.188 24.297 1 98.25 231 TYR B N 1
ATOM 4920 C CA . TYR B 1 231 ? -16.031 30.266 25.203 1 98.25 231 TYR B CA 1
ATOM 4921 C C . TYR B 1 231 ? -14.805 30.922 25.844 1 98.25 231 TYR B C 1
ATOM 4923 O O . TYR B 1 231 ? -13.844 31.266 25.156 1 98.25 231 TYR B O 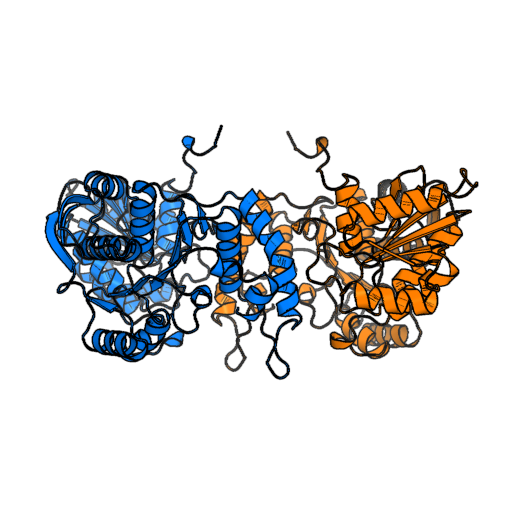1
ATOM 4931 N N . ASP B 1 232 ? -14.844 30.984 27.125 1 97.44 232 ASP B N 1
ATOM 4932 C CA . ASP B 1 232 ? -13.789 31.719 27.828 1 97.44 232 ASP B CA 1
ATOM 4933 C C . ASP B 1 232 ? -12.891 30.75 28.609 1 97.44 232 ASP B C 1
ATOM 4935 O O . ASP B 1 232 ? -13.258 29.594 28.828 1 97.44 232 ASP B O 1
ATOM 4939 N N . ASP B 1 233 ? -11.641 31.266 28.891 1 96.06 233 ASP B N 1
ATOM 4940 C CA . ASP B 1 233 ? -10.688 30.594 29.781 1 96.06 233 ASP B CA 1
ATOM 4941 C C . ASP B 1 233 ? -10.344 29.203 29.25 1 96.06 233 ASP B C 1
ATOM 4943 O O . ASP B 1 233 ? -10.422 28.219 29.984 1 96.06 233 ASP B O 1
ATOM 4947 N N . LEU B 1 234 ? -10.078 29.203 27.969 1 98 234 LEU B N 1
ATOM 4948 C CA . LEU B 1 234 ? -9.656 27.953 27.344 1 98 234 LEU B CA 1
ATOM 4949 C C . LEU B 1 234 ? -8.133 27.828 27.359 1 98 234 LEU B C 1
ATOM 4951 O O . LEU B 1 234 ? -7.43 28.641 26.781 1 98 234 LEU B O 1
ATOM 4955 N N . MET B 1 235 ? -7.637 26.828 28.062 1 97.75 235 MET B N 1
ATOM 4956 C CA . MET B 1 235 ? -6.207 26.531 28 1 97.75 235 MET B CA 1
ATOM 4957 C C . MET B 1 235 ? -5.867 25.734 26.734 1 97.75 235 MET B C 1
ATOM 4959 O O . MET B 1 235 ? -6.492 24.703 26.453 1 97.75 235 MET B O 1
ATOM 4963 N N . LEU B 1 236 ? -4.992 26.219 25.922 1 97.69 236 LEU B N 1
ATOM 4964 C CA . LEU B 1 236 ? -4.469 25.531 24.75 1 97.69 236 LEU B CA 1
ATOM 4965 C C . LEU B 1 236 ? -2.975 25.266 24.891 1 97.69 236 LEU B C 1
ATOM 4967 O O . LEU B 1 236 ? -2.168 26.203 24.891 1 97.69 236 LEU B O 1
ATOM 4971 N N . PRO B 1 237 ? -2.574 24 25.016 1 97.19 237 PRO B N 1
ATOM 4972 C CA . PRO B 1 237 ? -1.152 23.672 25.141 1 97.19 237 PRO B CA 1
ATOM 4973 C C . PRO B 1 237 ? -0.414 23.734 23.797 1 97.19 237 PRO B C 1
ATOM 4975 O O . PRO B 1 237 ? 0.206 22.75 23.391 1 97.19 237 PRO B O 1
ATOM 4978 N N . ALA B 1 238 ? -0.451 24.828 23.188 1 97.12 238 ALA B N 1
ATOM 4979 C CA . ALA B 1 238 ? 0.212 25.172 21.938 1 97.12 238 ALA B CA 1
ATOM 4980 C C . ALA B 1 238 ? 0.591 26.656 21.906 1 97.12 238 ALA B C 1
ATOM 4982 O O . ALA B 1 238 ? -0.043 27.469 22.562 1 97.12 238 ALA B O 1
ATOM 4983 N N . PHE B 1 239 ? 1.608 26.938 21.188 1 97.06 239 PHE B N 1
ATOM 4984 C CA . PHE B 1 239 ? 2.141 28.297 21.188 1 97.06 239 PHE B CA 1
ATOM 4985 C C . PHE B 1 239 ? 1.805 29.016 19.875 1 97.06 239 PHE B C 1
ATOM 4987 O O . PHE B 1 239 ? 1.796 28.391 18.812 1 97.06 239 PHE B O 1
ATOM 4994 N N . GLY B 1 240 ? 1.604 30.328 20 1 97.31 240 GLY B N 1
ATOM 4995 C CA . GLY B 1 240 ? 1.547 31.188 18.828 1 97.31 240 GLY B CA 1
ATOM 4996 C C . GLY B 1 240 ? 0.135 31.609 18.453 1 97.31 240 GLY B C 1
ATOM 4997 O O . GLY B 1 240 ? -0.819 30.859 18.688 1 97.31 240 GLY B O 1
ATOM 4998 N N . VAL B 1 241 ? 0.026 32.75 17.844 1 97.62 241 VAL B N 1
ATOM 4999 C CA . VAL B 1 241 ? -1.237 33.312 17.406 1 97.62 241 VAL B CA 1
ATOM 5000 C C . VAL B 1 241 ? -1.897 32.406 16.391 1 97.62 241 VAL B C 1
ATOM 5002 O O . VAL B 1 241 ? -3.125 32.281 16.344 1 97.62 241 VAL B O 1
ATOM 5005 N N . HIS B 1 242 ? -1.064 31.734 15.555 1 97.31 242 HIS B N 1
ATOM 5006 C CA . HIS B 1 242 ? -1.607 30.859 14.516 1 97.31 242 HIS B CA 1
ATOM 5007 C C . HIS B 1 242 ? -2.35 29.672 15.117 1 97.31 242 HIS B C 1
ATOM 5009 O O . HIS B 1 242 ? -3.365 29.234 14.57 1 97.31 242 HIS B O 1
ATOM 5015 N N . GLN B 1 243 ? -1.879 29.141 16.219 1 98.12 243 GLN B N 1
ATOM 5016 C CA . GLN B 1 243 ? -2.564 28.016 16.859 1 98.12 243 GLN B CA 1
ATOM 5017 C C . GLN B 1 243 ? -3.877 28.453 17.5 1 98.12 243 GLN B C 1
ATOM 5019 O O . GLN B 1 243 ? -4.844 27.688 17.531 1 98.12 243 GLN B O 1
ATOM 5024 N N . ALA B 1 244 ? -3.9 29.672 18.031 1 98.44 244 ALA B N 1
ATOM 5025 C CA . ALA B 1 244 ? -5.152 30.25 18.516 1 98.44 244 ALA B CA 1
ATOM 5026 C C . ALA B 1 244 ? -6.172 30.375 17.391 1 98.44 244 ALA B C 1
ATOM 5028 O O . ALA B 1 244 ? -7.355 30.062 17.578 1 98.44 244 ALA B O 1
ATOM 5029 N N . ALA B 1 245 ? -5.715 30.828 16.281 1 98.44 245 ALA B N 1
ATOM 5030 C CA . ALA B 1 245 ? -6.578 30.938 15.109 1 98.44 245 ALA B CA 1
ATOM 5031 C C . ALA B 1 245 ? -7.105 29.578 14.672 1 98.44 245 ALA B C 1
ATOM 5033 O O . ALA B 1 245 ? -8.273 29.438 14.297 1 98.44 245 ALA B O 1
ATOM 5034 N N . ASN B 1 246 ? -6.207 28.547 14.648 1 98.5 246 ASN B N 1
ATOM 5035 C CA . ASN B 1 246 ? -6.637 27.188 14.344 1 98.5 246 ASN B CA 1
ATOM 5036 C C . ASN B 1 246 ? -7.738 26.719 15.297 1 98.5 246 ASN B C 1
ATOM 5038 O O . ASN B 1 246 ? -8.695 26.062 14.867 1 98.5 246 ASN B O 1
ATOM 5042 N N . ALA B 1 247 ? -7.559 27.047 16.547 1 98.62 247 ALA B N 1
ATOM 5043 C CA . ALA B 1 247 ? -8.539 26.672 17.562 1 98.62 247 ALA B CA 1
ATOM 5044 C C . ALA B 1 247 ? -9.891 27.328 17.297 1 98.62 247 ALA B C 1
ATOM 5046 O O . ALA B 1 247 ? -10.938 26.703 17.438 1 98.62 247 ALA B O 1
ATOM 5047 N N . ALA B 1 248 ? -9.867 28.594 16.984 1 98.81 248 ALA B N 1
ATOM 5048 C CA . ALA B 1 248 ? -11.109 29.312 16.656 1 98.81 248 ALA B CA 1
ATOM 5049 C C . ALA B 1 248 ? -11.805 28.656 15.453 1 98.81 248 ALA B C 1
ATOM 5051 O O . ALA B 1 248 ? -13.023 28.484 15.461 1 98.81 248 ALA B O 1
ATOM 5052 N N . CYS B 1 249 ? -11.039 28.328 14.406 1 98.81 249 CYS B N 1
ATOM 5053 C CA . CYS B 1 249 ? -11.594 27.641 13.242 1 98.81 249 CYS B CA 1
ATOM 5054 C C . CYS B 1 249 ? -12.219 26.312 13.648 1 98.81 249 CYS B C 1
ATOM 5056 O O . CYS B 1 249 ? -13.281 25.938 13.148 1 98.81 249 CYS B O 1
ATOM 5058 N N . ALA B 1 250 ? -11.547 25.609 14.539 1 98.81 250 ALA B N 1
ATOM 5059 C CA . ALA B 1 250 ? -12.039 24.312 14.984 1 98.81 250 ALA B CA 1
ATOM 5060 C C . ALA B 1 250 ? -13.375 24.438 15.695 1 98.81 250 ALA B C 1
ATOM 5062 O O . ALA B 1 250 ? -14.312 23.688 15.422 1 98.81 250 ALA B O 1
ATOM 5063 N N . VAL B 1 251 ? -13.492 25.391 16.594 1 98.5 251 VAL B N 1
ATOM 5064 C CA . VAL B 1 251 ? -14.734 25.625 17.344 1 98.5 251 VAL B CA 1
ATOM 5065 C C . VAL B 1 251 ? -15.859 25.953 16.359 1 98.5 251 VAL B C 1
ATOM 5067 O O . VAL B 1 251 ? -16.953 25.375 16.438 1 98.5 251 VAL B O 1
ATOM 5070 N N . ALA B 1 252 ? -15.57 26.859 15.469 1 98.5 252 ALA B N 1
ATOM 5071 C CA . ALA B 1 252 ? -16.578 27.266 14.492 1 98.5 252 ALA B CA 1
ATOM 5072 C C . ALA B 1 252 ? -17.016 26.094 13.625 1 98.5 252 ALA B C 1
ATOM 5074 O O . ALA B 1 252 ? -18.203 25.953 13.312 1 98.5 252 ALA B O 1
ATOM 5075 N N . ALA B 1 253 ? -16.094 25.281 13.18 1 98.69 253 ALA B N 1
ATOM 5076 C CA . ALA B 1 253 ? -16.391 24.125 12.328 1 98.69 253 ALA B CA 1
ATOM 5077 C C . ALA B 1 253 ? -17.312 23.141 13.047 1 98.69 253 ALA B C 1
ATOM 5079 O O . ALA B 1 253 ? -18.266 22.641 12.453 1 98.69 253 ALA B O 1
ATOM 5080 N N . VAL B 1 254 ? -16.984 22.875 14.305 1 98.25 254 VAL B N 1
ATOM 5081 C CA . VAL B 1 254 ? -17.781 21.906 15.07 1 98.25 254 VAL B CA 1
ATOM 5082 C C . VAL B 1 254 ? -19.172 22.484 15.328 1 98.25 254 VAL B C 1
ATOM 5084 O O . VAL B 1 254 ? -20.172 21.75 15.242 1 98.25 254 VAL B O 1
ATOM 5087 N N . GLU B 1 255 ? -19.297 23.75 15.641 1 97.94 255 GLU B N 1
ATOM 5088 C CA . GLU B 1 255 ? -20.609 24.391 15.781 1 97.94 255 GLU B CA 1
ATOM 5089 C C . GLU B 1 255 ? -21.422 24.281 14.492 1 97.94 255 GLU B C 1
ATOM 5091 O O . GLU B 1 255 ? -22.609 23.969 14.523 1 97.94 255 GLU B O 1
ATOM 5096 N N . ALA B 1 256 ? -20.719 24.594 13.398 1 97.69 256 ALA B N 1
ATOM 5097 C CA . ALA B 1 256 ? -21.391 24.547 12.102 1 97.69 256 ALA B CA 1
ATOM 5098 C C . ALA B 1 256 ? -21.906 23.141 11.805 1 97.69 256 ALA B C 1
ATOM 5100 O O . ALA B 1 256 ? -22.969 22.969 11.203 1 97.69 256 ALA B O 1
ATOM 5101 N N . PHE B 1 257 ? -21.172 22.172 12.164 1 97.31 257 PHE B N 1
ATOM 5102 C CA . PHE B 1 257 ? -21.531 20.766 11.93 1 97.31 257 PHE B CA 1
ATOM 5103 C C . PHE B 1 257 ? -22.844 20.422 12.625 1 97.31 257 PHE B C 1
ATOM 5105 O O . PHE B 1 257 ? -23.703 19.75 12.047 1 97.31 257 PHE B O 1
ATOM 5112 N N . PHE B 1 258 ? -22.984 20.906 13.812 1 94.44 258 PHE B N 1
ATOM 5113 C CA . PHE B 1 258 ? -24.188 20.609 14.578 1 94.44 258 PHE B CA 1
ATOM 5114 C C . PHE B 1 258 ? -25.359 21.453 14.102 1 94.44 258 PHE B C 1
ATOM 5116 O O . PHE B 1 258 ? -26.531 21.078 14.281 1 94.44 258 PHE B O 1
ATOM 5123 N N . GLY B 1 259 ? -25.094 22.578 13.188 1 85.12 259 GLY B N 1
ATOM 5124 C CA . GLY B 1 259 ? -26.078 23.391 12.477 1 85.12 259 GLY B CA 1
ATOM 5125 C C . GLY B 1 259 ? -26.984 24.188 13.406 1 85.12 259 GLY B C 1
ATOM 5126 O O . GLY B 1 259 ? -27.406 25.281 13.07 1 85.12 259 GLY B O 1
ATOM 5127 N N . GLU B 1 260 ? -27.438 23.484 14.477 1 74.81 260 GLU B N 1
ATOM 5128 C CA . GLU B 1 260 ? -28.453 24.109 15.328 1 74.81 260 GLU B CA 1
ATOM 5129 C C . GLU B 1 260 ? -27.859 25.219 16.172 1 74.81 260 GLU B C 1
ATOM 5131 O O . GLU B 1 260 ? -26.641 25.328 16.312 1 74.81 260 GLU B O 1
ATOM 5136 N N . ASP B 1 261 ? -28.562 26.469 16.094 1 73.69 261 ASP B N 1
ATOM 5137 C CA . ASP B 1 261 ? -28.156 27.531 16.984 1 73.69 261 ASP B CA 1
ATOM 5138 C C . ASP B 1 261 ? -27.844 26.984 18.375 1 73.69 261 ASP B C 1
ATOM 5140 O O . ASP B 1 261 ? -28.375 27.484 19.375 1 73.69 261 ASP B O 1
ATOM 5144 N N . ARG B 1 262 ? -27 25.859 18.203 1 79.25 262 ARG B N 1
ATOM 5145 C CA . ARG B 1 262 ? -26.641 25.234 19.469 1 79.25 262 ARG B CA 1
ATOM 5146 C C . ARG B 1 262 ? -25.188 25.5 19.812 1 79.25 262 ARG B C 1
ATOM 5148 O O . ARG B 1 262 ? -24.297 25.328 18.969 1 79.25 262 ARG B O 1
ATOM 5155 N N . SER B 1 263 ? -25.047 26.016 20.953 1 88.06 263 SER B N 1
ATOM 5156 C CA . SER B 1 263 ? -23.703 26.156 21.5 1 88.06 263 SER B CA 1
ATOM 5157 C C . SER B 1 263 ? -23.141 24.812 21.953 1 88.06 263 SER B C 1
ATOM 5159 O O . SER B 1 263 ? -23.891 23.859 22.172 1 88.06 263 SER B O 1
ATOM 5161 N N . LEU B 1 264 ? -21.828 24.703 21.875 1 95.94 264 LEU B N 1
ATOM 5162 C CA . LEU B 1 264 ? -21.172 23.516 22.406 1 95.94 264 LEU B CA 1
ATOM 5163 C C . LEU B 1 264 ? -21.109 23.562 23.922 1 95.94 264 LEU B C 1
ATOM 5165 O O . LEU B 1 264 ? -21.047 24.641 24.516 1 95.94 264 LEU B O 1
ATOM 5169 N N . PRO B 1 265 ? -21.25 22.422 24.594 1 95.69 265 PRO B N 1
ATOM 5170 C CA . PRO B 1 265 ? -21.047 22.438 26.047 1 95.69 265 PRO B CA 1
ATOM 5171 C C . PRO B 1 265 ? -19.672 22.984 26.438 1 95.69 265 PRO B C 1
ATOM 5173 O O . PRO B 1 265 ? -18.641 22.422 26.047 1 95.69 265 PRO B O 1
ATOM 5176 N N . GLU B 1 266 ? -19.641 23.984 27.219 1 96.06 266 GLU B N 1
ATOM 5177 C CA . GLU B 1 266 ? -18.406 24.688 27.562 1 96.06 266 GLU B CA 1
ATOM 5178 C C . GLU B 1 266 ? -17.391 23.75 28.203 1 96.06 266 GLU B C 1
ATOM 5180 O O . GLU B 1 266 ? -16.188 23.844 27.922 1 96.06 266 GLU B O 1
ATOM 5185 N N . ASP B 1 267 ? -17.844 22.891 29.047 1 96.19 267 ASP B N 1
ATOM 5186 C CA . ASP B 1 267 ? -16.953 21.969 29.734 1 96.19 267 ASP B CA 1
ATOM 5187 C C . ASP B 1 267 ? -16.281 21.016 28.734 1 96.19 267 ASP B C 1
ATOM 5189 O O . ASP B 1 267 ? -15.102 20.688 28.891 1 96.19 267 ASP B O 1
ATOM 5193 N N . ALA B 1 268 ? -17.047 20.625 27.766 1 95.69 268 ALA B N 1
ATOM 5194 C CA . ALA B 1 268 ? -16.5 19.734 26.75 1 95.69 268 ALA B CA 1
ATOM 5195 C C . ALA B 1 268 ? -15.445 20.453 25.906 1 95.69 268 ALA B C 1
ATOM 5197 O O . ALA B 1 268 ? -14.422 19.859 25.547 1 95.69 268 ALA B O 1
ATOM 5198 N N . VAL B 1 269 ? -15.703 21.688 25.594 1 97.81 269 VAL B N 1
ATOM 5199 C CA . VAL B 1 269 ? -14.742 22.469 24.828 1 97.81 269 VAL B CA 1
ATOM 5200 C C . VAL B 1 269 ? -13.453 22.641 25.641 1 97.81 269 VAL B C 1
ATOM 5202 O O . VAL B 1 269 ? -12.359 22.453 25.109 1 97.81 269 VAL B O 1
ATOM 5205 N N . ARG B 1 270 ? -13.578 22.984 26.891 1 97.31 270 ARG B N 1
ATOM 5206 C CA . ARG B 1 270 ? -12.438 23.172 27.766 1 97.31 270 ARG B CA 1
ATOM 5207 C C . ARG B 1 270 ? -11.609 21.891 27.891 1 97.31 270 ARG B C 1
ATOM 5209 O O . ARG B 1 270 ? -10.383 21.938 27.812 1 97.31 270 ARG B O 1
ATOM 5216 N N . GLU B 1 271 ? -12.297 20.859 28.062 1 95.81 271 GLU B N 1
ATOM 5217 C CA . GLU B 1 271 ? -11.633 19.562 28.188 1 95.81 271 GLU B CA 1
ATOM 5218 C C . GLU B 1 271 ? -10.891 19.203 26.906 1 95.81 271 GLU B C 1
ATOM 5220 O O . GLU B 1 271 ? -9.75 18.75 26.953 1 95.81 271 GLU B O 1
ATOM 5225 N N . ALA B 1 272 ? -11.547 19.359 25.797 1 97.31 272 ALA B N 1
ATOM 5226 C CA . ALA B 1 272 ? -10.961 19.016 24.516 1 97.31 272 ALA B CA 1
ATOM 5227 C C . ALA B 1 272 ? -9.656 19.766 24.281 1 97.31 272 ALA B C 1
ATOM 5229 O O . ALA B 1 272 ? -8.656 19.188 23.859 1 97.31 272 ALA B O 1
ATOM 5230 N N . PHE B 1 273 ? -9.656 21.031 24.547 1 97.31 273 PHE B N 1
ATOM 5231 C CA . PHE B 1 273 ? -8.484 21.859 24.281 1 97.31 273 PHE B CA 1
ATOM 5232 C C . PHE B 1 273 ? -7.383 21.578 25.297 1 97.31 273 PHE B C 1
ATOM 5234 O O . PHE B 1 273 ? -6.203 21.531 24.938 1 97.31 273 PHE B O 1
ATOM 5241 N N . ALA B 1 274 ? -7.746 21.328 26.516 1 94.88 274 ALA B N 1
ATOM 5242 C CA . ALA B 1 274 ? -6.758 21.094 27.562 1 94.88 274 ALA B CA 1
ATOM 5243 C C . ALA B 1 274 ? -5.957 19.828 27.297 1 94.88 274 ALA B C 1
ATOM 5245 O O . ALA B 1 274 ? -4.773 19.75 27.625 1 94.88 274 ALA B O 1
ATOM 5246 N N . ASP B 1 275 ? -6.547 18.906 26.609 1 91.56 275 ASP B N 1
ATOM 5247 C CA . ASP B 1 275 ? -5.941 17.594 26.422 1 91.56 275 ASP B CA 1
ATOM 5248 C C . ASP B 1 275 ? -5.305 17.484 25.031 1 91.56 275 ASP B C 1
ATOM 5250 O O . ASP B 1 275 ? -4.766 16.438 24.672 1 91.56 275 ASP B O 1
ATOM 5254 N N . MET B 1 276 ? -5.242 18.531 24.344 1 93.06 276 MET B N 1
ATOM 5255 C CA . MET B 1 276 ? -4.805 18.484 22.953 1 93.06 276 MET B CA 1
ATOM 5256 C C . MET B 1 276 ? -3.303 18.234 22.859 1 93.06 276 MET B C 1
ATOM 5258 O O . MET B 1 276 ? -2.529 18.797 23.656 1 93.06 276 MET B O 1
ATOM 5262 N N . ALA B 1 277 ? -2.941 17.344 21.906 1 88.75 277 ALA B N 1
ATOM 5263 C CA . ALA B 1 277 ? -1.534 17.109 21.594 1 88.75 277 ALA B CA 1
ATOM 5264 C C . ALA B 1 277 ? -1.129 17.797 20.297 1 88.75 277 ALA B C 1
ATOM 5266 O O . ALA B 1 277 ? -1.897 17.812 19.328 1 88.75 277 ALA B O 1
ATOM 5267 N N . THR B 1 278 ? 0.012 18.375 20.344 1 88.62 278 THR B N 1
ATOM 5268 C CA . THR B 1 278 ? 0.503 19.078 19.156 1 88.62 278 THR B CA 1
ATOM 5269 C C . THR B 1 278 ? 1.889 18.578 18.766 1 88.62 278 THR B C 1
ATOM 5271 O O . THR B 1 278 ? 2.855 19.344 18.766 1 88.62 278 THR B O 1
ATOM 5274 N N . PRO B 1 279 ? 2.01 17.344 18.344 1 93.69 279 PRO B N 1
ATOM 5275 C CA . PRO B 1 279 ? 3.322 16.828 17.953 1 93.69 279 PRO B CA 1
ATOM 5276 C C . PRO B 1 279 ? 3.941 17.609 16.781 1 93.69 279 PRO B C 1
ATOM 5278 O O . PRO B 1 279 ? 3.275 17.859 15.781 1 93.69 279 PRO B O 1
ATOM 5281 N N . GLY B 1 280 ? 5.164 18 17.016 1 96.06 280 GLY B N 1
ATOM 5282 C CA . GLY B 1 280 ? 5.922 18.656 15.961 1 96.06 280 GLY B CA 1
ATOM 5283 C C . GLY B 1 280 ? 5.516 20.109 15.75 1 96.06 280 GLY B C 1
ATOM 5284 O O . GLY B 1 280 ? 5.84 20.703 14.719 1 96.06 280 GLY B O 1
ATOM 5285 N N . ARG B 1 281 ? 4.711 20.656 16.625 1 97 281 ARG B N 1
ATOM 5286 C CA . ARG B 1 281 ? 4.348 22.062 16.594 1 97 281 ARG B CA 1
ATOM 5287 C C . ARG B 1 281 ? 4.914 22.797 17.812 1 97 281 ARG B C 1
ATOM 5289 O O . ARG B 1 281 ? 4.23 22.953 18.812 1 97 281 ARG B O 1
ATOM 5296 N N . LEU B 1 282 ? 6.109 23.312 17.594 1 97.38 282 LEU B N 1
ATOM 5297 C CA . LEU B 1 282 ? 6.871 23.891 18.703 1 97.38 282 LEU B CA 1
ATOM 5298 C C . LEU B 1 282 ? 6.762 23.031 19.953 1 97.38 282 LEU B C 1
ATOM 5300 O O . LEU B 1 282 ? 6.422 23.516 21.031 1 97.38 282 LEU B O 1
ATOM 5304 N N . GLU B 1 283 ? 6.945 21.781 19.75 1 96.38 283 GLU B N 1
ATOM 5305 C CA . GLU B 1 283 ? 6.879 20.781 20.797 1 96.38 283 GLU B CA 1
ATOM 5306 C C . GLU B 1 283 ? 8.125 20.812 21.672 1 96.38 283 GLU B C 1
ATOM 5308 O O . GLU B 1 283 ? 9.242 20.641 21.172 1 96.38 283 GLU B O 1
ATOM 5313 N N . ILE B 1 284 ? 7.961 21.062 22.969 1 95.81 284 ILE B N 1
ATOM 5314 C CA . ILE B 1 284 ? 9.094 21.047 23.891 1 95.81 284 ILE B CA 1
ATOM 5315 C C . ILE B 1 284 ? 9.492 19.609 24.188 1 95.81 284 ILE B C 1
ATOM 5317 O O . ILE B 1 284 ? 8.695 18.828 24.719 1 95.81 284 ILE B O 1
ATOM 5321 N N . VAL B 1 285 ? 10.734 19.281 23.859 1 96.12 285 VAL B N 1
ATOM 5322 C CA . VAL B 1 285 ? 11.133 17.875 24.031 1 96.12 285 VAL B CA 1
ATOM 5323 C C . VAL B 1 285 ? 12.242 17.781 25.062 1 96.12 285 VAL B C 1
ATOM 5325 O O . VAL B 1 285 ? 12.609 16.688 25.5 1 96.12 285 VAL B O 1
ATOM 5328 N N . ARG B 1 286 ? 12.797 18.859 25.438 1 93.94 286 ARG B N 1
ATOM 5329 C CA . ARG B 1 286 ? 13.82 18.969 26.469 1 93.94 286 ARG B CA 1
ATOM 5330 C C . ARG B 1 286 ? 13.75 20.328 27.172 1 93.94 286 ARG B C 1
ATOM 5332 O O . ARG B 1 286 ? 13.453 21.344 26.531 1 93.94 286 ARG B O 1
ATOM 5339 N N . THR B 1 287 ? 14.07 20.391 28.484 1 91.44 287 THR B N 1
ATOM 5340 C CA . THR B 1 287 ? 13.914 21.641 29.234 1 91.44 287 THR B CA 1
ATOM 5341 C C . THR B 1 287 ? 15.258 22.344 29.375 1 91.44 287 THR B C 1
ATOM 5343 O O . THR B 1 287 ? 15.305 23.562 29.578 1 91.44 287 THR B O 1
ATOM 5346 N N . SER B 1 288 ? 16.375 21.656 29.328 1 90 288 SER B N 1
ATOM 5347 C CA . SER B 1 288 ? 17.688 22.281 29.484 1 90 288 SER B CA 1
ATOM 5348 C C . SER B 1 288 ? 18.719 21.672 28.547 1 90 288 SER B C 1
ATOM 5350 O O . SER B 1 288 ? 19.188 20.547 28.781 1 90 288 SER B O 1
ATOM 5352 N N . PRO B 1 289 ? 19.156 22.484 27.719 1 93.88 289 PRO B N 1
ATOM 5353 C CA . PRO B 1 289 ? 18.469 23.672 27.203 1 93.88 289 PRO B CA 1
ATOM 5354 C C . PRO B 1 289 ? 17.078 23.344 26.656 1 93.88 289 PRO B C 1
ATOM 5356 O O . PRO B 1 289 ? 16.828 22.219 26.234 1 93.88 289 PRO B O 1
ATOM 5359 N N . THR B 1 290 ? 16.234 24.344 26.688 1 94.94 290 THR B N 1
ATOM 5360 C CA . THR B 1 290 ? 14.906 24.141 26.094 1 94.94 290 THR B CA 1
ATOM 5361 C C . THR B 1 290 ? 15.023 23.781 24.625 1 94.94 290 THR B C 1
ATOM 5363 O O . THR B 1 290 ? 15.648 24.5 23.844 1 94.94 290 THR B O 1
ATOM 5366 N N . THR B 1 291 ? 14.562 22.625 24.203 1 97.38 291 THR B N 1
ATOM 5367 C CA . THR B 1 291 ? 14.633 22.141 22.828 1 97.38 291 THR B CA 1
ATOM 5368 C C . THR B 1 291 ? 13.234 22.016 22.234 1 97.38 291 THR B C 1
ATOM 5370 O O . THR B 1 291 ? 12.375 21.344 22.781 1 97.38 291 THR B O 1
ATOM 5373 N N . LEU B 1 292 ? 13.039 22.719 21.109 1 98.06 292 LEU B N 1
ATOM 5374 C CA . LEU B 1 292 ? 11.75 22.75 20.422 1 98.06 292 LEU B CA 1
ATOM 5375 C C . LEU B 1 292 ? 11.828 22.031 19.078 1 98.06 292 LEU B C 1
ATOM 5377 O O . LEU B 1 292 ? 12.836 22.141 18.375 1 98.06 292 LEU B O 1
ATOM 5381 N N . ILE B 1 293 ? 10.812 21.281 18.766 1 98.38 293 ILE B N 1
ATOM 5382 C CA . ILE B 1 293 ? 10.641 20.672 17.453 1 98.38 293 ILE B CA 1
ATOM 5383 C C . ILE B 1 293 ? 9.461 21.312 16.734 1 98.38 293 ILE B C 1
ATOM 5385 O O . ILE B 1 293 ? 8.367 21.422 17.297 1 98.38 293 ILE B O 1
ATOM 5389 N N . ASP B 1 294 ? 9.672 21.766 15.539 1 98.38 294 ASP B N 1
ATOM 5390 C CA . ASP B 1 294 ? 8.602 22.375 14.75 1 98.38 294 ASP B CA 1
ATOM 5391 C C . ASP B 1 294 ? 8.648 21.891 13.305 1 98.38 294 ASP B C 1
ATOM 5393 O O . ASP B 1 294 ? 9.727 21.75 12.719 1 98.38 294 ASP B O 1
ATOM 5397 N N . SER B 1 295 ? 7.477 21.719 12.641 1 96.88 295 SER B N 1
ATOM 5398 C CA . SER B 1 295 ? 7.379 21.109 11.328 1 96.88 295 SER B CA 1
ATOM 5399 C C . SER B 1 295 ? 7.266 22.156 10.227 1 96.88 295 SER B C 1
ATOM 5401 O O . SER B 1 295 ? 6.934 21.844 9.086 1 96.88 295 SER B O 1
ATOM 5403 N N . ALA B 1 296 ? 7.473 23.406 10.547 1 96.81 296 ALA B N 1
ATOM 5404 C CA . ALA B 1 296 ? 7.395 24.438 9.516 1 96.81 296 ALA B CA 1
ATOM 5405 C C . ALA B 1 296 ? 8.234 24.062 8.305 1 96.81 296 ALA B C 1
ATOM 5407 O O . ALA B 1 296 ? 9.375 23.609 8.445 1 96.81 296 ALA B O 1
ATOM 5408 N N . HIS B 1 297 ? 7.625 24.234 7.098 1 93.81 297 HIS B N 1
ATOM 5409 C CA . HIS B 1 297 ? 8.32 23.75 5.906 1 93.81 297 HIS B CA 1
ATOM 5410 C C . HIS B 1 297 ? 8.086 24.688 4.719 1 93.81 297 HIS B C 1
ATOM 5412 O O . HIS B 1 297 ? 8.312 24.297 3.57 1 93.81 297 HIS B O 1
ATOM 5418 N N . ASN B 1 298 ? 7.586 25.844 4.906 1 93.38 298 ASN B N 1
ATOM 5419 C CA . ASN B 1 298 ? 7.496 26.953 3.963 1 93.38 298 ASN B CA 1
ATOM 5420 C C . ASN B 1 298 ? 7.648 28.297 4.664 1 93.38 298 ASN B C 1
ATOM 5422 O O . ASN B 1 298 ? 7.566 28.375 5.895 1 93.38 298 ASN B O 1
ATOM 5426 N N . PRO B 1 299 ? 7.852 29.328 3.967 1 95.38 299 PRO B N 1
ATOM 5427 C CA . PRO B 1 299 ? 8.148 30.609 4.598 1 95.38 299 PRO B CA 1
ATOM 5428 C C . PRO B 1 299 ? 7.008 31.109 5.488 1 95.38 299 PRO B C 1
ATOM 5430 O O . PRO B 1 299 ? 7.25 31.609 6.586 1 95.38 299 PRO B O 1
ATOM 5433 N N . ALA B 1 300 ? 5.793 30.938 5.031 1 94.62 300 ALA B N 1
ATOM 5434 C CA . ALA B 1 300 ? 4.66 31.406 5.832 1 94.62 300 ALA B CA 1
ATOM 5435 C C . ALA B 1 300 ? 4.586 30.641 7.156 1 94.62 300 ALA B C 1
ATOM 5437 O O . ALA B 1 300 ? 4.383 31.25 8.211 1 94.62 300 ALA B O 1
ATOM 5438 N N . GLY B 1 301 ? 4.719 29.344 7.113 1 95.94 301 GLY B N 1
ATOM 5439 C CA . GLY B 1 301 ? 4.734 28.547 8.32 1 95.94 301 GLY B CA 1
ATOM 5440 C C . GLY B 1 301 ? 5.91 28.844 9.234 1 95.94 301 GLY B C 1
ATOM 5441 O O . GLY B 1 301 ? 5.762 28.906 10.453 1 95.94 301 GLY B O 1
ATOM 5442 N N . MET B 1 302 ? 7.07 29.078 8.625 1 97.62 302 MET B N 1
ATOM 5443 C CA . MET B 1 302 ? 8.273 29.406 9.383 1 97.62 302 MET B CA 1
ATOM 5444 C C . MET B 1 302 ? 8.109 30.75 10.109 1 97.62 302 MET B C 1
ATOM 5446 O O . MET B 1 302 ? 8.477 30.859 11.273 1 97.62 302 MET B O 1
ATOM 5450 N N . ARG B 1 303 ? 7.562 31.688 9.445 1 97.69 303 ARG B N 1
ATOM 5451 C CA . ARG B 1 303 ? 7.312 32.969 10.062 1 97.69 303 ARG B CA 1
ATOM 5452 C C . ARG B 1 303 ? 6.418 32.844 11.289 1 97.69 303 ARG B C 1
ATOM 5454 O O . ARG B 1 303 ? 6.707 33.406 12.344 1 97.69 303 ARG B O 1
ATOM 5461 N N . ALA B 1 304 ? 5.348 32.094 11.094 1 96.81 304 ALA B N 1
ATOM 5462 C CA . ALA B 1 304 ? 4.418 31.891 12.195 1 96.81 304 ALA B CA 1
ATOM 5463 C C . ALA B 1 304 ? 5.113 31.234 13.383 1 96.81 304 ALA B C 1
ATOM 5465 O O . ALA B 1 304 ? 4.902 31.625 14.531 1 96.81 304 ALA B O 1
ATOM 5466 N N . SER B 1 305 ? 5.941 30.234 13.109 1 97.69 305 SER B N 1
ATOM 5467 C CA . SER B 1 305 ? 6.66 29.516 14.156 1 97.69 305 SER B CA 1
ATOM 5468 C C . SER B 1 305 ? 7.645 30.422 14.883 1 97.69 305 SER B C 1
ATOM 5470 O O . SER B 1 305 ? 7.73 30.406 16.109 1 97.69 305 SER B O 1
ATOM 5472 N N . LEU B 1 306 ? 8.359 31.219 14.141 1 98.31 306 LEU B N 1
ATOM 5473 C CA . LEU B 1 306 ? 9.375 32.094 14.727 1 98.31 306 LEU B CA 1
ATOM 5474 C C . LEU B 1 306 ? 8.727 33.188 15.555 1 98.31 306 LEU B C 1
ATOM 5476 O O . LEU B 1 306 ? 9.227 33.562 16.625 1 98.31 306 LEU B O 1
ATOM 5480 N N . GLU B 1 307 ? 7.652 33.719 15.086 1 97.94 307 GLU B N 1
ATOM 5481 C CA . GLU B 1 307 ? 6.906 34.719 15.867 1 97.94 307 GLU B CA 1
ATOM 5482 C C . GLU B 1 307 ? 6.434 34.125 17.188 1 97.94 307 GLU B C 1
ATOM 5484 O O . GLU B 1 307 ? 6.492 34.781 18.234 1 97.94 307 GLU B O 1
ATOM 5489 N N . ALA B 1 308 ? 6 32.906 17.125 1 97.75 308 ALA B N 1
ATOM 5490 C CA . ALA B 1 308 ? 5.543 32.219 18.312 1 97.75 308 ALA B CA 1
ATOM 5491 C C . ALA B 1 308 ? 6.695 31.984 19.297 1 97.75 308 ALA B C 1
ATOM 5493 O O . ALA B 1 308 ? 6.523 32.156 20.516 1 97.75 308 ALA B O 1
ATOM 5494 N N . VAL B 1 309 ? 7.844 31.594 18.781 1 97.56 309 VAL B N 1
ATOM 5495 C CA . VAL B 1 309 ? 9.023 31.391 19.609 1 97.56 309 VAL B CA 1
ATOM 5496 C C . VAL B 1 309 ? 9.406 32.688 20.312 1 97.56 309 VAL B C 1
ATOM 5498 O O . VAL B 1 309 ? 9.641 32.688 21.531 1 97.56 309 VAL B O 1
ATOM 5501 N N . GLN B 1 310 ? 9.414 33.781 19.609 1 96.88 310 GLN B N 1
ATOM 5502 C CA . GLN B 1 310 ? 9.828 35.062 20.156 1 96.88 310 GLN B CA 1
ATOM 5503 C C . GLN B 1 310 ? 8.828 35.562 21.188 1 96.88 310 GLN B C 1
ATOM 5505 O O . GLN B 1 310 ? 9.203 36.25 22.141 1 96.88 310 GLN B O 1
ATOM 5510 N N . GLU B 1 311 ? 7.637 35.156 20.984 1 96.62 311 GLU B N 1
ATOM 5511 C CA . GLU B 1 311 ? 6.582 35.594 21.906 1 96.62 311 GLU B CA 1
ATOM 5512 C C . GLU B 1 311 ? 6.605 34.781 23.203 1 96.62 311 GLU B C 1
ATOM 5514 O O . GLU B 1 311 ? 6.453 35.344 24.281 1 96.62 311 GLU B O 1
ATOM 5519 N N . ALA B 1 312 ? 6.82 33.531 23.094 1 95.88 312 ALA B N 1
ATOM 5520 C CA . ALA B 1 312 ? 6.559 32.625 24.203 1 95.88 312 ALA B CA 1
ATOM 5521 C C . ALA B 1 312 ? 7.832 32.344 25 1 95.88 312 ALA B C 1
ATOM 5523 O O . ALA B 1 312 ? 7.77 31.906 26.141 1 95.88 312 ALA B O 1
ATOM 5524 N N . PHE B 1 313 ? 8.961 32.594 24.375 1 94.19 313 PHE B N 1
ATOM 5525 C CA . PHE B 1 313 ? 10.227 32.25 25.016 1 94.19 313 PHE B CA 1
ATOM 5526 C C . PHE B 1 313 ? 11.164 33.438 25.047 1 94.19 313 PHE B C 1
ATOM 5528 O O . PHE B 1 313 ? 11.148 34.281 24.141 1 94.19 313 PHE B O 1
ATOM 5535 N N . ASP B 1 314 ? 11.883 33.531 26.109 1 92.38 314 ASP B N 1
ATOM 5536 C CA . ASP B 1 314 ? 12.906 34.562 26.25 1 92.38 314 ASP B CA 1
ATOM 5537 C C . ASP B 1 314 ? 14.305 33.969 26.234 1 92.38 314 ASP B C 1
ATOM 5539 O O . ASP B 1 314 ? 15.047 34.062 27.219 1 92.38 314 ASP B O 1
ATOM 5543 N N . PHE B 1 315 ? 14.672 33.531 25.078 1 93.5 315 PHE B N 1
ATOM 5544 C CA . PHE B 1 315 ? 15.969 32.906 24.953 1 93.5 315 PHE B CA 1
ATOM 5545 C C . PHE B 1 315 ? 17.094 33.938 24.891 1 93.5 315 PHE B C 1
ATOM 5547 O O . PHE B 1 315 ? 17.016 34.875 24.125 1 93.5 315 PHE B O 1
ATOM 5554 N N . SER B 1 316 ? 18.062 33.75 25.734 1 92.25 316 SER B N 1
ATOM 5555 C CA . SER B 1 316 ? 19.266 34.562 25.641 1 92.25 316 SER B CA 1
ATOM 5556 C C . SER B 1 316 ? 20.109 34.125 24.438 1 92.25 316 SER B C 1
ATOM 5558 O O . SER B 1 316 ? 20.875 34.938 23.891 1 92.25 316 SER B O 1
ATOM 5560 N N . ARG B 1 317 ? 19.984 32.906 24.078 1 94.75 317 ARG B N 1
ATOM 5561 C CA . ARG B 1 317 ? 20.656 32.312 22.938 1 94.75 317 ARG B CA 1
ATOM 5562 C C . ARG B 1 317 ? 19.797 31.203 22.297 1 94.75 317 ARG B C 1
ATOM 5564 O O . ARG B 1 317 ? 19.234 30.375 23.016 1 94.75 317 ARG B O 1
ATOM 5571 N N . LEU B 1 318 ? 19.656 31.266 21.016 1 97.25 318 LEU B N 1
ATOM 5572 C CA . LEU B 1 318 ? 18.859 30.266 20.312 1 97.25 318 LEU B CA 1
ATOM 5573 C C . LEU B 1 318 ? 19.641 29.703 19.125 1 97.25 318 LEU B C 1
ATOM 5575 O O . LEU B 1 318 ? 20.094 30.438 18.25 1 97.25 318 LEU B O 1
ATOM 5579 N N . VAL B 1 319 ? 19.875 28.375 19.125 1 98.25 319 VAL B N 1
ATOM 5580 C CA . VAL B 1 319 ? 20.562 27.688 18.047 1 98.25 319 VAL B CA 1
ATOM 5581 C C . VAL B 1 319 ? 19.562 26.875 17.219 1 98.25 319 VAL B C 1
ATOM 5583 O O . VAL B 1 319 ? 18.719 26.172 17.781 1 98.25 319 VAL B O 1
ATOM 5586 N N . GLY B 1 320 ? 19.641 27 15.93 1 98.69 320 GLY B N 1
ATOM 5587 C CA . GLY B 1 320 ? 18.75 26.25 15.055 1 98.69 320 GLY B CA 1
ATOM 5588 C C . GLY B 1 320 ? 19.391 25.031 14.453 1 98.69 320 GLY B C 1
ATOM 5589 O O . GLY B 1 320 ? 20.578 25.047 14.109 1 98.69 320 GLY B O 1
ATOM 5590 N N . VAL B 1 321 ? 18.672 23.938 14.398 1 98.75 321 VAL B N 1
ATOM 5591 C CA . VAL B 1 321 ? 19.016 22.766 13.602 1 98.75 321 VAL B CA 1
ATOM 5592 C C . VAL B 1 321 ? 18.031 22.625 12.445 1 98.75 321 VAL B C 1
ATOM 5594 O O . VAL B 1 321 ? 16.812 22.484 12.664 1 98.75 321 VAL B O 1
ATOM 5597 N N . VAL B 1 322 ? 18.578 22.609 11.195 1 98.44 322 VAL B N 1
ATOM 5598 C CA . VAL B 1 322 ? 17.641 22.641 10.078 1 98.44 322 VAL B CA 1
ATOM 5599 C C . VAL B 1 322 ? 18 21.531 9.086 1 98.44 322 VAL B C 1
ATOM 5601 O O . VAL B 1 322 ? 19.172 21.234 8.875 1 98.44 322 VAL B O 1
ATOM 5604 N N . ALA B 1 323 ? 17.016 20.875 8.57 1 97 323 ALA B N 1
ATOM 5605 C CA . ALA B 1 323 ? 17.031 19.984 7.406 1 97 323 ALA B CA 1
ATOM 5606 C C . ALA B 1 323 ? 15.789 20.188 6.547 1 97 323 ALA B C 1
ATOM 5608 O O . ALA B 1 323 ? 14.664 20.031 7.031 1 97 323 ALA B O 1
ATOM 5609 N N . PHE B 1 324 ? 15.977 20.547 5.277 1 95.56 324 PHE B N 1
ATOM 5610 C CA . PHE B 1 324 ? 14.875 20.953 4.414 1 95.56 324 PHE B CA 1
ATOM 5611 C C . PHE B 1 324 ? 14.609 19.891 3.35 1 95.56 324 PHE B C 1
ATOM 5613 O O . PHE B 1 324 ? 15.445 19.031 3.105 1 95.56 324 PHE B O 1
ATOM 5620 N N . SER B 1 325 ? 13.445 20 2.801 1 89 325 SER B N 1
ATOM 5621 C CA . SER B 1 325 ? 13.117 19.203 1.631 1 89 325 SER B CA 1
ATOM 5622 C C . SER B 1 325 ? 13.461 19.938 0.338 1 89 325 SER B C 1
ATOM 5624 O O . SER B 1 325 ? 13.352 21.156 0.268 1 89 325 SER B O 1
ATOM 5626 N N . THR B 1 326 ? 13.836 19.203 -0.715 1 79.88 326 THR B N 1
ATOM 5627 C CA . THR B 1 326 ? 14.375 19.734 -1.961 1 79.88 326 THR B CA 1
ATOM 5628 C C . THR B 1 326 ? 13.32 20.562 -2.689 1 79.88 326 THR B C 1
ATOM 5630 O O . THR B 1 326 ? 13.656 21.5 -3.426 1 79.88 326 THR B O 1
ATOM 5633 N N . ASP B 1 327 ? 12.109 20.391 -2.486 1 78.88 327 ASP B N 1
ATOM 5634 C CA . ASP B 1 327 ? 11.062 21 -3.299 1 78.88 327 ASP B CA 1
ATOM 5635 C C . ASP B 1 327 ? 10.477 22.219 -2.596 1 78.88 327 ASP B C 1
ATOM 5637 O O . ASP B 1 327 ? 9.445 22.75 -3.018 1 78.88 327 ASP B O 1
ATOM 5641 N N . LYS B 1 328 ? 11.211 22.781 -1.58 1 87.69 328 LYS B N 1
ATOM 5642 C CA . LYS B 1 328 ? 10.664 23.891 -0.804 1 87.69 328 LYS B CA 1
ATOM 5643 C C . LYS B 1 328 ? 11.508 25.141 -0.98 1 87.69 328 LYS B C 1
ATOM 5645 O O . LYS B 1 328 ? 12.555 25.109 -1.621 1 87.69 328 LYS B O 1
ATOM 5650 N N . ASP B 1 329 ? 10.945 26.297 -0.575 1 90.88 329 ASP B N 1
ATOM 5651 C CA . ASP B 1 329 ? 11.641 27.594 -0.606 1 90.88 329 ASP B CA 1
ATOM 5652 C C . ASP B 1 329 ? 12.625 27.703 0.554 1 90.88 329 ASP B C 1
ATOM 5654 O O . ASP B 1 329 ? 12.383 28.438 1.513 1 90.88 329 ASP B O 1
ATOM 5658 N N . ILE B 1 330 ? 13.773 27.094 0.352 1 94.81 330 ILE B N 1
ATOM 5659 C CA . ILE B 1 330 ? 14.781 26.984 1.401 1 94.81 330 ILE B CA 1
ATOM 5660 C C . ILE B 1 330 ? 15.344 28.359 1.721 1 94.81 330 ILE B C 1
ATOM 5662 O O . ILE B 1 330 ? 15.5 28.719 2.891 1 94.81 330 ILE B O 1
ATOM 5666 N N . GLU B 1 331 ? 15.633 29.156 0.71 1 95.81 331 GLU B N 1
ATOM 5667 C CA . GLU B 1 331 ? 16.188 30.5 0.907 1 95.81 331 GLU B CA 1
ATOM 5668 C C . GLU B 1 331 ? 15.227 31.375 1.702 1 95.81 331 GLU B C 1
ATOM 5670 O O . GLU B 1 331 ? 15.641 32.062 2.625 1 95.81 331 GLU B O 1
ATOM 5675 N N . GLY B 1 332 ? 13.922 31.328 1.312 1 96.38 332 GLY B N 1
ATOM 5676 C CA . GLY B 1 332 ? 12.922 32.094 2.035 1 96.38 332 GLY B CA 1
ATOM 5677 C C . GLY B 1 332 ? 12.828 31.734 3.502 1 96.38 332 GLY B C 1
ATOM 5678 O O . GLY B 1 332 ? 12.625 32.594 4.355 1 96.38 332 GLY B O 1
ATOM 5679 N N . MET B 1 333 ? 13.031 30.5 3.848 1 97.31 333 MET B N 1
ATOM 5680 C CA . MET B 1 333 ? 12.953 30.047 5.234 1 97.31 333 MET B CA 1
ATOM 5681 C C . MET B 1 333 ? 14.211 30.453 6.008 1 97.31 333 MET B C 1
ATOM 5683 O O . MET B 1 333 ? 14.125 30.906 7.145 1 97.31 333 MET B O 1
ATOM 5687 N N . ILE B 1 334 ? 15.352 30.344 5.379 1 98.06 334 ILE B N 1
ATOM 5688 C CA . ILE B 1 334 ? 16.609 30.688 6.035 1 98.06 334 ILE B CA 1
ATOM 5689 C C . ILE B 1 334 ? 16.656 32.188 6.305 1 98.06 334 ILE B C 1
ATOM 5691 O O . ILE B 1 334 ? 17.141 32.625 7.355 1 98.06 334 ILE B O 1
ATOM 5695 N N . GLU B 1 335 ? 16.203 32.969 5.371 1 98.19 335 GLU B N 1
ATOM 5696 C CA . GLU B 1 335 ? 16.125 34.406 5.543 1 98.19 335 GLU B CA 1
ATOM 5697 C C . GLU B 1 335 ? 15.344 34.781 6.801 1 98.19 335 GLU B C 1
ATOM 5699 O O . GLU B 1 335 ? 15.711 35.719 7.512 1 98.19 335 GLU B O 1
ATOM 5704 N N . LEU B 1 336 ? 14.258 34.062 7.059 1 98.25 336 LEU B N 1
ATOM 5705 C CA . LEU B 1 336 ? 13.414 34.344 8.219 1 98.25 336 LEU B CA 1
ATOM 5706 C C . LEU B 1 336 ? 14.094 33.875 9.5 1 98.25 336 LEU B C 1
ATOM 5708 O O . LEU B 1 336 ? 13.891 34.469 10.562 1 98.25 336 LEU B O 1
ATOM 5712 N N . LEU B 1 337 ? 14.922 32.844 9.422 1 98.62 337 LEU B N 1
ATOM 5713 C CA . LEU B 1 337 ? 15.578 32.219 10.578 1 98.62 337 LEU B CA 1
ATOM 5714 C C . LEU B 1 337 ? 16.734 33.094 11.055 1 98.62 337 LEU B C 1
ATOM 5716 O O . LEU B 1 337 ? 17.031 33.156 12.25 1 98.62 337 LEU B O 1
ATOM 5720 N N . GLU B 1 338 ? 17.391 33.812 10.227 1 98.38 338 GLU B N 1
ATOM 5721 C CA . GLU B 1 338 ? 18.672 34.5 10.461 1 98.38 338 GLU B CA 1
ATOM 5722 C C . GLU B 1 338 ? 18.547 35.5 11.594 1 98.38 338 GLU B C 1
ATOM 5724 O O . GLU B 1 338 ? 19.375 35.5 12.516 1 98.38 338 GLU B O 1
ATOM 5729 N N . PRO B 1 339 ? 17.547 36.375 11.602 1 97.81 339 PRO B N 1
ATOM 5730 C CA . PRO B 1 339 ? 17.484 37.375 12.648 1 97.81 339 PRO B CA 1
ATOM 5731 C C . PRO B 1 339 ? 17.125 36.812 14.016 1 97.81 339 PRO B C 1
ATOM 5733 O O . PRO B 1 339 ? 17.281 37.469 15.039 1 97.81 339 PRO B O 1
ATOM 5736 N N . VAL B 1 340 ? 16.625 35.594 14.055 1 97.81 340 VAL B N 1
ATOM 5737 C CA . VAL B 1 340 ? 16.109 35.031 15.289 1 97.81 340 VAL B CA 1
ATOM 5738 C C . VAL B 1 340 ? 17.156 34.094 15.914 1 97.81 340 VAL B C 1
ATOM 5740 O O . VAL B 1 340 ? 17.297 34.062 17.141 1 97.81 340 VAL B O 1
ATOM 5743 N N . LEU B 1 341 ? 17.922 33.406 15.117 1 98.19 341 LEU B N 1
ATOM 5744 C CA . LEU B 1 341 ? 18.891 32.406 15.602 1 98.19 341 LEU B CA 1
ATOM 5745 C C . LEU B 1 341 ? 20.266 33.062 15.781 1 98.19 341 LEU B C 1
ATOM 5747 O O . LEU B 1 341 ? 20.688 33.875 14.961 1 98.19 341 LEU B O 1
ATOM 5751 N N . ASP B 1 342 ? 20.906 32.656 16.812 1 97.31 342 ASP B N 1
ATOM 5752 C CA . ASP B 1 342 ? 22.297 33.062 17 1 97.31 342 ASP B CA 1
ATOM 5753 C C . ASP B 1 342 ? 23.234 32.25 16.109 1 97.31 342 ASP B C 1
ATOM 5755 O O . ASP B 1 342 ? 24.219 32.781 15.594 1 97.31 342 ASP B O 1
ATOM 5759 N N . GLU B 1 343 ? 22.938 31 15.969 1 97.94 343 GLU B N 1
ATOM 5760 C CA . GLU B 1 343 ? 23.672 30.078 15.109 1 97.94 343 GLU B CA 1
ATOM 5761 C C . GLU B 1 343 ? 22.734 29.062 14.484 1 97.94 343 GLU B C 1
ATOM 5763 O O . GLU B 1 343 ? 21.609 28.844 14.969 1 97.94 343 GLU B O 1
ATOM 5768 N N . ILE B 1 344 ? 23.234 28.516 13.383 1 98.69 344 ILE B N 1
ATOM 5769 C CA . ILE B 1 344 ? 22.438 27.516 12.68 1 98.69 344 ILE B CA 1
ATOM 5770 C C . ILE B 1 344 ? 23.281 26.297 12.359 1 98.69 344 ILE B C 1
ATOM 5772 O O . ILE B 1 344 ? 24.453 26.422 11.977 1 98.69 344 ILE B O 1
ATOM 5776 N N . VAL B 1 345 ? 22.766 25.141 12.672 1 98.75 345 VAL B N 1
ATOM 5777 C CA . VAL B 1 345 ? 23.375 23.875 12.297 1 98.75 345 VAL B CA 1
ATOM 5778 C C . VAL B 1 345 ? 22.609 23.25 11.133 1 98.75 345 VAL B C 1
ATOM 5780 O O . VAL B 1 345 ? 21.438 22.922 11.266 1 98.75 345 VAL B O 1
ATOM 5783 N N . VAL B 1 346 ? 23.234 23.109 9.992 1 98.31 346 VAL B N 1
ATOM 5784 C CA . VAL B 1 346 ? 22.641 22.531 8.781 1 98.31 346 VAL B CA 1
ATOM 5785 C C . VAL B 1 346 ? 22.875 21.016 8.766 1 98.31 346 VAL B C 1
ATOM 5787 O O . VAL B 1 346 ? 24 20.547 8.953 1 98.31 346 VAL B O 1
ATOM 5790 N N . SER B 1 347 ? 21.781 20.312 8.594 1 97.88 347 SER B N 1
ATOM 5791 C CA . SER B 1 347 ? 21.859 18.844 8.609 1 97.88 347 SER B CA 1
ATOM 5792 C C . SER B 1 347 ? 20.969 18.25 7.523 1 97.88 347 SER B C 1
ATOM 5794 O O . SER B 1 347 ? 20.594 18.922 6.566 1 97.88 347 SER B O 1
ATOM 5796 N N . THR B 1 348 ? 20.812 16.922 7.516 1 94.69 348 THR B N 1
ATOM 5797 C CA . THR B 1 348 ? 19.906 16.172 6.656 1 94.69 348 THR B CA 1
ATOM 5798 C C . THR B 1 348 ? 18.938 15.336 7.492 1 94.69 348 THR B C 1
ATOM 5800 O O . THR B 1 348 ? 19.156 15.133 8.688 1 94.69 348 THR B O 1
ATOM 5803 N N . ASN B 1 349 ? 17.781 15.133 6.926 1 91.88 349 ASN B N 1
ATOM 5804 C CA . ASN B 1 349 ? 16.875 14.188 7.559 1 91.88 349 ASN B CA 1
ATOM 5805 C C . ASN B 1 349 ? 16.828 12.859 6.809 1 91.88 349 ASN B C 1
ATOM 5807 O O . ASN B 1 349 ? 17.594 12.641 5.875 1 91.88 349 ASN B O 1
ATOM 5811 N N . ASN B 1 350 ? 15.977 11.938 7.281 1 82.69 350 ASN B N 1
ATOM 5812 C CA . ASN B 1 350 ? 15.984 10.578 6.742 1 82.69 350 ASN B CA 1
ATOM 5813 C C . ASN B 1 350 ? 15.078 10.461 5.52 1 82.69 350 ASN B C 1
ATOM 5815 O O . ASN B 1 350 ? 14.953 9.383 4.938 1 82.69 350 ASN B O 1
ATOM 5819 N N . SER B 1 351 ? 14.578 11.508 5.109 1 82.31 351 SER B N 1
ATOM 5820 C CA . SER B 1 351 ? 13.711 11.477 3.934 1 82.31 351 SER B CA 1
ATOM 5821 C C . SER B 1 351 ? 14.531 11.523 2.646 1 82.31 351 SER B C 1
ATOM 5823 O O . SER B 1 351 ? 15.523 12.25 2.564 1 82.31 351 SER B O 1
ATOM 5825 N N . PRO B 1 352 ? 14.086 10.727 1.651 1 77.75 352 PRO B N 1
ATOM 5826 C CA . PRO B 1 352 ? 14.75 10.852 0.351 1 77.75 352 PRO B CA 1
ATOM 5827 C C . PRO B 1 352 ? 14.57 12.234 -0.267 1 77.75 352 PRO B C 1
ATOM 5829 O O . PRO B 1 352 ? 15.258 12.578 -1.232 1 77.75 352 PRO B O 1
ATOM 5832 N N . ARG B 1 353 ? 13.727 13.016 0.342 1 72.31 353 ARG B N 1
ATOM 5833 C CA . ARG B 1 353 ? 13.484 14.375 -0.122 1 72.31 353 ARG B CA 1
ATOM 5834 C C . ARG B 1 353 ? 14.492 15.344 0.488 1 72.31 353 ARG B C 1
ATOM 5836 O O . ARG B 1 353 ? 14.531 16.531 0.123 1 72.31 353 ARG B O 1
ATOM 5843 N N . SER B 1 354 ? 15.25 14.75 1.374 1 76.75 354 SER B N 1
ATOM 5844 C CA . SER B 1 354 ? 16.172 15.664 2.043 1 76.75 354 SER B CA 1
ATOM 5845 C C . SER B 1 354 ? 17.125 16.312 1.047 1 76.75 354 SER B C 1
ATOM 5847 O O . SER B 1 354 ? 17.719 15.633 0.206 1 76.75 354 SER B O 1
ATOM 5849 N N . ARG B 1 355 ? 17.141 17.594 1.058 1 70.62 355 ARG B N 1
ATOM 5850 C CA . ARG B 1 355 ? 17.969 18.391 0.15 1 70.62 355 ARG B CA 1
ATOM 5851 C C . ARG B 1 355 ? 19.438 18.125 0.389 1 70.62 355 ARG B C 1
ATOM 5853 O O . ARG B 1 355 ? 19.844 17.719 1.484 1 70.62 355 ARG B O 1
ATOM 5860 N N . ASP B 1 356 ? 19.984 18.453 -0.633 1 82 356 ASP B N 1
ATOM 5861 C CA . ASP B 1 356 ? 21.453 18.375 -0.601 1 82 356 ASP B CA 1
ATOM 5862 C C . ASP B 1 356 ? 22.031 19.328 0.448 1 82 356 ASP B C 1
ATOM 5864 O O . ASP B 1 356 ? 21.812 20.531 0.384 1 82 356 ASP B O 1
ATOM 5868 N N . ILE B 1 357 ? 22.781 18.922 1.308 1 91.31 357 ILE B N 1
ATOM 5869 C CA . ILE B 1 357 ? 23.281 19.625 2.49 1 91.31 357 ILE B CA 1
ATOM 5870 C C . ILE B 1 357 ? 24.234 20.734 2.068 1 91.31 357 ILE B C 1
ATOM 5872 O O . ILE B 1 357 ? 24.281 21.797 2.699 1 91.31 357 ILE B O 1
ATOM 5876 N N . ASP B 1 358 ? 24.938 20.562 0.967 1 93.06 358 ASP B N 1
ATOM 5877 C CA . ASP B 1 358 ? 25.891 21.562 0.514 1 93.06 358 ASP B CA 1
ATOM 5878 C C . ASP B 1 358 ? 25.172 22.828 0.026 1 93.06 358 ASP B C 1
ATOM 5880 O O . ASP B 1 358 ? 25.625 23.938 0.283 1 93.06 358 ASP B O 1
ATOM 5884 N N . ARG B 1 359 ? 24.109 22.609 -0.654 1 92.56 359 ARG B N 1
ATOM 5885 C CA . ARG B 1 359 ? 23.312 23.75 -1.129 1 92.56 359 ARG B CA 1
ATOM 5886 C C . ARG B 1 359 ? 22.719 24.516 0.038 1 92.56 359 ARG B C 1
ATOM 5888 O O . ARG B 1 359 ? 22.75 25.75 0.05 1 92.56 359 ARG B O 1
ATOM 5895 N N . VAL B 1 360 ? 22.203 23.844 0.984 1 95.88 360 VAL B N 1
ATOM 5896 C CA . VAL B 1 360 ? 21.594 24.484 2.146 1 95.88 360 VAL B CA 1
ATOM 5897 C C . VAL B 1 360 ? 22.656 25.266 2.92 1 95.88 360 VAL B C 1
ATOM 5899 O O . VAL B 1 360 ? 22.406 26.391 3.361 1 95.88 360 VAL B O 1
ATOM 5902 N N . ALA B 1 361 ? 23.828 24.672 3.055 1 97 361 ALA B N 1
ATOM 5903 C CA . ALA B 1 361 ? 24.922 25.312 3.773 1 97 361 ALA B CA 1
ATOM 5904 C C . ALA B 1 361 ? 25.359 26.594 3.088 1 97 361 ALA B C 1
ATOM 5906 O O . ALA B 1 361 ? 25.641 27.594 3.756 1 97 361 ALA B O 1
ATOM 5907 N N . ARG B 1 362 ? 25.422 26.578 1.796 1 97.06 362 ARG B N 1
ATOM 5908 C CA . ARG B 1 362 ? 25.812 27.766 1.043 1 97.06 362 ARG B CA 1
ATOM 5909 C C . ARG B 1 362 ? 24.828 28.906 1.279 1 97.06 362 ARG B C 1
ATOM 5911 O O . ARG B 1 362 ? 25.25 30.047 1.515 1 97.06 362 ARG B O 1
ATOM 5918 N N . ILE B 1 363 ? 23.562 28.609 1.202 1 97.12 363 ILE B N 1
ATOM 5919 C CA . ILE B 1 363 ? 22.531 29.625 1.437 1 97.12 363 ILE B CA 1
ATOM 5920 C C . ILE B 1 363 ? 22.641 30.156 2.863 1 97.12 363 ILE B C 1
ATOM 5922 O O . ILE B 1 363 ? 22.562 31.359 3.09 1 97.12 363 ILE B O 1
ATOM 5926 N N . ALA B 1 364 ? 22.828 29.219 3.818 1 98.12 364 ALA B N 1
ATOM 5927 C CA . ALA B 1 364 ? 22.938 29.609 5.223 1 98.12 364 ALA B CA 1
ATOM 5928 C C . ALA B 1 364 ? 24.109 30.547 5.438 1 98.12 364 ALA B C 1
ATOM 5930 O O . ALA B 1 364 ? 24 31.531 6.168 1 98.12 364 ALA B O 1
ATOM 5931 N N . VAL B 1 365 ? 25.234 30.281 4.828 1 98.44 365 VAL B N 1
ATOM 5932 C CA . VAL B 1 365 ? 26.438 31.094 4.977 1 98.44 365 VAL B CA 1
ATOM 5933 C C . VAL B 1 365 ? 26.188 32.5 4.41 1 98.44 365 VAL B C 1
ATOM 5935 O O . VAL B 1 365 ? 26.688 33.469 4.953 1 98.44 365 VAL B O 1
ATOM 5938 N N . GLU B 1 366 ? 25.5 32.5 3.346 1 98.12 366 GLU B N 1
ATOM 5939 C CA . GLU B 1 366 ? 25.188 33.781 2.719 1 98.12 366 GLU B CA 1
ATOM 5940 C C . GLU B 1 366 ? 24.422 34.688 3.67 1 98.12 366 GLU B C 1
ATOM 5942 O O . GLU B 1 366 ? 24.609 35.906 3.674 1 98.12 366 GLU B O 1
ATOM 5947 N N . TYR B 1 367 ? 23.562 34.156 4.43 1 98 367 TYR B N 1
ATOM 5948 C CA . TYR B 1 367 ? 22.703 34.938 5.297 1 98 367 TYR B CA 1
ATOM 5949 C C . TYR B 1 367 ? 23.312 35.094 6.684 1 98 367 TYR B C 1
ATOM 5951 O O . TYR B 1 367 ? 23.281 36.188 7.262 1 98 367 TYR B O 1
ATOM 5959 N N . PHE B 1 368 ? 23.891 34.031 7.242 1 98.06 368 PHE B N 1
ATOM 5960 C CA . PHE B 1 368 ? 24.344 34.031 8.625 1 98.06 368 PHE B CA 1
ATOM 5961 C C . PHE B 1 368 ? 25.812 34.438 8.711 1 98.06 368 PHE B C 1
ATOM 5963 O O . PHE B 1 368 ? 26.297 34.844 9.773 1 98.06 368 PHE B O 1
ATOM 5970 N N . GLY B 1 369 ? 26.609 34.344 7.633 1 97.62 369 GLY B N 1
ATOM 5971 C CA . GLY B 1 369 ? 28.062 34.375 7.711 1 97.62 369 GLY B CA 1
ATOM 5972 C C . GLY B 1 369 ? 28.656 33.031 8.125 1 97.62 369 GLY B C 1
ATOM 5973 O O . GLY B 1 369 ? 28.016 32.25 8.812 1 97.62 369 GLY B O 1
ATOM 5974 N N . PRO B 1 370 ? 29.828 32.719 7.707 1 97.19 370 PRO B N 1
ATOM 5975 C CA . PRO B 1 370 ? 30.422 31.406 7.934 1 97.19 370 PRO B CA 1
ATOM 5976 C C . PRO B 1 370 ? 30.625 31.094 9.414 1 97.19 370 PRO B C 1
ATOM 5978 O O . PRO B 1 370 ? 30.594 29.938 9.812 1 97.19 370 PRO B O 1
ATOM 5981 N N . ASP B 1 371 ? 30.781 32.094 10.273 1 97 371 ASP B N 1
ATOM 5982 C CA . ASP B 1 371 ? 31.094 31.906 11.688 1 97 371 ASP B CA 1
ATOM 5983 C C . ASP B 1 371 ? 29.875 31.438 12.461 1 97 371 ASP B C 1
ATOM 5985 O O . ASP B 1 371 ? 30 30.922 13.578 1 97 371 ASP B O 1
ATOM 5989 N N . ARG B 1 372 ? 28.641 31.547 11.922 1 98.12 372 ARG B N 1
ATOM 5990 C CA . ARG B 1 372 ? 27.422 31.188 12.625 1 98.12 372 ARG B CA 1
ATOM 5991 C C . ARG B 1 372 ? 26.781 29.953 12.031 1 98.12 372 ARG B C 1
ATOM 5993 O O . ARG B 1 372 ? 25.641 29.609 12.367 1 98.12 372 ARG B O 1
ATOM 6000 N N . VAL B 1 373 ? 27.531 29.312 11.062 1 98.62 373 VAL B N 1
ATOM 6001 C CA . VAL B 1 373 ? 26.984 28.141 10.383 1 98.62 373 VAL B CA 1
ATOM 6002 C C . VAL B 1 373 ? 27.844 26.922 10.68 1 98.62 373 VAL B C 1
ATOM 6004 O O . VAL B 1 373 ? 29.078 26.984 10.523 1 98.62 373 VAL B O 1
ATOM 6007 N N . THR B 1 374 ? 27.281 25.906 11.172 1 98.44 374 THR B N 1
ATOM 6008 C CA . THR B 1 374 ? 27.922 24.609 11.32 1 98.44 374 THR B CA 1
ATOM 6009 C C . THR B 1 374 ? 27.203 23.547 10.484 1 98.44 374 THR B C 1
ATOM 6011 O O . THR B 1 374 ? 25.969 23.547 10.398 1 98.44 374 THR B O 1
ATOM 6014 N N . VAL B 1 375 ? 27.969 22.703 9.836 1 98.19 375 VAL B N 1
ATOM 6015 C CA . VAL B 1 375 ? 27.391 21.641 9.008 1 98.19 375 VAL B CA 1
ATOM 6016 C C . VAL B 1 375 ? 27.609 20.297 9.672 1 98.19 375 VAL B C 1
ATOM 6018 O O . VAL B 1 375 ? 28.734 19.922 9.984 1 98.19 375 VAL B O 1
ATOM 6021 N N . GLU B 1 376 ? 26.562 19.641 10 1 97.81 376 GLU B N 1
ATOM 6022 C CA . GLU B 1 376 ? 26.562 18.281 10.531 1 97.81 376 GLU B CA 1
ATOM 6023 C C . GLU B 1 376 ? 25.609 17.375 9.75 1 97.81 376 GLU B C 1
ATOM 6025 O O . GLU B 1 376 ? 24.406 17.375 9.992 1 97.81 376 GLU B O 1
ATOM 6030 N N . PRO B 1 377 ? 26.125 16.469 8.93 1 95.06 377 PRO B N 1
ATOM 6031 C CA . PRO B 1 377 ? 25.281 15.695 8.016 1 95.06 377 PRO B CA 1
ATOM 6032 C C . PRO B 1 377 ? 24.359 14.719 8.742 1 95.06 377 PRO B C 1
ATOM 6034 O O . PRO B 1 377 ? 23.312 14.328 8.203 1 95.06 377 PRO B O 1
ATOM 6037 N N . VAL B 1 378 ? 24.734 14.312 9.914 1 95.19 378 VAL B N 1
ATOM 6038 C CA . VAL B 1 378 ? 23.953 13.352 10.688 1 95.19 378 VAL B CA 1
ATOM 6039 C C . VAL B 1 378 ? 23.141 14.078 11.75 1 95.19 378 VAL B C 1
ATOM 6041 O O . VAL B 1 378 ? 23.703 14.742 12.625 1 95.19 378 VAL B O 1
ATOM 6044 N N . LEU B 1 379 ? 21.828 13.914 11.703 1 96.38 379 LEU B N 1
ATOM 6045 C CA . LEU B 1 379 ? 20.906 14.727 12.492 1 96.38 379 LEU B CA 1
ATOM 6046 C C . LEU B 1 379 ? 21.188 14.57 13.984 1 96.38 379 LEU B C 1
ATOM 6048 O O . LEU B 1 379 ? 21.188 15.562 14.727 1 96.38 379 LEU B O 1
ATOM 6052 N N . PRO B 1 380 ? 21.375 13.32 14.5 1 96.25 380 PRO B N 1
ATOM 6053 C CA . PRO B 1 380 ? 21.703 13.219 15.922 1 96.25 380 PRO B CA 1
ATOM 6054 C C . PRO B 1 380 ? 22.922 14.039 16.312 1 96.25 380 PRO B C 1
ATOM 6056 O O . PRO B 1 380 ? 22.922 14.688 17.359 1 96.25 380 PRO B O 1
ATOM 6059 N N . ASP B 1 381 ? 23.938 14.016 15.469 1 97.5 381 ASP B N 1
ATOM 6060 C CA . ASP B 1 381 ? 25.141 14.805 15.727 1 97.5 381 ASP B CA 1
ATOM 6061 C C . ASP B 1 381 ? 24.844 16.297 15.656 1 97.5 381 ASP B C 1
ATOM 6063 O O . ASP B 1 381 ? 25.406 17.094 16.422 1 97.5 381 ASP B O 1
ATOM 6067 N N . ALA B 1 382 ? 24 16.656 14.703 1 98.44 382 ALA B N 1
ATOM 6068 C CA . ALA B 1 382 ? 23.609 18.047 14.555 1 98.44 382 ALA B CA 1
ATOM 6069 C C . ALA B 1 382 ? 22.922 18.562 15.812 1 98.44 382 ALA B C 1
ATOM 6071 O O . ALA B 1 382 ? 23.172 19.688 16.25 1 98.44 382 ALA B O 1
ATOM 6072 N N . ILE B 1 383 ? 22.031 17.781 16.359 1 98.06 383 ILE B N 1
ATOM 6073 C CA . ILE B 1 383 ? 21.297 18.156 17.562 1 98.06 383 ILE B CA 1
ATOM 6074 C C . ILE B 1 383 ? 22.25 18.297 18.734 1 98.06 383 ILE B C 1
ATOM 6076 O O . ILE B 1 383 ? 22.172 19.25 19.516 1 98.06 383 ILE B O 1
ATOM 6080 N N . GLU B 1 384 ? 23.203 17.312 18.859 1 97.38 384 GLU B N 1
ATOM 6081 C CA . GLU B 1 384 ? 24.203 17.391 19.922 1 97.38 384 GLU B CA 1
ATOM 6082 C C . GLU B 1 384 ? 25.062 18.641 19.797 1 97.38 384 GLU B C 1
ATOM 6084 O O . GLU B 1 384 ? 25.359 19.312 20.781 1 97.38 384 GLU B O 1
ATOM 6089 N N . THR B 1 385 ? 25.484 18.906 18.594 1 97.94 385 THR B N 1
ATOM 6090 C CA . THR B 1 385 ? 26.266 20.109 18.328 1 97.94 385 THR B CA 1
ATOM 6091 C C . THR B 1 385 ? 25.484 21.359 18.734 1 97.94 385 THR B C 1
ATOM 6093 O O . THR B 1 385 ? 26.047 22.266 19.344 1 97.94 385 THR B O 1
ATOM 6096 N N . ALA B 1 386 ? 24.219 21.438 18.375 1 98.06 386 ALA B N 1
ATOM 6097 C CA . ALA B 1 386 ? 23.391 22.594 18.688 1 98.06 386 ALA B CA 1
ATOM 6098 C C . ALA B 1 386 ? 23.25 22.781 20.203 1 98.06 386 ALA B C 1
ATOM 6100 O O . ALA B 1 386 ? 23.281 23.906 20.703 1 98.06 386 ALA B O 1
ATOM 6101 N N . VAL B 1 387 ? 23.094 21.688 20.891 1 95.56 387 VAL B N 1
ATOM 6102 C CA . VAL B 1 387 ? 22.969 21.734 22.344 1 95.56 387 VAL B CA 1
ATOM 6103 C C . VAL B 1 387 ? 24.266 22.281 22.953 1 95.56 387 VAL B C 1
ATOM 6105 O O . VAL B 1 387 ? 24.219 23.109 23.859 1 95.56 387 VAL B O 1
ATOM 6108 N N . THR B 1 388 ? 25.391 21.797 22.438 1 95 388 THR B N 1
ATOM 6109 C CA . THR B 1 388 ? 26.688 22.266 22.922 1 95 388 THR B CA 1
ATOM 6110 C C . THR B 1 388 ? 26.859 23.75 22.656 1 95 388 THR B C 1
ATOM 6112 O O . THR B 1 388 ? 27.312 24.5 23.516 1 95 388 THR B O 1
ATOM 6115 N N . LEU B 1 389 ? 26.469 24.172 21.484 1 94.94 389 LEU B N 1
ATOM 6116 C CA . LEU B 1 389 ? 26.562 25.578 21.094 1 94.94 389 LEU B CA 1
ATOM 6117 C C . LEU B 1 389 ? 25.672 26.453 21.969 1 94.94 389 LEU B C 1
ATOM 6119 O O . LEU B 1 389 ? 26.031 27.578 22.297 1 94.94 389 LEU B O 1
ATOM 6123 N N . ALA B 1 390 ? 24.516 25.938 22.297 1 93.69 390 ALA B N 1
ATOM 6124 C CA . ALA B 1 390 ? 23.547 26.672 23.109 1 93.69 390 ALA B CA 1
ATOM 6125 C C . ALA B 1 390 ? 24.062 26.875 24.531 1 93.69 390 ALA B C 1
ATOM 6127 O O . ALA B 1 390 ? 23.812 27.906 25.156 1 93.69 390 ALA B O 1
ATOM 6128 N N . GLU B 1 391 ? 24.812 25.891 25.078 1 87.62 391 GLU B N 1
ATOM 6129 C CA . GLU B 1 391 ? 25.281 25.922 26.469 1 87.62 391 GLU B CA 1
ATOM 6130 C C . GLU B 1 391 ? 26.594 26.688 26.578 1 87.62 391 GLU B C 1
ATOM 6132 O O . GLU B 1 391 ? 27.016 27.016 27.688 1 87.62 391 GLU B O 1
ATOM 6137 N N . ASP B 1 392 ? 27.484 26.656 25.625 1 73.81 392 ASP B N 1
ATOM 6138 C CA . ASP B 1 392 ? 28.812 27.234 25.688 1 73.81 392 ASP B CA 1
ATOM 6139 C C . ASP B 1 392 ? 28.766 28.672 26.203 1 73.81 392 ASP B C 1
ATOM 6141 O O . ASP B 1 392 ? 29.719 29.141 26.828 1 73.81 392 ASP B O 1
ATOM 6145 N N . GLN B 1 393 ? 27.891 29.312 25.828 1 59 393 GLN B N 1
ATOM 6146 C CA . GLN B 1 393 ? 28.047 30.688 26.266 1 59 393 GLN B CA 1
ATOM 6147 C C . GLN B 1 393 ? 27.625 30.844 27.734 1 59 393 GLN B C 1
ATOM 6149 O O . GLN B 1 393 ? 26.891 30 28.266 1 59 393 GLN B O 1
ATOM 6154 N N . GLU B 1 394 ? 28.406 31.688 28.516 1 54.44 394 GLU B N 1
ATOM 6155 C CA . GLU B 1 394 ? 28.25 32.125 29.906 1 54.44 394 GLU B CA 1
ATOM 6156 C C . GLU B 1 394 ? 26.781 32.156 30.312 1 54.44 394 GLU B C 1
ATOM 6158 O O . GLU B 1 394 ? 26.453 32.438 31.453 1 54.44 394 GLU B O 1
ATOM 6163 N N . HIS B 1 395 ? 25.953 31.797 29.344 1 52.78 395 HIS B N 1
ATOM 6164 C CA . HIS B 1 395 ? 24.547 32.062 29.578 1 52.78 395 HIS B CA 1
ATOM 6165 C C . HIS B 1 395 ? 23.812 30.75 29.938 1 52.78 395 HIS B C 1
ATOM 6167 O O . HIS B 1 395 ? 23.172 30.156 29.078 1 52.78 395 HIS B O 1
ATOM 6173 N N . PHE B 1 396 ? 24.266 30.188 30.984 1 53.22 396 PHE B N 1
ATOM 6174 C CA . PHE B 1 396 ? 23.641 28.938 31.391 1 53.22 396 PHE B CA 1
ATOM 6175 C C . PHE B 1 396 ? 22.125 29.062 31.406 1 53.22 396 PHE B C 1
ATOM 6177 O O . PHE B 1 396 ? 21.406 28.109 31.078 1 53.22 396 PHE B O 1
ATOM 6184 N N . SER B 1 397 ? 21.641 30.25 31.812 1 62.22 397 SER B N 1
ATOM 6185 C CA . SER B 1 397 ? 20.219 30.391 32.031 1 62.22 397 SER B CA 1
ATOM 6186 C C . SER B 1 397 ? 19.516 30.969 30.797 1 62.22 397 SER B C 1
ATOM 6188 O O . SER B 1 397 ? 20.062 31.859 30.125 1 62.22 397 SER B O 1
ATOM 6190 N N . GLY B 1 398 ? 18.703 30.141 29.922 1 85.19 398 GLY B N 1
ATOM 6191 C CA . GLY B 1 398 ? 17.812 30.719 28.922 1 85.19 398 GLY B CA 1
ATOM 6192 C C . GLY B 1 398 ? 18.156 30.312 27.5 1 85.19 398 GLY B C 1
ATOM 6193 O O . GLY B 1 398 ? 17.766 30.984 26.547 1 85.19 398 GLY B O 1
ATOM 6194 N N . ALA B 1 399 ? 19.062 29.359 27.359 1 91.81 399 ALA B N 1
ATOM 6195 C CA . ALA B 1 399 ? 19.422 28.906 26.016 1 91.81 3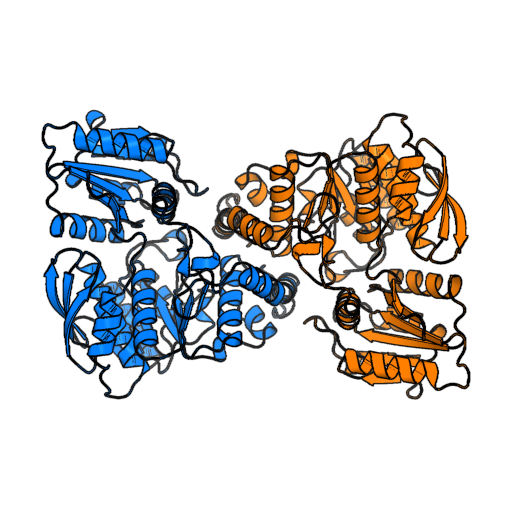99 ALA B CA 1
ATOM 6196 C C . ALA B 1 399 ? 18.375 27.953 25.453 1 91.81 399 ALA B C 1
ATOM 6198 O O . ALA B 1 399 ? 17.672 27.266 26.203 1 91.81 399 ALA B O 1
ATOM 6199 N N . GLY B 1 400 ? 18.25 28 24.125 1 96.19 400 GLY B N 1
ATOM 6200 C CA . GLY B 1 400 ? 17.281 27.125 23.453 1 96.19 400 GLY B CA 1
ATOM 6201 C C . GLY B 1 400 ? 17.812 26.531 22.156 1 96.19 400 GLY B C 1
ATOM 6202 O O . GLY B 1 400 ? 18.812 27 21.625 1 96.19 400 GLY B O 1
ATOM 6203 N N . VAL B 1 401 ? 17.266 25.438 21.719 1 98.19 401 VAL B N 1
ATOM 6204 C CA . VAL B 1 401 ? 17.5 24.797 20.422 1 98.19 401 VAL B CA 1
ATOM 6205 C C . VAL B 1 401 ? 16.172 24.656 19.672 1 98.19 401 VAL B C 1
ATOM 6207 O O . VAL B 1 401 ? 15.172 24.234 20.25 1 98.19 401 VAL B O 1
ATOM 6210 N N . LEU B 1 402 ? 16.109 25.078 18.453 1 98.75 402 LEU B N 1
ATOM 6211 C CA . LEU B 1 402 ? 14.945 24.922 17.578 1 98.75 402 LEU B CA 1
ATOM 6212 C C . LEU B 1 402 ? 15.266 23.969 16.422 1 98.75 402 LEU B C 1
ATOM 6214 O O . LEU B 1 402 ? 16.125 24.266 15.594 1 98.75 402 LEU B O 1
ATOM 6218 N N . ILE B 1 403 ? 14.656 22.812 16.406 1 98.75 403 ILE B N 1
ATOM 6219 C CA . ILE B 1 403 ? 14.789 21.844 15.312 1 98.75 403 ILE B CA 1
ATOM 6220 C C . ILE B 1 403 ? 13.625 22 14.344 1 98.75 403 ILE B C 1
ATOM 6222 O O . ILE B 1 403 ? 12.461 21.812 14.727 1 98.75 403 ILE B O 1
ATOM 6226 N N . THR B 1 404 ? 13.883 22.344 13.086 1 98.44 404 THR B N 1
ATOM 6227 C CA . THR B 1 404 ? 12.812 22.656 12.148 1 98.44 404 THR B CA 1
ATOM 6228 C C . THR B 1 404 ? 13.281 22.5 10.711 1 98.44 404 THR B C 1
ATOM 6230 O O . THR B 1 404 ? 14.383 22 10.461 1 98.44 404 THR B O 1
ATOM 6233 N N . GLY B 1 405 ? 12.406 22.75 9.75 1 96.81 405 GLY B N 1
ATOM 6234 C CA . GLY B 1 405 ? 12.781 22.766 8.344 1 96.81 405 GLY B CA 1
ATOM 6235 C C . GLY B 1 405 ? 11.891 21.906 7.477 1 96.81 405 GLY B C 1
ATOM 6236 O O . GLY B 1 405 ? 11.75 22.141 6.277 1 96.81 405 GLY B O 1
ATOM 6237 N N . SER B 1 406 ? 11.391 20.859 8.016 1 94.75 406 SER B N 1
ATOM 6238 C CA . SER B 1 406 ? 10.445 19.984 7.312 1 94.75 406 SER B CA 1
ATOM 6239 C C . SER B 1 406 ? 9.68 19.109 8.281 1 94.75 406 SER B C 1
ATOM 6241 O O . SER B 1 406 ? 10.086 18.938 9.438 1 94.75 406 SER B O 1
ATOM 6243 N N . VAL B 1 407 ? 8.539 18.562 7.77 1 92.94 407 VAL B N 1
ATOM 6244 C CA . VAL B 1 407 ? 7.777 17.594 8.555 1 92.94 407 VAL B CA 1
ATOM 6245 C C . VAL B 1 407 ? 8.648 16.375 8.852 1 92.94 407 VAL B C 1
ATOM 6247 O O . VAL B 1 407 ? 8.578 15.805 9.938 1 92.94 407 VAL B O 1
ATOM 6250 N N . TYR B 1 408 ? 9.562 16.047 7.945 1 92.31 408 TYR B N 1
ATOM 6251 C CA . TYR B 1 408 ? 10.445 14.898 8.102 1 92.31 408 TYR B CA 1
ATOM 6252 C C . TYR B 1 408 ? 11.508 15.164 9.164 1 92.31 408 TYR B C 1
ATOM 6254 O O . TYR B 1 408 ? 11.859 14.273 9.938 1 92.31 408 TYR B O 1
ATOM 6262 N N . THR B 1 409 ? 12.016 16.359 9.172 1 96.19 409 THR B N 1
ATOM 6263 C CA . THR B 1 409 ? 12.969 16.75 10.203 1 96.19 409 THR B CA 1
ATOM 6264 C C . THR B 1 409 ? 12.344 16.656 11.594 1 96.19 409 THR B C 1
ATOM 6266 O O . THR B 1 409 ? 12.961 16.141 12.523 1 96.19 409 THR B O 1
ATOM 6269 N N . ALA B 1 410 ? 11.125 17.156 11.672 1 96.88 410 ALA B N 1
ATOM 6270 C CA . ALA B 1 410 ? 10.406 17.078 12.938 1 96.88 410 ALA B CA 1
ATOM 6271 C C . ALA B 1 410 ? 10.195 15.625 13.367 1 96.88 410 ALA B C 1
ATOM 6273 O O . ALA B 1 410 ? 10.398 15.281 14.531 1 96.88 410 ALA B O 1
ATOM 6274 N N . GLY B 1 411 ? 9.773 14.812 12.43 1 94.5 411 GLY B N 1
ATOM 6275 C CA . GLY B 1 411 ? 9.578 13.406 12.734 1 94.5 411 GLY B CA 1
ATOM 6276 C C . GLY B 1 411 ? 10.844 12.711 13.195 1 94.5 411 GLY B C 1
ATOM 6277 O O . GLY B 1 411 ? 10.828 11.992 14.203 1 94.5 411 GLY B O 1
ATOM 6278 N N . ASP B 1 412 ? 11.922 12.898 12.477 1 94.31 412 ASP B N 1
ATOM 6279 C CA . ASP B 1 412 ? 13.203 12.297 12.836 1 94.31 412 ASP B CA 1
ATOM 6280 C C . ASP B 1 412 ? 13.656 12.75 14.227 1 94.31 412 ASP B C 1
ATOM 6282 O O . ASP B 1 412 ? 14.148 11.945 15.016 1 94.31 412 ASP B O 1
ATOM 6286 N N . ALA B 1 413 ? 13.508 14.008 14.461 1 97.06 413 ALA B N 1
ATOM 6287 C CA . ALA B 1 413 ? 13.906 14.555 15.758 1 97.06 413 ALA B CA 1
ATOM 6288 C C . ALA B 1 413 ? 13.094 13.93 16.891 1 97.06 413 ALA B C 1
ATOM 6290 O O . ALA B 1 413 ? 13.641 13.578 17.938 1 97.06 413 ALA B O 1
ATOM 6291 N N . ARG B 1 414 ? 11.805 13.805 16.719 1 95.88 414 ARG B N 1
ATOM 6292 C CA . ARG B 1 414 ? 10.945 13.203 17.734 1 95.88 414 ARG B CA 1
ATOM 6293 C C . ARG B 1 414 ? 11.414 11.781 18.062 1 95.88 414 ARG B C 1
ATOM 6295 O O . ARG B 1 414 ? 11.438 11.391 19.234 1 95.88 414 ARG B O 1
ATOM 6302 N N . LEU B 1 415 ? 11.734 11.062 16.984 1 91.44 415 LEU B N 1
ATOM 6303 C CA . LEU B 1 415 ? 12.242 9.711 17.188 1 91.44 415 LEU B CA 1
ATOM 6304 C C . LEU B 1 415 ? 13.5 9.727 18.062 1 91.44 415 LEU B C 1
ATOM 6306 O O . LEU B 1 415 ? 13.664 8.875 18.922 1 91.44 415 LEU B O 1
ATOM 6310 N N . LEU B 1 416 ? 14.375 10.625 17.797 1 92.56 416 LEU B N 1
ATOM 6311 C CA . LEU B 1 416 ? 15.656 10.727 18.5 1 92.56 416 LEU B CA 1
ATOM 6312 C C . LEU B 1 416 ? 15.445 11.102 19.953 1 92.56 416 LEU B C 1
ATOM 6314 O O . LEU B 1 416 ? 16.266 10.773 20.812 1 92.56 416 LEU B O 1
ATOM 6318 N N . PHE B 1 417 ? 14.352 11.727 20.266 1 94.69 417 PHE B N 1
ATOM 6319 C CA . PHE B 1 417 ? 14.055 12.109 21.641 1 94.69 417 PHE B CA 1
ATOM 6320 C C . PHE B 1 417 ? 13.141 11.086 22.297 1 94.69 417 PHE B C 1
ATOM 6322 O O . PHE B 1 417 ? 12.609 11.328 23.391 1 94.69 417 PHE B O 1
ATOM 6329 N N . GLY B 1 418 ? 12.812 9.93 21.594 1 88.69 418 GLY B N 1
ATOM 6330 C CA . GLY B 1 418 ? 12.094 8.805 22.156 1 88.69 418 GLY B CA 1
ATOM 6331 C C . GLY B 1 418 ? 10.586 8.992 22.156 1 88.69 418 GLY B C 1
ATOM 6332 O O . GLY B 1 418 ? 9.875 8.398 22.969 1 88.69 418 GLY B O 1
ATOM 6333 N N . LEU B 1 419 ? 10.062 9.859 21.359 1 82.38 419 LEU B N 1
ATOM 6334 C CA . LEU B 1 419 ? 8.641 10.18 21.344 1 82.38 419 LEU B CA 1
ATOM 6335 C C . LEU B 1 419 ? 7.891 9.32 20.328 1 82.38 419 LEU B C 1
ATOM 6337 O O . LEU B 1 419 ? 6.746 9.625 19.984 1 82.38 419 LEU B O 1
ATOM 6341 N N . ASP B 1 420 ? 8.383 8.234 19.656 1 65.5 420 ASP B N 1
ATOM 6342 C CA . ASP B 1 420 ? 7.715 7.34 18.719 1 65.5 420 ASP B CA 1
ATOM 6343 C C . ASP B 1 420 ? 6.898 6.281 19.469 1 65.5 420 ASP B C 1
ATOM 6345 O O . ASP B 1 420 ? 6.098 5.57 18.859 1 65.5 420 ASP B O 1
ATOM 6349 N N . LYS B 1 421 ? 7.43 5.703 20.688 1 52.5 421 LYS B N 1
ATOM 6350 C CA . LYS B 1 421 ? 6.887 4.496 21.297 1 52.5 421 LYS B CA 1
ATOM 6351 C C . LYS B 1 421 ? 5.445 4.711 21.75 1 52.5 421 LYS B C 1
ATOM 6353 O O . LYS B 1 421 ? 5.141 5.711 22.406 1 52.5 421 LYS B O 1
ATOM 6358 N N . PRO B 1 422 ? 4.492 3.807 21.094 1 45.91 422 PRO B N 1
ATOM 6359 C CA . PRO B 1 422 ? 3.191 3.82 21.781 1 45.91 422 PRO B CA 1
ATOM 6360 C C . PRO B 1 422 ? 3.32 3.861 23.297 1 45.91 422 PRO B C 1
ATOM 6362 O O . PRO B 1 422 ? 4.273 3.311 23.859 1 45.91 422 PRO B O 1
ATOM 6365 N N . LYS B 1 423 ? 2.752 4.77 23.875 1 39.72 423 LYS B N 1
ATOM 6366 C CA . LYS B 1 423 ? 2.715 4.633 25.328 1 39.72 423 LYS B CA 1
ATOM 6367 C C . LYS B 1 423 ? 2.254 3.238 25.734 1 39.72 423 LYS B C 1
ATOM 6369 O O . LYS B 1 423 ? 1.447 2.617 25.047 1 39.72 423 LYS B O 1
ATOM 6374 N N . PRO B 1 424 ? 2.971 2.547 26.734 1 35.59 424 PRO B N 1
ATOM 6375 C CA . PRO B 1 424 ? 2.518 1.278 27.312 1 35.59 424 PRO B CA 1
ATOM 6376 C C . PRO B 1 424 ? 0.997 1.18 27.391 1 35.59 424 PRO B C 1
ATOM 6378 O O . PRO B 1 424 ? 0.443 0.077 27.359 1 35.59 424 PRO B O 1
ATOM 6381 N N . TRP B 1 425 ? 0.327 2.221 27.719 1 37.16 425 TRP B N 1
ATOM 6382 C CA . TRP B 1 425 ? -1.08 2.084 28.078 1 37.16 425 TRP B CA 1
ATOM 6383 C C . TRP B 1 425 ? -1.936 1.819 26.844 1 37.16 425 TRP B C 1
ATOM 6385 O O . TRP B 1 425 ? -3.152 1.647 26.938 1 37.16 425 TRP B O 1
ATOM 6395 N N . GLU B 1 426 ? -1.437 2.074 25.703 1 34.62 426 GLU B N 1
ATOM 6396 C CA . GLU B 1 426 ? -2.326 1.801 24.578 1 34.62 426 GLU B CA 1
ATOM 6397 C C . GLU B 1 426 ? -2.197 0.353 24.109 1 34.62 426 GLU B C 1
ATOM 6399 O O . GLU B 1 426 ? -2.789 -0.035 23.109 1 34.62 426 GLU B O 1
ATOM 6404 N N . ARG B 1 427 ? -1.283 -0.393 24.469 1 37 427 ARG B N 1
ATOM 6405 C CA . ARG B 1 427 ? -1.389 -1.843 24.344 1 37 427 ARG B CA 1
ATOM 6406 C C . ARG B 1 427 ? -2.646 -2.363 25.031 1 37 427 ARG B C 1
ATOM 6408 O O . ARG B 1 427 ? -2.752 -2.318 26.25 1 37 427 ARG B O 1
ATOM 6415 N N . ASP B 1 428 ? -3.857 -2.059 24.5 1 31.3 428 ASP B N 1
ATOM 6416 C CA . ASP B 1 428 ? -5.043 -2.635 25.125 1 31.3 428 ASP B CA 1
ATOM 6417 C C . ASP B 1 428 ? -4.777 -4.062 25.594 1 31.3 428 ASP B C 1
ATOM 6419 O O . ASP B 1 428 ? -4.195 -4.863 24.859 1 31.3 428 ASP B O 1
ATOM 6423 N N . ASP B 1 429 ? -4.816 -4.352 26.875 1 28.91 429 ASP B N 1
ATOM 6424 C CA . ASP B 1 429 ? -5.281 -5.605 27.453 1 28.91 429 ASP B CA 1
ATOM 6425 C C . ASP B 1 429 ? -6.484 -6.16 26.688 1 28.91 429 ASP B C 1
ATOM 6427 O O . ASP B 1 429 ? -7.387 -5.406 26.328 1 28.91 429 ASP B O 1
#

Radius of gyration: 31.03 Å; Cα contacts (8 Å, |Δi|>4): 1943; chains: 2; bounding box: 62×84×64 Å

pLDDT: mean 92.8, std 10.66, range [28.77, 98.94]

Organism: NCBI:txid1891644

InterPro domains:
  IPR001645 Folylpolyglutamate synthetase [PIRSF001563] (1-417)
  IPR001645 Folylpolyglutamate synthetase [PTHR11136] (1-413)
  IPR001645 Folylpolyglutamate synthetase [TIGR01499] (1-414)
  IPR004101 Mur ligase, C-terminal [PF02875] (280-406)
  IPR013221 Mur ligase, central [PF08245] (113-254)
  IPR036565 Mur-like, catalytic domain superfamily [G3DSA:3.40.1190.10] (1-279)
  IPR036565 Mur-like, catalytic domain superfamily [SSF53623] (1-275)
  IPR036615 Mur ligase, C-terminal domain superfamily [G3DSA:3.90.190.20] (280-421)
  IPR036615 Mur ligase, C-terminal domain superfamily [SSF53244] (280-417)

Nearest PDB structures (foldseek):
  2gc6-assembly1_A  TM=9.018E-01  e=1.369E-34  Lacticaseibacillus casei
  1jbv-assembly1_A  TM=9.100E-01  e=1.255E-33  Lacticaseibacillus casei
  2gcb-assembly1_A  TM=9.089E-01  e=5.195E-33  Lacticaseibacillus casei
  2gc5-assembly1_A  TM=8.887E-01  e=7.111E-34  Lacticaseibacillus casei
  2gca-assembly1_A  TM=9.012E-01  e=4.381E-33  Lacticaseibacillus casei